Protein AF-0000000068955645 (afdb_homodimer)

Sequence (1102 aa):
PLRPATAAATAARPAADIRLHNGNIITLNDAQPQASALAISGSRIVAIGGDTATDEWRGDHTRTIDLQGKTVIPGLTDTHIHAIRGGQTWTFETYWYNSPSLKDALDKLRADANRRPHDQWVAVVGSWIPAQFAENRAPTVAELSHALPDHPAYIQYLYDYALVNQRGIDVLGLNDTPPPDLAGIRVERDAKGSATGKLFGDIAAFNQLFASISSNADRESGLRQFFADMNARGVTGIIDPSAGPAAAYEPLFTMRNQGDLPLRVGYRIPVQPEAKGHEAQWFSNLMAFRPARADDGQLAFLGLGESLVAGMNDGVRMAPGFSSSEQDKTALRQVAPLAAKRGIPLEIHAYTDDSADAILTIFEQVAQLYDLRPLRWSIAHLNTGSPQTLERMRKLGLAYTVQMGPYFEGLAIRDANPPGATDNSPPVRLALDKGLVVAGGTDSTRIGIAGVWHAIEYHITGIASGGSVRKPASERLTRLEALALYTRHAAWLAFAEQHRGQLSVGKQADLAVLNQPFMTMPEDRIDTIRAVLTLVDGRNVHESPDLNAGQPLRPATAAA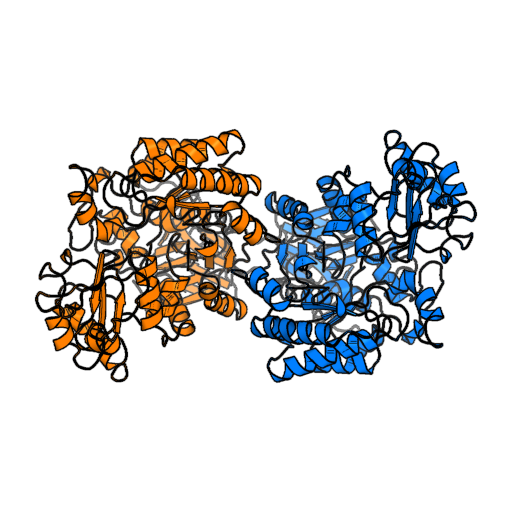TAARPAADIRLHNGNIITLNDAQPQASALAISGSRIVAIGGDTATDEWRGDHTRTIDLQGKTVIPGLTDTHIHAIRGGQTWTFETYWYNSPSLKDALDKLRADANRRPHDQWVAVVGSWIPAQFAENRAPTVAELSHALPDHPAYIQYLYDYALVNQRGIDVLGLNDTPPPDLAGIRVERDAKGSATGKLFGDIAAFNQLFASISSNADRESGLRQFFADMNARGVTGIIDPSAGPAAAYEPLFTMRNQGDLPLRVGYRIPVQPEAKGHEAQWFSNLMAFRPARADDGQLAFLGLGESLVAGMNDGVRMAPGFSSSEQDKTALRQVAPLAAKRGIPLEIHAYTDDSADAILTIFEQVAQLYDLRPLRWSIAHLNTGSPQTLERMRKLGLAYTVQMGPYFEGLAIRDANPPGATDNSPPVRLALDKGLVVAGGTDSTRIGIAGVWHAIEYHITGIASGGSVRKPASERLTRLEALALYTRHAAWLAFAEQHRGQLSVGKQADLAVLNQPFMTMPEDRIDTIRAVLTLVDGRNVHESPDLNAGQ

Organism: NCBI:txid436295

Nearest PDB structures (foldseek):
  3igh-assembly1_X-2  TM=7.604E-01  e=3.872E-28  Pyrococcus horikoshii
  3icj-assembly1_A  TM=7.522E-01  e=5.900E-28  Pyrococcus furiosus
  2oof-assembly1_A  TM=5.978E-01  e=2.002E-17  unidentified
  2puz-assembly1_A  TM=6.651E-01  e=1.128E-15  Agrobacterium fabrum str. C58
  2qs8-assembly1_A  TM=5.400E-01  e=1.435E-15  Alteromonas macleodii

Solvent-accessible surface area (backbone atoms only — not comparable to full-atom values): 54782 Å² total; per-residue (Å²): 142,72,88,74,85,74,75,75,60,75,60,70,72,77,46,24,48,35,34,42,28,54,28,44,29,46,14,78,28,87,91,49,47,62,31,23,18,38,20,26,40,69,36,22,21,69,27,57,16,49,65,66,30,35,54,80,33,63,43,97,76,32,46,73,45,68,39,58,57,31,26,32,36,35,19,29,24,36,55,29,23,31,49,61,45,42,14,22,41,43,77,57,44,45,81,42,68,84,32,56,27,62,67,54,37,51,49,54,48,41,56,55,46,71,76,45,63,83,66,43,67,37,36,30,62,19,26,56,56,33,64,36,19,75,77,54,49,70,87,49,43,66,56,45,25,67,68,31,69,60,28,23,34,39,43,30,46,48,72,68,34,32,39,24,15,60,46,26,36,59,76,63,31,56,75,41,87,76,56,65,86,54,68,68,48,45,74,40,55,46,97,87,65,44,59,61,31,42,34,35,41,52,71,67,22,49,51,52,50,47,50,63,68,49,65,83,44,59,38,64,61,11,32,53,51,39,51,52,56,38,20,38,55,15,33,30,31,37,20,22,37,46,48,70,60,49,75,44,47,46,61,56,42,52,35,52,75,70,68,63,61,72,42,26,40,31,36,28,48,41,61,54,83,88,27,70,96,40,41,37,59,45,52,51,58,68,45,51,80,49,61,41,56,46,47,50,81,42,52,24,44,56,27,36,7,34,39,70,40,73,60,56,46,60,72,86,50,58,42,83,79,61,77,58,51,70,66,38,51,50,42,43,61,47,34,51,47,56,32,58,75,60,53,31,23,35,38,36,50,19,31,33,37,54,39,42,50,59,52,47,56,48,50,54,58,42,46,74,79,40,82,44,49,90,33,52,31,28,45,31,49,26,41,51,42,43,74,64,54,51,50,53,34,47,74,50,36,32,31,38,36,35,48,36,46,46,38,65,38,33,62,56,33,39,74,47,40,63,92,68,52,50,46,44,39,49,38,54,42,61,36,51,74,71,64,36,54,48,23,28,19,29,42,12,51,30,52,8,54,89,41,69,41,45,46,38,27,32,42,44,63,25,50,19,56,62,64,72,38,68,32,48,76,88,48,34,39,53,72,67,58,37,52,34,15,22,14,40,36,23,19,45,75,68,74,31,51,86,40,29,27,30,52,47,68,71,13,36,30,33,25,15,33,32,76,48,56,78,89,74,52,65,67,95,50,39,54,71,55,35,25,24,29,16,24,43,54,49,37,81,63,31,75,42,86,57,46,79,50,75,118,139,81,75,76,80,73,78,74,57,75,59,70,72,77,45,23,48,36,36,42,27,52,26,42,29,44,15,77,28,87,92,48,45,63,31,22,17,36,21,27,39,69,36,23,21,69,25,59,18,50,64,68,30,35,56,79,32,61,42,97,75,32,47,73,45,69,41,59,56,32,28,31,36,36,17,29,23,36,54,30,24,30,48,61,45,42,14,24,41,42,76,60,45,47,83,42,68,83,34,54,27,62,66,55,35,52,48,54,48,40,56,54,47,70,76,44,64,81,67,42,69,38,34,29,61,19,26,54,55,33,64,36,20,76,76,54,48,71,86,48,43,66,58,47,26,67,68,33,69,61,28,23,35,42,41,31,46,50,72,68,36,32,37,24,15,60,46,25,36,59,75,63,31,56,74,41,88,73,56,65,85,55,67,68,50,46,73,40,54,46,96,86,64,44,59,62,31,41,34,35,40,54,71,67,22,49,52,51,49,49,50,63,68,49,64,82,46,58,37,63,61,11,32,53,52,39,52,52,55,39,20,38,54,16,33,30,32,39,22,23,37,47,49,69,59,50,74,45,47,46,62,57,42,52,36,51,74,69,69,64,61,71,43,27,39,31,36,27,48,41,61,54,81,88,25,70,96,38,42,37,60,44,51,50,59,68,45,51,80,49,59,41,56,46,47,50,81,44,51,25,46,54,27,37,7,33,40,68,40,74,60,58,47,61,74,87,49,59,44,84,79,63,77,57,52,70,66,39,52,49,42,44,61,49,34,50,47,55,32,57,75,61,53,30,24,33,37,36,50,18,30,33,36,54,41,42,49,58,51,48,56,47,51,53,59,42,46,75,78,38,82,44,50,89,34,53,31,27,42,30,49,26,42,49,40,43,72,65,56,50,50,54,34,45,76,50,35,32,31,38,37,36,46,34,45,42,36,67,38,33,62,56,33,40,74,48,39,63,90,69,54,49,46,43,39,47,38,56,43,62,36,50,73,71,64,37,55,50,23,29,18,28,43,14,52,30,52,7,55,89,39,69,40,44,46,38,28,31,42,43,63,24,49,20,55,61,62,71,38,67,33,48,77,88,48,34,40,52,72,66,59,38,52,34,15,22,13,40,37,25,18,46,75,68,74,31,51,87,38,30,28,30,52,47,68,72,13,38,30,35,27,17,32,33,76,46,55,78,91,74,51,64,66,95,50,39,53,72,55,34,26,25,29,16,24,43,53,49,36,83,63,30,75,39,86,56,48,78,48,74,116

pLDDT: mean 94.55, std 9.8, range [20.7, 98.88]

Foldseek 3Di:
DDDDDPPPPDPPQQAFQEKEAQEFEQFLDPVDRTFGIWTHHFFFTAFTHYRCRRVSRDDPNHHYFYQLHFYKYFFFEFAEALLLQCLQCQLQAFECLPPQAPVSSLVSQLVSVVVDDFAAEYEHFANDALLSHPVSGDDALVRNCVSRVGYWYWYHHQQAKIFIHPSVCVVLVCVPVVGDDQPAKDFDADPVGHGRRIIHGAPVSVVSNVCVSCVVGRRLVSSLVLQLVCVQARHQEYEYQENADPVSCVSVVVCVVVVNQLHAYEYAYEQHPVCALPLQVVVVVVCVVHALKDGPQRYIHQFHDQHSFPQLAPGLDQADDRDGDPSSLVSLLNNVLVSQVRLHEYEYEDQEQVSLVSNLVSLVVSCVPGQCQSSQHEYEQPQQHDLVSLLSCVVSNHAYEHACLCLRCVVVNCVRDPPPSSQCGPVPLSNVVSPHLYAYHHHDDHSGPSFLLVGLLCLAFVAHNSSNDRHDNSRHDASSVSLLNGAQSSCVSSVNNVATSGRDGPHTPFMFTKPDDSNPDDSVCSSVITGQFTDRSNDTSHHHPCSNPND/DDDPDPPPPPPPQQAFQEKEAQEFEQFLDPVDRTFGIWGHHFFFTAFTHYRCRRVSRDDPNHHYFYQLHFYKYFFFEFAEALLLQCLQCQLQAFECLPPQAPVSSLVSQLVSVVVDDFAAEYEHFANDALLSHPVSGDDALVRNCVSRVGYWYWYHHQQAKIFIHPSVCVVLVCVPVVGDDLPAKDFDADPVGHGRRIIHGAPVSVVSNVCVSCVVGRRLVSSLVLQLVCVFARHQEYEYQENADPVSCVSVVVCVVVVNQLHAYEYAYEQHPVCALPLQVVVVVVCVVHALKDGPQRYIHQFHDQHSFPQLAPGLDQADDRDGDPSSLVSLLNNVLVSQVRLHEYEYEDQEQVSLVSNLVSLVVSCVPGQCQSSQHEYEQPQQHDLVSLLSCVVSNHAYEHACLCLRCVVVNCVRDDPPSSQCGPVPLSNVVSPHLYAYHHHDDHSGPSFLLVRLLCLAFVAHNSSNDRHDNSRHDASSVSSLNGAQSSCVSSVNNVATSGRDGPHTPFMFTKPDDSNPDDSVCSRVITGQFTDRSNDTSHHHPCSNPND

Structure (mmCIF, N/CA/C/O backbone):
data_AF-0000000068955645-model_v1
#
loop_
_entity.id
_entity.type
_entity.pdbx_description
1 polymer Amidohydrolase
#
loop_
_atom_site.group_PDB
_atom_site.id
_atom_site.type_symbol
_atom_site.label_atom_id
_atom_site.label_alt_id
_atom_site.label_comp_id
_atom_site.label_asym_id
_atom_site.label_entity_id
_atom_site.label_seq_id
_atom_site.pdbx_PDB_ins_code
_atom_site.Cartn_x
_atom_site.Cartn_y
_atom_site.Cartn_z
_atom_site.occupancy
_atom_site.B_iso_or_equiv
_atom_site.auth_seq_id
_atom_site.auth_comp_id
_atom_site.auth_asym_id
_atom_site.auth_atom_id
_atom_site.pdbx_PDB_model_num
ATOM 1 N N . PRO A 1 1 ? 40.688 26.766 20.781 1 25.39 1 PRO A N 1
ATOM 2 C CA . PRO A 1 1 ? 41.188 25.594 20.078 1 25.39 1 PRO A CA 1
ATOM 3 C C . PRO A 1 1 ? 40.062 24.734 19.469 1 25.39 1 PRO A C 1
ATOM 5 O O . PRO A 1 1 ? 39.406 23.984 20.188 1 25.39 1 PRO A O 1
ATOM 8 N N . LEU A 1 2 ? 39.344 25.094 18.469 1 24.23 2 LEU A N 1
ATOM 9 C CA . LEU A 1 2 ? 38.125 24.703 17.766 1 24.23 2 LEU A CA 1
ATOM 10 C C . LEU A 1 2 ? 38.344 23.438 16.953 1 24.23 2 LEU A C 1
ATOM 12 O O . LEU A 1 2 ? 39.5 23.031 16.719 1 24.23 2 LEU A O 1
ATOM 16 N N . ARG A 1 3 ? 37.875 23.562 15.57 1 27.56 3 ARG A N 1
ATOM 17 C CA . ARG A 1 3 ? 37.5 22.328 14.867 1 27.56 3 ARG A CA 1
ATOM 18 C C . ARG A 1 3 ? 38.688 21.375 14.789 1 27.56 3 ARG A C 1
ATOM 20 O O . ARG A 1 3 ? 39.812 21.797 14.602 1 27.56 3 ARG A O 1
ATOM 27 N N . PRO A 1 4 ? 38.438 20.188 15.211 1 32.22 4 PRO A N 1
ATOM 28 C CA . PRO A 1 4 ? 38.719 18.781 14.945 1 32.22 4 PRO A CA 1
ATOM 29 C C . PRO A 1 4 ? 39.031 18.5 13.477 1 32.22 4 PRO A C 1
ATOM 31 O O . PRO A 1 4 ? 38.625 19.281 12.602 1 32.22 4 PRO A O 1
ATOM 34 N N . ALA A 1 5 ? 39.969 17.562 13.25 1 33.88 5 ALA A N 1
ATOM 35 C CA . ALA A 1 5 ? 40.438 16.906 12.023 1 33.88 5 ALA A CA 1
ATOM 36 C C . ALA A 1 5 ? 39.25 16.469 11.172 1 33.88 5 ALA A C 1
ATOM 38 O O . ALA A 1 5 ? 38.25 15.938 11.695 1 33.88 5 ALA A O 1
ATOM 39 N N . THR A 1 6 ? 39 17.109 10.031 1 33.91 6 THR A N 1
ATOM 40 C CA . THR A 1 6 ? 38.219 16.922 8.82 1 33.91 6 THR A CA 1
ATOM 41 C C . THR A 1 6 ? 38.25 15.461 8.375 1 33.91 6 THR A C 1
ATOM 43 O O . THR A 1 6 ? 39.281 14.953 7.949 1 33.91 6 THR A O 1
ATOM 46 N N . ALA A 1 7 ? 37.719 14.57 9.219 1 37.19 7 ALA A N 1
ATOM 47 C CA . ALA A 1 7 ? 37.719 13.219 8.656 1 37.19 7 ALA A CA 1
ATOM 48 C C . ALA A 1 7 ? 37.344 13.25 7.168 1 37.19 7 ALA A C 1
ATOM 50 O O . ALA A 1 7 ? 36.312 13.773 6.781 1 37.19 7 ALA A O 1
ATOM 51 N N . ALA A 1 8 ? 38.25 13.188 6.281 1 37.16 8 ALA A N 1
ATOM 52 C CA . ALA A 1 8 ? 38.156 12.914 4.848 1 37.16 8 ALA A CA 1
ATOM 53 C C . ALA A 1 8 ? 37.156 11.828 4.543 1 37.16 8 ALA A C 1
ATOM 55 O O . ALA A 1 8 ? 37.312 10.672 4.953 1 37.16 8 ALA A O 1
ATOM 56 N N . ALA A 1 9 ? 35.906 12.039 4.594 1 44.09 9 ALA A N 1
ATOM 57 C CA . ALA A 1 9 ? 35.031 11.031 3.984 1 44.09 9 ALA A CA 1
ATOM 58 C C . ALA A 1 9 ? 35.531 10.672 2.584 1 44.09 9 ALA A C 1
ATOM 60 O O . ALA A 1 9 ? 35.688 11.547 1.731 1 44.09 9 ALA A O 1
ATOM 61 N N . THR A 1 10 ? 36.281 9.688 2.359 1 45.19 10 THR A N 1
ATOM 62 C CA . THR A 1 10 ? 36.844 9.172 1.114 1 45.19 10 THR A CA 1
ATOM 63 C C . THR A 1 10 ? 35.75 9.07 0.041 1 45.19 10 THR A C 1
ATOM 65 O O . THR A 1 10 ? 34.656 8.547 0.294 1 45.19 10 THR A O 1
ATOM 68 N N . ALA A 1 11 ? 35.719 9.875 -0.955 1 50.91 11 ALA A N 1
ATOM 69 C CA . ALA A 1 11 ? 34.969 9.812 -2.215 1 50.91 11 ALA A CA 1
ATOM 70 C C . ALA A 1 11 ? 35.094 8.43 -2.844 1 50.91 11 ALA A C 1
ATOM 72 O O . ALA A 1 11 ? 36.125 8.062 -3.375 1 50.91 11 ALA A O 1
ATOM 73 N N . ALA A 1 12 ? 34.344 7.445 -2.354 1 56.53 12 ALA A N 1
ATOM 74 C CA . ALA A 1 12 ? 34.5 6.137 -2.99 1 56.53 12 ALA A CA 1
ATOM 75 C C . ALA A 1 12 ? 34.062 6.188 -4.453 1 56.53 12 ALA A C 1
ATOM 77 O O . ALA A 1 12 ? 33.062 6.809 -4.785 1 56.53 12 ALA A O 1
ATOM 78 N N . ARG A 1 13 ? 34.906 5.922 -5.383 1 63.84 13 ARG A N 1
ATOM 79 C CA . ARG A 1 13 ? 34.656 5.758 -6.809 1 63.84 13 ARG A CA 1
ATOM 80 C C . ARG A 1 13 ? 33.406 4.922 -7.047 1 63.84 13 ARG A C 1
ATOM 82 O O . ARG A 1 13 ? 33.125 3.971 -6.309 1 63.84 13 ARG A O 1
ATOM 89 N N . PRO A 1 14 ? 32.5 5.434 -7.91 1 75.69 14 PRO A N 1
ATOM 90 C CA . PRO A 1 14 ? 31.328 4.602 -8.25 1 75.69 14 PRO A CA 1
ATOM 91 C C . PRO A 1 14 ? 31.719 3.176 -8.633 1 75.69 14 PRO A C 1
ATOM 93 O O . PRO A 1 14 ? 32.688 2.975 -9.391 1 75.69 14 PRO A O 1
ATOM 96 N N . ALA A 1 15 ? 31.281 2.201 -7.941 1 84.19 15 ALA A N 1
ATOM 97 C CA . ALA A 1 15 ? 31.531 0.799 -8.258 1 84.19 15 ALA A CA 1
ATOM 98 C C . ALA A 1 15 ? 30.25 -0.032 -8.148 1 84.19 15 ALA A C 1
ATOM 100 O O . ALA A 1 15 ? 29.344 0.324 -7.402 1 84.19 15 ALA A O 1
ATOM 101 N N . ALA A 1 16 ? 30.234 -1.079 -9 1 92.44 16 ALA A N 1
ATOM 102 C CA . ALA A 1 16 ? 29.094 -2.002 -8.938 1 92.44 16 ALA A CA 1
ATOM 103 C C . ALA A 1 16 ? 29.234 -2.967 -7.766 1 92.44 16 ALA A C 1
ATOM 105 O O . ALA A 1 16 ? 30.344 -3.209 -7.281 1 92.44 16 ALA A O 1
ATOM 106 N N . ASP A 1 17 ? 28.109 -3.447 -7.281 1 94.88 17 ASP A N 1
ATOM 107 C CA . ASP A 1 17 ? 28.109 -4.504 -6.273 1 94.88 17 ASP A CA 1
ATOM 108 C C . ASP A 1 17 ? 28.328 -5.871 -6.91 1 94.88 17 ASP A C 1
ATOM 110 O O . ASP A 1 17 ? 29.062 -6.703 -6.371 1 94.88 17 ASP A O 1
ATOM 114 N N . ILE A 1 18 ? 27.703 -6.086 -8.094 1 96.94 18 ILE A N 1
ATOM 115 C CA . ILE A 1 18 ? 27.781 -7.352 -8.82 1 96.94 18 ILE A CA 1
ATOM 116 C C . ILE A 1 18 ? 28.062 -7.082 -10.297 1 96.94 18 ILE A C 1
ATOM 118 O O . ILE A 1 18 ? 27.5 -6.164 -10.891 1 96.94 18 ILE A O 1
ATOM 122 N N . ARG A 1 19 ? 28.969 -7.805 -10.797 1 96.69 19 ARG A N 1
ATOM 123 C CA . ARG A 1 19 ? 29.281 -7.801 -12.227 1 96.69 19 ARG A CA 1
ATOM 124 C C . ARG A 1 19 ? 29.156 -9.203 -12.82 1 96.69 19 ARG A C 1
ATOM 126 O O . ARG A 1 19 ? 29.781 -10.141 -12.336 1 96.69 19 ARG A O 1
ATOM 133 N N . LEU A 1 20 ? 28.297 -9.383 -13.789 1 97.56 20 LEU A N 1
ATOM 134 C CA . LEU A 1 20 ? 28.172 -10.602 -14.578 1 97.56 20 LEU A CA 1
ATOM 135 C C . LEU A 1 20 ? 28.828 -10.445 -15.945 1 97.56 20 LEU A C 1
ATOM 137 O O . LEU A 1 20 ? 28.641 -9.43 -16.609 1 97.56 20 LEU A O 1
ATOM 141 N N . HIS A 1 21 ? 29.625 -11.43 -16.312 1 96.19 21 HIS A N 1
ATOM 142 C CA . HIS A 1 21 ? 30.281 -11.305 -17.609 1 96.19 21 HIS A CA 1
ATOM 143 C C . HIS A 1 21 ? 30.406 -12.664 -18.297 1 96.19 21 HIS A C 1
ATOM 145 O O . HIS A 1 21 ? 30.188 -13.703 -17.656 1 96.19 21 HIS A O 1
ATOM 151 N N . ASN A 1 22 ? 30.672 -12.641 -19.641 1 96.81 22 ASN A N 1
ATOM 152 C CA . ASN A 1 22 ? 30.844 -13.844 -20.438 1 96.81 22 ASN A CA 1
ATOM 153 C C . ASN A 1 22 ? 29.562 -14.672 -20.484 1 96.81 22 ASN A C 1
ATOM 155 O O . ASN A 1 22 ? 29.609 -15.891 -20.312 1 96.81 22 ASN A O 1
ATOM 159 N N . GLY A 1 23 ? 28.438 -13.977 -20.625 1 97 23 GLY A N 1
ATOM 160 C CA . GLY A 1 23 ? 27.156 -14.664 -20.656 1 97 23 GLY A CA 1
ATOM 161 C C . GLY A 1 23 ? 26.391 -14.422 -21.953 1 97 23 GLY A C 1
ATOM 162 O O . GLY A 1 23 ? 26.812 -13.633 -22.797 1 97 23 GLY A O 1
ATOM 163 N N . ASN A 1 24 ? 25.344 -15.211 -22.156 1 97.94 24 ASN A N 1
ATOM 164 C CA . ASN A 1 24 ? 24.297 -14.961 -23.141 1 97.94 24 ASN A CA 1
ATOM 165 C C . ASN A 1 24 ? 23.078 -14.273 -22.516 1 97.94 24 ASN A C 1
ATOM 167 O O . ASN A 1 24 ? 22.156 -14.938 -22.062 1 97.94 24 ASN A O 1
ATOM 171 N N . ILE A 1 25 ? 23.078 -12.969 -22.516 1 98.56 25 ILE A N 1
ATOM 172 C CA . ILE A 1 25 ? 22.062 -12.203 -21.812 1 98.56 25 ILE A CA 1
ATOM 173 C C . ILE A 1 25 ? 20.938 -11.844 -22.781 1 98.56 25 ILE A C 1
ATOM 175 O O . ILE A 1 25 ? 21.141 -11.102 -23.75 1 98.56 25 ILE A O 1
ATOM 179 N N . ILE A 1 26 ? 19.797 -12.406 -22.562 1 98.75 26 ILE A N 1
ATOM 180 C CA . ILE A 1 26 ? 18.562 -12.031 -23.266 1 98.75 26 ILE A CA 1
ATOM 181 C C . ILE A 1 26 ? 17.891 -10.867 -22.547 1 98.75 26 ILE A C 1
ATOM 183 O O . ILE A 1 26 ? 17.328 -11.047 -21.469 1 98.75 26 ILE A O 1
ATOM 187 N N . THR A 1 27 ? 17.891 -9.703 -23.094 1 98.56 27 THR A N 1
ATOM 188 C CA . THR A 1 27 ? 17.516 -8.5 -22.359 1 98.56 27 THR A CA 1
ATOM 189 C C . THR A 1 27 ? 16.031 -8.227 -22.484 1 98.56 27 THR A C 1
ATOM 191 O O . THR A 1 27 ? 15.445 -7.52 -21.672 1 98.56 27 THR A O 1
ATOM 194 N N . LEU A 1 28 ? 15.414 -8.695 -23.594 1 98.19 28 LEU A N 1
ATOM 195 C CA . LEU A 1 28 ? 14.047 -8.414 -24.016 1 98.19 28 LEU A CA 1
ATOM 196 C C . LEU A 1 28 ? 13.828 -6.918 -24.188 1 98.19 28 LEU A C 1
ATOM 198 O O . LEU A 1 28 ? 12.703 -6.434 -24.078 1 98.19 28 LEU A O 1
ATOM 202 N N . ASN A 1 29 ? 14.883 -6.176 -24.266 1 97.31 29 ASN A N 1
ATOM 203 C CA . ASN A 1 29 ? 14.922 -4.797 -24.734 1 97.31 29 ASN A CA 1
ATOM 204 C C . ASN A 1 29 ? 15.18 -4.719 -26.234 1 97.31 29 ASN A C 1
ATOM 206 O O . ASN A 1 29 ? 16.281 -5.055 -26.703 1 97.31 29 ASN A O 1
ATOM 210 N N . ASP A 1 30 ? 14.219 -4.223 -26.969 1 94.88 30 ASP A N 1
ATOM 211 C CA . ASP A 1 30 ? 14.305 -4.219 -28.422 1 94.88 30 ASP A CA 1
ATOM 212 C C . ASP A 1 30 ? 15.5 -3.389 -28.891 1 94.88 30 ASP A C 1
ATOM 214 O O . ASP A 1 30 ? 16.094 -3.686 -29.938 1 94.88 30 ASP A O 1
ATOM 218 N N . ALA A 1 31 ? 15.875 -2.428 -28.125 1 94.31 31 ALA A N 1
ATOM 219 C CA . ALA A 1 31 ? 16.969 -1.549 -28.5 1 94.31 31 ALA A CA 1
ATOM 220 C C . ALA A 1 31 ? 18.328 -2.232 -28.297 1 94.31 31 ALA A C 1
ATOM 222 O O . ALA A 1 31 ? 19.328 -1.848 -28.906 1 94.31 31 ALA A O 1
ATOM 223 N N . GLN A 1 32 ? 18.344 -3.188 -27.453 1 95.5 32 GLN A N 1
ATOM 224 C CA . GLN A 1 32 ? 19.531 -3.977 -27.156 1 95.5 32 GLN A CA 1
ATOM 225 C C . GLN A 1 32 ? 19.156 -5.395 -26.719 1 95.5 32 GLN A C 1
ATOM 227 O O . GLN A 1 32 ? 19.312 -5.754 -25.547 1 95.5 32 GLN A O 1
ATOM 232 N N . PRO A 1 33 ? 18.844 -6.18 -27.672 1 95.75 33 PRO A N 1
ATOM 233 C CA . PRO A 1 33 ? 18.234 -7.473 -27.375 1 95.75 33 PRO A CA 1
ATOM 234 C C . PRO A 1 33 ? 19.219 -8.461 -26.75 1 95.75 33 PRO A C 1
ATOM 236 O O . PRO A 1 33 ? 18.797 -9.422 -26.094 1 95.75 33 PRO A O 1
ATOM 239 N N . GLN A 1 34 ? 20.578 -8.25 -27 1 95.75 34 GLN A N 1
ATOM 240 C CA . GLN A 1 34 ? 21.578 -9.18 -26.484 1 95.75 34 GLN A CA 1
ATOM 241 C C . GLN A 1 34 ? 22.734 -8.43 -25.812 1 95.75 34 GLN A C 1
ATOM 243 O O . GLN A 1 34 ? 23.016 -7.285 -26.156 1 95.75 34 GLN A O 1
ATOM 248 N N . ALA A 1 35 ? 23.234 -9.062 -24.859 1 97.81 35 ALA A N 1
ATOM 249 C CA . ALA A 1 35 ? 24.422 -8.594 -24.156 1 97.81 35 ALA A CA 1
ATOM 250 C C . ALA A 1 35 ? 25.234 -9.758 -23.594 1 97.81 35 ALA A C 1
ATOM 252 O O . ALA A 1 35 ? 24.781 -10.906 -23.641 1 97.81 35 ALA A O 1
ATOM 253 N N . SER A 1 36 ? 26.516 -9.43 -23.188 1 98.06 36 SER A N 1
ATOM 254 C CA . SER A 1 36 ? 27.328 -10.484 -22.609 1 98.06 36 SER A CA 1
ATOM 255 C C . SER A 1 36 ? 27.766 -10.133 -21.203 1 98.06 36 SER A C 1
ATOM 257 O O . SER A 1 36 ? 28.297 -10.992 -20.469 1 98.06 36 SER A O 1
ATOM 259 N N . ALA A 1 37 ? 27.5 -8.859 -20.828 1 97.62 37 ALA A N 1
ATOM 260 C CA . ALA A 1 37 ? 27.875 -8.438 -19.484 1 97.62 37 ALA A CA 1
ATOM 261 C C . ALA A 1 37 ? 26.859 -7.438 -18.922 1 97.62 37 ALA A C 1
ATOM 263 O O . ALA A 1 37 ? 26.188 -6.738 -19.688 1 97.62 37 ALA A O 1
ATOM 264 N N . LEU A 1 38 ? 26.75 -7.445 -17.578 1 97.06 38 LEU A N 1
ATOM 265 C CA . LEU A 1 38 ? 25.828 -6.566 -16.859 1 97.06 38 LEU A CA 1
ATOM 266 C C . LEU A 1 38 ? 26.359 -6.262 -15.453 1 97.06 38 LEU A C 1
ATOM 268 O O . LEU A 1 38 ? 26.875 -7.148 -14.773 1 97.06 38 LEU A O 1
ATOM 272 N N . ALA A 1 39 ? 26.297 -4.953 -15.055 1 96.56 39 ALA A N 1
ATOM 273 C CA . ALA A 1 39 ? 26.734 -4.535 -13.727 1 96.56 39 ALA A CA 1
ATOM 274 C C . ALA A 1 39 ? 25.547 -4.012 -12.906 1 96.56 39 ALA A C 1
ATOM 276 O O . ALA A 1 39 ? 24.688 -3.32 -13.438 1 96.56 39 ALA A O 1
ATOM 277 N N . ILE A 1 40 ? 25.547 -4.352 -11.633 1 96.25 40 ILE A N 1
ATOM 278 C CA . ILE A 1 40 ? 24.484 -3.973 -10.719 1 96.25 40 ILE A CA 1
ATOM 279 C C . ILE A 1 40 ? 25.062 -3.16 -9.562 1 96.25 40 ILE A C 1
ATOM 281 O O . ILE A 1 40 ? 26.047 -3.561 -8.945 1 96.25 40 ILE A O 1
ATOM 285 N N . SER A 1 41 ? 24.547 -2.02 -9.312 1 92 41 SER A N 1
ATOM 286 C CA . SER A 1 41 ? 24.812 -1.229 -8.109 1 92 41 SER A CA 1
ATOM 287 C C . SER A 1 41 ? 23.547 -1.028 -7.293 1 92 41 SER A C 1
ATOM 289 O O . SER A 1 41 ? 22.562 -0.457 -7.781 1 92 41 SER A O 1
ATOM 291 N N . GLY A 1 42 ? 23.562 -1.517 -6.09 1 90.25 42 GLY A N 1
ATOM 292 C CA . GLY A 1 42 ? 22.328 -1.546 -5.336 1 90.25 42 GLY A CA 1
ATOM 293 C C . GLY A 1 42 ? 21.281 -2.453 -5.949 1 90.25 42 GLY A C 1
ATOM 294 O O . GLY A 1 42 ? 21.516 -3.646 -6.141 1 90.25 42 GLY A O 1
ATOM 295 N N . SER A 1 43 ? 20.188 -1.773 -6.305 1 93.25 43 SER A N 1
ATOM 296 C CA . SER A 1 43 ? 19.078 -2.553 -6.844 1 93.25 43 SER A CA 1
ATOM 297 C C . SER A 1 43 ? 18.984 -2.398 -8.359 1 93.25 43 SER A C 1
ATOM 299 O O . SER A 1 43 ? 18.094 -2.986 -8.992 1 93.25 43 SER A O 1
ATOM 301 N N . ARG A 1 44 ? 19.906 -1.674 -8.992 1 93.19 44 ARG A N 1
ATOM 302 C CA . ARG A 1 44 ? 19.672 -1.268 -10.375 1 93.19 44 ARG A CA 1
ATOM 303 C C . ARG A 1 44 ? 20.812 -1.739 -11.273 1 93.19 44 ARG A C 1
ATOM 305 O O . ARG A 1 44 ? 21.953 -1.854 -10.836 1 93.19 44 ARG A O 1
ATOM 312 N N . ILE A 1 45 ? 20.422 -1.923 -12.445 1 95.62 45 ILE A N 1
ATOM 313 C CA . ILE A 1 45 ? 21.406 -2.186 -13.492 1 95.62 45 ILE A CA 1
ATOM 314 C C . ILE A 1 45 ? 22.062 -0.877 -13.922 1 95.62 45 ILE A C 1
ATOM 316 O O . ILE A 1 45 ? 21.391 0.072 -14.312 1 95.62 45 ILE A O 1
ATOM 320 N N . VAL A 1 46 ? 23.406 -0.832 -13.828 1 91.69 46 VAL A N 1
ATOM 321 C CA . VAL A 1 46 ? 24.078 0.435 -14.086 1 91.69 46 VAL A CA 1
ATOM 322 C C . VAL A 1 46 ? 24.828 0.362 -15.422 1 91.69 46 VAL A C 1
ATOM 324 O O . VAL A 1 46 ? 25.188 1.392 -15.992 1 91.69 46 VAL A O 1
ATOM 327 N N . ALA A 1 47 ? 25.031 -0.891 -15.898 1 94.12 47 ALA A N 1
ATOM 328 C CA . ALA A 1 47 ? 25.672 -1.093 -17.203 1 94.12 47 ALA A CA 1
ATOM 329 C C . ALA A 1 47 ? 25.281 -2.439 -17.797 1 94.12 47 ALA A C 1
ATOM 331 O O . ALA A 1 47 ? 25.094 -3.42 -17.078 1 94.12 47 ALA A O 1
ATOM 332 N N . ILE A 1 48 ? 25.172 -2.494 -19.109 1 96.94 48 ILE A N 1
ATOM 333 C CA . ILE A 1 48 ? 24.859 -3.723 -19.828 1 96.94 48 ILE A CA 1
ATOM 334 C C . ILE A 1 48 ? 25.359 -3.623 -21.266 1 96.94 48 ILE A C 1
ATOM 336 O O . ILE A 1 48 ? 25.266 -2.566 -21.891 1 96.94 48 ILE A O 1
ATOM 340 N N . GLY A 1 49 ? 26.031 -4.543 -21.719 1 96.25 49 GLY A N 1
ATOM 341 C CA . GLY A 1 49 ? 26.609 -4.551 -23.047 1 96.25 49 GLY A CA 1
ATOM 342 C C . GLY A 1 49 ? 27.578 -5.695 -23.281 1 96.25 49 GLY A C 1
ATOM 343 O O . GLY A 1 49 ? 27.344 -6.816 -22.828 1 96.25 49 GLY A O 1
ATOM 344 N N . GLY A 1 50 ? 28.578 -5.363 -24.094 1 93.5 50 GLY A N 1
ATOM 345 C CA . GLY A 1 50 ? 29.641 -6.344 -24.281 1 93.5 50 GLY A CA 1
ATOM 346 C C . GLY A 1 50 ? 30.5 -6.551 -23.031 1 93.5 50 GLY A C 1
ATOM 347 O O . GLY A 1 50 ? 30.281 -5.895 -22.016 1 93.5 50 GLY A O 1
ATOM 348 N N . ASP A 1 51 ? 31.359 -7.434 -23.078 1 85.69 51 ASP A N 1
ATOM 349 C CA . ASP A 1 51 ? 32.125 -7.855 -21.906 1 85.69 51 ASP A CA 1
ATOM 350 C C . ASP A 1 51 ? 32.875 -6.684 -21.297 1 85.69 51 ASP A C 1
ATOM 352 O O . ASP A 1 51 ? 33.094 -6.641 -20.078 1 85.69 51 ASP A O 1
ATOM 356 N N . THR A 1 52 ? 33.188 -5.711 -22.094 1 87.25 52 THR A N 1
ATOM 357 C CA . THR A 1 52 ? 34 -4.602 -21.609 1 87.25 52 THR A CA 1
ATOM 358 C C . THR A 1 52 ? 33.094 -3.461 -21.109 1 87.25 52 THR A C 1
ATOM 360 O O . THR A 1 52 ? 33.594 -2.514 -20.5 1 87.25 52 THR A O 1
ATOM 363 N N . ALA A 1 53 ? 31.797 -3.631 -21.344 1 88.25 53 ALA A N 1
ATOM 364 C CA . ALA A 1 53 ? 30.844 -2.562 -21.016 1 88.25 53 ALA A CA 1
ATOM 365 C C . ALA A 1 53 ? 30.781 -2.316 -19.516 1 88.25 53 ALA A C 1
ATOM 367 O O . ALA A 1 53 ? 30.328 -1.264 -19.078 1 88.25 53 ALA A O 1
ATOM 368 N N . THR A 1 54 ? 31.281 -3.283 -18.734 1 90.56 54 THR A N 1
ATOM 369 C CA . THR A 1 54 ? 31.125 -3.186 -17.281 1 90.56 54 THR A CA 1
ATOM 370 C C . THR A 1 54 ? 32.469 -2.986 -16.609 1 90.56 54 THR A C 1
ATOM 372 O O . THR A 1 54 ? 32.562 -2.926 -15.375 1 90.56 54 THR A O 1
ATOM 375 N N . ASP A 1 55 ? 33.531 -2.795 -17.344 1 89.19 55 ASP A N 1
ATOM 376 C CA . ASP A 1 55 ? 34.875 -2.758 -16.797 1 89.19 55 ASP A CA 1
ATOM 377 C C . ASP A 1 55 ? 35.062 -1.583 -15.844 1 89.19 55 ASP A C 1
ATOM 379 O O . ASP A 1 55 ? 35.688 -1.72 -14.797 1 89.19 55 ASP A O 1
ATOM 383 N N . GLU A 1 56 ? 34.5 -0.511 -16.188 1 84.69 56 GLU A N 1
ATOM 384 C CA . GLU A 1 56 ? 34.688 0.712 -15.398 1 84.69 56 GLU A CA 1
ATOM 385 C C . GLU A 1 56 ? 33.938 0.629 -14.07 1 84.69 56 GLU A C 1
ATOM 387 O O . GLU A 1 56 ? 34.156 1.449 -13.18 1 84.69 56 GLU A O 1
ATOM 392 N N . TRP A 1 57 ? 33.094 -0.368 -13.977 1 88.31 57 TRP A N 1
ATOM 393 C CA . TRP A 1 57 ? 32.281 -0.496 -12.773 1 88.31 57 TRP A CA 1
ATOM 394 C C . TRP A 1 57 ? 32.906 -1.474 -11.789 1 88.31 57 TRP A C 1
ATOM 396 O O . TRP A 1 57 ? 32.344 -1.729 -10.719 1 88.31 57 TRP A O 1
ATOM 406 N N . ARG A 1 58 ? 34.031 -1.963 -12.117 1 89.81 58 ARG A N 1
ATOM 407 C CA . ARG A 1 58 ? 34.719 -2.902 -11.227 1 89.81 58 ARG A CA 1
ATOM 408 C C . ARG A 1 58 ? 35.5 -2.166 -10.141 1 89.81 58 ARG A C 1
ATOM 410 O O . ARG A 1 58 ? 36.312 -1.311 -10.43 1 89.81 58 ARG A O 1
ATOM 417 N N . GLY A 1 59 ? 35.125 -2.463 -8.938 1 87.56 59 GLY A N 1
ATOM 418 C CA . GLY A 1 59 ? 35.875 -1.978 -7.777 1 87.56 59 GLY A CA 1
ATOM 419 C C . GLY A 1 59 ? 36.375 -3.092 -6.879 1 87.56 59 GLY A C 1
ATOM 420 O O . GLY A 1 59 ? 36.219 -4.27 -7.211 1 87.56 59 GLY A O 1
ATOM 421 N N . ASP A 1 60 ? 36.969 -2.691 -5.73 1 88.88 60 ASP A N 1
ATOM 422 C CA . ASP A 1 60 ? 37.625 -3.639 -4.828 1 88.88 60 ASP A CA 1
ATOM 423 C C . ASP A 1 60 ? 36.594 -4.574 -4.191 1 88.88 60 ASP A C 1
ATOM 425 O O . ASP A 1 60 ? 36.906 -5.715 -3.848 1 88.88 60 ASP A O 1
ATOM 429 N N . HIS A 1 61 ? 35.375 -4.086 -4.176 1 91.12 61 HIS A N 1
ATOM 430 C CA . HIS A 1 61 ? 34.375 -4.859 -3.449 1 91.12 61 HIS A CA 1
ATOM 431 C C . HIS A 1 61 ? 33.312 -5.426 -4.395 1 91.12 61 HIS A C 1
ATOM 433 O O . HIS A 1 61 ? 32.312 -5.984 -3.951 1 91.12 61 HIS A O 1
ATOM 439 N N . THR A 1 62 ? 33.531 -5.234 -5.645 1 95 62 THR A N 1
ATOM 440 C CA . THR A 1 62 ? 32.594 -5.75 -6.641 1 95 62 THR A CA 1
ATOM 441 C C . THR A 1 62 ? 32.688 -7.27 -6.723 1 95 62 THR A C 1
ATOM 443 O O . THR A 1 62 ? 33.75 -7.836 -6.883 1 95 62 THR A O 1
ATOM 446 N N . ARG A 1 63 ? 31.562 -8.008 -6.527 1 96.5 63 ARG A N 1
ATOM 447 C CA . ARG A 1 63 ? 31.484 -9.438 -6.809 1 96.5 63 ARG A CA 1
ATOM 448 C C . ARG A 1 63 ? 31.406 -9.703 -8.312 1 96.5 63 ARG A C 1
ATOM 450 O O . ARG A 1 63 ? 30.422 -9.352 -8.961 1 96.5 63 ARG A O 1
ATOM 457 N N . THR A 1 64 ? 32.406 -10.273 -8.836 1 95.5 64 THR A N 1
ATOM 458 C CA . THR A 1 64 ? 32.469 -10.562 -10.258 1 95.5 64 THR A CA 1
ATOM 459 C C . THR A 1 64 ? 32.125 -12.031 -10.523 1 95.5 64 THR A C 1
ATOM 461 O O . THR A 1 64 ? 32.781 -12.922 -9.969 1 95.5 64 THR A O 1
ATOM 464 N N . ILE A 1 65 ? 31.188 -12.328 -11.359 1 96.31 65 ILE A N 1
ATOM 465 C CA . ILE A 1 65 ? 30.75 -13.688 -11.672 1 96.31 65 ILE A CA 1
ATOM 466 C C . ILE A 1 65 ? 31 -13.984 -13.148 1 96.31 65 ILE A C 1
ATOM 468 O O . ILE A 1 65 ? 30.469 -13.289 -14.031 1 96.31 65 ILE A O 1
ATOM 472 N N . ASP A 1 66 ? 31.812 -14.977 -13.422 1 96.19 66 ASP A N 1
ATOM 473 C CA . A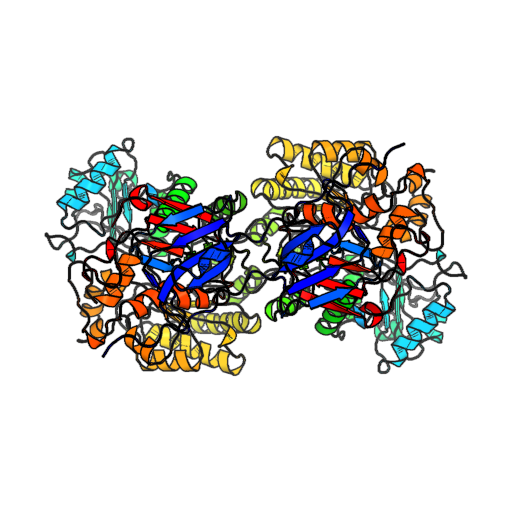SP A 1 66 ? 31.969 -15.523 -14.773 1 96.19 66 ASP A CA 1
ATOM 474 C C . ASP A 1 66 ? 30.844 -16.484 -15.117 1 96.19 66 ASP A C 1
ATOM 476 O O . ASP A 1 66 ? 30.734 -17.562 -14.539 1 96.19 66 ASP A O 1
ATOM 480 N N . LEU A 1 67 ? 30.078 -16.094 -16.109 1 96.94 67 LEU A N 1
ATOM 481 C CA . LEU A 1 67 ? 28.875 -16.859 -16.438 1 96.94 67 LEU A CA 1
ATOM 482 C C . LEU A 1 67 ? 29.219 -18.078 -17.281 1 96.94 67 LEU A C 1
ATOM 484 O O . LEU A 1 67 ? 28.406 -19 -17.422 1 96.94 67 LEU A O 1
ATOM 488 N N . GLN A 1 68 ? 30.422 -18.047 -17.906 1 96.31 68 GLN A N 1
ATOM 489 C CA . GLN A 1 68 ? 30.875 -19.172 -18.719 1 96.31 68 GLN A CA 1
ATOM 490 C C . GLN A 1 68 ? 29.844 -19.531 -19.781 1 96.31 68 GLN A C 1
ATOM 492 O O . GLN A 1 68 ? 29.516 -20.719 -19.953 1 96.31 68 GLN A O 1
ATOM 497 N N . GLY A 1 69 ? 29.219 -18.547 -20.312 1 96.5 69 GLY A N 1
ATOM 498 C CA . GLY A 1 69 ? 28.328 -18.734 -21.453 1 96.5 69 GLY A CA 1
ATOM 499 C C . GLY A 1 69 ? 26.891 -18.984 -21.031 1 96.5 69 GLY A C 1
ATOM 500 O O . GLY A 1 69 ? 26 -19.125 -21.875 1 96.5 69 GLY A O 1
ATOM 501 N N . LYS A 1 70 ? 26.547 -19.016 -19.766 1 98 70 LYS A N 1
ATOM 502 C CA . LYS A 1 70 ? 25.203 -19.281 -19.297 1 98 70 LYS A CA 1
ATOM 503 C C . LYS A 1 70 ? 24.234 -18.188 -19.734 1 98 70 LYS A C 1
ATOM 505 O O . LYS A 1 70 ? 24.641 -17.047 -19.969 1 98 70 LYS A O 1
ATOM 510 N N . THR A 1 71 ? 22.984 -18.578 -19.797 1 98.5 71 THR A N 1
ATOM 511 C CA . THR A 1 71 ? 21.938 -17.672 -20.219 1 98.5 71 THR A CA 1
ATOM 512 C C . THR A 1 71 ? 21.422 -16.859 -19.031 1 98.5 71 THR A C 1
ATOM 514 O O . THR A 1 71 ? 21.203 -17.406 -17.953 1 98.5 71 THR A O 1
ATOM 517 N N . VAL A 1 72 ? 21.328 -15.539 -19.203 1 98.75 72 VAL A N 1
ATOM 518 C CA . VAL A 1 72 ? 20.688 -14.641 -18.25 1 98.75 72 VAL A CA 1
ATOM 519 C C . VAL A 1 72 ? 19.406 -14.07 -18.828 1 98.75 72 VAL A C 1
ATOM 521 O O . VAL A 1 72 ? 19.359 -13.672 -20 1 98.75 72 VAL A O 1
ATOM 524 N N . ILE A 1 73 ? 18.344 -14.078 -18.047 1 98.88 73 ILE A N 1
ATOM 525 C CA . ILE A 1 73 ? 17.062 -13.523 -18.469 1 98.88 73 ILE A CA 1
ATOM 526 C C . ILE A 1 73 ? 16.516 -12.594 -17.375 1 98.88 73 ILE A C 1
ATOM 528 O O . ILE A 1 73 ? 16.969 -12.641 -16.234 1 98.88 73 ILE A O 1
ATOM 532 N N . PRO A 1 74 ? 15.57 -11.625 -17.781 1 98.88 74 PRO A N 1
ATOM 533 C CA . PRO A 1 74 ? 14.82 -10.961 -16.703 1 98.88 74 PRO A CA 1
ATOM 534 C C . PRO A 1 74 ? 14.102 -11.945 -15.789 1 98.88 74 PRO A C 1
ATOM 536 O O . PRO A 1 74 ? 13.711 -13.031 -16.219 1 98.88 74 PRO A O 1
ATOM 539 N N . GLY A 1 75 ? 14.008 -11.609 -14.547 1 98.88 75 GLY A N 1
ATOM 540 C CA . GLY A 1 75 ? 13.25 -12.453 -13.633 1 98.88 75 GLY A CA 1
ATOM 541 C C . GLY A 1 75 ? 11.852 -12.766 -14.125 1 98.88 75 GLY A C 1
ATOM 542 O O . GLY A 1 75 ? 11.18 -11.898 -14.68 1 98.88 75 GLY A O 1
ATOM 543 N N . LEU A 1 76 ? 11.438 -13.969 -13.961 1 98.88 76 LEU A N 1
ATOM 544 C CA . LEU A 1 76 ? 10.125 -14.422 -14.422 1 98.88 76 LEU A CA 1
ATOM 545 C C . LEU A 1 76 ? 9.031 -14.008 -13.438 1 98.88 76 LEU A C 1
ATOM 547 O O . LEU A 1 76 ? 9.25 -14.016 -12.219 1 98.88 76 LEU A O 1
ATOM 551 N N . THR A 1 77 ? 7.887 -13.641 -14 1 98.81 77 THR A N 1
ATOM 552 C CA . THR A 1 77 ? 6.699 -13.383 -13.195 1 98.81 77 THR A CA 1
ATOM 553 C C . THR A 1 77 ? 5.52 -14.219 -13.68 1 98.81 77 THR A C 1
ATOM 555 O O . THR A 1 77 ? 5.152 -14.164 -14.859 1 98.81 77 THR A O 1
ATOM 558 N N . ASP A 1 78 ? 4.996 -15.039 -12.812 1 98.75 78 ASP A N 1
ATOM 559 C CA . ASP A 1 78 ? 3.74 -15.742 -13.062 1 98.75 78 ASP A CA 1
ATOM 560 C C . ASP A 1 78 ? 2.543 -14.852 -12.742 1 98.75 78 ASP A C 1
ATOM 562 O O . ASP A 1 78 ? 2.26 -14.578 -11.57 1 98.75 78 ASP A O 1
ATOM 566 N N . THR A 1 79 ? 1.777 -14.406 -13.734 1 98.5 79 THR A N 1
ATOM 567 C CA . THR A 1 79 ? 0.825 -13.32 -13.547 1 98.5 79 THR A CA 1
ATOM 568 C C . THR A 1 79 ? -0.532 -13.859 -13.102 1 98.5 79 THR A C 1
ATOM 570 O O . THR A 1 79 ? -1.462 -13.086 -12.859 1 98.5 79 THR A O 1
ATOM 573 N N . HIS A 1 80 ? -0.693 -15.102 -13.023 1 98.56 80 HIS A N 1
ATOM 574 C CA . HIS A 1 80 ? -1.92 -15.75 -12.578 1 98.56 80 HIS A CA 1
ATOM 575 C C . HIS A 1 80 ? -1.627 -17.109 -11.953 1 98.56 80 HIS A C 1
ATOM 577 O O . HIS A 1 80 ? -1.64 -18.125 -12.648 1 98.56 80 HIS A O 1
ATOM 583 N N . ILE A 1 81 ? -1.405 -17.094 -10.719 1 98.25 81 ILE A N 1
ATOM 584 C CA . ILE A 1 81 ? -1.089 -18.281 -9.938 1 98.25 81 ILE A CA 1
ATOM 585 C C . ILE A 1 81 ? -1.739 -18.188 -8.555 1 98.25 81 ILE A C 1
ATOM 587 O O . ILE A 1 81 ? -1.74 -17.109 -7.941 1 98.25 81 ILE A O 1
ATOM 591 N N . HIS A 1 82 ? -2.35 -19.219 -8.078 1 97.25 82 HIS A N 1
ATOM 592 C CA . HIS A 1 82 ? -2.922 -19.234 -6.738 1 97.25 82 HIS A CA 1
ATOM 593 C C . HIS A 1 82 ? -1.873 -19.609 -5.695 1 97.25 82 HIS A C 1
ATOM 595 O O . HIS A 1 82 ? -2.031 -20.609 -4.977 1 97.25 82 HIS A O 1
ATOM 601 N N . ALA A 1 83 ? -0.876 -18.766 -5.586 1 97.69 83 ALA A N 1
ATOM 602 C CA . ALA A 1 83 ? 0.351 -19.016 -4.836 1 97.69 83 ALA A CA 1
ATOM 603 C C . ALA A 1 83 ? 0.118 -18.859 -3.336 1 97.69 83 ALA A C 1
ATOM 605 O O . ALA A 1 83 ? 0.684 -19.594 -2.529 1 97.69 83 ALA A O 1
ATOM 606 N N . ILE A 1 84 ? -0.709 -17.891 -2.977 1 97.44 84 ILE A N 1
ATOM 607 C CA . ILE A 1 84 ? -0.89 -17.562 -1.565 1 97.44 84 ILE A CA 1
ATOM 608 C C . ILE A 1 84 ? -1.523 -18.75 -0.845 1 97.44 84 ILE A C 1
ATOM 610 O O . ILE A 1 84 ? -0.972 -19.266 0.135 1 97.44 84 ILE A O 1
ATOM 614 N N . ARG A 1 85 ? -2.625 -19.219 -1.364 1 94.62 85 ARG A N 1
ATOM 615 C CA . ARG A 1 85 ? -3.264 -20.375 -0.743 1 94.62 85 ARG A CA 1
ATOM 616 C C . ARG A 1 85 ? -2.498 -21.656 -1.052 1 94.62 85 ARG A C 1
ATOM 618 O O . ARG A 1 85 ? -2.275 -22.484 -0.163 1 94.62 85 ARG A O 1
ATOM 625 N N . GLY A 1 86 ? -2.068 -21.828 -2.311 1 95.44 86 GLY A N 1
ATOM 626 C CA . GLY A 1 86 ? -1.375 -23.047 -2.721 1 95.44 86 GLY A CA 1
ATOM 627 C C . GLY A 1 86 ? -0.033 -23.219 -2.037 1 95.44 86 GLY A C 1
ATOM 628 O O . GLY A 1 86 ? 0.358 -24.344 -1.71 1 95.44 86 GLY A O 1
ATOM 629 N N . GLY A 1 87 ? 0.666 -22.094 -1.801 1 97.44 87 GLY A N 1
ATOM 630 C CA . GLY A 1 87 ? 1.946 -22.172 -1.115 1 97.44 87 GLY A CA 1
ATOM 631 C C . GLY A 1 87 ? 1.827 -22.641 0.323 1 97.44 87 GLY A C 1
ATOM 632 O O . GLY A 1 87 ? 2.738 -23.281 0.849 1 97.44 87 GLY A O 1
ATOM 633 N N . GLN A 1 88 ? 0.738 -22.375 0.924 1 96.88 88 GLN A N 1
ATOM 634 C CA . GLN A 1 88 ? 0.528 -22.672 2.336 1 96.88 88 GLN A CA 1
ATOM 635 C C . GLN A 1 88 ? 0.405 -24.188 2.559 1 96.88 88 GLN A C 1
ATOM 637 O O . GLN A 1 88 ? 0.653 -24.672 3.66 1 96.88 88 GLN A O 1
ATOM 642 N N . THR A 1 89 ? 0.04 -24.938 1.526 1 96.62 89 THR A N 1
ATOM 643 C CA . THR A 1 89 ? -0.106 -26.391 1.658 1 96.62 89 THR A CA 1
ATOM 644 C C . THR A 1 89 ? 0.896 -27.109 0.767 1 96.62 89 THR A C 1
ATOM 646 O O . THR A 1 89 ? 0.735 -28.297 0.488 1 96.62 89 THR A O 1
ATOM 649 N N . TRP A 1 90 ? 1.887 -26.391 0.342 1 96.75 90 TRP A N 1
ATOM 650 C CA . TRP A 1 90 ? 2.854 -26.891 -0.633 1 96.75 90 TRP A CA 1
ATOM 651 C C . TRP A 1 90 ? 3.566 -28.125 -0.109 1 96.75 90 TRP A C 1
ATOM 653 O O . TRP A 1 90 ? 3.684 -29.125 -0.819 1 96.75 90 TRP A O 1
ATOM 663 N N . THR A 1 91 ? 3.961 -28.156 1.147 1 95.56 91 THR A N 1
ATOM 664 C CA . THR A 1 91 ? 4.723 -29.266 1.708 1 95.56 91 THR A CA 1
ATOM 665 C C . THR A 1 91 ? 3.791 -30.391 2.174 1 95.56 91 THR A C 1
ATOM 667 O O . THR A 1 91 ? 4.238 -31.5 2.449 1 95.56 91 THR A O 1
ATOM 670 N N . PHE A 1 92 ? 2.51 -30.047 2.25 1 96.44 92 PHE A N 1
ATOM 671 C CA . PHE A 1 92 ? 1.495 -31.016 2.637 1 96.44 92 PHE A CA 1
ATOM 672 C C . PHE A 1 92 ? 1.093 -31.875 1.447 1 96.44 92 PHE A C 1
ATOM 674 O O . PHE A 1 92 ? 0.702 -33.031 1.617 1 96.44 92 PHE A O 1
ATOM 681 N N . GLU A 1 93 ? 1.281 -31.438 0.26 1 97 93 GLU A N 1
ATOM 682 C CA . GLU A 1 93 ? 0.764 -32.062 -0.947 1 97 93 GLU A CA 1
ATOM 683 C C . GLU A 1 93 ? 1.843 -32.906 -1.642 1 97 93 GLU A C 1
ATOM 685 O O . GLU A 1 93 ? 3.035 -32.625 -1.478 1 97 93 GLU A O 1
ATOM 690 N N . THR A 1 94 ? 1.368 -33.906 -2.34 1 97 94 THR A N 1
ATOM 691 C CA . THR A 1 94 ? 2.158 -34.656 -3.307 1 97 94 THR A CA 1
ATOM 692 C C . THR A 1 94 ? 1.807 -34.25 -4.73 1 97 94 THR A C 1
ATOM 694 O O . THR A 1 94 ? 0.64 -34 -5.043 1 97 94 THR A O 1
ATOM 697 N N . TYR A 1 95 ? 2.734 -34.188 -5.574 1 96.5 95 TYR A N 1
ATOM 698 C CA . TYR A 1 95 ? 2.486 -33.719 -6.93 1 96.5 95 TYR A CA 1
ATOM 699 C C . TYR A 1 95 ? 2.746 -34.812 -7.953 1 96.5 95 TYR A C 1
ATOM 701 O O . TYR A 1 95 ? 3.82 -35.406 -7.965 1 96.5 95 TYR A O 1
ATOM 709 N N . TRP A 1 96 ? 1.771 -34.969 -8.852 1 97.38 96 TRP A N 1
ATOM 710 C CA . TRP A 1 96 ? 1.8 -36.094 -9.773 1 97.38 96 TRP A CA 1
ATOM 711 C C . TRP A 1 96 ? 2.068 -35.656 -11.195 1 97.38 96 TRP A C 1
ATOM 713 O O . TRP A 1 96 ? 2.186 -36.469 -12.109 1 97.38 96 TRP A O 1
ATOM 723 N N . TYR A 1 97 ? 2.23 -34.375 -11.484 1 94.56 97 TYR A N 1
ATOM 724 C CA . TYR A 1 97 ? 2.229 -33.812 -12.836 1 94.56 97 TYR A CA 1
ATOM 725 C C . TYR A 1 97 ? 3.33 -34.469 -13.68 1 94.56 97 TYR A C 1
ATOM 727 O O . TYR A 1 97 ? 3.242 -34.5 -14.906 1 94.56 97 TYR A O 1
ATOM 735 N N . ASN A 1 98 ? 4.355 -35.031 -13.039 1 93 98 ASN A N 1
ATOM 736 C CA . ASN A 1 98 ? 5.465 -35.625 -13.773 1 93 98 ASN A CA 1
ATOM 737 C C . ASN A 1 98 ? 5.5 -37.125 -13.602 1 93 98 ASN A C 1
ATOM 739 O O . ASN A 1 98 ? 6.52 -37.781 -13.875 1 93 98 ASN A O 1
ATOM 743 N N . SER A 1 99 ? 4.453 -37.75 -13.109 1 96.81 99 SER A N 1
ATOM 744 C CA . SER A 1 99 ? 4.391 -39.188 -12.945 1 96.81 99 SER A CA 1
ATOM 745 C C . SER A 1 99 ? 3.926 -39.875 -14.234 1 96.81 99 SER A C 1
ATOM 747 O O . SER A 1 99 ? 2.811 -39.625 -14.703 1 96.81 99 SER A O 1
ATOM 749 N N . PRO A 1 100 ? 4.672 -40.75 -14.781 1 95.88 100 PRO A N 1
ATOM 750 C CA . PRO A 1 100 ? 4.309 -41.344 -16.062 1 95.88 100 PRO A CA 1
ATOM 751 C C . PRO A 1 100 ? 3.359 -42.531 -15.914 1 95.88 100 PRO A C 1
ATOM 753 O O . PRO A 1 100 ? 2.768 -43 -16.906 1 95.88 100 PRO A O 1
ATOM 756 N N . SER A 1 101 ? 3.277 -43.062 -14.641 1 97.88 101 SER A N 1
ATOM 757 C CA . SER A 1 101 ? 2.432 -44.219 -14.391 1 97.88 101 SER A CA 1
ATOM 758 C C . SER A 1 101 ? 1.769 -44.156 -13.016 1 97.88 101 SER A C 1
ATOM 760 O O . SER A 1 101 ? 2.209 -43.375 -12.156 1 97.88 101 SER A O 1
ATOM 762 N N . LEU A 1 102 ? 0.744 -44.969 -12.891 1 98.12 102 LEU A N 1
ATOM 763 C CA . LEU A 1 102 ? 0.067 -45.031 -11.602 1 98.12 102 LEU A CA 1
ATOM 764 C C . LEU A 1 102 ? 0.995 -45.594 -10.531 1 98.12 102 LEU A C 1
ATOM 766 O O . LEU A 1 102 ? 0.944 -45.156 -9.375 1 98.12 102 LEU A O 1
ATOM 770 N N . LYS A 1 103 ? 1.774 -46.531 -10.961 1 97.94 103 LYS A N 1
ATOM 771 C CA . LYS A 1 103 ? 2.738 -47.062 -10.008 1 97.94 103 LYS A CA 1
ATOM 772 C C . LYS A 1 103 ? 3.65 -45.969 -9.461 1 97.94 103 LYS A C 1
ATOM 774 O O . LYS A 1 103 ? 3.861 -45.875 -8.25 1 97.94 103 LYS A O 1
ATOM 779 N N . ASP A 1 104 ? 4.195 -45.188 -10.391 1 98.25 104 ASP A N 1
ATOM 780 C CA . ASP A 1 104 ? 5.074 -44.094 -9.992 1 98.25 104 ASP A CA 1
ATOM 781 C C . ASP A 1 104 ? 4.344 -43.094 -9.102 1 98.25 104 ASP A C 1
ATOM 783 O O . ASP A 1 104 ? 4.883 -42.656 -8.094 1 98.25 104 ASP A O 1
ATOM 787 N N . ALA A 1 105 ? 3.152 -42.75 -9.477 1 98.44 105 ALA A N 1
ATOM 788 C CA . ALA A 1 105 ? 2.326 -41.781 -8.727 1 98.44 105 ALA A CA 1
ATOM 789 C C . ALA A 1 105 ? 2.049 -42.312 -7.316 1 98.44 105 ALA A C 1
ATOM 791 O O . ALA A 1 105 ? 2.227 -41.562 -6.34 1 98.44 105 ALA A O 1
ATOM 792 N N . LEU A 1 106 ? 1.652 -43.562 -7.195 1 98.38 106 LEU A N 1
ATOM 793 C CA . LEU A 1 106 ? 1.328 -44.156 -5.902 1 98.38 106 LEU A CA 1
ATOM 794 C C . LEU A 1 106 ? 2.58 -44.281 -5.043 1 98.38 106 LEU A C 1
AT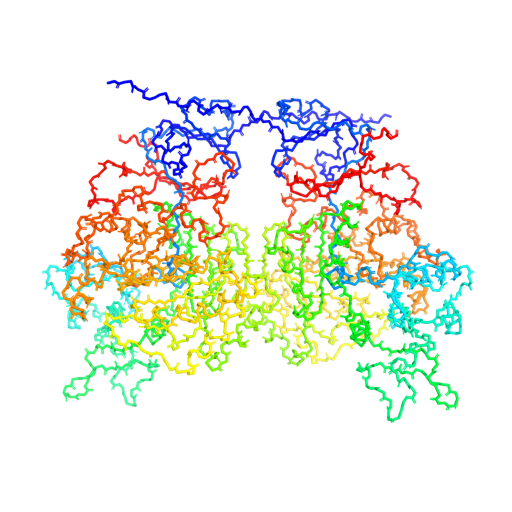OM 796 O O . LEU A 1 106 ? 2.518 -44.156 -3.82 1 98.38 106 LEU A O 1
ATOM 800 N N . ASP A 1 107 ? 3.707 -44.531 -5.664 1 98.12 107 ASP A N 1
ATOM 801 C CA . ASP A 1 107 ? 4.965 -44.625 -4.93 1 98.12 107 ASP A CA 1
ATOM 802 C C . ASP A 1 107 ? 5.332 -43.281 -4.309 1 98.12 107 ASP A C 1
ATOM 804 O O . ASP A 1 107 ? 5.789 -43.219 -3.166 1 98.12 107 ASP A O 1
ATOM 808 N N . LYS A 1 108 ? 5.117 -42.25 -5.082 1 97.81 108 LYS A N 1
ATOM 809 C CA . LYS A 1 108 ? 5.371 -40.906 -4.555 1 97.81 108 LYS A CA 1
ATOM 810 C C . LYS A 1 108 ? 4.48 -40.594 -3.355 1 97.81 108 LYS A C 1
ATOM 812 O O . LYS A 1 108 ? 4.941 -40.062 -2.354 1 97.81 108 LYS A O 1
ATOM 817 N N . LEU A 1 109 ? 3.232 -40.938 -3.498 1 97.94 109 LEU A N 1
ATOM 818 C CA . LEU A 1 109 ? 2.271 -40.719 -2.426 1 97.94 109 LEU A CA 1
ATOM 819 C C . LEU A 1 109 ? 2.625 -41.531 -1.19 1 97.94 109 LEU A C 1
ATOM 821 O O . LEU A 1 109 ? 2.525 -41.031 -0.064 1 97.94 109 LEU A O 1
ATOM 825 N N . ARG A 1 110 ? 3.023 -42.75 -1.361 1 97.5 110 ARG A N 1
ATOM 826 C CA . ARG A 1 110 ? 3.445 -43.625 -0.268 1 97.5 110 ARG A CA 1
ATOM 827 C C . ARG A 1 110 ? 4.684 -43.062 0.427 1 97.5 110 ARG A C 1
ATOM 829 O O . ARG A 1 110 ? 4.793 -43.125 1.653 1 97.5 110 ARG A O 1
ATOM 836 N N . ALA A 1 111 ? 5.629 -42.625 -0.387 1 97.44 111 ALA A N 1
ATOM 837 C CA . ALA A 1 111 ? 6.836 -42.031 0.183 1 97.44 111 ALA A CA 1
ATOM 838 C C . ALA A 1 111 ? 6.492 -40.875 1.103 1 97.44 111 ALA A C 1
ATOM 840 O O . ALA A 1 111 ? 7.078 -40.719 2.18 1 97.44 111 ALA A O 1
ATOM 841 N N . ASP A 1 112 ? 5.559 -40.031 0.718 1 96.5 112 ASP A N 1
ATOM 842 C CA . ASP A 1 112 ? 5.125 -38.906 1.543 1 96.5 112 ASP A CA 1
ATOM 843 C C . ASP A 1 112 ? 4.41 -39.406 2.801 1 96.5 112 ASP A C 1
ATOM 845 O O . ASP A 1 112 ? 4.598 -38.844 3.883 1 96.5 112 ASP A O 1
ATOM 849 N N . ALA A 1 113 ? 3.588 -40.406 2.662 1 96.88 113 ALA A N 1
ATOM 850 C CA . ALA A 1 113 ? 2.883 -40.969 3.799 1 96.88 113 ALA A CA 1
ATOM 851 C C . ALA A 1 113 ? 3.863 -41.5 4.844 1 96.88 113 ALA A C 1
ATOM 853 O O . ALA A 1 113 ? 3.633 -41.375 6.047 1 96.88 113 ALA A O 1
ATOM 854 N N . ASN A 1 114 ? 4.898 -42.062 4.371 1 95.62 114 ASN A N 1
ATOM 855 C CA . ASN A 1 114 ? 5.891 -42.656 5.258 1 95.62 114 ASN A CA 1
ATOM 856 C C . ASN A 1 114 ? 6.609 -41.594 6.098 1 95.62 114 ASN A C 1
ATOM 858 O O . ASN A 1 114 ? 7.199 -41.938 7.133 1 95.62 114 ASN A O 1
ATOM 862 N N . ARG A 1 115 ? 6.574 -40.375 5.672 1 93.69 115 ARG A N 1
ATOM 863 C CA . ARG A 1 115 ? 7.23 -39.312 6.406 1 93.69 115 ARG A CA 1
ATOM 864 C C . ARG A 1 115 ? 6.27 -38.656 7.395 1 93.69 115 ARG A C 1
ATOM 866 O O . ARG A 1 115 ? 6.621 -37.688 8.055 1 93.69 115 ARG A O 1
ATOM 873 N N . ARG A 1 116 ? 5.09 -39.25 7.508 1 93.69 116 ARG A N 1
ATOM 874 C CA . ARG A 1 116 ? 4.066 -38.688 8.375 1 93.69 116 ARG A CA 1
ATOM 875 C C . ARG A 1 116 ? 3.607 -39.688 9.414 1 93.69 116 ARG A C 1
ATOM 877 O O . ARG A 1 116 ? 3.682 -40.906 9.188 1 93.69 116 ARG A O 1
ATOM 884 N N . PRO A 1 117 ? 3.115 -39.156 10.594 1 92.25 117 PRO A N 1
ATOM 885 C CA . PRO A 1 117 ? 2.518 -40.094 11.555 1 92.25 117 PRO A CA 1
ATOM 886 C C . PRO A 1 117 ? 1.303 -40.812 10.984 1 92.25 117 PRO A C 1
ATOM 888 O O . PRO A 1 117 ? 0.636 -40.312 10.086 1 92.25 117 PRO A O 1
ATOM 891 N N . HIS A 1 118 ? 1.083 -41.844 11.641 1 91 118 HIS A N 1
ATOM 892 C CA . HIS A 1 118 ? -0.093 -42.656 11.289 1 91 118 HIS A CA 1
ATOM 893 C C . HIS A 1 118 ? -1.366 -41.812 11.398 1 91 118 HIS A C 1
ATOM 895 O O . HIS A 1 118 ? -1.458 -40.906 12.242 1 91 118 HIS A O 1
ATOM 901 N N . ASP A 1 119 ? -2.281 -42 10.453 1 90.75 119 ASP A N 1
ATOM 902 C CA . ASP A 1 119 ? -3.633 -41.438 10.445 1 90.75 119 ASP A CA 1
ATOM 903 C C . ASP A 1 119 ? -3.627 -39.969 9.977 1 90.75 119 ASP A C 1
ATOM 905 O O . ASP A 1 119 ? -4.656 -39.312 10.023 1 90.75 119 ASP A O 1
ATOM 909 N N . GLN A 1 120 ? -2.453 -39.531 9.578 1 95.12 120 GLN A N 1
ATOM 910 C CA . GLN A 1 120 ? -2.424 -38.219 8.953 1 95.12 120 GLN A CA 1
ATOM 911 C C . GLN A 1 120 ? -2.691 -38.312 7.453 1 95.12 120 GLN A C 1
ATOM 913 O O . GLN A 1 120 ? -2.244 -39.25 6.793 1 95.12 120 GLN A O 1
ATOM 918 N N . TRP A 1 121 ? -3.332 -37.281 6.996 1 97.81 121 TRP A N 1
ATOM 919 C CA . TRP A 1 121 ? -3.752 -37.25 5.598 1 97.81 121 TRP A CA 1
ATOM 920 C C . TRP A 1 121 ? -2.549 -37.094 4.672 1 97.81 121 TRP A C 1
ATOM 922 O O . TRP A 1 121 ? -1.553 -36.469 5.027 1 97.81 121 TRP A O 1
ATOM 932 N N . VAL A 1 122 ? -2.631 -37.688 3.482 1 97.88 122 VAL A N 1
ATOM 933 C CA . VAL A 1 122 ? -1.819 -37.375 2.314 1 97.88 122 VAL A CA 1
ATOM 934 C C . VAL A 1 122 ? -2.723 -36.938 1.157 1 97.88 122 VAL A C 1
ATOM 936 O O . VAL A 1 122 ? -3.863 -37.406 1.056 1 97.88 122 VAL A O 1
ATOM 939 N N . ALA A 1 123 ? -2.199 -36.062 0.339 1 98.06 123 ALA A N 1
ATOM 940 C CA . ALA A 1 123 ? -3.139 -35.5 -0.627 1 98.06 123 ALA A CA 1
ATOM 941 C C . ALA A 1 123 ? -2.436 -35.156 -1.936 1 98.06 123 ALA A C 1
ATOM 943 O O . ALA A 1 123 ? -1.281 -34.719 -1.929 1 98.06 123 ALA A O 1
ATOM 944 N N . VAL A 1 124 ? -3.064 -35.375 -3.047 1 98.19 124 VAL A N 1
ATOM 945 C CA . VAL A 1 124 ? -2.793 -34.812 -4.375 1 98.19 124 VAL A CA 1
ATOM 946 C C . VAL A 1 124 ? -3.957 -33.938 -4.82 1 98.19 124 VAL A C 1
ATOM 948 O O . VAL A 1 124 ? -5.09 -34.406 -4.941 1 98.19 124 VAL A O 1
ATOM 951 N N . VAL A 1 125 ? -3.676 -32.688 -5.012 1 97.06 125 VAL A N 1
ATOM 952 C CA . VAL A 1 125 ? -4.777 -31.781 -5.266 1 97.06 125 VAL A CA 1
ATOM 953 C C . VAL A 1 125 ? -4.609 -31.141 -6.645 1 97.06 125 VAL A C 1
ATOM 955 O O . VAL A 1 125 ? -4.281 -29.953 -6.754 1 97.06 125 VAL A O 1
ATOM 958 N N . GLY A 1 126 ? -4.887 -31.828 -7.668 1 95.19 126 GLY A N 1
ATOM 959 C CA . GLY A 1 126 ? -4.852 -31.328 -9.039 1 95.19 126 GLY A CA 1
ATOM 960 C C . GLY A 1 126 ? -3.516 -31.562 -9.719 1 95.19 126 GLY A C 1
ATOM 961 O O . GLY A 1 126 ? -2.742 -32.438 -9.297 1 95.19 126 GLY A O 1
ATOM 962 N N . SER A 1 127 ? -3.365 -31.016 -10.961 1 95.19 127 SER A N 1
ATOM 963 C CA . SER A 1 127 ? -2.17 -31.016 -11.797 1 95.19 127 SER A CA 1
ATOM 964 C C . SER A 1 127 ? -1.828 -32.438 -12.266 1 95.19 127 SER A C 1
ATOM 966 O O . SER A 1 127 ? -0.68 -32.844 -12.156 1 95.19 127 SER A O 1
ATOM 968 N N . TRP A 1 128 ? -2.846 -33.094 -12.641 1 95.94 128 TRP A N 1
ATOM 969 C CA . TRP A 1 128 ? -2.695 -34.406 -13.258 1 95.94 128 TRP A CA 1
ATOM 970 C C . TRP A 1 128 ? -3.947 -34.812 -14.039 1 95.94 128 TRP A C 1
ATOM 972 O O . TRP A 1 128 ? -5.02 -34.219 -13.82 1 95.94 128 TRP A O 1
ATOM 982 N N . ILE A 1 129 ? -3.781 -35.688 -14.984 1 95.38 129 ILE A N 1
ATOM 983 C CA . ILE A 1 129 ? -4.895 -36.281 -15.734 1 95.38 129 ILE A CA 1
ATOM 984 C C . ILE A 1 129 ? -4.641 -37.75 -15.992 1 95.38 129 ILE A C 1
ATOM 986 O O . ILE A 1 129 ? -3.49 -38.188 -16.047 1 95.38 129 ILE A O 1
ATOM 990 N N . PRO A 1 130 ? -5.715 -38.5 -16.203 1 96.06 130 PRO A N 1
ATOM 991 C CA . PRO A 1 130 ? -5.559 -39.938 -16.453 1 96.06 130 PRO A CA 1
ATOM 992 C C . PRO A 1 130 ? -4.676 -40.219 -17.656 1 96.06 130 PRO A C 1
ATOM 994 O O . PRO A 1 130 ? -3.867 -41.156 -17.625 1 96.06 130 PRO A O 1
ATOM 997 N N . ALA A 1 131 ? -4.738 -39.406 -18.672 1 94.19 131 ALA A N 1
ATOM 998 C CA . ALA A 1 131 ? -4.09 -39.656 -19.953 1 94.19 131 ALA A CA 1
ATOM 999 C C . ALA A 1 131 ? -2.57 -39.594 -19.812 1 94.19 131 ALA A C 1
ATOM 1001 O O . ALA A 1 131 ? -1.846 -40.062 -20.703 1 94.19 131 ALA A O 1
ATOM 1002 N N . GLN A 1 132 ? -2.047 -39.062 -18.734 1 94.75 132 GLN A N 1
ATOM 1003 C CA . GLN A 1 132 ? -0.602 -38.938 -18.578 1 94.75 132 GLN A CA 1
ATOM 1004 C C . GLN A 1 132 ? 0.022 -40.25 -18.109 1 94.75 132 GLN A C 1
ATOM 1006 O O . GLN A 1 132 ? 1.231 -40.438 -18.25 1 94.75 132 GLN A O 1
ATOM 1011 N N . PHE A 1 133 ? -0.824 -41.125 -17.562 1 97.06 133 PHE A N 1
ATOM 1012 C CA . PHE A 1 133 ? -0.343 -42.406 -17.031 1 97.06 133 PHE A CA 1
ATOM 1013 C C . PHE A 1 133 ? -0.278 -43.469 -18.125 1 97.06 133 PHE A C 1
ATOM 1015 O O . PHE A 1 133 ? -1.119 -43.469 -19.031 1 97.06 133 PHE A O 1
ATOM 1022 N N . ALA A 1 134 ? 0.661 -44.312 -17.953 1 96.94 134 ALA A N 1
ATOM 1023 C CA . ALA A 1 134 ? 0.776 -45.438 -18.891 1 96.94 134 ALA A CA 1
ATOM 1024 C C . ALA A 1 134 ? -0.518 -46.25 -18.938 1 96.94 134 ALA A C 1
ATOM 1026 O O . ALA A 1 134 ? -0.888 -46.781 -19.984 1 96.94 134 ALA A O 1
ATOM 1027 N N . GLU A 1 135 ? -1.249 -46.312 -17.875 1 97.12 135 GLU A N 1
ATOM 1028 C CA . GLU A 1 135 ? -2.484 -47.062 -17.734 1 97.12 135 GLU A CA 1
ATOM 1029 C C . GLU A 1 135 ? -3.664 -46.312 -18.359 1 97.12 135 GLU A C 1
ATOM 1031 O O . GLU A 1 135 ? -4.742 -46.906 -18.531 1 97.12 135 GLU A O 1
ATOM 1036 N N . ASN A 1 136 ? -3.5 -45.094 -18.609 1 96.44 136 ASN A N 1
ATOM 1037 C CA . ASN A 1 136 ? -4.512 -44.219 -19.219 1 96.44 136 ASN A CA 1
ATOM 1038 C C . ASN A 1 136 ? -5.809 -44.219 -18.406 1 96.44 136 ASN A C 1
ATOM 1040 O O . ASN A 1 136 ? -6.895 -44.344 -18.984 1 96.44 136 ASN A O 1
ATOM 1044 N N . ARG A 1 137 ? -5.707 -44.188 -17.172 1 96.81 137 ARG A N 1
ATOM 1045 C CA . ARG A 1 137 ? -6.836 -44.125 -16.25 1 96.81 137 ARG A CA 1
ATOM 1046 C C . ARG A 1 137 ? -6.414 -43.531 -14.914 1 96.81 137 ARG A C 1
ATOM 1048 O O . ARG A 1 137 ? -5.223 -43.438 -14.625 1 96.81 137 ARG A O 1
ATOM 1055 N N . ALA A 1 138 ? -7.402 -43.125 -14.125 1 97.69 138 ALA A N 1
ATOM 1056 C CA . ALA A 1 138 ? -7.188 -42.688 -12.75 1 97.69 138 ALA A CA 1
ATOM 1057 C C . ALA A 1 138 ? -7 -43.875 -11.812 1 97.69 138 ALA A C 1
ATOM 1059 O O . ALA A 1 138 ? -7.316 -45 -12.164 1 97.69 138 ALA A O 1
ATOM 1060 N N . PRO A 1 139 ? -6.418 -43.625 -10.633 1 98.44 139 PRO A N 1
ATOM 1061 C CA . PRO A 1 139 ? -6.375 -44.719 -9.648 1 98.44 139 PRO A CA 1
ATOM 1062 C C . PRO A 1 139 ? -7.762 -45.062 -9.125 1 98.44 139 PRO A C 1
ATOM 1064 O O . PRO A 1 139 ? -8.68 -44.25 -9.148 1 98.44 139 PRO A O 1
ATOM 1067 N N . THR A 1 140 ? -7.875 -46.281 -8.68 1 98 140 THR A N 1
ATOM 1068 C CA . THR A 1 140 ? -9.102 -46.719 -8.016 1 98 140 THR A CA 1
ATOM 1069 C C . THR A 1 140 ? -8.984 -46.562 -6.504 1 98 140 THR A C 1
ATOM 1071 O O . THR A 1 140 ? -7.883 -46.5 -5.965 1 98 140 THR A O 1
ATOM 1074 N N . VAL A 1 141 ? -10.125 -46.5 -5.875 1 98.19 141 VAL A N 1
ATOM 1075 C CA . VAL A 1 141 ? -10.156 -46.438 -4.418 1 98.19 141 VAL A CA 1
ATOM 1076 C C . VAL A 1 141 ? -9.477 -47.656 -3.822 1 98.19 141 VAL A C 1
ATOM 1078 O O . VAL A 1 141 ? -8.781 -47.562 -2.811 1 98.19 141 VAL A O 1
ATOM 1081 N N . ALA A 1 142 ? -9.68 -48.781 -4.441 1 97.62 142 ALA A N 1
ATOM 1082 C CA . ALA A 1 142 ? -9.055 -50 -3.98 1 97.62 142 ALA A CA 1
ATOM 1083 C C . ALA A 1 142 ? -7.535 -49.906 -4.047 1 97.62 142 ALA A C 1
ATOM 1085 O O . ALA A 1 142 ? -6.836 -50.344 -3.121 1 97.62 142 ALA A O 1
ATOM 1086 N N . GLU A 1 143 ? -7.016 -49.375 -5.113 1 98.06 143 GLU A N 1
ATOM 1087 C CA . GLU A 1 143 ? -5.574 -49.219 -5.27 1 98.06 143 GLU A CA 1
ATOM 1088 C C . GLU A 1 143 ? -5.027 -48.219 -4.227 1 98.06 143 GLU A C 1
ATOM 1090 O O . GLU A 1 143 ? -3.967 -48.469 -3.648 1 98.06 143 GLU A O 1
ATOM 1095 N N . LEU A 1 144 ? -5.75 -47.156 -3.98 1 98.56 144 LEU A N 1
ATOM 1096 C CA . LEU A 1 144 ? -5.352 -46.188 -2.979 1 98.56 144 LEU A CA 1
ATOM 1097 C C . LEU A 1 144 ? -5.348 -46.812 -1.583 1 98.56 144 LEU A C 1
ATOM 1099 O O . LEU A 1 144 ? -4.426 -46.562 -0.8 1 98.56 144 LEU A O 1
ATOM 1103 N N . SER A 1 145 ? -6.367 -47.594 -1.294 1 98.19 145 SER A N 1
ATOM 1104 C CA . SER A 1 145 ? -6.496 -48.25 0.013 1 98.19 145 SER A CA 1
ATOM 1105 C C . SER A 1 145 ? -5.387 -49.25 0.249 1 98.19 145 SER A C 1
ATOM 1107 O O . SER A 1 145 ? -4.879 -49.375 1.365 1 98.19 145 SER A O 1
ATOM 1109 N N . HIS A 1 146 ? -5.113 -49.938 -0.784 1 97.75 146 HIS A N 1
ATOM 1110 C CA . HIS A 1 146 ? -4.043 -50.906 -0.687 1 97.75 146 HIS A CA 1
ATOM 1111 C C . HIS A 1 146 ? -2.686 -50.219 -0.51 1 97.75 146 HIS A C 1
ATOM 1113 O O . HIS A 1 146 ? -1.859 -50.688 0.284 1 97.75 146 HIS A O 1
ATOM 1119 N N . ALA A 1 147 ? -2.443 -49.188 -1.239 1 96.75 147 ALA A N 1
ATOM 1120 C CA . ALA A 1 147 ? -1.169 -48.5 -1.2 1 96.75 147 ALA A CA 1
ATOM 1121 C C . ALA A 1 147 ? -0.986 -47.75 0.129 1 96.75 147 ALA A C 1
ATOM 1123 O O . ALA A 1 147 ? 0.14 -47.594 0.601 1 96.75 147 ALA A O 1
ATOM 1124 N N . LEU A 1 148 ? -2.094 -47.344 0.768 1 97.44 148 LEU A N 1
ATOM 1125 C CA . LEU A 1 148 ? -2.033 -46.5 1.951 1 97.44 148 LEU A CA 1
ATOM 1126 C C . LEU A 1 148 ? -3.008 -46.969 3.02 1 97.44 148 LEU A C 1
ATOM 1128 O O . LEU A 1 148 ? -3.914 -46.25 3.418 1 97.44 148 LEU A O 1
ATOM 1132 N N . PRO A 1 149 ? -2.799 -48.094 3.572 1 95 149 PRO A N 1
ATOM 1133 C CA . PRO A 1 149 ? -3.77 -48.656 4.516 1 95 149 PRO A CA 1
ATOM 1134 C C . PRO A 1 149 ? -3.826 -47.875 5.832 1 95 149 PRO A C 1
ATOM 1136 O O . PRO A 1 149 ? -4.852 -47.906 6.52 1 95 149 PRO A O 1
ATOM 1139 N N . ASP A 1 150 ? -2.801 -47.125 6.117 1 95.56 150 ASP A N 1
ATOM 1140 C CA . ASP A 1 150 ? -2.713 -46.531 7.441 1 95.56 150 ASP A CA 1
ATOM 1141 C C . ASP A 1 150 ? -2.914 -45 7.363 1 95.56 150 ASP A C 1
ATOM 1143 O O . ASP A 1 150 ? -2.805 -44.312 8.367 1 95.56 150 ASP A O 1
ATOM 1147 N N . HIS A 1 151 ? -3.123 -44.5 6.23 1 97.81 151 HIS A N 1
ATOM 1148 C CA . HIS A 1 151 ? -3.264 -43.062 6.031 1 97.81 151 HIS A CA 1
ATOM 1149 C C . HIS A 1 151 ? -4.496 -42.719 5.191 1 97.81 151 HIS A C 1
ATOM 1151 O O . HIS A 1 151 ? -4.727 -43.344 4.156 1 97.81 151 HIS A O 1
ATOM 1157 N N . PRO A 1 152 ? -5.324 -41.812 5.691 1 98.19 152 PRO A N 1
ATOM 1158 C CA . PRO A 1 152 ? -6.324 -41.312 4.754 1 98.19 152 PRO A CA 1
ATOM 1159 C C . PRO A 1 152 ? -5.699 -40.594 3.564 1 98.19 152 PRO A C 1
ATOM 1161 O O . PRO A 1 152 ? -4.723 -39.844 3.729 1 98.19 152 PRO A O 1
ATOM 1164 N N . ALA A 1 153 ? -6.215 -40.844 2.379 1 98.5 153 ALA A N 1
ATOM 1165 C CA . ALA A 1 153 ? -5.707 -40.25 1.146 1 98.5 153 ALA A CA 1
ATOM 1166 C C . ALA A 1 153 ? -6.793 -39.438 0.43 1 98.5 153 ALA A C 1
ATOM 1168 O O . ALA A 1 153 ? -7.949 -39.875 0.384 1 98.5 153 ALA A O 1
ATOM 1169 N N . TYR A 1 154 ? -6.453 -38.25 -0.005 1 98.56 154 TYR A N 1
ATOM 1170 C CA . TYR A 1 154 ? -7.309 -37.406 -0.803 1 98.56 154 TYR A CA 1
ATOM 1171 C C . TYR A 1 154 ? -6.684 -37.094 -2.162 1 98.56 154 TYR A C 1
ATOM 1173 O O . TYR A 1 154 ? -5.613 -36.5 -2.244 1 98.56 154 TYR A O 1
ATOM 1181 N N . ILE A 1 155 ? -7.305 -37.562 -3.254 1 98.62 155 ILE A N 1
ATOM 1182 C CA . ILE A 1 155 ? -6.82 -37.375 -4.617 1 98.62 155 ILE A CA 1
ATOM 1183 C C . ILE A 1 155 ? -7.848 -36.562 -5.422 1 98.62 155 ILE A C 1
ATOM 1185 O O . ILE A 1 155 ? -8.898 -37.094 -5.789 1 98.62 155 ILE A O 1
ATOM 1189 N N . GLN A 1 156 ? -7.48 -35.375 -5.773 1 98 156 GLN A N 1
ATOM 1190 C CA . GLN A 1 156 ? -8.406 -34.531 -6.527 1 98 156 GLN A CA 1
ATOM 1191 C C . GLN A 1 156 ? -8 -34.469 -8 1 98 156 GLN A C 1
ATOM 1193 O O . GLN A 1 156 ? -6.844 -34.188 -8.32 1 98 156 GLN A O 1
ATOM 1198 N N . TYR A 1 157 ? -8.914 -34.844 -8.852 1 97.12 157 TYR A N 1
ATOM 1199 C CA . TYR A 1 157 ? -8.742 -34.688 -10.297 1 97.12 157 TYR A CA 1
ATOM 1200 C C . TYR A 1 157 ? -9.258 -33.344 -10.773 1 97.12 157 TYR A C 1
ATOM 1202 O O . TYR A 1 157 ? -10.406 -33.219 -11.188 1 97.12 157 TYR A O 1
ATOM 1210 N N . LEU A 1 158 ? -8.227 -32.312 -10.766 1 95.44 158 LEU A N 1
ATOM 1211 C CA . LEU A 1 158 ? -8.594 -30.922 -11.102 1 95.44 158 LEU A CA 1
ATOM 1212 C C . LEU A 1 158 ? -9.836 -30.484 -10.336 1 95.44 158 LEU A C 1
ATOM 1214 O O . LEU A 1 158 ? -9.82 -30.422 -9.102 1 95.44 158 LEU A O 1
ATOM 1218 N N . TYR A 1 159 ? -10.922 -30.203 -10.992 1 93.31 159 TYR A N 1
ATOM 1219 C CA . TYR A 1 159 ? -12.156 -29.906 -10.273 1 93.31 159 TYR A CA 1
ATOM 1220 C C . TYR A 1 159 ? -13.297 -30.797 -10.742 1 93.31 159 TYR A C 1
ATOM 1222 O O . TYR A 1 159 ? -14.469 -30.5 -10.508 1 93.31 159 TYR A O 1
ATOM 1230 N N . ASP A 1 160 ? -12.914 -31.906 -11.289 1 94.44 160 ASP A N 1
ATOM 1231 C CA . ASP A 1 160 ? -13.922 -32.844 -11.781 1 94.44 160 ASP A CA 1
ATOM 1232 C C . ASP A 1 160 ? -14.461 -33.688 -10.648 1 94.44 160 ASP A C 1
ATOM 1234 O O . ASP A 1 160 ? -15.68 -33.875 -10.523 1 94.44 160 ASP A O 1
ATOM 1238 N N . TYR A 1 161 ? -13.648 -34.281 -9.922 1 96.88 161 TYR A N 1
ATOM 1239 C CA . TYR A 1 161 ? -14.023 -35.062 -8.758 1 96.88 161 TYR A CA 1
ATOM 1240 C C . TYR A 1 161 ? -12.82 -35.312 -7.848 1 96.88 161 TYR A C 1
ATOM 1242 O O . TYR A 1 161 ? -11.695 -34.906 -8.18 1 96.88 161 TYR A O 1
ATOM 1250 N N . ALA A 1 162 ? -13.086 -35.844 -6.688 1 98.25 162 ALA A N 1
ATOM 1251 C CA . ALA A 1 162 ? -12.023 -36.281 -5.777 1 98.25 162 ALA A CA 1
ATOM 1252 C C . ALA A 1 162 ? -12.258 -37.719 -5.312 1 98.25 162 ALA A C 1
ATOM 1254 O O . ALA A 1 162 ? -13.383 -38.219 -5.367 1 98.25 162 ALA A O 1
ATOM 1255 N N . LEU A 1 163 ? -11.18 -38.375 -4.988 1 98.62 163 LEU A N 1
ATOM 1256 C CA . LEU A 1 163 ? -11.219 -39.719 -4.414 1 98.62 163 LEU A CA 1
ATOM 1257 C C . LEU A 1 163 ? -10.648 -39.719 -3 1 98.62 163 LEU A C 1
ATOM 1259 O O . LEU A 1 163 ? -9.656 -39.031 -2.727 1 98.62 163 LEU A O 1
ATOM 1263 N N . VAL A 1 164 ? -11.297 -40.438 -2.152 1 98.56 164 VAL A N 1
ATOM 1264 C CA . VAL A 1 164 ? -10.711 -40.781 -0.861 1 98.56 164 VAL A CA 1
ATOM 1265 C C . VAL A 1 164 ? -10.625 -42.312 -0.722 1 98.56 164 VAL A C 1
ATOM 1267 O O . VAL A 1 164 ? -11.484 -43.031 -1.236 1 98.56 164 VAL A O 1
ATOM 1270 N N . ASN A 1 165 ? -9.547 -42.812 -0.052 1 98.44 165 ASN A N 1
ATOM 1271 C CA . ASN A 1 165 ? -9.422 -44.25 0.188 1 98.44 165 ASN A CA 1
ATOM 1272 C C . ASN A 1 165 ? -10.297 -44.688 1.358 1 98.44 165 ASN A C 1
ATOM 1274 O O . ASN A 1 165 ? -11.062 -43.906 1.905 1 98.44 165 ASN A O 1
ATOM 1278 N N . GLN A 1 166 ? -10.18 -45.969 1.615 1 97.69 166 GLN A N 1
ATOM 1279 C CA . GLN A 1 166 ? -11.031 -46.5 2.67 1 97.69 166 GLN A CA 1
ATOM 1280 C C . GLN A 1 166 ? -10.797 -45.781 3.994 1 97.69 166 GLN A C 1
ATOM 1282 O O . GLN A 1 166 ? -11.75 -45.469 4.699 1 97.69 166 GLN A O 1
ATOM 1287 N N . ARG A 1 167 ? -9.625 -45.562 4.336 1 97.62 167 ARG A N 1
ATOM 1288 C CA . ARG A 1 167 ? -9.328 -44.844 5.566 1 97.62 167 ARG A CA 1
ATOM 1289 C C . ARG A 1 167 ? -9.914 -43.438 5.52 1 97.62 167 ARG A C 1
ATOM 1291 O O . ARG A 1 167 ? -10.367 -42.906 6.543 1 97.62 167 ARG A O 1
ATOM 1298 N N . GLY A 1 168 ? -9.875 -42.75 4.352 1 97.75 168 GLY A N 1
ATOM 1299 C CA . GLY A 1 168 ? -10.508 -41.469 4.184 1 97.75 168 GLY A CA 1
ATOM 1300 C C . GLY A 1 168 ? -12.016 -41.5 4.395 1 97.75 168 GLY A C 1
ATOM 1301 O O . GLY A 1 168 ? -12.586 -40.594 5.02 1 97.75 168 GLY A O 1
ATOM 1302 N N . ILE A 1 169 ? -12.625 -42.531 3.889 1 97.5 169 ILE A N 1
ATOM 1303 C CA . ILE A 1 169 ? -14.055 -42.75 4.09 1 97.5 169 ILE A CA 1
ATOM 1304 C C . ILE A 1 169 ? -14.359 -42.812 5.582 1 97.5 169 ILE A C 1
ATOM 1306 O O . ILE A 1 169 ? -15.297 -42.188 6.07 1 97.5 169 ILE A O 1
ATOM 1310 N N . ASP A 1 170 ? -13.562 -43.5 6.258 1 96.44 170 ASP A N 1
ATOM 1311 C CA . ASP A 1 170 ? -13.766 -43.719 7.691 1 96.44 170 ASP A CA 1
ATOM 1312 C C . ASP A 1 170 ? -13.555 -42.438 8.469 1 96.44 170 ASP A C 1
ATOM 1314 O O . ASP A 1 170 ? -14.367 -42.062 9.32 1 96.44 170 ASP A O 1
ATOM 1318 N N . VAL A 1 171 ? -12.508 -41.75 8.195 1 95.94 171 VAL A N 1
ATOM 1319 C CA . VAL A 1 171 ? -12.133 -40.562 8.938 1 95.94 171 VAL A CA 1
ATOM 1320 C C . VAL A 1 171 ? -13.172 -39.438 8.703 1 95.94 171 VAL A C 1
ATOM 1322 O O . VAL A 1 171 ? -13.484 -38.688 9.617 1 95.94 171 VAL A O 1
ATOM 1325 N N . LEU A 1 172 ? -13.68 -39.375 7.48 1 96.38 172 LEU A N 1
ATOM 1326 C CA . LEU A 1 172 ? -14.68 -38.375 7.156 1 96.38 172 LEU A CA 1
ATOM 1327 C C . LEU A 1 172 ? -16.062 -38.812 7.617 1 96.38 172 LEU A C 1
ATOM 1329 O O . LEU A 1 172 ? -17.016 -38 7.59 1 96.38 172 LEU A O 1
ATOM 1333 N N . GLY A 1 173 ? -16.203 -40 8.031 1 96.94 173 GLY A N 1
ATOM 1334 C CA . GLY A 1 173 ? -17.484 -40.531 8.477 1 96.94 173 GLY A CA 1
ATOM 1335 C C . GLY A 1 173 ? -18.516 -40.594 7.371 1 96.94 173 GLY A C 1
ATOM 1336 O O . GLY A 1 173 ? -19.703 -40.312 7.605 1 96.94 173 GLY A O 1
ATOM 1337 N N . LEU A 1 174 ? -18.125 -41 6.199 1 97.19 174 LEU A N 1
ATOM 1338 C CA . LEU A 1 174 ? -19.016 -40.875 5.051 1 97.19 174 LEU A CA 1
ATOM 1339 C C . LEU A 1 174 ? -20.156 -41.875 5.148 1 97.19 174 LEU A C 1
ATOM 1341 O O . LEU A 1 174 ? -21.172 -41.719 4.469 1 97.19 174 LEU A O 1
ATOM 1345 N N . ASN A 1 175 ? -20.031 -42.844 5.93 1 96.69 175 ASN A N 1
ATOM 1346 C CA . ASN A 1 175 ? -21.078 -43.875 6.078 1 96.69 175 ASN A CA 1
ATOM 1347 C C . ASN A 1 175 ? -21.797 -43.719 7.418 1 96.69 175 ASN A C 1
ATOM 1349 O O . ASN A 1 175 ? -22.578 -44.594 7.797 1 96.69 175 ASN A O 1
ATOM 1353 N N . ASP A 1 176 ? -21.5 -42.688 8.055 1 95.38 176 ASP A N 1
ATOM 1354 C CA . ASP A 1 176 ? -22.203 -42.469 9.32 1 95.38 176 ASP A CA 1
ATOM 1355 C C . ASP A 1 176 ? -23.656 -42.125 9.086 1 95.38 176 ASP A C 1
ATOM 1357 O O . ASP A 1 176 ? -24.047 -41.75 7.969 1 95.38 176 ASP A O 1
ATOM 1361 N N . THR A 1 177 ? -24.516 -42.219 10.156 1 91.12 177 THR A N 1
ATOM 1362 C CA . THR A 1 177 ? -25.922 -41.844 10.156 1 91.12 177 THR A CA 1
ATOM 1363 C C . THR A 1 177 ? -26.203 -40.875 11.305 1 91.12 177 THR A C 1
ATOM 1365 O O . THR A 1 177 ? -26.094 -41.25 12.477 1 91.12 177 THR A O 1
ATOM 1368 N N . PRO A 1 178 ? -26.547 -39.75 10.961 1 89.12 178 PRO A N 1
ATOM 1369 C CA . PRO A 1 178 ? -26.641 -39.156 9.617 1 89.12 178 PRO A CA 1
ATOM 1370 C C . PRO A 1 178 ? -25.266 -38.875 9 1 89.12 178 PRO A C 1
ATOM 1372 O O . PRO A 1 178 ? -24.281 -38.75 9.719 1 89.12 178 PRO A O 1
ATOM 1375 N N . PRO A 1 179 ? -25.234 -38.781 7.613 1 86.62 179 PRO A N 1
ATOM 1376 C CA . PRO A 1 179 ? -23.953 -38.469 6.984 1 86.62 179 PRO A CA 1
ATOM 1377 C C . PRO A 1 179 ? -23.469 -37.062 7.332 1 86.62 179 PRO A C 1
ATOM 1379 O O . PRO A 1 179 ? -24.266 -36.188 7.645 1 86.62 179 PRO A O 1
ATOM 1382 N N . PRO A 1 180 ? -22.203 -36.844 7.293 1 90.81 180 PRO A N 1
ATOM 1383 C CA . PRO A 1 180 ? -21.672 -35.5 7.602 1 90.81 180 PRO A CA 1
ATOM 1384 C C . PRO A 1 180 ? -22.031 -34.469 6.535 1 90.81 180 PRO A C 1
ATOM 1386 O O . PRO A 1 180 ? -22.25 -34.812 5.375 1 90.81 180 PRO A O 1
ATOM 1389 N N . ASP A 1 181 ? -22.109 -33.25 6.984 1 87.69 181 ASP A N 1
ATOM 1390 C CA . ASP A 1 181 ? -22.25 -32.125 6.066 1 87.69 181 ASP A CA 1
ATOM 1391 C C . ASP A 1 181 ? -20.891 -31.641 5.555 1 87.69 181 ASP A C 1
ATOM 1393 O O . ASP A 1 181 ? -20.109 -31.062 6.309 1 87.69 181 ASP A O 1
ATOM 1397 N N . LEU A 1 182 ? -20.703 -31.938 4.293 1 91.62 182 LEU A N 1
ATOM 1398 C CA . LEU A 1 182 ? -19.422 -31.562 3.705 1 91.62 182 LEU A CA 1
ATOM 1399 C C . LEU A 1 182 ? -19.578 -30.359 2.785 1 91.62 182 LEU A C 1
ATOM 1401 O O . LEU A 1 182 ? -18.938 -30.281 1.738 1 91.62 182 LEU A O 1
ATOM 1405 N N . ALA A 1 183 ? -20.422 -29.453 3.156 1 86.69 183 ALA A N 1
ATOM 1406 C CA . ALA A 1 183 ? -20.594 -28.125 2.594 1 86.69 183 ALA A CA 1
ATOM 1407 C C . ALA A 1 183 ? -20.594 -28.172 1.068 1 86.69 183 ALA A C 1
ATOM 1409 O O . ALA A 1 183 ? -19.797 -27.469 0.426 1 86.69 183 ALA A O 1
ATOM 1410 N N . GLY A 1 184 ? -21.469 -28.875 0.449 1 91.69 184 GLY A N 1
ATOM 1411 C CA . GLY A 1 184 ? -21.641 -28.844 -0.994 1 91.69 184 GLY A CA 1
ATOM 1412 C C . GLY A 1 184 ? -21.016 -30.031 -1.7 1 91.69 184 GLY A C 1
ATOM 1413 O O . GLY A 1 184 ? -21.188 -30.203 -2.906 1 91.69 184 GLY A O 1
ATOM 1414 N N . ILE A 1 185 ? -20.344 -30.922 -0.991 1 96.69 185 ILE A N 1
ATOM 1415 C CA . ILE A 1 185 ? -19.75 -32.125 -1.564 1 96.69 185 ILE A CA 1
ATOM 1416 C C . ILE A 1 185 ? -20.812 -33.219 -1.66 1 96.69 185 ILE A C 1
ATOM 1418 O O . ILE A 1 185 ? -21.484 -33.531 -0.678 1 96.69 185 ILE A O 1
ATOM 1422 N N . ARG A 1 186 ? -20.984 -33.75 -2.795 1 97 186 ARG A N 1
ATOM 1423 C CA . ARG A 1 186 ? -21.828 -34.938 -3.012 1 97 186 ARG A CA 1
ATOM 1424 C C . ARG A 1 186 ? -21 -36.219 -2.967 1 97 186 ARG A C 1
ATOM 1426 O O . ARG A 1 186 ? -20.016 -36.344 -3.688 1 97 186 ARG A O 1
ATOM 1433 N N . VAL A 1 187 ? -21.438 -37.125 -2.182 1 97.56 187 VAL A N 1
ATOM 1434 C CA . VAL A 1 187 ? -20.75 -38.375 -2.002 1 97.56 187 VAL A CA 1
ATOM 1435 C C . VAL A 1 187 ? -21.375 -39.438 -2.9 1 97.56 187 VAL A C 1
ATOM 1437 O O . VAL A 1 187 ? -22.578 -39.688 -2.836 1 97.56 187 VAL A O 1
ATOM 1440 N N . GLU A 1 188 ? -20.516 -40 -3.76 1 97.69 188 GLU A N 1
ATOM 1441 C CA . GLU A 1 188 ? -21 -41.125 -4.551 1 97.69 188 GLU A CA 1
ATOM 1442 C C . GLU A 1 188 ? -21.219 -42.375 -3.68 1 97.69 188 GLU A C 1
ATOM 1444 O O . GLU A 1 188 ? -20.406 -42.688 -2.809 1 97.69 188 GLU A O 1
ATOM 1449 N N . ARG A 1 189 ? -22.312 -43.062 -3.926 1 97.31 189 ARG A N 1
ATOM 1450 C CA . ARG A 1 189 ? -22.641 -44.281 -3.164 1 97.31 189 ARG A CA 1
ATOM 1451 C C . ARG A 1 189 ? -22.938 -45.438 -4.094 1 97.31 189 ARG A C 1
ATOM 1453 O O . ARG A 1 189 ? -23.422 -45.25 -5.207 1 97.31 189 ARG A O 1
ATOM 1460 N N . ASP A 1 190 ? -22.625 -46.625 -3.645 1 97 190 ASP A N 1
ATOM 1461 C CA . ASP A 1 190 ? -22.891 -47.812 -4.43 1 97 190 ASP A CA 1
ATOM 1462 C C . ASP A 1 190 ? -24.328 -48.312 -4.238 1 97 190 ASP A C 1
ATOM 1464 O O . ASP A 1 190 ? -25.141 -47.625 -3.627 1 97 190 ASP A O 1
ATOM 1468 N N . ALA A 1 191 ? -24.562 -49.469 -4.816 1 96.94 191 ALA A N 1
ATOM 1469 C CA . ALA A 1 191 ? -25.922 -50 -4.828 1 96.94 191 ALA A CA 1
ATOM 1470 C C . ALA A 1 191 ? -26.406 -50.312 -3.414 1 96.94 191 ALA A C 1
ATOM 1472 O O . ALA A 1 191 ? -27.609 -50.281 -3.143 1 96.94 191 ALA A O 1
ATOM 1473 N N . LYS A 1 192 ? -25.562 -50.531 -2.541 1 96.12 192 LYS A N 1
ATOM 1474 C CA . LYS A 1 192 ? -25.906 -50.875 -1.163 1 96.12 192 LYS A CA 1
ATOM 1475 C C . LYS A 1 192 ? -25.969 -49.625 -0.285 1 96.12 192 LYS A C 1
ATOM 1477 O O . LYS A 1 192 ? -26.219 -49.719 0.917 1 96.12 192 LYS A O 1
ATOM 1482 N N . GLY A 1 193 ? -25.609 -48.469 -0.833 1 95.31 193 GLY A N 1
ATOM 1483 C CA . GLY A 1 193 ? -25.703 -47.219 -0.102 1 95.31 193 GLY A CA 1
ATOM 1484 C C . GLY A 1 193 ? -24.406 -46.812 0.559 1 95.31 193 GLY A C 1
ATOM 1485 O O . GLY A 1 193 ? -24.328 -45.781 1.238 1 95.31 193 GLY A O 1
ATOM 1486 N N . SER A 1 194 ? -23.422 -47.594 0.384 1 96.56 194 SER A N 1
ATOM 1487 C CA . SER A 1 194 ? -22.125 -47.281 0.974 1 96.56 194 SER A CA 1
ATOM 1488 C C . SER A 1 194 ? -21.344 -46.312 0.109 1 96.56 194 SER A C 1
ATOM 1490 O O . SER A 1 194 ? -21.422 -46.344 -1.12 1 96.56 194 SER A O 1
ATOM 1492 N N . ALA A 1 195 ? -20.625 -45.469 0.774 1 97.88 195 ALA A N 1
ATOM 1493 C CA . ALA A 1 195 ? -19.781 -44.5 0.047 1 97.88 195 ALA A CA 1
ATOM 1494 C C . ALA A 1 195 ? -18.734 -45.219 -0.801 1 97.88 195 ALA A C 1
ATOM 1496 O O . ALA A 1 195 ? -18.062 -46.125 -0.318 1 97.88 195 ALA A O 1
ATOM 1497 N N . THR A 1 196 ? -18.547 -44.781 -2.045 1 98.25 196 THR A N 1
ATOM 1498 C CA . THR A 1 196 ? -17.578 -45.406 -2.949 1 98.25 196 THR A CA 1
ATOM 1499 C C . THR A 1 196 ? -16.203 -44.781 -2.779 1 98.25 196 THR A C 1
ATOM 1501 O O . THR A 1 196 ? -15.203 -45.344 -3.238 1 98.25 196 THR A O 1
ATOM 1504 N N . GLY A 1 197 ? -16.234 -43.562 -2.15 1 98.19 197 GLY A N 1
ATOM 1505 C CA . GLY A 1 197 ? -15 -42.781 -2.029 1 98.19 197 GLY A CA 1
ATOM 1506 C C . GLY A 1 197 ? -14.875 -41.688 -3.074 1 98.19 197 GLY A C 1
ATOM 1507 O O . GLY A 1 197 ? -13.969 -40.875 -3.002 1 98.19 197 GLY A O 1
ATOM 1508 N N . LYS A 1 198 ? -15.664 -41.656 -4.016 1 98.44 198 LYS A N 1
ATOM 1509 C CA . LYS A 1 198 ? -15.672 -40.625 -5.035 1 98.44 198 LYS A CA 1
ATOM 1510 C C . LYS A 1 198 ? -16.562 -39.438 -4.625 1 98.44 198 LYS A C 1
ATOM 1512 O O . LYS A 1 198 ? -17.703 -39.656 -4.215 1 98.44 198 LYS A O 1
ATOM 1517 N N . LEU A 1 199 ? -16 -38.281 -4.664 1 98.06 199 LEU A N 1
ATOM 1518 C CA . LEU A 1 199 ? -16.656 -37.062 -4.219 1 98.06 199 LEU A CA 1
ATOM 1519 C C . LEU A 1 199 ? -16.812 -36.062 -5.375 1 98.06 199 LEU A C 1
ATOM 1521 O O . LEU A 1 199 ? -15.93 -35.969 -6.23 1 98.06 199 LEU A O 1
ATOM 1525 N N . PHE A 1 200 ? -17.906 -35.344 -5.402 1 97.62 200 PHE A N 1
ATOM 1526 C CA . PHE A 1 200 ? -18.188 -34.312 -6.391 1 97.62 200 PHE A CA 1
ATOM 1527 C C . PHE A 1 200 ? -18.5 -32.969 -5.711 1 97.62 200 PHE A C 1
ATOM 1529 O O . PHE A 1 200 ? -19.031 -32.969 -4.598 1 97.62 200 PHE A O 1
ATOM 1536 N N . GLY A 1 201 ? -18.141 -31.953 -6.352 1 94.88 201 GLY A N 1
ATOM 1537 C CA . GLY A 1 201 ? -18.422 -30.625 -5.844 1 94.88 201 GLY A CA 1
ATOM 1538 C C . GLY A 1 201 ? -17.922 -29.516 -6.75 1 94.88 201 GLY A C 1
ATOM 1539 O O . GLY A 1 201 ? -17.203 -29.781 -7.719 1 94.88 201 GLY A O 1
ATOM 1540 N N . ASP A 1 202 ? -18.344 -28.266 -6.438 1 90.94 202 ASP A N 1
ATOM 1541 C CA . ASP A 1 202 ? -17.812 -27.125 -7.168 1 90.94 202 ASP A CA 1
ATOM 1542 C C . ASP A 1 202 ? -16.484 -26.656 -6.566 1 90.94 202 ASP A C 1
ATOM 1544 O O . ASP A 1 202 ? -15.953 -27.297 -5.652 1 90.94 202 ASP A O 1
ATOM 1548 N N . ILE A 1 203 ? -15.914 -25.641 -7.117 1 91.44 203 ILE A N 1
ATOM 1549 C CA . ILE A 1 203 ? -14.602 -25.156 -6.727 1 91.44 203 ILE A CA 1
ATOM 1550 C C . ILE A 1 203 ? -14.602 -24.797 -5.242 1 91.44 203 ILE A C 1
ATOM 1552 O O . ILE A 1 203 ? -13.703 -25.188 -4.496 1 91.44 203 ILE A O 1
ATOM 1556 N N . ALA A 1 204 ? -15.625 -24.078 -4.781 1 90.12 204 ALA A N 1
ATOM 1557 C CA . ALA A 1 204 ? -15.703 -23.641 -3.391 1 90.12 204 ALA A CA 1
ATOM 1558 C C . ALA A 1 204 ? -15.797 -24.828 -2.439 1 90.12 204 ALA A C 1
ATOM 1560 O O . ALA A 1 204 ? -15.141 -24.859 -1.395 1 90.12 204 ALA A O 1
ATOM 1561 N N . ALA A 1 205 ? -16.594 -25.812 -2.791 1 93.75 205 ALA A N 1
ATOM 1562 C CA . ALA A 1 205 ? -16.781 -27 -1.961 1 93.75 205 ALA A CA 1
ATOM 1563 C C . ALA A 1 205 ? -15.477 -27.797 -1.824 1 93.75 205 ALA A C 1
ATOM 1565 O O . ALA A 1 205 ? -15.094 -28.188 -0.721 1 93.75 205 ALA A O 1
ATOM 1566 N N . PHE A 1 206 ? -14.812 -27.953 -2.906 1 95.38 206 PHE A N 1
ATOM 1567 C CA . PHE A 1 206 ? -13.539 -28.672 -2.879 1 95.38 206 PHE A CA 1
ATOM 1568 C C . PHE A 1 206 ? -12.516 -27.938 -2.035 1 95.38 206 PHE A C 1
ATOM 1570 O O . PHE A 1 206 ? -11.781 -28.547 -1.256 1 95.38 206 PHE A O 1
ATOM 1577 N N . ASN A 1 207 ? -12.477 -26.641 -2.223 1 92.94 207 ASN A N 1
ATOM 1578 C CA . ASN A 1 207 ? -11.523 -25.828 -1.459 1 92.94 207 ASN A CA 1
ATOM 1579 C C . ASN A 1 207 ? -11.805 -25.906 0.039 1 92.94 207 ASN A C 1
ATOM 1581 O O . ASN A 1 207 ? -10.883 -25.984 0.846 1 92.94 207 ASN A O 1
ATOM 1585 N N . GLN A 1 208 ? -13.047 -25.891 0.387 1 92.75 208 GLN A N 1
ATOM 1586 C CA . GLN A 1 208 ? -13.422 -25.969 1.794 1 92.75 208 GLN A CA 1
ATOM 1587 C C . GLN A 1 208 ? -13.062 -27.344 2.373 1 92.75 208 GLN A C 1
ATOM 1589 O O . GLN A 1 208 ? -12.547 -27.438 3.488 1 92.75 208 GLN A O 1
ATOM 1594 N N . LEU A 1 209 ? -13.391 -28.359 1.68 1 95.62 209 LEU A N 1
ATOM 1595 C CA . LEU A 1 209 ? -13.055 -29.703 2.133 1 95.62 209 LEU A CA 1
ATOM 1596 C C . LEU A 1 209 ? -11.547 -29.859 2.311 1 95.62 209 LEU A C 1
ATOM 1598 O O . LEU A 1 209 ? -11.086 -30.375 3.326 1 95.62 209 LEU A O 1
ATOM 1602 N N . PHE A 1 210 ? -10.836 -29.375 1.359 1 95.88 210 PHE A N 1
ATOM 1603 C CA . PHE A 1 210 ? -9.383 -29.516 1.433 1 95.88 210 PHE A CA 1
ATOM 1604 C C . PHE A 1 210 ? -8.828 -28.688 2.588 1 95.88 210 PHE A C 1
ATOM 1606 O O . PHE A 1 210 ? -7.859 -29.094 3.236 1 95.88 210 PHE A O 1
ATOM 1613 N N . ALA A 1 211 ? -9.406 -27.547 2.812 1 93.75 211 ALA A N 1
ATOM 1614 C CA . ALA A 1 211 ? -8.992 -26.75 3.963 1 93.75 211 ALA A CA 1
ATOM 1615 C C . ALA A 1 211 ? -9.156 -27.531 5.262 1 93.75 211 ALA A C 1
ATOM 1617 O O . ALA A 1 211 ? -8.312 -27.438 6.16 1 93.75 211 ALA A O 1
ATOM 1618 N N . SER A 1 212 ? -10.195 -28.266 5.355 1 93.44 212 SER A N 1
ATOM 1619 C CA . SER A 1 212 ? -10.453 -29.078 6.543 1 93.44 212 SER A CA 1
ATOM 1620 C C . SER A 1 212 ? -9.445 -30.219 6.66 1 93.44 212 SER A C 1
ATOM 1622 O O . SER A 1 212 ? -8.914 -30.469 7.742 1 93.44 212 SER A O 1
ATOM 1624 N N . ILE A 1 213 ? -9.125 -30.828 5.539 1 94.75 213 ILE A N 1
ATOM 1625 C CA . ILE A 1 213 ? -8.234 -31.969 5.5 1 94.75 213 ILE A CA 1
ATOM 1626 C C . ILE A 1 213 ? -6.801 -31.531 5.777 1 94.75 213 ILE A C 1
ATOM 1628 O O . ILE A 1 213 ? -6.016 -32.281 6.363 1 94.75 213 ILE A O 1
ATOM 1632 N N . SER A 1 214 ? -6.477 -30.328 5.406 1 95.88 214 SER A N 1
ATOM 1633 C CA . SER A 1 214 ? -5.105 -29.844 5.543 1 95.88 214 SER A CA 1
ATOM 1634 C C . SER A 1 214 ? -4.969 -28.922 6.75 1 95.88 214 SER A C 1
ATOM 1636 O O . SER A 1 214 ? -4.074 -28.062 6.789 1 95.88 214 SER A O 1
ATOM 1638 N N . SER A 1 215 ? -5.812 -28.969 7.723 1 93.12 215 SER A N 1
ATOM 1639 C CA . SER A 1 215 ? -5.883 -28.047 8.852 1 93.12 215 SER A CA 1
ATOM 1640 C C . SER A 1 215 ? -4.598 -28.062 9.664 1 93.12 215 SER A C 1
ATOM 1642 O O . SER A 1 215 ? -4.254 -27.078 10.328 1 93.12 215 SER A O 1
ATOM 1644 N N . ASN A 1 216 ? -3.85 -29.141 9.641 1 92.31 216 ASN A N 1
ATOM 1645 C CA . ASN A 1 216 ? -2.637 -29.266 10.438 1 92.31 216 ASN A CA 1
ATOM 1646 C C . ASN A 1 216 ? -1.392 -28.906 9.633 1 92.31 216 ASN A C 1
ATOM 1648 O O . ASN A 1 216 ? -0.268 -29.078 10.109 1 92.31 216 ASN A O 1
ATOM 1652 N N . ALA A 1 217 ? -1.581 -28.469 8.383 1 94 217 ALA A N 1
ATOM 1653 C CA . ALA A 1 217 ? -0.439 -28.062 7.566 1 94 217 ALA A CA 1
ATOM 1654 C C . ALA A 1 217 ? 0.293 -26.875 8.188 1 94 217 ALA A C 1
ATOM 1656 O O . ALA A 1 217 ? -0.337 -25.969 8.727 1 94 217 ALA A O 1
ATOM 1657 N N . ASP A 1 218 ? 1.621 -26.922 8.164 1 93.5 218 ASP A N 1
ATOM 1658 C CA . ASP A 1 218 ? 2.422 -25.75 8.523 1 93.5 218 ASP A CA 1
ATOM 1659 C C . ASP A 1 218 ? 2.402 -24.703 7.406 1 93.5 218 ASP A C 1
ATOM 1661 O O . ASP A 1 218 ? 3.254 -24.734 6.512 1 93.5 218 ASP A O 1
ATOM 1665 N N . ARG A 1 219 ? 1.515 -23.812 7.496 1 95.19 219 ARG A N 1
ATOM 1666 C CA . ARG A 1 219 ? 1.197 -22.891 6.41 1 95.19 219 ARG A CA 1
ATOM 1667 C C . ARG A 1 219 ? 2.361 -21.953 6.137 1 95.19 219 ARG A C 1
ATOM 1669 O O . ARG A 1 219 ? 2.689 -21.672 4.98 1 95.19 219 ARG A O 1
ATOM 1676 N N . GLU A 1 220 ? 3.016 -21.438 7.105 1 92.19 220 GLU A N 1
ATOM 1677 C CA . GLU A 1 220 ? 4.129 -20.5 6.93 1 92.19 220 GLU A CA 1
ATOM 1678 C C . GLU A 1 220 ? 5.328 -21.203 6.293 1 92.19 220 GLU A C 1
ATOM 1680 O O . GLU A 1 220 ? 5.934 -20.672 5.355 1 92.19 220 GLU A O 1
ATOM 1685 N N . SER A 1 221 ? 5.574 -22.375 6.77 1 94.88 221 SER A N 1
ATOM 1686 C CA . SER A 1 221 ? 6.691 -23.125 6.203 1 94.88 221 SER A CA 1
ATOM 1687 C C . SER A 1 221 ? 6.406 -23.547 4.762 1 94.88 221 SER A C 1
ATOM 1689 O O . SER A 1 221 ? 7.305 -23.547 3.922 1 94.88 221 SER A O 1
ATOM 1691 N N . GLY A 1 222 ? 5.176 -23.938 4.578 1 96.81 222 GLY A N 1
ATOM 1692 C CA . GLY A 1 222 ? 4.785 -24.266 3.215 1 96.81 222 GLY A CA 1
ATOM 1693 C C . GLY A 1 222 ? 4.969 -23.125 2.244 1 96.81 222 GLY A C 1
ATOM 1694 O O . GLY A 1 222 ? 5.551 -23.297 1.171 1 96.81 222 GLY A O 1
ATOM 1695 N N . LEU A 1 223 ? 4.543 -22 2.664 1 97.5 223 LEU A N 1
ATOM 1696 C CA . LEU A 1 223 ? 4.633 -20.812 1.816 1 97.5 223 LEU A CA 1
ATOM 1697 C C . LEU A 1 223 ? 6.09 -20.438 1.554 1 97.5 223 LEU A C 1
ATOM 1699 O O . LEU A 1 223 ? 6.457 -20.109 0.425 1 97.5 223 LEU A O 1
ATOM 1703 N N . ARG A 1 224 ? 6.98 -20.516 2.539 1 97.31 224 ARG A N 1
ATOM 1704 C CA . ARG A 1 224 ? 8.406 -20.234 2.395 1 97.31 224 ARG A CA 1
ATOM 1705 C C . ARG A 1 224 ? 9.055 -21.188 1.401 1 97.31 224 ARG A C 1
ATOM 1707 O O . ARG A 1 224 ? 9.82 -20.766 0.534 1 97.31 224 ARG A O 1
ATOM 1714 N N . GLN A 1 225 ? 8.742 -22.484 1.556 1 97.5 225 GLN A N 1
ATOM 1715 C CA . GLN A 1 225 ? 9.305 -23.469 0.645 1 97.5 225 GLN A CA 1
ATOM 1716 C C . GLN A 1 225 ? 8.805 -23.25 -0.78 1 97.5 225 GLN A C 1
ATOM 1718 O O . GLN A 1 225 ? 9.562 -23.406 -1.74 1 97.5 225 GLN A O 1
ATOM 1723 N N . PHE A 1 226 ? 7.578 -22.953 -0.858 1 98.12 226 PHE A N 1
ATOM 1724 C CA . PHE A 1 226 ? 6.996 -22.688 -2.166 1 98.12 226 PHE A CA 1
ATOM 1725 C C . PHE A 1 226 ? 7.734 -21.547 -2.867 1 98.12 226 PHE A C 1
ATOM 1727 O O . PHE A 1 226 ? 8.125 -21.672 -4.031 1 98.12 226 PHE A O 1
ATOM 1734 N N . PHE A 1 227 ? 7.957 -20.438 -2.178 1 98.44 227 PHE A N 1
ATOM 1735 C CA . PHE A 1 227 ? 8.648 -19.297 -2.758 1 98.44 227 PHE A CA 1
ATOM 1736 C C . PHE A 1 227 ? 10.094 -19.656 -3.098 1 98.44 227 PHE A C 1
ATOM 1738 O O . PHE A 1 227 ? 10.617 -19.219 -4.129 1 98.44 227 PHE A O 1
ATOM 1745 N N . ALA A 1 228 ? 10.734 -20.438 -2.291 1 98.25 228 ALA A N 1
ATOM 1746 C CA . ALA A 1 228 ? 12.094 -20.891 -2.586 1 98.25 228 ALA A CA 1
ATOM 1747 C C . ALA A 1 228 ? 12.125 -21.703 -3.877 1 98.25 228 ALA A C 1
ATOM 1749 O O . ALA A 1 228 ? 13.047 -21.547 -4.688 1 98.25 228 ALA A O 1
ATOM 1750 N N . ASP A 1 229 ? 11.133 -22.531 -4.055 1 97.88 229 ASP A N 1
ATOM 1751 C CA . ASP A 1 229 ? 11.047 -23.344 -5.262 1 97.88 229 ASP A CA 1
ATOM 1752 C C . ASP A 1 229 ? 10.82 -22.469 -6.496 1 97.88 229 ASP A C 1
ATOM 1754 O O . ASP A 1 229 ? 11.344 -22.75 -7.574 1 97.88 229 ASP A O 1
ATOM 1758 N N . MET A 1 230 ? 10.008 -21.438 -6.312 1 98.44 230 MET A N 1
ATOM 1759 C CA . MET A 1 230 ? 9.812 -20.484 -7.402 1 98.44 230 MET A CA 1
ATOM 1760 C C . MET A 1 230 ? 11.117 -19.781 -7.75 1 98.44 230 MET A C 1
ATOM 1762 O O . MET A 1 230 ? 11.461 -19.656 -8.93 1 98.44 230 MET A O 1
ATOM 1766 N N . ASN A 1 231 ? 11.883 -19.359 -6.73 1 98.75 231 ASN A N 1
ATOM 1767 C CA . ASN A 1 231 ? 13.164 -18.703 -6.957 1 98.75 231 ASN A CA 1
ATOM 1768 C C . ASN A 1 231 ? 14.141 -19.625 -7.691 1 98.75 231 ASN A C 1
ATOM 1770 O O . ASN A 1 231 ? 14.898 -19.172 -8.555 1 98.75 231 ASN A O 1
ATOM 1774 N N . ALA A 1 232 ? 14.094 -20.859 -7.406 1 98.56 232 ALA A N 1
ATOM 1775 C CA . ALA A 1 232 ? 14.977 -21.844 -8.031 1 98.56 232 ALA A CA 1
ATOM 1776 C C . ALA A 1 232 ? 14.648 -22.016 -9.508 1 98.56 232 ALA A C 1
ATOM 1778 O O . ALA A 1 232 ? 15.422 -22.609 -10.258 1 98.56 232 ALA A O 1
ATOM 1779 N N . ARG A 1 233 ? 13.562 -21.484 -9.875 1 98.44 233 ARG A N 1
ATOM 1780 C CA . ARG A 1 233 ? 13.156 -21.547 -11.273 1 98.44 233 ARG A CA 1
ATOM 1781 C C . ARG A 1 233 ? 13.336 -20.203 -11.961 1 98.44 233 ARG A C 1
ATOM 1783 O O . ARG A 1 233 ? 12.938 -20.031 -13.117 1 98.44 233 ARG A O 1
ATOM 1790 N N . GLY A 1 234 ? 13.867 -19.25 -11.242 1 98.81 234 GLY A N 1
ATOM 1791 C CA . GLY A 1 234 ? 14.117 -17.938 -11.82 1 98.81 234 GLY A CA 1
ATOM 1792 C C . GLY A 1 234 ? 12.938 -17 -11.672 1 98.81 234 GLY A C 1
ATOM 1793 O O . GLY A 1 234 ? 12.906 -15.938 -12.312 1 98.81 234 GLY A O 1
ATOM 1794 N N . VAL A 1 235 ? 11.961 -17.375 -10.836 1 98.88 235 VAL A N 1
ATOM 1795 C CA . VAL A 1 235 ? 10.781 -16.531 -10.633 1 98.88 235 VAL A CA 1
ATOM 1796 C C . VAL A 1 235 ? 11.078 -15.453 -9.602 1 98.88 235 VAL A C 1
ATOM 1798 O O . VAL A 1 235 ? 11.539 -15.758 -8.492 1 98.88 235 VAL A O 1
ATOM 1801 N N . THR A 1 236 ? 10.844 -14.219 -10 1 98.81 236 THR A N 1
ATOM 1802 C CA . THR A 1 236 ? 11.094 -13.078 -9.117 1 98.81 236 THR A CA 1
ATOM 1803 C C . THR A 1 236 ? 9.789 -12.383 -8.75 1 98.81 236 THR A C 1
ATOM 1805 O O . THR A 1 236 ? 9.781 -11.469 -7.926 1 98.81 236 THR A O 1
ATOM 1808 N N . GLY A 1 237 ? 8.68 -12.836 -9.336 1 98.56 237 GLY A N 1
ATOM 1809 C CA . GLY A 1 237 ? 7.395 -12.242 -9.016 1 98.56 237 GLY A CA 1
ATOM 1810 C C . GLY A 1 237 ? 6.223 -13.156 -9.312 1 98.56 237 GLY A C 1
ATOM 1811 O O . GLY A 1 237 ? 6.332 -14.07 -10.125 1 98.56 237 GLY A O 1
ATOM 1812 N N . ILE A 1 238 ? 5.164 -12.93 -8.648 1 98.62 238 ILE A N 1
ATOM 1813 C CA . ILE A 1 238 ? 3.898 -13.609 -8.914 1 98.62 238 ILE A CA 1
ATOM 1814 C C . ILE A 1 238 ? 2.742 -12.633 -8.734 1 98.62 238 ILE A C 1
ATOM 1816 O O . ILE A 1 238 ? 2.881 -11.609 -8.055 1 98.62 238 ILE A O 1
ATOM 1820 N N . ILE A 1 239 ? 1.618 -12.883 -9.398 1 98.69 239 ILE A N 1
ATOM 1821 C CA . ILE A 1 239 ? 0.345 -12.219 -9.141 1 98.69 239 ILE A CA 1
ATOM 1822 C C . ILE A 1 239 ? -0.724 -13.266 -8.82 1 98.69 239 ILE A C 1
ATOM 1824 O O . ILE A 1 239 ? -0.924 -14.211 -9.578 1 98.69 239 ILE A O 1
ATOM 1828 N N . ASP A 1 240 ? -1.283 -13.172 -7.656 1 98.69 240 ASP A N 1
ATOM 1829 C CA . ASP A 1 240 ? -2.379 -14.039 -7.23 1 98.69 240 ASP A CA 1
ATOM 1830 C C . ASP A 1 240 ? -3.73 -13.367 -7.457 1 98.69 240 ASP A C 1
ATOM 1832 O O . ASP A 1 240 ? -4.047 -12.359 -6.812 1 98.69 240 ASP A O 1
ATOM 1836 N N . PRO A 1 241 ? -4.527 -13.922 -8.359 1 97.56 241 PRO A N 1
ATOM 1837 C CA . PRO A 1 241 ? -5.797 -13.266 -8.672 1 97.56 241 PRO A CA 1
ATOM 1838 C C . PRO A 1 241 ? -6.855 -13.469 -7.598 1 97.56 241 PRO A C 1
ATOM 1840 O O . PRO A 1 241 ? -7.867 -12.766 -7.574 1 97.56 241 PRO A O 1
ATOM 1843 N N . SER A 1 242 ? -6.68 -14.492 -6.742 1 95.5 242 SER A N 1
ATOM 1844 C CA . SER A 1 242 ? -7.668 -14.82 -5.719 1 95.5 242 SER A CA 1
ATOM 1845 C C . SER A 1 242 ? -7.125 -15.859 -4.742 1 95.5 242 SER A C 1
ATOM 1847 O O . SER A 1 242 ? -6.941 -17.016 -5.102 1 95.5 242 SER A O 1
ATOM 1849 N N . ALA A 1 243 ? -7.027 -15.484 -3.486 1 95 243 ALA A N 1
ATOM 1850 C CA . ALA A 1 243 ? -6.488 -16.422 -2.498 1 95 243 ALA A CA 1
ATOM 1851 C C . ALA A 1 243 ? -7.566 -16.844 -1.509 1 95 243 ALA A C 1
ATOM 1853 O O . ALA A 1 243 ? -7.289 -17.609 -0.573 1 95 243 ALA A O 1
ATOM 1854 N N . GLY A 1 244 ? -8.773 -16.422 -1.681 1 93.75 244 GLY A N 1
ATOM 1855 C CA . GLY A 1 244 ? -9.844 -16.797 -0.769 1 93.75 244 GLY A CA 1
ATOM 1856 C C . GLY A 1 244 ? -10.242 -15.664 0.163 1 93.75 244 GLY A C 1
ATOM 1857 O O . GLY A 1 244 ? -10.273 -14.5 -0.241 1 93.75 244 GLY A O 1
ATOM 1858 N N . PRO A 1 245 ? -10.727 -16.047 1.366 1 95.12 245 PRO A N 1
ATOM 1859 C CA . PRO A 1 245 ? -11.117 -15.023 2.334 1 95.12 245 PRO A CA 1
ATOM 1860 C C . PRO A 1 245 ? -9.914 -14.281 2.92 1 95.12 245 PRO A C 1
ATOM 1862 O O . PRO A 1 245 ? -8.766 -14.68 2.686 1 95.12 245 PRO A O 1
ATOM 1865 N N . ALA A 1 246 ? -10.195 -13.273 3.656 1 96.75 246 ALA A N 1
ATOM 1866 C CA . ALA A 1 246 ? -9.156 -12.398 4.188 1 96.75 246 ALA A CA 1
ATOM 1867 C C . ALA A 1 246 ? -8.117 -13.188 4.969 1 96.75 246 ALA A C 1
ATOM 1869 O O . ALA A 1 246 ? -6.918 -12.906 4.887 1 96.75 246 ALA A O 1
ATOM 1870 N N . ALA A 1 247 ? -8.555 -14.203 5.68 1 94.5 247 ALA A N 1
ATOM 1871 C CA . ALA A 1 247 ? -7.668 -14.992 6.527 1 94.5 247 ALA A CA 1
ATOM 1872 C C . ALA A 1 247 ? -6.594 -15.688 5.695 1 94.5 247 ALA A C 1
ATOM 1874 O O . ALA A 1 247 ? -5.477 -15.914 6.176 1 94.5 247 ALA A O 1
ATOM 1875 N N . ALA A 1 248 ? -6.852 -15.977 4.449 1 95.38 248 ALA A N 1
ATOM 1876 C CA . ALA A 1 248 ? -5.918 -16.688 3.582 1 95.38 248 ALA A CA 1
ATOM 1877 C C . ALA A 1 248 ? -4.711 -15.82 3.24 1 95.38 248 ALA A C 1
ATOM 1879 O O . ALA A 1 248 ? -3.645 -16.344 2.9 1 95.38 248 ALA A O 1
ATOM 1880 N N . TYR A 1 249 ? -4.82 -14.523 3.361 1 97.44 249 TYR A N 1
ATOM 1881 C CA . TYR A 1 249 ? -3.752 -13.602 2.994 1 97.44 249 TYR A CA 1
ATOM 1882 C C . TYR A 1 249 ? -2.797 -13.383 4.16 1 97.44 249 TYR A C 1
ATOM 1884 O O . TYR A 1 249 ? -1.687 -12.883 3.977 1 97.44 249 TYR A O 1
ATOM 1892 N N . GLU A 1 250 ? -3.195 -13.734 5.379 1 96.12 250 GLU A N 1
ATOM 1893 C CA . GLU A 1 250 ? -2.512 -13.312 6.598 1 96.12 250 GLU A CA 1
ATOM 1894 C C . GLU A 1 250 ? -1.105 -13.898 6.676 1 96.12 250 GLU A C 1
ATOM 1896 O O . GLU A 1 250 ? -0.159 -13.211 7.062 1 96.12 250 GLU A O 1
ATOM 1901 N N . PRO A 1 251 ? -0.884 -15.188 6.234 1 96.06 251 PRO A N 1
ATOM 1902 C CA . PRO A 1 251 ? 0.489 -15.695 6.254 1 96.06 251 PRO A CA 1
ATOM 1903 C C . PRO A 1 251 ? 1.425 -14.914 5.336 1 96.06 251 PRO A C 1
ATOM 1905 O O . PRO A 1 251 ? 2.598 -14.719 5.668 1 96.06 251 PRO A O 1
ATOM 1908 N N . LEU A 1 252 ? 0.875 -14.469 4.242 1 97.5 252 LEU A N 1
ATOM 1909 C CA . LEU A 1 252 ? 1.66 -13.641 3.334 1 97.5 252 LEU A CA 1
ATOM 1910 C C . LEU A 1 252 ? 2.014 -12.305 3.986 1 97.5 252 LEU A C 1
ATOM 1912 O O . LEU A 1 252 ? 3.17 -11.883 3.947 1 97.5 252 LEU A O 1
ATOM 1916 N N . PHE A 1 253 ? 1.06 -11.656 4.617 1 96.62 253 PHE A N 1
ATOM 1917 C CA . PHE A 1 253 ? 1.288 -10.359 5.254 1 96.62 253 PHE A CA 1
ATOM 1918 C C . PHE A 1 253 ? 2.27 -10.5 6.414 1 96.62 253 PHE A C 1
ATOM 1920 O O . PHE A 1 253 ? 3.109 -9.625 6.629 1 96.62 253 PHE A O 1
ATOM 1927 N N . THR A 1 254 ? 2.145 -11.602 7.098 1 94.19 254 THR A N 1
ATOM 1928 C CA . THR A 1 254 ? 3.07 -11.867 8.188 1 94.19 254 THR A CA 1
ATOM 1929 C C . THR A 1 254 ? 4.5 -12 7.672 1 94.19 254 THR A C 1
ATOM 1931 O O . THR A 1 254 ? 5.422 -11.391 8.219 1 94.19 254 THR A O 1
ATOM 1934 N N . MET A 1 255 ? 4.66 -12.703 6.605 1 94.38 255 MET A N 1
ATOM 1935 C CA . MET A 1 255 ? 5.977 -12.883 6 1 94.38 255 MET A CA 1
ATOM 1936 C C . MET A 1 255 ? 6.535 -11.547 5.512 1 94.38 255 MET A C 1
ATOM 1938 O O . MET A 1 255 ? 7.723 -11.266 5.691 1 94.38 255 MET A O 1
ATOM 1942 N N . ARG A 1 256 ? 5.695 -10.781 4.926 1 94.31 256 ARG A N 1
ATOM 1943 C CA . ARG A 1 256 ? 6.098 -9.461 4.461 1 94.31 256 ARG A CA 1
ATOM 1944 C C . ARG A 1 256 ? 6.551 -8.586 5.625 1 94.31 256 ARG A C 1
ATOM 1946 O O . ARG A 1 256 ? 7.547 -7.867 5.516 1 94.31 256 ARG A O 1
ATOM 1953 N N . ASN A 1 257 ? 5.805 -8.586 6.668 1 90.69 257 ASN A N 1
ATOM 1954 C CA . ASN A 1 257 ? 6.109 -7.773 7.844 1 90.69 257 ASN A CA 1
ATOM 1955 C C . ASN A 1 257 ? 7.449 -8.164 8.461 1 90.69 257 ASN A C 1
ATOM 1957 O O . ASN A 1 257 ? 8.141 -7.32 9.039 1 90.69 257 ASN A O 1
ATOM 1961 N N . GLN A 1 258 ? 7.793 -9.391 8.266 1 89.31 258 GLN A N 1
ATOM 1962 C CA . GLN A 1 258 ? 9.039 -9.898 8.82 1 89.31 258 GLN A CA 1
ATOM 1963 C C . GLN A 1 258 ? 10.211 -9.625 7.879 1 89.31 258 GLN A C 1
ATOM 1965 O O . GLN A 1 258 ? 11.367 -9.883 8.227 1 89.31 258 GLN A O 1
ATOM 1970 N N . GLY A 1 259 ? 9.922 -9.133 6.703 1 88 259 GLY A N 1
ATOM 1971 C CA . GLY A 1 259 ? 10.961 -8.867 5.723 1 88 259 GLY A CA 1
ATOM 1972 C C . GLY A 1 259 ? 11.469 -10.125 5.039 1 88 259 GLY A C 1
ATOM 1973 O O . GLY A 1 259 ? 12.602 -10.156 4.559 1 88 259 GLY A O 1
ATOM 1974 N N . ASP A 1 260 ? 10.641 -11.156 4.879 1 86.69 260 ASP A N 1
ATOM 1975 C CA . ASP A 1 260 ? 11.094 -12.477 4.457 1 86.69 260 ASP A CA 1
ATOM 1976 C C . ASP A 1 260 ? 10.57 -12.82 3.064 1 86.69 260 ASP A C 1
ATOM 1978 O O . ASP A 1 260 ? 10.648 -13.969 2.633 1 86.69 260 ASP A O 1
ATOM 1982 N N . LEU A 1 261 ? 10.047 -11.906 2.369 1 95.56 261 LEU A N 1
ATOM 1983 C CA . LEU A 1 261 ? 9.57 -12.234 1.03 1 95.56 261 LEU A CA 1
ATOM 1984 C C . LEU A 1 261 ? 10.734 -12.32 0.046 1 95.56 261 LEU A C 1
ATOM 1986 O O . LEU A 1 261 ? 11.43 -11.328 -0.195 1 95.56 261 LEU A O 1
ATOM 1990 N N . PRO A 1 262 ? 10.977 -13.43 -0.527 1 97.44 262 PRO A N 1
ATOM 1991 C CA . PRO A 1 262 ? 12.109 -13.586 -1.442 1 97.44 262 PRO A CA 1
ATOM 1992 C C . PRO A 1 262 ? 11.758 -13.234 -2.887 1 97.44 262 PRO A C 1
ATOM 1994 O O . PRO A 1 262 ? 12.625 -13.266 -3.764 1 97.44 262 PRO A O 1
ATOM 1997 N N . LEU A 1 263 ? 10.539 -12.953 -3.146 1 98.06 263 LEU A N 1
ATOM 1998 C CA . LEU A 1 263 ? 10.062 -12.508 -4.453 1 98.06 263 LEU A CA 1
ATOM 1999 C C . LEU A 1 263 ? 8.93 -11.5 -4.305 1 98.06 263 LEU A C 1
ATOM 2001 O O . LEU A 1 263 ? 8.422 -11.289 -3.197 1 98.06 263 LEU A O 1
ATOM 2005 N N . ARG A 1 264 ? 8.594 -10.828 -5.395 1 98.06 264 ARG A N 1
ATOM 2006 C CA . ARG A 1 264 ? 7.527 -9.836 -5.391 1 98.06 264 ARG A CA 1
ATOM 2007 C C . ARG A 1 264 ? 6.164 -10.492 -5.539 1 98.06 264 ARG A C 1
ATOM 2009 O O . ARG A 1 264 ? 5.988 -11.391 -6.367 1 98.06 264 ARG A O 1
ATOM 2016 N N . VAL A 1 265 ? 5.215 -10.062 -4.695 1 98.62 265 VAL A N 1
ATOM 2017 C CA . VAL A 1 265 ? 3.879 -10.641 -4.754 1 98.62 265 VAL A CA 1
ATOM 2018 C C . VAL A 1 265 ? 2.854 -9.555 -5.07 1 98.62 265 VAL A C 1
ATOM 2020 O O . VAL A 1 265 ? 2.727 -8.578 -4.328 1 98.62 265 VAL A O 1
ATOM 2023 N N . GLY A 1 266 ? 2.207 -9.672 -6.219 1 98.56 266 GLY A N 1
ATOM 2024 C CA . GLY A 1 266 ? 0.968 -8.953 -6.477 1 98.56 266 GLY A CA 1
ATOM 2025 C C . GLY A 1 266 ? -0.27 -9.75 -6.113 1 98.56 266 GLY A C 1
ATOM 2026 O O . GLY A 1 266 ? -0.318 -10.961 -6.328 1 98.56 266 GLY A O 1
ATOM 2027 N N . TYR A 1 267 ? -1.239 -9.094 -5.52 1 98.69 267 TYR A N 1
ATOM 2028 C CA . TYR A 1 267 ? -2.465 -9.812 -5.188 1 98.69 267 TYR A CA 1
ATOM 2029 C C . TYR A 1 267 ? -3.695 -8.977 -5.535 1 98.69 267 TYR A C 1
ATOM 2031 O O . TYR A 1 267 ? -3.627 -7.75 -5.582 1 98.69 267 TYR A O 1
ATOM 2039 N N . ARG A 1 268 ? -4.754 -9.664 -5.914 1 98.62 268 ARG A N 1
ATOM 2040 C CA . ARG A 1 268 ? -6.082 -9.094 -6.121 1 98.62 268 ARG A CA 1
ATOM 2041 C C . ARG A 1 268 ? -7.07 -9.633 -5.094 1 98.62 268 ARG A C 1
ATOM 2043 O O . ARG A 1 268 ? -6.766 -10.57 -4.359 1 98.62 268 ARG A O 1
ATOM 2050 N N . ILE A 1 269 ? -8.211 -8.984 -5 1 98.56 269 ILE A N 1
ATOM 2051 C CA . ILE A 1 269 ? -9.219 -9.391 -4.031 1 98.56 269 ILE A CA 1
ATOM 2052 C C . ILE A 1 269 ? -10.5 -9.805 -4.762 1 98.56 269 ILE A C 1
ATOM 2054 O O . ILE A 1 269 ? -11.086 -9.008 -5.504 1 98.56 269 ILE A O 1
ATOM 2058 N N . PRO A 1 270 ? -10.922 -11.039 -4.574 1 97.75 270 PRO A N 1
ATOM 2059 C CA . PRO A 1 270 ? -12.164 -11.516 -5.184 1 97.75 270 PRO A CA 1
ATOM 2060 C C . PRO A 1 270 ? -13.398 -11.141 -4.367 1 97.75 270 PRO A C 1
ATOM 2062 O O . PRO A 1 270 ? -13.289 -10.836 -3.178 1 97.75 270 PRO A O 1
ATOM 2065 N N . VAL A 1 271 ? -14.547 -11.203 -5.031 1 97.62 271 VAL A N 1
ATOM 2066 C CA . VAL A 1 271 ? -15.805 -11.047 -4.309 1 97.62 271 VAL A CA 1
ATOM 2067 C C . VAL A 1 271 ? -15.938 -12.164 -3.273 1 97.62 271 VAL A C 1
ATOM 2069 O O . VAL A 1 271 ? -15.445 -13.273 -3.479 1 97.62 271 VAL A O 1
ATOM 2072 N N . GLN A 1 272 ? -16.516 -11.852 -2.16 1 96.31 272 GLN A N 1
ATOM 2073 C CA . GLN A 1 272 ? -16.75 -12.828 -1.11 1 96.31 272 GLN A CA 1
ATOM 2074 C C . GLN A 1 272 ? -18.203 -13.297 -1.122 1 96.31 272 GLN A C 1
ATOM 2076 O O . GLN A 1 272 ? -19.094 -12.578 -1.604 1 96.31 272 GLN A O 1
ATOM 2081 N N . PRO A 1 273 ? -18.469 -14.445 -0.575 1 93.38 273 PRO A N 1
ATOM 2082 C CA . PRO A 1 273 ? -19.828 -14.992 -0.606 1 93.38 273 PRO A CA 1
ATOM 2083 C C . PRO A 1 273 ? -20.859 -14.086 0.079 1 93.38 273 PRO A C 1
ATOM 2085 O O . PRO A 1 273 ? -2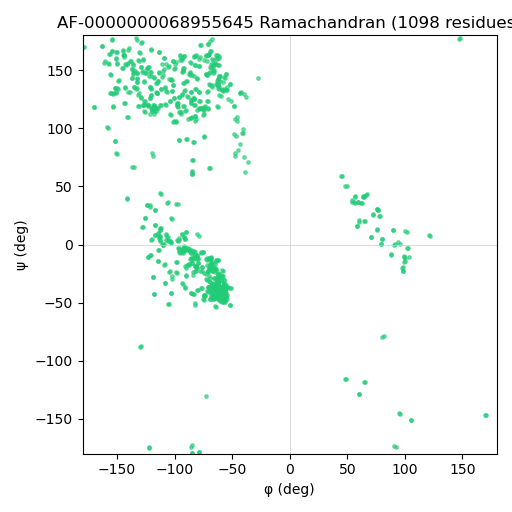2 -14.008 -0.35 1 93.38 273 PRO A O 1
ATOM 2088 N N . GLU A 1 274 ? -20.453 -13.375 1.052 1 93.94 274 GLU A N 1
ATOM 2089 C CA . GLU A 1 274 ? -21.375 -12.523 1.812 1 93.94 274 GLU A CA 1
ATOM 2090 C C . GLU A 1 274 ? -21.812 -11.312 0.995 1 93.94 274 GLU A C 1
ATOM 2092 O O . GLU A 1 274 ? -22.766 -10.625 1.365 1 93.94 274 GLU A O 1
ATOM 2097 N N . ALA A 1 275 ? -21.156 -11.047 -0.097 1 96.56 275 ALA A N 1
ATOM 2098 C CA . ALA A 1 275 ? -21.438 -9.883 -0.928 1 96.56 275 ALA A CA 1
ATOM 2099 C C . ALA A 1 275 ? -22.562 -10.18 -1.913 1 96.56 275 ALA A C 1
ATOM 2101 O O . ALA A 1 275 ? -23.016 -9.281 -2.633 1 96.56 275 ALA A O 1
ATOM 2102 N N . LYS A 1 276 ? -23.078 -11.398 -1.991 1 94.75 276 LYS A N 1
ATOM 2103 C CA . LYS A 1 276 ? -24.047 -11.797 -2.996 1 94.75 276 LYS A CA 1
ATOM 2104 C C . LYS A 1 276 ? -25.25 -10.844 -3.01 1 94.75 276 LYS A C 1
ATOM 2106 O O . LYS A 1 276 ? -25.891 -10.633 -1.978 1 94.75 276 LYS A O 1
ATOM 2111 N N . GLY A 1 277 ? -25.531 -10.312 -4.098 1 95.12 277 GLY A N 1
ATOM 2112 C CA . GLY A 1 277 ? -26.656 -9.406 -4.266 1 95.12 277 GLY A CA 1
ATOM 2113 C C . GLY A 1 277 ? -26.297 -7.965 -3.963 1 95.12 277 GLY A C 1
ATOM 2114 O O . GLY A 1 277 ? -27.109 -7.062 -4.215 1 95.12 277 GLY A O 1
ATOM 2115 N N . HIS A 1 278 ? -25.094 -7.723 -3.41 1 97.19 278 HIS A N 1
ATOM 2116 C CA . HIS A 1 278 ? -24.625 -6.383 -3.055 1 97.19 278 HIS A CA 1
ATOM 2117 C C . HIS A 1 278 ? -23.141 -6.211 -3.363 1 97.19 278 HIS A C 1
ATOM 2119 O O . HIS A 1 278 ? -22.406 -5.652 -2.557 1 97.19 278 HIS A O 1
ATOM 2125 N N . GLU A 1 279 ? -22.75 -6.75 -4.488 1 98.31 279 GLU A N 1
ATOM 2126 C CA . GLU A 1 279 ? -21.328 -6.801 -4.816 1 98.31 279 GLU A CA 1
ATOM 2127 C C . GLU A 1 279 ? -20.734 -5.398 -4.906 1 98.31 279 GLU A C 1
ATOM 2129 O O . GLU A 1 279 ? -19.641 -5.145 -4.383 1 98.31 279 GLU A O 1
ATOM 2134 N N . ALA A 1 280 ? -21.422 -4.477 -5.508 1 97.94 280 ALA A N 1
ATOM 2135 C CA . ALA A 1 280 ? -20.922 -3.117 -5.688 1 97.94 280 ALA A CA 1
ATOM 2136 C C . ALA A 1 280 ? -20.688 -2.434 -4.34 1 97.94 280 ALA A C 1
ATOM 2138 O O . ALA A 1 280 ? -19.656 -1.792 -4.133 1 97.94 280 ALA A O 1
ATOM 2139 N N . GLN A 1 281 ? -21.656 -2.6 -3.475 1 97.56 281 GLN A N 1
ATOM 2140 C CA . GLN A 1 281 ? -21.516 -2.018 -2.143 1 97.56 281 GLN A CA 1
ATOM 2141 C C . GLN A 1 281 ? -20.375 -2.662 -1.373 1 97.56 281 GLN A C 1
ATOM 2143 O O . GLN A 1 281 ? -19.625 -1.977 -0.674 1 97.56 281 GLN A O 1
ATOM 2148 N N . TRP A 1 282 ? -20.297 -3.93 -1.464 1 98.06 282 TRP A N 1
ATOM 2149 C CA . TRP A 1 282 ? -19.234 -4.652 -0.772 1 98.06 282 TRP A CA 1
ATOM 2150 C C . TRP A 1 282 ? -17.859 -4.168 -1.229 1 98.06 282 TRP A C 1
ATOM 2152 O O . TRP A 1 282 ? -16.984 -3.877 -0.404 1 98.06 282 TRP A O 1
ATOM 2162 N N . PHE A 1 283 ? -17.672 -4.035 -2.564 1 98.31 283 PHE A N 1
ATOM 2163 C CA . PHE A 1 283 ? -16.391 -3.566 -3.09 1 98.31 283 PHE A CA 1
ATOM 2164 C C . PHE A 1 283 ? -16.156 -2.111 -2.705 1 98.31 283 PHE A C 1
ATOM 2166 O O . PHE A 1 283 ? -15.016 -1.713 -2.455 1 98.31 283 PHE A O 1
ATOM 2173 N N . SER A 1 284 ? -17.219 -1.329 -2.676 1 97.44 284 SER A N 1
ATOM 2174 C CA . SER A 1 284 ? -17.078 0.049 -2.219 1 97.44 284 SER A CA 1
ATOM 2175 C C . SER A 1 284 ? -16.547 0.106 -0.79 1 97.44 284 SER A C 1
ATOM 2177 O O . SER A 1 284 ? -15.633 0.876 -0.49 1 97.44 284 SER A O 1
ATOM 2179 N N . ASN A 1 285 ? -17.109 -0.725 0.024 1 96.56 285 ASN A N 1
ATOM 2180 C CA . ASN A 1 285 ? -16.656 -0.79 1.41 1 96.56 285 ASN A CA 1
ATOM 2181 C C . ASN A 1 285 ? -15.227 -1.306 1.512 1 96.56 285 ASN A C 1
ATOM 2183 O O . ASN A 1 285 ? -14.422 -0.782 2.289 1 96.56 285 ASN A O 1
ATOM 2187 N N . LEU A 1 286 ? -14.938 -2.312 0.752 1 97.69 286 LEU A N 1
ATOM 2188 C CA . LEU A 1 286 ? -13.602 -2.906 0.726 1 97.69 286 LEU A CA 1
ATOM 2189 C C . LEU A 1 286 ? -12.547 -1.865 0.366 1 97.69 286 LEU A C 1
ATOM 2191 O O . LEU A 1 286 ? -11.453 -1.866 0.927 1 97.69 286 LEU A O 1
ATOM 2195 N N . MET A 1 287 ? -12.914 -0.962 -0.529 1 97.75 287 MET A N 1
ATOM 2196 C CA . MET A 1 287 ? -11.953 -0.017 -1.084 1 97.75 287 MET A CA 1
ATOM 2197 C C . MET A 1 287 ? -11.922 1.273 -0.272 1 97.75 287 MET A C 1
ATOM 2199 O O . MET A 1 287 ? -11.117 2.168 -0.544 1 97.75 287 MET A O 1
ATOM 2203 N N . ALA A 1 288 ? -12.789 1.358 0.78 1 97.19 288 ALA A N 1
ATOM 2204 C CA . ALA A 1 288 ? -12.734 2.525 1.658 1 97.19 288 ALA A CA 1
ATOM 2205 C C . ALA A 1 288 ? -11.344 2.682 2.271 1 97.19 288 ALA A C 1
ATOM 2207 O O . ALA A 1 288 ? -10.742 1.701 2.715 1 97.19 288 ALA A O 1
ATOM 2208 N N . PHE A 1 289 ? -10.758 3.896 2.244 1 97.56 289 PHE A N 1
ATOM 2209 C CA . PHE A 1 289 ? -9.469 4.289 2.797 1 97.56 289 PHE A CA 1
ATOM 2210 C C . PHE A 1 289 ? -8.336 3.572 2.074 1 97.56 289 PHE A C 1
ATOM 2212 O O . PHE A 1 289 ? -7.246 3.408 2.627 1 97.56 289 PHE A O 1
ATOM 2219 N N . ARG A 1 290 ? -8.617 3.062 0.821 1 96.88 290 ARG A N 1
ATOM 2220 C CA . ARG A 1 290 ? -7.605 2.354 0.037 1 96.88 290 ARG A CA 1
ATOM 2221 C C . ARG A 1 290 ? -7.371 3.041 -1.304 1 96.88 290 ARG A C 1
ATOM 2223 O O . ARG A 1 290 ? -8.32 3.459 -1.968 1 96.88 290 ARG A O 1
ATOM 2230 N N . PRO A 1 291 ? -6.09 3.191 -1.687 1 96.75 291 PRO A N 1
ATOM 2231 C CA . PRO A 1 291 ? -5.863 3.598 -3.076 1 96.75 291 PRO A CA 1
ATOM 2232 C C . PRO A 1 291 ? -6.242 2.508 -4.078 1 96.75 291 PRO A C 1
ATOM 2234 O O . PRO A 1 291 ? -6.441 1.353 -3.691 1 96.75 291 PRO A O 1
ATOM 2237 N N . ALA A 1 292 ? -6.336 2.896 -5.344 1 97.19 292 ALA A N 1
ATOM 2238 C CA . ALA A 1 292 ? -6.727 1.976 -6.41 1 97.19 292 ALA A CA 1
ATOM 2239 C C . ALA A 1 292 ? -5.707 0.851 -6.562 1 97.19 292 ALA A C 1
ATOM 2241 O O . ALA A 1 292 ? -6.07 -0.291 -6.852 1 97.19 292 ALA A O 1
ATOM 2242 N N . ARG A 1 293 ? -4.508 1.122 -6.367 1 96.19 293 ARG A N 1
ATOM 2243 C CA . ARG A 1 293 ? -3.387 0.189 -6.367 1 96.19 293 ARG A CA 1
ATOM 2244 C C . ARG A 1 293 ? -2.283 0.657 -5.422 1 96.19 293 ARG A C 1
ATOM 2246 O O . ARG A 1 293 ? -2.223 1.837 -5.066 1 96.19 293 ARG A O 1
ATOM 2253 N N . ALA A 1 294 ? -1.507 -0.265 -4.977 1 95.38 294 ALA A N 1
ATOM 2254 C CA . ALA A 1 294 ? -0.366 0.017 -4.105 1 95.38 294 ALA A CA 1
ATOM 2255 C C . ALA A 1 294 ? 0.751 -0.999 -4.32 1 95.38 294 ALA A C 1
ATOM 2257 O O . ALA A 1 294 ? 0.493 -2.197 -4.453 1 95.38 294 ALA A O 1
ATOM 2258 N N . ASP A 1 295 ? 1.973 -0.538 -4.422 1 95.88 295 ASP A N 1
ATOM 2259 C CA . ASP A 1 295 ? 3.137 -1.394 -4.633 1 95.88 295 ASP A CA 1
ATOM 2260 C C . ASP A 1 295 ? 4.336 -0.895 -3.83 1 95.88 295 ASP A C 1
ATOM 2262 O O . ASP A 1 295 ? 4.906 0.151 -4.145 1 95.88 295 ASP A O 1
ATOM 2266 N N . ASP A 1 296 ? 4.699 -1.644 -2.801 1 93.06 296 ASP A N 1
ATOM 2267 C CA . ASP A 1 296 ? 5.812 -1.199 -1.964 1 93.06 296 ASP A CA 1
ATOM 2268 C C . ASP A 1 296 ? 7.133 -1.805 -2.436 1 93.06 296 ASP A C 1
ATOM 2270 O O . ASP A 1 296 ? 8.148 -1.709 -1.743 1 93.06 296 ASP A O 1
ATOM 2274 N N . GLY A 1 297 ? 7.094 -2.457 -3.582 1 92.31 297 GLY A N 1
ATOM 2275 C CA . GLY A 1 297 ? 8.289 -3.057 -4.156 1 92.31 297 GLY A CA 1
ATOM 2276 C C . GLY A 1 297 ? 8.398 -4.543 -3.879 1 92.31 297 GLY A C 1
ATOM 2277 O O . GLY A 1 297 ? 9.125 -5.258 -4.578 1 92.31 297 GLY A O 1
ATOM 2278 N N . GLN A 1 298 ? 7.742 -5.008 -2.857 1 95.06 298 GLN A N 1
ATOM 2279 C CA . GLN A 1 298 ? 7.723 -6.426 -2.516 1 95.06 298 GLN A CA 1
ATOM 2280 C C . GLN A 1 298 ? 6.305 -6.988 -2.58 1 95.06 298 GLN A C 1
ATOM 2282 O O . GLN A 1 298 ? 6.098 -8.109 -3.053 1 95.06 298 GLN A O 1
ATOM 2287 N N . LEU A 1 299 ? 5.434 -6.238 -2.072 1 97.62 299 LEU A N 1
ATOM 2288 C CA . LEU A 1 299 ? 4.016 -6.57 -2.057 1 97.62 299 LEU A CA 1
ATOM 2289 C C . LEU A 1 299 ? 3.199 -5.512 -2.789 1 97.62 299 LEU A C 1
ATOM 2291 O O . LEU A 1 299 ? 3.352 -4.316 -2.529 1 97.62 299 LEU A O 1
ATOM 2295 N N . ALA A 1 300 ? 2.35 -5.961 -3.744 1 97.94 300 ALA A N 1
ATOM 2296 C CA . ALA A 1 300 ? 1.555 -5.027 -4.539 1 97.94 300 ALA A CA 1
ATOM 2297 C C . ALA A 1 300 ? 0.075 -5.398 -4.508 1 97.94 300 ALA A C 1
ATOM 2299 O O . ALA A 1 300 ? -0.289 -6.539 -4.797 1 97.94 300 ALA A O 1
ATOM 2300 N N . PHE A 1 301 ? -0.722 -4.469 -4.008 1 98.38 301 PHE A N 1
ATOM 2301 C CA . PHE A 1 301 ? -2.154 -4.566 -4.258 1 98.38 301 PHE A CA 1
ATOM 2302 C C . PHE A 1 301 ? -2.484 -4.137 -5.684 1 98.38 301 PHE A C 1
ATOM 2304 O O . PHE A 1 301 ? -2.312 -2.967 -6.039 1 98.38 301 PHE A O 1
ATOM 2311 N N . LEU A 1 302 ? -3.053 -5.121 -6.5 1 98.44 302 LEU A N 1
ATOM 2312 C CA . LEU A 1 302 ? -3.254 -4.871 -7.922 1 98.44 302 LEU A CA 1
ATOM 2313 C C . LEU A 1 302 ? -4.734 -4.91 -8.281 1 98.44 302 LEU A C 1
ATOM 2315 O O . LEU A 1 302 ? -5.105 -5.344 -9.375 1 98.44 302 LEU A O 1
ATOM 2319 N N . GLY A 1 303 ? -5.59 -4.555 -7.344 1 98.31 303 GLY A N 1
ATOM 2320 C CA . GLY A 1 303 ? -7 -4.355 -7.621 1 98.31 303 GLY A CA 1
ATOM 2321 C C . GLY A 1 303 ? -7.848 -5.578 -7.32 1 98.31 303 GLY A C 1
ATOM 2322 O O . GLY A 1 303 ? -7.625 -6.262 -6.316 1 98.31 303 GLY A O 1
ATOM 2323 N N . LEU A 1 304 ? -8.922 -5.773 -8.164 1 98.56 304 LEU A N 1
ATOM 2324 C CA . LEU A 1 304 ? -9.969 -6.742 -7.848 1 98.56 304 LEU A CA 1
ATOM 2325 C C . LEU A 1 304 ? -9.953 -7.895 -8.852 1 98.56 304 LEU A C 1
ATOM 2327 O O . LEU A 1 304 ? -9.609 -7.707 -10.016 1 98.56 304 LEU A O 1
ATOM 2331 N N . GLY A 1 305 ? -10.32 -9.078 -8.422 1 95.62 305 GLY A N 1
ATOM 2332 C CA . GLY A 1 305 ? -10.406 -10.234 -9.297 1 95.62 305 GLY A CA 1
ATOM 2333 C C . GLY A 1 305 ? -10.062 -11.539 -8.609 1 95.62 305 GLY A C 1
ATOM 2334 O O . GLY A 1 305 ? -9.82 -11.562 -7.398 1 95.62 305 GLY A O 1
ATOM 2335 N N . GLU A 1 306 ? -10.18 -12.617 -9.328 1 93.88 306 GLU A N 1
ATOM 2336 C CA . GLU A 1 306 ? -10.641 -12.703 -10.711 1 93.88 306 GLU A CA 1
ATOM 2337 C C . GLU A 1 306 ? -12.164 -12.852 -10.766 1 93.88 306 GLU A C 1
ATOM 2339 O O . GLU A 1 306 ? -12.742 -12.922 -11.859 1 93.88 306 GLU A O 1
ATOM 2344 N N . SER A 1 307 ? -12.812 -12.945 -9.617 1 96.62 307 SER A N 1
ATOM 2345 C CA . SER A 1 307 ? -14.266 -12.977 -9.547 1 96.62 307 SER A CA 1
ATOM 2346 C C . SER A 1 307 ? -14.82 -11.68 -8.977 1 96.62 307 SER A C 1
ATOM 2348 O O . SER A 1 307 ? -14.57 -11.344 -7.816 1 96.62 307 SER A O 1
ATOM 2350 N N . LEU A 1 308 ? -15.625 -11.031 -9.727 1 98.06 308 LEU A N 1
ATOM 2351 C CA . LEU A 1 308 ? -16.266 -9.797 -9.289 1 98.06 308 LEU A CA 1
ATOM 2352 C C . LEU A 1 308 ? -17.719 -10.039 -8.914 1 98.06 308 LEU A C 1
ATOM 2354 O O . LEU A 1 308 ? -18.219 -9.43 -7.965 1 98.06 308 LEU A O 1
ATOM 2358 N N . VAL A 1 309 ? -18.344 -10.805 -9.695 1 98.06 309 VAL A N 1
ATOM 2359 C CA . VAL A 1 309 ? -19.688 -11.305 -9.492 1 98.06 309 VAL A CA 1
ATOM 2360 C C . VAL A 1 309 ? -19.719 -12.82 -9.711 1 98.06 309 VAL A C 1
ATOM 2362 O O . VAL A 1 309 ? -19.422 -13.297 -10.812 1 98.06 309 VAL A O 1
ATOM 2365 N N . ALA A 1 310 ? -20.094 -13.547 -8.664 1 94.69 310 ALA A N 1
ATOM 2366 C CA . ALA A 1 310 ? -20 -15 -8.711 1 94.69 310 ALA A CA 1
ATOM 2367 C C . ALA A 1 310 ? -20.766 -15.57 -9.898 1 94.69 310 ALA A C 1
ATOM 2369 O O . ALA A 1 310 ? -20.281 -16.469 -10.594 1 94.69 310 ALA A O 1
ATOM 2370 N N . GLY A 1 311 ? -21.922 -15.008 -10.195 1 95.75 311 GLY A N 1
ATOM 2371 C CA . GLY A 1 311 ? -22.766 -15.531 -11.258 1 95.75 311 GLY A CA 1
ATOM 2372 C C . GLY A 1 311 ? -22.25 -15.195 -12.641 1 95.75 311 GLY A C 1
ATOM 2373 O O . GLY A 1 311 ? -22.781 -15.688 -13.641 1 95.75 311 GLY A O 1
ATOM 2374 N N . MET A 1 312 ? -21.203 -14.391 -12.758 1 97.12 312 MET A N 1
ATOM 2375 C CA . MET A 1 312 ? -20.594 -14.055 -14.039 1 97.12 312 MET A CA 1
ATOM 2376 C C . MET A 1 312 ? -19.391 -14.961 -14.32 1 97.12 312 MET A C 1
ATOM 2378 O O . MET A 1 312 ? -18.781 -14.867 -15.391 1 97.12 312 MET A O 1
ATOM 2382 N N . ASN A 1 313 ? -19.016 -15.758 -13.375 1 95.5 313 ASN A N 1
ATOM 2383 C CA . ASN A 1 313 ? -17.891 -16.688 -13.445 1 95.5 313 ASN A CA 1
ATOM 2384 C C . ASN A 1 313 ? -18.328 -18.062 -13.922 1 95.5 313 ASN A C 1
ATOM 2386 O O . ASN A 1 313 ? -19.109 -18.75 -13.25 1 95.5 313 ASN A O 1
ATOM 2390 N N . ASP A 1 314 ? -17.812 -18.516 -15.023 1 95.94 314 ASP A N 1
ATOM 2391 C CA . ASP A 1 314 ? -18.266 -19.766 -15.625 1 95.94 314 ASP A CA 1
ATOM 2392 C C . ASP A 1 314 ? -17.469 -20.953 -15.102 1 95.94 314 ASP A C 1
ATOM 2394 O O . ASP A 1 314 ? -17.562 -22.062 -15.648 1 95.94 314 ASP A O 1
ATOM 2398 N N . GLY A 1 315 ? -16.656 -20.75 -14.055 1 92.75 315 GLY A N 1
ATOM 2399 C CA . GLY A 1 315 ? -15.906 -21.844 -13.445 1 92.75 315 GLY A CA 1
ATOM 2400 C C . GLY A 1 315 ? -14.953 -22.531 -14.406 1 92.75 315 GLY A C 1
ATOM 2401 O O . GLY A 1 315 ? -14.156 -21.859 -15.07 1 92.75 315 GLY A O 1
ATOM 2402 N N . VAL A 1 316 ? -15.047 -23.859 -14.484 1 92.56 316 VAL A N 1
ATOM 2403 C CA . VAL A 1 316 ? -14.172 -24.625 -15.367 1 92.56 316 VAL A CA 1
ATOM 2404 C C . VAL A 1 316 ? -14.984 -25.234 -16.5 1 92.56 316 VAL A C 1
ATOM 2406 O O . VAL A 1 316 ? -14.773 -26.391 -16.875 1 92.56 316 VAL A O 1
ATOM 2409 N N . ARG A 1 317 ? -15.82 -24.453 -17 1 92.62 317 ARG A N 1
ATOM 2410 C CA . ARG A 1 317 ? -16.688 -24.906 -18.078 1 92.62 317 ARG A CA 1
ATOM 2411 C C . ARG A 1 317 ? -15.898 -25.172 -19.359 1 92.62 317 ARG A C 1
ATOM 2413 O O . ARG A 1 317 ? -15.086 -24.344 -19.766 1 92.62 317 ARG A O 1
ATOM 2420 N N . MET A 1 318 ? -16.25 -26.328 -19.984 1 92.94 318 MET A N 1
ATOM 2421 C CA . MET A 1 318 ? -15.492 -26.719 -21.172 1 92.94 318 MET A CA 1
ATOM 2422 C C . MET A 1 318 ? -16.266 -26.406 -22.438 1 92.94 318 MET A C 1
ATOM 2424 O O . MET A 1 318 ? -15.68 -26.219 -23.5 1 92.94 318 MET A O 1
ATOM 2428 N N . ALA A 1 319 ? -17.578 -26.391 -22.312 1 93.12 319 ALA A N 1
ATOM 2429 C CA . ALA A 1 319 ? -18.453 -26.281 -23.469 1 93.12 319 ALA A CA 1
ATOM 2430 C C . ALA A 1 319 ? -19.172 -24.922 -23.484 1 93.12 319 ALA A C 1
ATOM 2432 O O . ALA A 1 319 ? -19.328 -24.297 -22.453 1 93.12 319 ALA A O 1
ATOM 2433 N N . PRO A 1 320 ? -19.578 -24.484 -24.719 1 92.75 320 PRO A N 1
ATOM 2434 C CA . PRO A 1 320 ? -20.406 -23.281 -24.766 1 92.75 320 PRO A CA 1
ATOM 2435 C C . PRO A 1 320 ? -21.75 -23.453 -24.062 1 92.75 320 PRO A C 1
ATOM 2437 O O . PRO A 1 320 ? -22.141 -24.594 -23.75 1 92.75 320 PRO A O 1
ATOM 2440 N N . GLY A 1 321 ? -22.406 -22.391 -23.75 1 93.62 321 GLY A N 1
ATOM 2441 C CA . GLY A 1 321 ? -23.75 -22.422 -23.172 1 93.62 321 GLY A CA 1
ATOM 2442 C C . GLY A 1 321 ? -23.844 -21.75 -21.828 1 93.62 321 GLY A C 1
ATOM 2443 O O . GLY A 1 321 ? -24.875 -21.844 -21.156 1 93.62 321 GLY A O 1
ATOM 2444 N N . PHE A 1 322 ? -22.797 -21.109 -21.469 1 94.19 322 PHE A N 1
ATOM 2445 C CA . PHE A 1 322 ? -22.844 -20.375 -20.219 1 94.19 322 PHE A CA 1
ATOM 2446 C C . PHE A 1 322 ? -23.719 -19.141 -20.344 1 94.19 322 PHE A C 1
ATOM 2448 O O . PHE A 1 322 ? -23.672 -18.438 -21.359 1 94.19 322 PHE A O 1
ATOM 2455 N N . SER A 1 323 ? -24.594 -18.969 -19.406 1 94.38 323 SER A N 1
ATOM 2456 C CA . SER A 1 323 ? -25.422 -17.766 -19.344 1 94.38 323 SER A CA 1
ATOM 2457 C C . SER A 1 323 ? -25.562 -17.266 -17.906 1 94.38 323 SER A C 1
ATOM 2459 O O . SER A 1 323 ? -25.812 -18.047 -17 1 94.38 323 SER A O 1
ATOM 2461 N N . SER A 1 324 ? -25.328 -16.016 -17.75 1 95.81 324 SER A N 1
ATOM 2462 C CA . SER A 1 324 ? -25.531 -15.367 -16.453 1 95.81 324 SER A CA 1
ATOM 2463 C C . SER A 1 324 ? -26.922 -14.766 -16.344 1 95.81 324 SER A C 1
ATOM 2465 O O . SER A 1 324 ? -27.5 -14.344 -17.344 1 95.81 324 SER A O 1
ATOM 2467 N N . SER A 1 325 ? -27.484 -14.727 -15.102 1 96.69 325 SER A N 1
ATOM 2468 C CA . SER A 1 325 ? -28.781 -14.109 -14.867 1 96.69 325 SER A CA 1
ATOM 2469 C C . SER A 1 325 ? -28.719 -12.594 -15.086 1 96.69 325 SER A C 1
ATOM 2471 O O . SER A 1 325 ? -27.641 -12 -15.078 1 96.69 325 SER A O 1
ATOM 2473 N N . GLU A 1 326 ? -29.859 -12.062 -15.305 1 97.19 326 GLU A N 1
ATOM 2474 C CA . GLU A 1 326 ? -29.938 -10.609 -15.43 1 97.19 326 GLU A CA 1
ATOM 2475 C C . GLU A 1 326 ? -29.5 -9.922 -14.141 1 97.19 326 GLU A C 1
ATOM 2477 O O . GLU A 1 326 ? -28.922 -8.836 -14.188 1 97.19 326 GLU A O 1
ATOM 2482 N N . GLN A 1 327 ? -29.797 -10.531 -13.062 1 97.19 327 GLN A N 1
ATOM 2483 C CA . GLN A 1 327 ? -29.359 -9.992 -11.773 1 97.19 327 GLN A CA 1
ATOM 2484 C C . GLN A 1 327 ? -27.844 -9.93 -11.688 1 97.19 327 GLN A C 1
ATOM 2486 O O . GLN A 1 327 ? -27.281 -8.938 -11.219 1 97.19 327 GLN A O 1
ATOM 2491 N N . ASP A 1 328 ? -27.219 -10.984 -12.094 1 97.81 328 ASP A N 1
ATOM 2492 C CA . ASP A 1 328 ? -25.766 -11.031 -12.062 1 97.81 328 ASP A CA 1
ATOM 2493 C C . ASP A 1 328 ? -25.156 -10.016 -13.039 1 97.81 328 ASP A C 1
ATOM 2495 O O . ASP A 1 328 ? -24.172 -9.359 -12.719 1 97.81 328 ASP A O 1
ATOM 2499 N N . LYS A 1 329 ? -25.734 -9.898 -14.188 1 98.25 329 LYS A N 1
ATOM 2500 C CA . LYS A 1 329 ? -25.297 -8.898 -15.148 1 98.25 329 LYS A CA 1
ATOM 2501 C C . LYS A 1 329 ? -25.438 -7.492 -14.594 1 98.25 329 LYS A C 1
ATOM 2503 O O . LYS A 1 329 ? -24.562 -6.648 -14.773 1 98.25 329 LYS A O 1
ATOM 2508 N N . THR A 1 330 ? -26.562 -7.258 -13.914 1 98.19 330 THR A N 1
ATOM 2509 C CA . THR A 1 330 ? -26.797 -5.965 -13.289 1 98.19 330 THR A CA 1
ATOM 2510 C C . THR A 1 330 ? -25.75 -5.676 -12.219 1 98.19 330 THR A C 1
ATOM 2512 O O . THR A 1 330 ? -25.25 -4.555 -12.117 1 98.19 330 THR A O 1
ATOM 2515 N N . ALA A 1 331 ? -25.438 -6.688 -11.43 1 98.44 331 ALA A N 1
ATOM 2516 C CA . ALA A 1 331 ? -24.391 -6.531 -10.406 1 98.44 331 ALA A CA 1
ATOM 2517 C C . ALA A 1 331 ? -23.062 -6.121 -11.039 1 98.44 331 ALA A C 1
ATOM 2519 O O . ALA A 1 331 ? -22.391 -5.223 -10.539 1 98.44 331 ALA A O 1
ATOM 2520 N N . LEU A 1 332 ? -22.703 -6.75 -12.148 1 98.62 332 LEU A N 1
ATOM 2521 C CA . LEU A 1 332 ? -21.453 -6.398 -12.812 1 98.62 332 LEU A CA 1
ATOM 2522 C C . LEU A 1 332 ? -21.531 -4.988 -13.391 1 98.62 332 LEU A C 1
ATOM 2524 O O . LEU A 1 332 ? -20.531 -4.254 -13.383 1 98.62 332 LEU A O 1
ATOM 2528 N N . ARG A 1 333 ? -22.703 -4.582 -13.875 1 98.44 333 ARG A N 1
ATOM 2529 C CA . ARG A 1 333 ? -22.906 -3.234 -14.398 1 98.44 333 ARG A CA 1
ATOM 2530 C C . ARG A 1 333 ? -22.734 -2.188 -13.305 1 98.44 333 ARG A C 1
ATOM 2532 O O . ARG A 1 333 ? -22.484 -1.014 -13.594 1 98.44 333 ARG A O 1
ATOM 2539 N N . GLN A 1 334 ? -22.875 -2.629 -12.102 1 98.44 334 GLN A N 1
ATOM 2540 C CA . GLN A 1 334 ? -22.688 -1.714 -10.977 1 98.44 334 GLN A CA 1
ATOM 2541 C C . GLN A 1 334 ? -21.25 -1.718 -10.492 1 98.44 334 GLN A C 1
ATOM 2543 O O . GLN A 1 334 ? -20.703 -0.669 -10.148 1 98.44 334 GLN A O 1
ATOM 2548 N N . VAL A 1 335 ? -20.578 -2.812 -10.484 1 98.62 335 VAL A N 1
ATOM 2549 C CA . VAL A 1 335 ? -19.219 -2.969 -9.969 1 98.62 335 VAL A CA 1
ATOM 2550 C C . VAL A 1 335 ? -18.219 -2.346 -10.945 1 98.62 335 VAL A C 1
ATOM 2552 O O . VAL A 1 335 ? -17.297 -1.639 -10.531 1 98.62 335 VAL A O 1
ATOM 2555 N N . ALA A 1 336 ? -18.406 -2.607 -12.234 1 98.69 336 ALA A N 1
ATOM 2556 C CA . ALA A 1 336 ? -17.422 -2.246 -13.242 1 98.69 336 ALA A CA 1
ATOM 2557 C C . ALA A 1 336 ? -17.266 -0.732 -13.336 1 98.69 336 ALA A C 1
ATOM 2559 O O . ALA A 1 336 ? -16.141 -0.221 -13.352 1 98.69 336 ALA A O 1
ATOM 2560 N N . PRO A 1 337 ? -18.328 0.062 -13.336 1 98.31 337 PRO A N 1
ATOM 2561 C CA . PRO A 1 337 ? -18.141 1.516 -13.375 1 98.31 337 PRO A CA 1
ATOM 2562 C C . PRO A 1 337 ? -17.469 2.057 -12.109 1 98.31 337 PRO A C 1
ATOM 2564 O O . PRO A 1 337 ? -16.734 3.041 -12.18 1 98.31 337 PRO A O 1
ATOM 2567 N N . LEU A 1 338 ? -17.812 1.46 -11.016 1 97.44 338 LEU A N 1
ATOM 2568 C CA . LEU A 1 338 ? -17.141 1.851 -9.781 1 97.44 338 LEU A CA 1
ATOM 2569 C C . LEU A 1 338 ? -15.625 1.696 -9.914 1 97.44 338 LEU A C 1
ATOM 2571 O O . LEU A 1 338 ? -14.875 2.6 -9.547 1 97.44 338 LEU A O 1
ATOM 2575 N N . ALA A 1 339 ? -15.18 0.551 -10.422 1 98.38 339 ALA A N 1
ATOM 2576 C CA . ALA A 1 339 ? -13.758 0.278 -10.602 1 98.38 339 ALA A CA 1
ATOM 2577 C C . ALA A 1 339 ? -13.141 1.235 -11.617 1 98.38 339 ALA A C 1
ATOM 2579 O O . ALA A 1 339 ? -12.047 1.761 -11.406 1 98.38 339 ALA A O 1
ATOM 2580 N N . ALA A 1 340 ? -13.875 1.472 -12.711 1 98.38 340 ALA A N 1
ATOM 2581 C CA . ALA A 1 340 ? -13.375 2.354 -13.758 1 98.38 340 ALA A CA 1
ATOM 2582 C C . ALA A 1 340 ? -13.227 3.783 -13.25 1 98.38 340 ALA A C 1
ATOM 2584 O O . ALA A 1 340 ? -12.188 4.422 -13.461 1 98.38 340 ALA A O 1
ATOM 2585 N N . LYS A 1 341 ? -14.195 4.238 -12.57 1 96.25 341 LYS A N 1
ATOM 2586 C CA . LYS A 1 341 ? -14.195 5.598 -12.039 1 96.25 341 LYS A CA 1
ATOM 2587 C C . LYS A 1 341 ? -13.016 5.824 -11.094 1 96.25 341 LYS A C 1
ATOM 2589 O O . LYS A 1 341 ? -12.391 6.887 -11.125 1 96.25 341 LYS A O 1
ATOM 2594 N N . ARG A 1 342 ? -12.656 4.859 -10.352 1 95.81 342 ARG A N 1
ATOM 2595 C CA . ARG A 1 342 ? -11.641 5.004 -9.312 1 95.81 342 ARG A CA 1
ATOM 2596 C C . ARG A 1 342 ? -10.273 4.566 -9.828 1 95.81 342 ARG A C 1
ATOM 2598 O O . ARG A 1 342 ? -9.273 4.656 -9.109 1 95.81 342 ARG A O 1
ATOM 2605 N N . GLY A 1 343 ? -10.266 4.051 -11.039 1 97.12 343 GLY A N 1
ATOM 2606 C CA . GLY A 1 343 ? -9.008 3.639 -11.641 1 97.12 343 GLY A CA 1
ATOM 2607 C C . GLY A 1 343 ? -8.484 2.326 -11.094 1 97.12 343 GLY A C 1
ATOM 2608 O O . GLY A 1 343 ? -7.273 2.109 -11.039 1 97.12 343 GLY A O 1
ATOM 2609 N N . ILE A 1 344 ? -9.352 1.398 -10.656 1 98.19 344 ILE A N 1
ATOM 2610 C CA . ILE A 1 344 ? -8.977 0.136 -10.023 1 98.19 344 ILE A CA 1
ATOM 2611 C C . ILE A 1 344 ? -8.711 -0.916 -11.102 1 98.19 344 ILE A C 1
ATOM 2613 O O . ILE A 1 344 ? -9.578 -1.184 -11.945 1 98.19 344 ILE A O 1
ATOM 2617 N N . PRO A 1 345 ? -7.535 -1.543 -11.117 1 98.31 345 PRO A N 1
ATOM 2618 C CA . PRO A 1 345 ? -7.297 -2.646 -12.055 1 98.31 345 PRO A CA 1
ATOM 2619 C C . PRO A 1 345 ? -8.164 -3.867 -11.758 1 98.31 345 PRO A C 1
ATOM 2621 O O . PRO A 1 345 ? -8.5 -4.125 -10.602 1 98.31 345 PRO A O 1
ATOM 2624 N N . LEU A 1 346 ? -8.5 -4.559 -12.852 1 98.38 346 LEU A N 1
ATOM 2625 C CA . LEU A 1 346 ? -9.328 -5.754 -12.734 1 98.38 346 LEU A CA 1
ATOM 2626 C C . LEU A 1 346 ? -8.734 -6.906 -13.539 1 98.38 346 LEU A C 1
ATOM 2628 O O . LEU A 1 346 ? -8.195 -6.695 -14.633 1 98.38 346 LEU A O 1
ATOM 2632 N N . GLU A 1 347 ? -8.781 -8.047 -13.008 1 98.62 347 GLU A N 1
ATOM 2633 C CA . GLU A 1 347 ? -8.773 -9.289 -13.773 1 98.62 347 GLU A CA 1
ATOM 2634 C C . GLU A 1 347 ? -10.078 -10.055 -13.609 1 98.62 347 GLU A C 1
ATOM 2636 O O . GLU A 1 347 ? -10.586 -10.195 -12.492 1 98.62 347 GLU A O 1
ATOM 2641 N N . ILE A 1 348 ? -10.672 -10.477 -14.688 1 98.62 348 ILE A N 1
ATOM 2642 C CA . ILE A 1 348 ? -11.93 -11.195 -14.578 1 98.62 348 ILE A CA 1
ATOM 2643 C C . ILE A 1 348 ? -11.828 -12.531 -15.312 1 98.62 348 ILE A C 1
ATOM 2645 O O . ILE A 1 348 ? -11.25 -12.609 -16.391 1 98.62 348 ILE A O 1
ATOM 2649 N N . HIS A 1 349 ? -12.406 -13.516 -14.711 1 98.25 349 HIS A N 1
ATOM 2650 C CA . HIS A 1 349 ? -12.383 -14.891 -15.188 1 98.25 349 HIS A CA 1
ATOM 2651 C C . HIS A 1 349 ? -13.383 -15.109 -16.312 1 98.25 349 HIS A C 1
ATOM 2653 O O . HIS A 1 349 ? -14.555 -14.742 -16.188 1 98.25 349 HIS A O 1
ATOM 2659 N N . ALA A 1 350 ? -12.953 -15.734 -17.422 1 98.19 350 ALA A N 1
ATOM 2660 C CA . ALA A 1 350 ? -13.805 -16.297 -18.469 1 98.19 350 ALA A CA 1
ATOM 2661 C C . A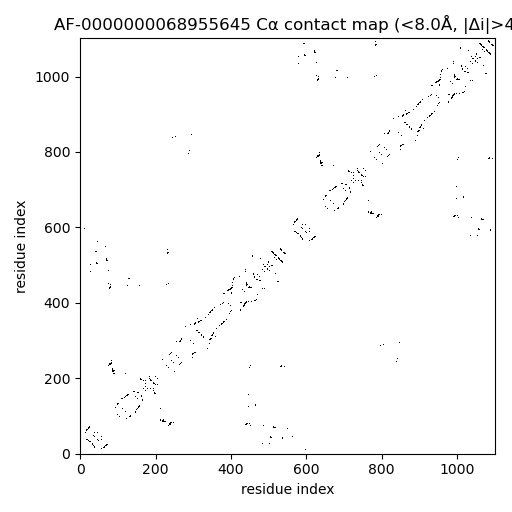LA A 1 350 ? -13.102 -17.438 -19.188 1 98.19 350 ALA A C 1
ATOM 2663 O O . ALA A 1 350 ? -12.094 -17.234 -19.875 1 98.19 350 ALA A O 1
ATOM 2664 N N . TYR A 1 351 ? -13.648 -18.625 -19.141 1 97.19 351 TYR A N 1
ATOM 2665 C CA . TYR A 1 351 ? -13.109 -19.781 -19.844 1 97.19 351 TYR A CA 1
ATOM 2666 C C . TYR A 1 351 ? -13.586 -19.812 -21.297 1 97.19 351 TYR A C 1
ATOM 2668 O O . TYR A 1 351 ? -12.805 -20.094 -22.203 1 97.19 351 TYR A O 1
ATOM 2676 N N . THR A 1 352 ? -14.891 -19.5 -21.422 1 97.25 352 THR A N 1
ATOM 2677 C CA . THR A 1 352 ? -15.547 -19.734 -22.703 1 97.25 352 THR A CA 1
ATOM 2678 C C . THR A 1 352 ? -15.859 -18.406 -23.406 1 97.25 352 THR A C 1
ATOM 2680 O O . THR A 1 352 ? -15.945 -17.375 -22.75 1 97.25 352 THR A O 1
ATOM 2683 N N . ASP A 1 353 ? -16.062 -18.531 -24.641 1 97.06 353 ASP A N 1
ATOM 2684 C CA . ASP A 1 353 ? -16.328 -17.359 -25.484 1 97.06 353 ASP A CA 1
ATOM 2685 C C . ASP A 1 353 ? -17.609 -16.656 -25.047 1 97.06 353 ASP A C 1
ATOM 2687 O O . ASP A 1 353 ? -17.672 -15.422 -25.031 1 97.06 353 ASP A O 1
ATOM 2691 N N . ASP A 1 354 ? -18.641 -17.391 -24.766 1 97.06 354 ASP A N 1
ATOM 2692 C CA . ASP A 1 354 ? -19.922 -16.812 -24.391 1 97.06 354 ASP A CA 1
ATOM 2693 C C . ASP A 1 354 ? -19.828 -16.078 -23.047 1 97.06 354 ASP A C 1
ATOM 2695 O O . ASP A 1 354 ? -20.469 -15.039 -22.859 1 97.06 354 ASP A O 1
ATOM 2699 N N . SER A 1 355 ? -19.062 -16.641 -22.109 1 97.62 355 SER A N 1
ATOM 2700 C CA . SER A 1 355 ? -18.812 -15.93 -20.859 1 97.62 355 SER A CA 1
ATOM 2701 C C . SER A 1 355 ? -18.125 -14.602 -21.109 1 97.62 355 SER A C 1
ATOM 2703 O O . SER A 1 355 ? -18.531 -13.57 -20.578 1 97.62 355 SER A O 1
ATOM 2705 N N . ALA A 1 356 ? -17.125 -14.602 -21.938 1 98.44 356 ALA A N 1
ATOM 2706 C CA . ALA A 1 356 ? -16.391 -13.383 -22.297 1 98.44 356 ALA A CA 1
ATOM 2707 C C . ALA A 1 356 ? -17.312 -12.383 -22.984 1 98.44 356 ALA A C 1
ATOM 2709 O O . ALA A 1 356 ? -17.219 -11.172 -22.75 1 98.44 356 ALA A O 1
ATOM 2710 N N . ASP A 1 357 ? -18.172 -12.898 -23.812 1 98.19 357 ASP A N 1
ATOM 2711 C CA . ASP A 1 357 ? -19.109 -12.055 -24.547 1 98.19 357 ASP A CA 1
ATOM 2712 C C . ASP A 1 357 ? -19.969 -11.234 -23.578 1 98.19 357 ASP A C 1
ATOM 2714 O O . ASP A 1 357 ? -20.141 -10.031 -23.766 1 98.19 357 ASP A O 1
ATOM 2718 N N . ALA A 1 358 ? -20.484 -11.891 -22.594 1 98 358 ALA A N 1
ATOM 2719 C CA . ALA A 1 358 ? -21.328 -11.227 -21.609 1 98 358 ALA A CA 1
ATOM 2720 C C . ALA A 1 358 ? -20.547 -10.156 -20.844 1 98 358 ALA A C 1
ATOM 2722 O O . ALA A 1 358 ? -21.062 -9.055 -20.609 1 98 358 ALA A O 1
ATOM 2723 N N . ILE A 1 359 ? -19.359 -10.438 -20.469 1 98.69 359 ILE A N 1
ATOM 2724 C CA . ILE A 1 359 ? -18.5 -9.516 -19.719 1 98.69 359 ILE A CA 1
ATOM 2725 C C . ILE A 1 359 ? -18.156 -8.312 -20.594 1 98.69 359 ILE A C 1
ATOM 2727 O O . ILE A 1 359 ? -18.281 -7.168 -20.172 1 98.69 359 ILE A O 1
ATOM 2731 N N . LEU A 1 360 ? -17.781 -8.57 -21.844 1 98.88 360 LEU A N 1
ATOM 2732 C CA . LEU A 1 360 ? -17.344 -7.523 -22.766 1 98.88 360 LEU A CA 1
ATOM 2733 C C . LEU A 1 360 ? -18.5 -6.586 -23.109 1 98.88 360 LEU A C 1
ATOM 2735 O O . LEU A 1 360 ? -18.297 -5.383 -23.281 1 98.88 360 LEU A O 1
ATOM 2739 N N . THR A 1 361 ? -19.688 -7.148 -23.219 1 98.69 361 THR A N 1
ATOM 2740 C CA . THR A 1 361 ? -20.859 -6.309 -23.453 1 98.69 361 THR A CA 1
ATOM 2741 C C . THR A 1 361 ? -21 -5.258 -22.359 1 98.69 361 THR A C 1
ATOM 2743 O O . THR A 1 361 ? -21.266 -4.086 -22.641 1 98.69 361 THR A O 1
ATOM 2746 N N . ILE A 1 362 ? -20.781 -5.633 -21.203 1 98.75 362 ILE A N 1
ATOM 2747 C CA . ILE A 1 362 ? -20.891 -4.719 -20.062 1 98.75 362 ILE A CA 1
ATOM 2748 C C . ILE A 1 362 ? -19.703 -3.764 -20.062 1 98.75 362 ILE A C 1
ATOM 2750 O O . ILE A 1 362 ? -19.859 -2.561 -19.844 1 98.75 362 ILE A O 1
ATOM 2754 N N . PHE A 1 363 ? -18.484 -4.258 -20.297 1 98.88 363 PHE A N 1
ATOM 2755 C CA . PHE A 1 363 ? -17.312 -3.406 -20.328 1 98.88 363 PHE A CA 1
ATOM 2756 C C . PHE A 1 363 ? -17.422 -2.357 -21.422 1 98.88 363 PHE A C 1
ATOM 2758 O O . PHE A 1 363 ? -16.953 -1.229 -21.266 1 98.88 363 PHE A O 1
ATOM 2765 N N . GLU A 1 364 ? -18.031 -2.74 -22.531 1 98.88 364 GLU A N 1
ATOM 2766 C CA . GLU A 1 364 ? -18.25 -1.791 -23.625 1 98.88 364 GLU A CA 1
ATOM 2767 C C . GLU A 1 364 ? -19.188 -0.667 -23.188 1 98.88 364 GLU A C 1
ATOM 2769 O O . GLU A 1 364 ? -19 0.486 -23.594 1 98.88 364 GLU A O 1
ATOM 2774 N N . GLN A 1 365 ? -20.156 -0.983 -22.375 1 98.69 365 GLN A N 1
ATOM 2775 C CA . GLN A 1 365 ? -21.031 0.05 -21.812 1 98.69 365 GLN A CA 1
ATOM 2776 C C . GLN A 1 365 ? -20.234 0.984 -20.906 1 98.69 365 GLN A C 1
ATOM 2778 O O . GLN A 1 365 ? -20.406 2.203 -20.953 1 98.69 365 GLN A O 1
ATOM 2783 N N . VAL A 1 366 ? -19.406 0.419 -20.094 1 98.75 366 VAL A N 1
ATOM 2784 C CA . VAL A 1 366 ? -18.594 1.198 -19.172 1 98.75 366 VAL A CA 1
ATOM 2785 C C . VAL A 1 366 ? -17.641 2.094 -19.953 1 98.75 366 VAL A C 1
ATOM 2787 O O . VAL A 1 366 ? -17.391 3.24 -19.578 1 98.75 366 VAL A O 1
ATOM 2790 N N . ALA A 1 367 ? -17.156 1.614 -21.078 1 98.69 367 ALA A N 1
ATOM 2791 C CA . ALA A 1 367 ? -16.172 2.303 -21.906 1 98.69 367 ALA A CA 1
ATOM 2792 C C . ALA A 1 367 ? -16.781 3.545 -22.547 1 98.69 367 ALA A C 1
ATOM 2794 O O . ALA A 1 367 ? -16.047 4.41 -23.047 1 98.69 367 ALA A O 1
ATOM 2795 N N . GLN A 1 368 ? -18.078 3.625 -22.594 1 98.38 368 GLN A N 1
ATOM 2796 C CA . GLN A 1 368 ? -18.734 4.828 -23.078 1 98.38 368 GLN A CA 1
ATOM 2797 C C . GLN A 1 368 ? -18.547 5.996 -22.125 1 98.38 368 GLN A C 1
ATOM 2799 O O . GLN A 1 368 ? -18.625 7.16 -22.531 1 98.38 368 GLN A O 1
ATOM 2804 N N . LEU A 1 369 ? -18.25 5.66 -20.906 1 97.44 369 LEU A N 1
ATOM 2805 C CA . LEU A 1 369 ? -18.156 6.68 -19.875 1 97.44 369 LEU A CA 1
ATOM 2806 C C . LEU A 1 369 ? -16.703 6.906 -19.469 1 97.44 369 LEU A C 1
ATOM 2808 O O . LEU A 1 369 ? -16.328 8.008 -19.062 1 97.44 369 LEU A O 1
ATOM 2812 N N . TYR A 1 370 ? -15.922 5.848 -19.516 1 97.44 370 TYR A N 1
ATOM 2813 C CA . TYR A 1 370 ? -14.547 5.891 -19.047 1 97.44 370 TYR A CA 1
ATOM 2814 C C . TYR A 1 370 ? -13.594 5.266 -20.047 1 97.44 370 TYR A C 1
ATOM 2816 O O . TYR A 1 370 ? -13.922 4.258 -20.688 1 97.44 370 TYR A O 1
ATOM 2824 N N . ASP A 1 371 ? -12.422 5.812 -20.203 1 97.5 371 ASP A N 1
ATOM 2825 C CA . ASP A 1 371 ? -11.359 5.164 -20.969 1 97.5 371 ASP A CA 1
ATOM 2826 C C . ASP A 1 371 ? -10.758 3.998 -20.188 1 97.5 371 ASP A C 1
ATOM 2828 O O . ASP A 1 371 ? -10.164 4.195 -19.125 1 97.5 371 ASP A O 1
ATOM 2832 N N . LEU A 1 372 ? -10.883 2.842 -20.656 1 98.25 372 LEU A N 1
ATOM 2833 C CA . LEU A 1 372 ? -10.445 1.659 -19.922 1 98.25 372 LEU A CA 1
ATOM 2834 C C . LEU A 1 372 ? -8.969 1.381 -20.172 1 98.25 372 LEU A C 1
ATOM 2836 O O . LEU A 1 372 ? -8.344 0.601 -19.453 1 98.25 372 LEU A O 1
ATOM 2840 N N . ARG A 1 373 ? -8.328 2.033 -21.156 1 96.19 373 ARG A N 1
ATOM 2841 C CA . ARG A 1 373 ? -6.992 1.715 -21.656 1 96.19 373 ARG A CA 1
ATOM 2842 C C . ARG A 1 373 ? -5.949 1.867 -20.547 1 96.19 373 ARG A C 1
ATOM 2844 O O . ARG A 1 373 ? -5.113 0.983 -20.359 1 96.19 373 ARG A O 1
ATOM 2851 N N . PRO A 1 374 ? -6.035 2.896 -19.703 1 96.06 374 PRO A N 1
ATOM 2852 C CA . PRO A 1 374 ? -5.004 3.043 -18.672 1 96.06 374 PRO A CA 1
ATOM 2853 C C . PRO A 1 374 ? -5.195 2.082 -17.5 1 96.06 374 PRO A C 1
ATOM 2855 O O . PRO A 1 374 ? -4.309 1.947 -16.656 1 96.06 374 PRO A O 1
ATOM 2858 N N . LEU A 1 375 ? -6.316 1.336 -17.469 1 97.62 375 LEU A N 1
ATOM 2859 C CA . LEU A 1 375 ? -6.684 0.553 -16.281 1 97.62 375 LEU A CA 1
ATOM 2860 C C . LEU A 1 375 ? -6.102 -0.855 -16.375 1 97.62 375 LEU A C 1
ATOM 2862 O O . LEU A 1 375 ? -6.07 -1.577 -15.375 1 97.62 375 LEU A O 1
ATOM 2866 N N . ARG A 1 376 ? -5.723 -1.283 -17.609 1 97.94 376 ARG A N 1
ATOM 2867 C CA . ARG A 1 376 ? -5.109 -2.58 -17.875 1 97.94 376 ARG A CA 1
ATOM 2868 C C . ARG A 1 376 ? -5.988 -3.717 -17.359 1 97.94 376 ARG A C 1
ATOM 2870 O O . ARG A 1 376 ? -5.492 -4.66 -16.75 1 97.94 376 ARG A O 1
ATOM 2877 N N . TRP A 1 377 ? -7.34 -3.488 -17.5 1 98.81 377 TRP A N 1
ATOM 2878 C CA . TRP A 1 377 ? -8.25 -4.598 -17.219 1 98.81 377 TRP A CA 1
ATOM 2879 C C . TRP A 1 377 ? -7.918 -5.801 -18.094 1 98.81 377 TRP A C 1
ATOM 2881 O O . TRP A 1 377 ? -7.465 -5.648 -19.234 1 98.81 377 TRP A O 1
ATOM 2891 N N . SER A 1 378 ? -8.078 -6.984 -17.531 1 98.88 378 SER A N 1
ATOM 2892 C CA . SER A 1 378 ? -7.719 -8.18 -18.281 1 98.88 378 SER A CA 1
ATOM 2893 C C . SER A 1 378 ? -8.773 -9.273 -18.109 1 98.88 378 SER A C 1
ATOM 2895 O O . SER A 1 378 ? -9.523 -9.281 -17.125 1 98.88 378 SER A O 1
ATOM 2897 N N . ILE A 1 379 ? -8.891 -10.102 -19.109 1 98.81 379 ILE A N 1
ATOM 2898 C CA . ILE A 1 379 ? -9.664 -11.336 -19.031 1 98.81 379 ILE A CA 1
ATOM 2899 C C . ILE A 1 379 ? -8.719 -12.539 -18.984 1 98.81 379 ILE A C 1
ATOM 2901 O O . ILE A 1 379 ? -7.777 -12.625 -19.766 1 98.81 379 ILE A O 1
ATOM 2905 N N . ALA A 1 380 ? -8.984 -13.406 -18.062 1 98.56 380 ALA A N 1
ATOM 2906 C CA . ALA A 1 380 ? -8.141 -14.578 -17.844 1 98.56 380 ALA A CA 1
ATOM 2907 C C . ALA A 1 380 ? -8.648 -15.773 -18.641 1 98.56 380 ALA A C 1
ATOM 2909 O O . ALA A 1 380 ? -9.852 -15.891 -18.906 1 98.56 380 ALA A O 1
ATOM 2910 N N . HIS A 1 381 ? -7.789 -16.672 -19.062 1 98.12 381 HIS A N 1
ATOM 2911 C CA . HIS A 1 381 ? -8 -18 -19.594 1 98.12 381 HIS A CA 1
ATOM 2912 C C . HIS A 1 381 ? -8.398 -17.953 -21.078 1 98.12 381 HIS A C 1
ATOM 2914 O O . HIS A 1 381 ? -7.555 -18.109 -21.953 1 98.12 381 HIS A O 1
ATOM 2920 N N . LEU A 1 382 ? -9.641 -17.672 -21.281 1 97.69 382 LEU A N 1
ATOM 2921 C CA . LEU A 1 382 ? -10.211 -17.641 -22.625 1 97.69 382 LEU A CA 1
ATOM 2922 C C . LEU A 1 382 ? -9.859 -18.906 -23.391 1 97.69 382 LEU A C 1
ATOM 2924 O O . LEU A 1 382 ? -9.406 -18.844 -24.531 1 97.69 382 LEU A O 1
ATOM 2928 N N . ASN A 1 383 ? -10.062 -20 -22.844 1 96.81 383 ASN A N 1
ATOM 2929 C CA . ASN A 1 383 ? -9.695 -21.281 -23.438 1 96.81 383 ASN A CA 1
ATOM 2930 C C . ASN A 1 383 ? -10.328 -21.469 -24.828 1 96.81 383 ASN A C 1
ATOM 2932 O O . ASN A 1 383 ? -9.734 -22.094 -25.703 1 96.81 383 ASN A O 1
ATOM 2936 N N . THR A 1 384 ? -11.555 -20.922 -25.016 1 96.19 384 THR A N 1
ATOM 2937 C CA . THR A 1 384 ? -12.211 -21.031 -26.312 1 96.19 384 THR A CA 1
ATOM 2938 C C . THR A 1 384 ? -12.578 -19.656 -26.859 1 96.19 384 THR A C 1
ATOM 2940 O O . THR A 1 384 ? -13.625 -19.484 -27.484 1 96.19 384 THR A O 1
ATOM 2943 N N . GLY A 1 385 ? -11.797 -18.688 -26.594 1 95.94 385 GLY A N 1
ATOM 2944 C CA . GLY A 1 385 ? -12.039 -17.344 -27.062 1 95.94 385 GLY A CA 1
ATOM 2945 C C . GLY A 1 385 ? -12.016 -17.234 -28.578 1 95.94 385 GLY A C 1
ATOM 2946 O O . GLY A 1 385 ? -11.156 -17.828 -29.234 1 95.94 385 GLY A O 1
ATOM 2947 N N . SER A 1 386 ? -12.914 -16.438 -29.141 1 96.12 386 SER A N 1
ATOM 2948 C CA . SER A 1 386 ? -13.031 -16.281 -30.594 1 96.12 386 SER A CA 1
ATOM 2949 C C . SER A 1 386 ? -12.219 -15.078 -31.078 1 96.12 386 SER A C 1
ATOM 2951 O O . SER A 1 386 ? -11.828 -14.219 -30.281 1 96.12 386 SER A O 1
ATOM 2953 N N . PRO A 1 387 ? -11.938 -15.102 -32.375 1 97.25 387 PRO A N 1
ATOM 2954 C CA . PRO A 1 387 ? -11.305 -13.906 -32.938 1 97.25 387 PRO A CA 1
ATOM 2955 C C . PRO A 1 387 ? -12.094 -12.633 -32.656 1 97.25 387 PRO A C 1
ATOM 2957 O O . PRO A 1 387 ? -11.5 -11.57 -32.438 1 97.25 387 PRO A O 1
ATOM 2960 N N . GLN A 1 388 ? -13.375 -12.758 -32.656 1 98.06 388 GLN A N 1
ATOM 2961 C CA . GLN A 1 388 ? -14.219 -11.602 -32.375 1 98.06 388 GLN A CA 1
ATOM 2962 C C . GLN A 1 388 ? -14.039 -11.109 -30.938 1 98.06 388 GLN A C 1
ATOM 2964 O O . GLN A 1 388 ? -13.961 -9.906 -30.703 1 98.06 388 GLN A O 1
ATOM 2969 N N . THR A 1 389 ? -14.016 -12.023 -30.062 1 98.31 389 THR A N 1
ATOM 2970 C CA . THR A 1 389 ? -13.781 -11.688 -28.672 1 98.31 389 THR A CA 1
ATOM 2971 C C . THR A 1 389 ? -12.461 -10.938 -28.5 1 98.31 389 THR A C 1
ATOM 2973 O O . THR A 1 389 ? -12.414 -9.883 -27.859 1 98.31 389 THR A O 1
ATOM 2976 N N . LEU A 1 390 ? -11.438 -11.414 -29.109 1 98.69 390 LEU A N 1
ATOM 2977 C CA . LEU A 1 390 ? -10.117 -10.797 -29 1 98.69 390 LEU A CA 1
ATOM 2978 C C . LEU A 1 390 ? -10.109 -9.414 -29.641 1 98.69 390 LEU A C 1
ATOM 2980 O O . LEU A 1 390 ? -9.453 -8.5 -29.141 1 98.69 390 LEU A O 1
ATOM 2984 N N . GLU A 1 391 ? -10.844 -9.266 -30.703 1 98.69 391 GLU A N 1
ATOM 2985 C CA . GLU A 1 391 ? -10.945 -7.961 -31.359 1 98.69 391 GLU A CA 1
ATOM 2986 C C . GLU A 1 391 ? -11.656 -6.953 -30.453 1 98.69 391 GLU A C 1
ATOM 2988 O O . GLU A 1 391 ? -11.234 -5.797 -30.359 1 98.69 391 GLU A O 1
ATOM 2993 N N . ARG A 1 392 ? -12.719 -7.383 -29.844 1 98.69 392 ARG A N 1
ATOM 2994 C CA . ARG A 1 392 ? -13.43 -6.527 -28.906 1 98.69 392 ARG A CA 1
ATOM 2995 C C . ARG A 1 392 ? -12.539 -6.133 -27.734 1 98.69 392 ARG A C 1
ATOM 2997 O O . ARG A 1 392 ? -12.547 -4.977 -27.312 1 98.69 392 ARG A O 1
ATOM 3004 N N . MET A 1 393 ? -11.758 -7.027 -27.219 1 98.81 393 MET A N 1
ATOM 3005 C CA . MET A 1 393 ? -10.812 -6.742 -26.141 1 98.81 393 MET A CA 1
ATOM 3006 C C . MET A 1 393 ? -9.789 -5.699 -26.578 1 98.81 393 MET A C 1
ATOM 3008 O O . MET A 1 393 ? -9.516 -4.746 -25.859 1 98.81 393 MET A O 1
ATOM 3012 N N . ARG A 1 394 ? -9.242 -5.895 -27.75 1 98.56 394 ARG A N 1
ATOM 3013 C CA . ARG A 1 394 ? -8.258 -4.965 -28.297 1 98.56 394 ARG A CA 1
ATOM 3014 C C . ARG A 1 394 ? -8.828 -3.555 -28.391 1 98.56 394 ARG A C 1
ATOM 3016 O O . ARG A 1 394 ? -8.172 -2.59 -27.984 1 98.56 394 ARG A O 1
ATOM 3023 N N . LYS A 1 395 ? -10.023 -3.43 -28.859 1 98.38 395 LYS A N 1
ATOM 3024 C CA . LYS A 1 395 ? -10.672 -2.129 -29.016 1 98.38 395 LYS A CA 1
ATOM 3025 C C . LYS A 1 395 ? -10.867 -1.437 -27.672 1 98.38 395 LYS A C 1
ATOM 3027 O O . LYS A 1 395 ? -10.773 -0.212 -27.578 1 98.38 395 LYS A O 1
ATOM 3032 N N . LEU A 1 396 ? -11.102 -2.201 -26.641 1 98.56 396 LEU A N 1
ATOM 3033 C CA . LEU A 1 396 ? -11.336 -1.669 -25.312 1 98.56 396 LEU A CA 1
ATOM 3034 C C . LEU A 1 396 ? -10.016 -1.391 -24.594 1 98.56 396 LEU A C 1
ATOM 3036 O O . LEU A 1 396 ? -9.992 -0.743 -23.547 1 98.56 396 LEU A O 1
ATOM 3040 N N . GLY A 1 397 ? -8.906 -1.877 -25.156 1 98.19 397 GLY A N 1
ATOM 3041 C CA . GLY A 1 397 ? -7.609 -1.724 -24.516 1 98.19 397 GLY A CA 1
ATOM 3042 C C . GLY A 1 397 ? -7.383 -2.709 -23.391 1 98.19 397 GLY A C 1
ATOM 3043 O O . GLY A 1 397 ? -6.598 -2.445 -22.484 1 98.19 397 GLY A O 1
ATOM 3044 N N . LEU A 1 398 ? -8.07 -3.859 -23.422 1 98.75 398 LEU A N 1
ATOM 3045 C CA . LEU A 1 398 ? -7.914 -4.875 -22.375 1 98.75 398 LEU A CA 1
ATOM 3046 C C . LEU A 1 398 ? -6.688 -5.738 -22.641 1 98.75 398 LEU A C 1
ATOM 3048 O O . LEU A 1 398 ? -6.246 -5.863 -23.797 1 98.75 398 LEU A O 1
ATOM 3052 N N . ALA A 1 399 ? -6.156 -6.301 -21.594 1 98.81 399 ALA A N 1
ATOM 3053 C CA . ALA A 1 399 ? -5.109 -7.316 -21.688 1 98.81 399 ALA A CA 1
ATOM 3054 C C . ALA A 1 399 ? -5.699 -8.719 -21.625 1 98.81 399 ALA A C 1
ATOM 3056 O O . ALA A 1 399 ? -6.883 -8.891 -21.312 1 98.81 399 ALA A O 1
ATOM 3057 N N . TYR A 1 400 ? -4.895 -9.648 -22.062 1 98.81 400 TYR A N 1
ATOM 3058 C CA . TYR A 1 400 ? -5.203 -11.07 -21.984 1 98.81 400 TYR A CA 1
ATOM 3059 C C . TYR A 1 400 ? -4.219 -11.805 -21.078 1 98.81 400 TYR A C 1
ATOM 3061 O O . TYR A 1 400 ? -3.01 -11.781 -21.328 1 98.81 400 TYR A O 1
ATOM 3069 N N . THR A 1 401 ? -4.715 -12.352 -19.938 1 98.69 401 THR A N 1
ATOM 3070 C CA . THR A 1 401 ? -3.881 -13.227 -19.125 1 98.69 401 THR A CA 1
ATOM 3071 C C . THR A 1 401 ? -4.176 -14.695 -19.422 1 98.69 401 THR A C 1
ATOM 3073 O O . THR A 1 401 ? -5.285 -15.172 -19.188 1 98.69 401 THR A O 1
ATOM 3076 N N . VAL A 1 402 ? -3.158 -15.398 -19.859 1 98.5 402 VAL A N 1
ATOM 3077 C CA . VAL A 1 402 ? -3.342 -16.781 -20.297 1 98.5 402 VAL A CA 1
ATOM 3078 C C . VAL A 1 402 ? -2.699 -17.719 -19.281 1 98.5 402 VAL A C 1
ATOM 3080 O O . VAL A 1 402 ? -1.682 -17.391 -18.672 1 98.5 402 VAL A O 1
ATOM 3083 N N . GLN A 1 403 ? -3.275 -18.969 -19.172 1 97.38 403 GLN A N 1
ATOM 3084 C CA . GLN A 1 403 ? -2.746 -20.016 -18.297 1 97.38 403 GLN A CA 1
ATOM 3085 C C . GLN A 1 403 ? -2.668 -21.344 -19.016 1 97.38 403 GLN A C 1
ATOM 3087 O O . GLN A 1 403 ? -2.959 -21.422 -20.219 1 97.38 403 GLN A O 1
ATOM 3092 N N . MET A 1 404 ? -2.17 -22.328 -18.359 1 94.75 404 MET A N 1
ATOM 3093 C CA . MET A 1 404 ? -1.949 -23.625 -19.016 1 94.75 404 MET A CA 1
ATOM 3094 C C . MET A 1 404 ? -3.088 -24.578 -18.703 1 94.75 404 MET A C 1
ATOM 3096 O O . MET A 1 404 ? -2.867 -25.797 -18.562 1 94.75 404 MET A O 1
ATOM 3100 N N . GLY A 1 405 ? -4.34 -24.016 -18.578 1 93.56 405 GLY A N 1
ATOM 3101 C CA . GLY A 1 405 ? -5.496 -24.875 -18.375 1 93.56 405 GLY A CA 1
ATOM 3102 C C . GLY A 1 405 ? -5.594 -25.984 -19.391 1 93.56 405 GLY A C 1
ATOM 3103 O O . GLY A 1 405 ? -5.613 -27.172 -19.031 1 93.56 405 GLY A O 1
ATOM 3104 N N . PRO A 1 406 ? -5.539 -25.656 -20.656 1 94.75 406 PRO A N 1
ATOM 3105 C CA . PRO A 1 406 ? -5.664 -26.641 -21.734 1 94.75 406 PRO A CA 1
ATOM 3106 C C . PRO A 1 406 ? -4.527 -27.656 -21.734 1 94.75 406 PRO A C 1
ATOM 3108 O O . PRO A 1 406 ? -4.621 -28.688 -22.406 1 94.75 406 PRO A O 1
ATOM 3111 N N . TYR A 1 407 ? -3.473 -27.391 -21 1 95.19 407 TYR A N 1
ATOM 3112 C CA . TYR A 1 407 ? -2.434 -28.406 -20.828 1 95.19 407 TYR A CA 1
ATOM 3113 C C . TYR A 1 407 ? -3.004 -29.656 -20.188 1 95.19 407 TYR A C 1
ATOM 3115 O O . TYR A 1 407 ? -2.598 -30.781 -20.531 1 95.19 407 TYR A O 1
ATOM 3123 N N . PHE A 1 408 ? -3.904 -29.5 -19.297 1 95.06 408 PHE A N 1
ATOM 3124 C CA . PHE A 1 408 ? -4.562 -30.625 -18.656 1 95.06 408 PHE A CA 1
ATOM 3125 C C . PHE A 1 408 ? -5.977 -30.812 -19.203 1 95.06 408 PHE A C 1
ATOM 3127 O O . PHE A 1 408 ? -6.496 -31.922 -19.219 1 95.06 408 PHE A O 1
ATOM 3134 N N . GLU A 1 409 ? -6.555 -29.766 -19.734 1 95.06 409 GLU A N 1
ATOM 3135 C CA . GLU A 1 409 ? -7.984 -29.812 -20.047 1 95.06 409 GLU A CA 1
ATOM 3136 C C . GLU A 1 409 ? -8.219 -29.938 -21.547 1 95.06 409 GLU A C 1
ATOM 3138 O O . GLU A 1 409 ? -9.359 -29.859 -22.016 1 95.06 409 GLU A O 1
ATOM 3143 N N . GLY A 1 410 ? -7.16 -30.109 -22.281 1 93.38 410 GLY A N 1
ATOM 3144 C CA . GLY A 1 410 ? -7.258 -30.156 -23.734 1 93.38 410 GLY A CA 1
ATOM 3145 C C . GLY A 1 410 ? -8.234 -31.219 -24.234 1 93.38 410 GLY A C 1
ATOM 3146 O O . GLY A 1 410 ? -9.055 -30.953 -25.109 1 93.38 410 GLY A O 1
ATOM 3147 N N . LEU A 1 411 ? -8.164 -32.406 -23.672 1 93.12 411 LEU A N 1
ATOM 3148 C CA . LEU A 1 411 ? -9.055 -33.5 -24.078 1 93.12 411 LEU A CA 1
ATOM 3149 C C . LEU A 1 411 ? -10.5 -33.156 -23.75 1 93.12 411 LEU A C 1
ATOM 3151 O O . LEU A 1 411 ? -11.398 -33.406 -24.562 1 93.12 411 LEU A O 1
ATOM 3155 N N . ALA A 1 412 ? -10.672 -32.656 -22.594 1 93.94 412 ALA A N 1
ATOM 3156 C CA . ALA A 1 412 ? -12.023 -32.281 -22.188 1 93.94 412 ALA A CA 1
ATOM 3157 C C . ALA A 1 412 ? -12.594 -31.188 -23.078 1 93.94 412 ALA A C 1
ATOM 3159 O O . ALA A 1 412 ? -13.773 -31.234 -23.453 1 93.94 412 ALA A O 1
ATOM 3160 N N . ILE A 1 413 ? -11.82 -30.203 -23.469 1 95.25 413 ILE A N 1
ATOM 3161 C CA . ILE A 1 413 ? -12.234 -29.125 -24.359 1 95.25 413 ILE A CA 1
ATOM 3162 C C . ILE A 1 413 ? -12.555 -29.703 -25.734 1 95.25 413 ILE A C 1
ATOM 3164 O O . ILE A 1 413 ? -13.578 -29.375 -26.344 1 95.25 413 ILE A O 1
ATOM 3168 N N . ARG A 1 414 ? -11.68 -30.578 -26.219 1 94.12 414 ARG A N 1
ATOM 3169 C CA . ARG A 1 414 ? -11.891 -31.219 -27.516 1 94.12 414 ARG A CA 1
ATOM 3170 C C . ARG A 1 414 ? -13.227 -31.953 -27.547 1 94.12 414 ARG A C 1
ATOM 3172 O O . ARG A 1 414 ? -13.992 -31.812 -28.5 1 94.12 414 ARG A O 1
ATOM 3179 N N . ASP A 1 415 ? -13.547 -32.688 -26.531 1 94.31 415 ASP A N 1
ATOM 3180 C CA . ASP A 1 415 ? -14.719 -33.562 -26.5 1 94.31 415 ASP A CA 1
ATOM 3181 C C . ASP A 1 415 ? -16 -32.75 -26.328 1 94.31 415 ASP A C 1
ATOM 3183 O O . ASP A 1 415 ? -17.078 -33.156 -26.734 1 94.31 415 ASP A O 1
ATOM 3187 N N . ALA A 1 416 ? -15.828 -31.562 -25.75 1 95.81 416 ALA A N 1
ATOM 3188 C CA . ALA A 1 416 ? -17 -30.75 -25.422 1 95.81 416 ALA A CA 1
ATOM 3189 C C . ALA A 1 416 ? -17.281 -29.719 -26.516 1 95.81 416 ALA A C 1
ATOM 3191 O O . ALA A 1 416 ? -18.234 -28.953 -26.422 1 95.81 416 ALA A O 1
ATOM 3192 N N . ASN A 1 417 ? -16.438 -29.641 -27.547 1 95.12 417 ASN A N 1
ATOM 3193 C CA . ASN A 1 417 ? -16.547 -28.609 -28.578 1 95.12 417 ASN A CA 1
ATOM 3194 C C . ASN A 1 417 ? -16.5 -29.219 -29.984 1 95.12 417 ASN A C 1
ATOM 3196 O O . ASN A 1 417 ? -16.141 -30.391 -30.141 1 95.12 417 ASN A O 1
ATOM 3200 N N . PRO A 1 418 ? -16.906 -28.406 -31.016 1 91.5 418 PRO A N 1
ATOM 3201 C CA . PRO A 1 418 ? -16.781 -28.906 -32.375 1 91.5 418 PRO A CA 1
ATOM 3202 C C . PRO A 1 418 ? -15.328 -29.156 -32.781 1 91.5 418 PRO A C 1
ATOM 3204 O O . PRO A 1 418 ? -14.406 -28.641 -32.156 1 91.5 418 PRO A O 1
ATOM 3207 N N . PRO A 1 419 ? -15.203 -29.969 -33.812 1 90.38 419 PRO A N 1
ATOM 3208 C CA . PRO A 1 419 ? -13.844 -30.266 -34.25 1 90.38 419 PRO A CA 1
ATOM 3209 C C . PRO A 1 419 ? -13.047 -29 -34.594 1 90.38 419 PRO A C 1
ATOM 3211 O O . PRO A 1 419 ? -13.594 -28.047 -35.125 1 90.38 419 PRO A O 1
ATOM 3214 N N . GLY A 1 420 ? -11.805 -28.984 -34.062 1 89.12 420 GLY A N 1
ATOM 3215 C CA . GLY A 1 420 ? -10.93 -27.875 -34.375 1 89.12 420 GLY A CA 1
ATOM 3216 C C . GLY A 1 420 ? -10.828 -26.875 -33.219 1 89.12 420 GLY A C 1
ATOM 3217 O O . GLY A 1 420 ? -9.945 -26.016 -33.219 1 89.12 420 GLY A O 1
ATOM 3218 N N . ALA A 1 421 ? -11.664 -27.016 -32.25 1 87.88 421 ALA A N 1
ATOM 3219 C CA . ALA A 1 421 ? -11.711 -26.062 -31.156 1 87.88 421 ALA A CA 1
ATOM 3220 C C . ALA A 1 421 ? -10.391 -26.047 -30.391 1 87.88 421 ALA A C 1
ATOM 3222 O O . ALA A 1 421 ? -9.984 -25 -29.875 1 87.88 421 ALA A O 1
ATOM 3223 N N . THR A 1 422 ? -9.664 -27.125 -30.297 1 90.69 422 THR A N 1
ATOM 3224 C CA . THR A 1 422 ? -8.438 -27.219 -29.516 1 90.69 422 THR A CA 1
ATOM 3225 C C . THR A 1 422 ? -7.246 -26.688 -30.297 1 90.69 422 THR A C 1
ATOM 3227 O O . THR A 1 422 ? -6.176 -26.469 -29.719 1 90.69 422 THR A O 1
ATOM 3230 N N . ASP A 1 423 ? -7.438 -26.391 -31.578 1 91 423 ASP A N 1
ATOM 3231 C CA . ASP A 1 423 ? -6.336 -25.906 -32.406 1 91 423 ASP A CA 1
ATOM 3232 C C . ASP A 1 423 ? -5.84 -24.547 -31.922 1 91 423 ASP A C 1
ATOM 3234 O O . ASP A 1 423 ? -4.645 -24.25 -32 1 91 423 ASP A O 1
ATOM 3238 N N . ASN A 1 424 ? -6.734 -23.781 -31.453 1 92.19 424 ASN A N 1
ATOM 3239 C CA . ASN A 1 424 ? -6.387 -22.453 -30.969 1 92.19 424 ASN A CA 1
ATOM 3240 C C . ASN A 1 424 ? -6.762 -22.281 -29.5 1 92.19 424 ASN A C 1
ATOM 3242 O O . ASN A 1 424 ? -7.199 -21.203 -29.094 1 92.19 424 ASN A O 1
ATOM 3246 N N . SER A 1 425 ? -6.703 -23.328 -28.75 1 94.81 425 SER A N 1
ATOM 3247 C CA . SER A 1 425 ? -7.012 -23.281 -27.328 1 94.81 425 SER A CA 1
ATOM 3248 C C . SER A 1 425 ? -5.738 -23.297 -26.484 1 94.81 425 SER A C 1
ATOM 3250 O O . SER A 1 425 ? -5.043 -24.312 -26.406 1 94.81 425 SER A O 1
ATOM 3252 N N . PRO A 1 426 ? -5.359 -22.281 -25.797 1 95.44 426 PRO A N 1
ATOM 3253 C CA . PRO A 1 426 ? -5.969 -20.953 -25.859 1 95.44 426 PRO A CA 1
ATOM 3254 C C . PRO A 1 426 ? -5.465 -20.125 -27.047 1 95.44 426 PRO A C 1
ATOM 3256 O O . PRO A 1 426 ? -4.426 -20.438 -27.625 1 95.44 426 PRO A O 1
ATOM 3259 N N . PRO A 1 427 ? -6.168 -19.094 -27.406 1 97.44 427 PRO A N 1
ATOM 3260 C CA . PRO A 1 427 ? -5.852 -18.391 -28.641 1 97.44 427 PRO A CA 1
ATOM 3261 C C . PRO A 1 427 ? -4.754 -17.344 -28.469 1 97.44 427 PRO A C 1
ATOM 3263 O O . PRO A 1 427 ? -4.934 -16.172 -28.844 1 97.44 427 PRO A O 1
ATOM 3266 N N . VAL A 1 428 ? -3.586 -17.766 -28.062 1 98.38 428 VAL A N 1
ATOM 3267 C CA . VAL A 1 428 ? -2.496 -16.875 -27.703 1 98.38 428 VAL A CA 1
ATOM 3268 C C . VAL A 1 428 ? -1.871 -16.266 -28.953 1 98.38 428 VAL A C 1
ATOM 3270 O O . VAL A 1 428 ? -1.663 -15.062 -29.047 1 98.38 428 VAL A O 1
ATOM 3273 N N . ARG A 1 429 ? -1.589 -17.078 -29.922 1 97.94 429 ARG A N 1
ATOM 3274 C CA . ARG A 1 429 ? -1.013 -16.609 -31.172 1 97.94 429 ARG A CA 1
ATOM 3275 C C . ARG A 1 429 ? -1.896 -15.547 -31.812 1 97.94 429 ARG A C 1
ATOM 3277 O O . ARG A 1 429 ? -1.413 -14.484 -32.188 1 97.94 429 ARG A O 1
ATOM 3284 N N . LEU A 1 430 ? -3.141 -15.875 -31.891 1 97.5 430 LEU A N 1
ATOM 3285 C CA . LEU A 1 430 ? -4.086 -14.938 -32.5 1 97.5 430 LEU A CA 1
ATOM 3286 C C . LEU A 1 430 ? -4.125 -13.625 -31.703 1 97.5 430 LEU A C 1
ATOM 3288 O O . LEU A 1 430 ? -4.184 -12.547 -32.281 1 97.5 430 LEU A O 1
ATOM 3292 N N . ALA A 1 431 ? -4.137 -13.711 -30.391 1 98.75 431 ALA A N 1
ATOM 3293 C CA . ALA A 1 431 ? -4.164 -12.516 -29.547 1 98.75 431 ALA A CA 1
ATOM 3294 C C . ALA A 1 431 ? -2.938 -11.641 -29.797 1 98.75 431 ALA A C 1
ATOM 3296 O O . ALA A 1 431 ? -3.055 -10.422 -29.953 1 98.75 431 ALA A O 1
ATOM 3297 N N . LEU A 1 432 ? -1.772 -12.242 -29.797 1 98.56 432 LEU A N 1
ATOM 3298 C CA . LEU A 1 432 ? -0.533 -11.523 -30.062 1 98.56 432 LEU A CA 1
ATOM 3299 C C . LEU A 1 432 ? -0.553 -10.883 -31.438 1 98.56 432 LEU A C 1
ATOM 3301 O O . LEU A 1 432 ? -0.17 -9.727 -31.594 1 98.56 432 LEU A O 1
ATOM 3305 N N . ASP A 1 433 ? -1.01 -11.617 -32.375 1 98 433 ASP A N 1
ATOM 3306 C CA . ASP A 1 433 ? -1.072 -11.109 -33.75 1 98 433 ASP A CA 1
ATOM 3307 C C . ASP A 1 433 ? -2.008 -9.906 -33.844 1 98 433 ASP A C 1
ATOM 3309 O O . ASP A 1 433 ? -1.781 -9 -34.656 1 98 433 ASP A O 1
ATOM 3313 N N . LYS A 1 434 ? -3.008 -9.953 -33.031 1 97.62 434 LYS A N 1
ATOM 3314 C CA . LYS A 1 434 ? -3.977 -8.859 -33.062 1 97.62 434 LYS A CA 1
ATOM 3315 C C . LYS A 1 434 ? -3.463 -7.66 -32.25 1 97.62 434 LYS A C 1
ATOM 3317 O O . LYS A 1 434 ? -4.078 -6.594 -32.281 1 97.62 434 LYS A O 1
ATOM 3322 N N . GLY A 1 435 ? -2.43 -7.82 -31.516 1 97.75 435 GLY A N 1
ATOM 3323 C CA . GLY A 1 435 ? -1.791 -6.695 -30.844 1 97.75 435 GLY A CA 1
ATOM 3324 C C . GLY A 1 435 ? -2.162 -6.582 -29.375 1 97.75 435 GLY A C 1
ATOM 3325 O O . GLY A 1 435 ? -1.888 -5.566 -28.734 1 97.75 435 GLY A O 1
ATOM 3326 N N . LEU A 1 436 ? -2.785 -7.566 -28.828 1 98.5 436 LEU A N 1
ATOM 3327 C CA . LEU A 1 436 ? -3.076 -7.547 -27.391 1 98.5 436 LEU A CA 1
ATOM 3328 C C . LEU A 1 436 ? -1.808 -7.766 -26.578 1 98.5 436 LEU A C 1
ATOM 3330 O O . LEU A 1 436 ? -0.899 -8.477 -27.016 1 98.5 436 LEU A O 1
ATOM 3334 N N . VAL A 1 437 ? -1.736 -7.125 -25.422 1 98.44 437 VAL A N 1
ATOM 3335 C CA . VAL A 1 437 ? -0.756 -7.547 -24.438 1 98.44 437 VAL A CA 1
ATOM 3336 C C . VAL A 1 437 ? -1.205 -8.852 -23.781 1 98.44 437 VAL A C 1
ATOM 3338 O O . VAL A 1 437 ? -2.301 -8.93 -23.219 1 98.44 437 VAL A O 1
ATOM 3341 N N . VAL A 1 438 ? -0.392 -9.875 -23.953 1 98.88 438 VAL A N 1
ATOM 3342 C CA . VAL A 1 438 ? -0.683 -11.18 -23.359 1 98.88 438 VAL A CA 1
ATOM 3343 C C . VAL A 1 438 ? 0.346 -11.492 -22.266 1 98.88 438 VAL A C 1
ATOM 3345 O O . VAL A 1 438 ? 1.55 -11.516 -22.531 1 98.88 438 VAL A O 1
ATOM 3348 N N . ALA A 1 439 ? -0.134 -11.68 -21.078 1 98.81 439 ALA A N 1
ATOM 3349 C CA . ALA A 1 439 ? 0.729 -12.078 -19.969 1 98.81 439 ALA A CA 1
ATOM 3350 C C . ALA A 1 439 ? 0.434 -13.516 -19.531 1 98.81 439 ALA A C 1
ATOM 3352 O O . ALA A 1 439 ? -0.72 -13.945 -19.547 1 98.81 439 ALA A O 1
ATOM 3353 N N . GLY A 1 440 ? 1.467 -14.203 -19.141 1 98.62 440 GLY A N 1
ATOM 3354 C CA . GLY A 1 440 ? 1.334 -15.625 -18.859 1 98.62 440 GLY A CA 1
ATOM 3355 C C . GLY A 1 440 ? 1.297 -15.945 -17.391 1 98.62 440 GLY A C 1
ATOM 3356 O O . GLY A 1 440 ? 1.99 -15.312 -16.594 1 98.62 440 GLY A O 1
ATOM 3357 N N . GLY A 1 441 ? 0.521 -16.859 -17.016 1 98.38 441 GLY A N 1
ATOM 3358 C CA . GLY A 1 441 ? 0.454 -17.484 -15.703 1 98.38 441 GLY A CA 1
ATOM 3359 C C . GLY A 1 441 ? 0.232 -18.984 -15.766 1 98.38 441 GLY A C 1
ATOM 3360 O O . GLY A 1 441 ? -0.05 -19.531 -16.828 1 98.38 441 GLY A O 1
ATOM 3361 N N . THR A 1 442 ? 0.38 -19.625 -14.656 1 98.06 442 THR A N 1
ATOM 3362 C CA . THR A 1 442 ? 0.269 -21.078 -14.656 1 98.06 442 THR A CA 1
ATOM 3363 C C . THR A 1 442 ? -1.119 -21.516 -14.203 1 98.06 442 THR A C 1
ATOM 3365 O O . THR A 1 442 ? -1.578 -22.609 -14.547 1 98.06 442 THR A O 1
ATOM 3368 N N . ASP A 1 443 ? -1.81 -20.688 -13.453 1 97.19 443 ASP A N 1
ATOM 3369 C CA . ASP A 1 443 ? -3.037 -21.047 -12.742 1 97.19 443 ASP A CA 1
ATOM 3370 C C . ASP A 1 443 ? -2.795 -22.172 -11.75 1 97.19 443 ASP A C 1
ATOM 3372 O O . ASP A 1 443 ? -3.689 -22.984 -11.492 1 97.19 443 ASP A O 1
ATOM 3376 N N . SER A 1 444 ? -1.627 -22.391 -11.375 1 94.38 444 SER A N 1
ATOM 3377 C CA . SER A 1 444 ? -1.273 -23.359 -10.336 1 94.38 444 SER A CA 1
ATOM 3378 C C . SER A 1 444 ? -1.818 -22.938 -8.977 1 94.38 444 SER A C 1
ATOM 3380 O O . SER A 1 444 ? -2.172 -21.766 -8.781 1 94.38 444 SER A O 1
ATOM 3382 N N . THR A 1 445 ? -2.1 -24.031 -8.141 1 86.62 445 THR A N 1
ATOM 3383 C CA . THR A 1 445 ? -1.4 -25.312 -8.133 1 86.62 445 THR A CA 1
ATOM 3384 C C . THR A 1 445 ? -2.344 -26.438 -8.523 1 86.62 445 THR A C 1
ATOM 3386 O O . THR A 1 445 ? -2.01 -27.609 -8.367 1 86.62 445 THR A O 1
ATOM 3389 N N . ARG A 1 446 ? -3.588 -26.094 -8.969 1 87.81 446 ARG A N 1
ATOM 3390 C CA . ARG A 1 446 ? -4.551 -27.156 -9.227 1 87.81 446 ARG A CA 1
ATOM 3391 C C . ARG A 1 446 ? -4.734 -27.375 -10.727 1 87.81 446 ARG A C 1
ATOM 3393 O O . ARG A 1 446 ? -4.473 -28.469 -11.234 1 87.81 446 ARG A O 1
ATOM 3400 N N . ILE A 1 447 ? -4.984 -26.359 -11.406 1 87.19 447 ILE A N 1
ATOM 3401 C CA . ILE A 1 447 ? -5.25 -26.422 -12.836 1 87.19 447 ILE A CA 1
ATOM 3402 C C . ILE A 1 447 ? -3.932 -26.422 -13.609 1 87.19 447 ILE A C 1
ATOM 3404 O O . ILE A 1 447 ? -3.854 -26.953 -14.711 1 87.19 447 ILE A O 1
ATOM 3408 N N . GLY A 1 448 ? -2.949 -25.906 -12.977 1 85.56 448 GLY A N 1
ATOM 3409 C CA . GLY A 1 448 ? -1.637 -25.828 -13.594 1 85.56 448 GLY A CA 1
ATOM 3410 C C . GLY A 1 448 ? -0.528 -26.375 -12.719 1 85.56 448 GLY A C 1
ATOM 3411 O O . GLY A 1 448 ? -0.783 -26.828 -11.602 1 85.56 448 GLY A O 1
ATOM 3412 N N . ILE A 1 449 ? 0.658 -26.438 -13.312 1 87.5 449 ILE A N 1
ATOM 3413 C CA . ILE A 1 449 ? 1.884 -26.781 -12.609 1 87.5 449 ILE A CA 1
ATOM 3414 C C . ILE A 1 449 ? 2.559 -25.516 -12.078 1 87.5 449 ILE A C 1
ATOM 3416 O O . ILE A 1 449 ? 2.643 -24.516 -12.781 1 87.5 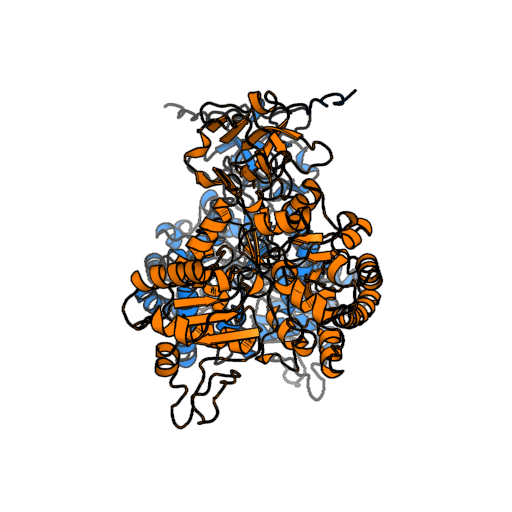449 ILE A O 1
ATOM 3420 N N . ALA A 1 450 ? 2.938 -25.594 -10.844 1 86.44 450 ALA A N 1
ATOM 3421 C CA . ALA A 1 450 ? 3.746 -24.5 -10.328 1 86.44 450 ALA A CA 1
ATOM 3422 C C . ALA A 1 450 ? 5.145 -24.5 -10.938 1 86.44 450 ALA A C 1
ATOM 3424 O O . ALA A 1 450 ? 6.137 -24.703 -10.234 1 86.44 450 ALA A O 1
ATOM 3425 N N . GLY A 1 451 ? 5.223 -24.266 -12.211 1 93.56 451 GLY A N 1
ATOM 3426 C CA . GLY A 1 451 ? 6.426 -24.281 -13.039 1 93.56 451 GLY A CA 1
ATOM 3427 C C . GLY A 1 451 ? 6.281 -23.484 -14.32 1 93.56 451 GLY A C 1
ATOM 3428 O O . GLY A 1 451 ? 5.844 -24.016 -15.336 1 93.56 451 GLY A O 1
ATOM 3429 N N . VAL A 1 452 ? 6.824 -22.328 -14.266 1 97.56 452 VAL A N 1
ATOM 3430 C CA . VAL A 1 452 ? 6.707 -21.391 -15.375 1 97.56 452 VAL A CA 1
ATOM 3431 C C . VAL A 1 452 ? 7.359 -21.984 -16.625 1 97.56 452 VAL A C 1
ATOM 3433 O O . VAL A 1 452 ? 6.867 -21.797 -17.734 1 97.56 452 VAL A O 1
ATOM 3436 N N . TRP A 1 453 ? 8.383 -22.766 -16.453 1 98.44 453 TRP A N 1
ATOM 3437 C CA . TRP A 1 453 ? 9.086 -23.344 -17.594 1 98.44 453 TRP A CA 1
ATOM 3438 C C . TRP A 1 453 ? 8.227 -24.406 -18.281 1 98.44 453 TRP A C 1
ATOM 3440 O O . TRP A 1 453 ? 8.305 -24.578 -19.5 1 98.44 453 TRP A O 1
ATOM 3450 N N . HIS A 1 454 ? 7.387 -25.109 -17.531 1 96.94 454 HIS A N 1
ATOM 3451 C CA . HIS A 1 454 ? 6.418 -26 -18.141 1 96.94 454 HIS A CA 1
ATOM 3452 C C . HIS A 1 454 ? 5.434 -25.234 -19.016 1 96.94 454 HIS A C 1
ATOM 3454 O O . HIS A 1 454 ? 5.078 -25.688 -20.109 1 96.94 454 HIS A O 1
ATOM 3460 N N . ALA A 1 455 ? 4.992 -24.156 -18.5 1 97.94 455 ALA A N 1
ATOM 3461 C CA . ALA A 1 455 ? 4.062 -23.328 -19.25 1 97.94 455 ALA A CA 1
ATOM 3462 C C . ALA A 1 455 ? 4.711 -22.781 -20.516 1 97.94 455 ALA A C 1
ATOM 3464 O O . ALA A 1 455 ? 4.098 -22.781 -21.594 1 97.94 455 ALA A O 1
ATOM 3465 N N . ILE A 1 456 ? 5.914 -22.328 -20.375 1 98.62 456 ILE A N 1
ATOM 3466 C CA . ILE A 1 456 ? 6.652 -21.812 -21.531 1 98.62 456 ILE A CA 1
ATOM 3467 C C . ILE A 1 456 ? 6.828 -22.922 -22.562 1 98.62 456 ILE A C 1
ATOM 3469 O O . ILE A 1 456 ? 6.602 -22.703 -23.766 1 98.62 456 ILE A O 1
ATOM 3473 N N . GLU A 1 457 ? 7.223 -24.109 -22.141 1 98.06 457 GLU A N 1
ATOM 3474 C CA . GLU A 1 457 ? 7.344 -25.25 -23.047 1 98.06 457 GLU A CA 1
ATOM 3475 C C . GLU A 1 457 ? 6.031 -25.5 -23.781 1 98.06 457 GLU A C 1
ATOM 3477 O O . GLU A 1 457 ? 6.027 -25.734 -24.984 1 98.06 457 GLU A O 1
ATOM 3482 N N . TYR A 1 458 ? 4.992 -25.438 -23.047 1 97.25 458 TYR A N 1
ATOM 3483 C CA . TYR A 1 458 ? 3.672 -25.688 -23.625 1 97.25 458 TYR A CA 1
ATOM 3484 C C . TYR A 1 458 ? 3.35 -24.672 -24.719 1 97.25 458 TYR A C 1
ATOM 3486 O O . TYR A 1 458 ? 2.826 -25.031 -25.766 1 97.25 458 TYR A O 1
ATOM 3494 N N . HIS A 1 459 ? 3.65 -23.422 -24.484 1 97.88 459 HIS A N 1
ATOM 3495 C CA . HIS A 1 459 ? 3.412 -22.391 -25.484 1 97.88 459 HIS A CA 1
ATOM 3496 C C . HIS A 1 459 ? 4.234 -22.641 -26.75 1 97.88 459 HIS A C 1
ATOM 3498 O O . HIS A 1 459 ? 3.795 -22.328 -27.859 1 97.88 459 HIS A O 1
ATOM 3504 N N . ILE A 1 460 ? 5.398 -23.203 -26.578 1 98.31 460 ILE A N 1
ATOM 3505 C CA . ILE A 1 460 ? 6.348 -23.375 -27.672 1 98.31 460 ILE A CA 1
ATOM 3506 C C . ILE A 1 460 ? 6.031 -24.672 -28.422 1 98.31 460 ILE A C 1
ATOM 3508 O O . ILE A 1 460 ? 6.047 -24.688 -29.656 1 98.31 460 ILE A O 1
ATOM 3512 N N . THR A 1 461 ? 5.707 -25.75 -27.719 1 97.44 461 THR A N 1
ATOM 3513 C CA . THR A 1 461 ? 5.551 -27.062 -28.344 1 97.44 461 THR A CA 1
ATOM 3514 C C . THR A 1 461 ? 4.094 -27.312 -28.734 1 97.44 461 THR A C 1
ATOM 3516 O O . THR A 1 461 ? 3.811 -28.062 -29.672 1 97.44 461 THR A O 1
ATOM 3519 N N . GLY A 1 462 ? 3.217 -26.766 -27.906 1 96.12 462 GLY A N 1
ATOM 3520 C CA . GLY A 1 462 ? 1.794 -27.016 -28.094 1 96.12 462 GLY A CA 1
ATOM 3521 C C . GLY A 1 462 ? 1.36 -28.391 -27.641 1 96.12 462 GLY A C 1
ATOM 3522 O O . GLY A 1 462 ? 0.271 -28.859 -27.984 1 96.12 462 GLY A O 1
ATOM 3523 N N . ILE A 1 463 ? 2.219 -29.062 -26.922 1 94.62 463 ILE A N 1
ATOM 3524 C CA . ILE A 1 463 ? 1.924 -30.438 -26.531 1 94.62 463 ILE A CA 1
ATOM 3525 C C . ILE A 1 463 ? 1.343 -30.469 -25.109 1 94.62 463 ILE A C 1
ATOM 3527 O O . ILE A 1 463 ? 1.985 -30 -24.172 1 94.62 463 ILE A O 1
ATOM 3531 N N . ALA A 1 464 ? 0.145 -30.938 -25 1 92.69 464 ALA A N 1
ATOM 3532 C CA . ALA A 1 464 ? -0.526 -31.078 -23.719 1 92.69 464 ALA A CA 1
ATOM 3533 C C . ALA A 1 464 ? -0.012 -32.281 -22.953 1 92.69 464 ALA A C 1
ATOM 3535 O O . ALA A 1 464 ? 0.762 -33.094 -23.484 1 92.69 464 ALA A O 1
ATOM 3536 N N . SER A 1 465 ? -0.403 -32.406 -21.75 1 92.81 465 SER A N 1
ATOM 3537 C CA . SER A 1 465 ? 0.032 -33.469 -20.891 1 92.81 465 SER A CA 1
ATOM 3538 C C . SER A 1 465 ? -0.24 -34.844 -21.516 1 92.81 465 SER A C 1
ATOM 3540 O O . SER A 1 465 ? -1.294 -35.062 -22.125 1 92.81 465 SER A O 1
ATOM 3542 N N . GLY A 1 466 ? 0.743 -35.719 -21.484 1 88.31 466 GLY A N 1
ATOM 3543 C CA . GLY A 1 466 ? 0.613 -37.062 -22.016 1 88.31 466 GLY A CA 1
ATOM 3544 C C . GLY A 1 466 ? 0.548 -37.094 -23.531 1 88.31 466 GLY A C 1
ATOM 3545 O O . GLY A 1 466 ? 0.322 -38.125 -24.141 1 88.31 466 GLY A O 1
ATOM 3546 N N . GLY A 1 467 ? 0.752 -35.906 -24.125 1 89.12 467 GLY A N 1
ATOM 3547 C CA . GLY A 1 467 ? 0.609 -35.844 -25.562 1 89.12 467 GLY A CA 1
ATOM 3548 C C . GLY A 1 467 ? -0.831 -35.938 -26.031 1 89.12 467 GLY A C 1
ATOM 3549 O O . GLY A 1 467 ? -1.092 -36.312 -27.172 1 89.12 467 GLY A O 1
ATOM 3550 N N . SER A 1 468 ? -1.711 -35.594 -25.281 1 83.75 468 SER A N 1
ATOM 3551 C CA . SER A 1 468 ? -3.139 -35.781 -25.516 1 83.75 468 SER A CA 1
ATOM 3552 C C . SER A 1 468 ? -3.637 -34.938 -26.672 1 83.75 468 SER A C 1
ATOM 3554 O O . SER A 1 468 ? -4.48 -35.375 -27.453 1 83.75 468 SER A O 1
ATOM 3556 N N . VAL A 1 469 ? -3.158 -33.688 -26.703 1 87.56 469 VAL A N 1
ATOM 3557 C CA . VAL A 1 469 ? -3.494 -32.75 -27.75 1 87.56 469 VAL A CA 1
ATOM 3558 C C . VAL A 1 469 ? -2.24 -31.984 -28.188 1 87.56 469 VAL A C 1
ATOM 3560 O O . VAL A 1 469 ? -1.365 -31.688 -27.375 1 87.56 469 VAL A O 1
ATOM 3563 N N . ARG A 1 470 ? -2.166 -31.719 -29.438 1 91.5 470 ARG A N 1
ATOM 3564 C CA . ARG A 1 470 ? -1.078 -30.906 -29.953 1 91.5 470 ARG A CA 1
ATOM 3565 C C . ARG A 1 470 ? -1.612 -29.766 -30.828 1 91.5 470 ARG A C 1
ATOM 3567 O O . ARG A 1 470 ? -2.33 -30.016 -31.797 1 91.5 470 ARG A O 1
ATOM 3574 N N . LYS A 1 471 ? -1.217 -28.656 -30.484 1 94.56 471 LYS A N 1
ATOM 3575 C CA . LYS A 1 471 ? -1.58 -27.5 -31.297 1 94.56 471 LYS A CA 1
ATOM 3576 C C . LYS A 1 471 ? -0.811 -27.5 -32.594 1 94.56 471 LYS A C 1
ATOM 3578 O O . LYS A 1 471 ? 0.351 -27.906 -32.656 1 94.56 471 LYS A O 1
ATOM 3583 N N . PRO A 1 472 ? -1.484 -26.984 -33.656 1 95.81 472 PRO A N 1
ATOM 3584 C CA . PRO A 1 472 ? -0.75 -26.812 -34.906 1 95.81 472 PRO A CA 1
ATOM 3585 C C . PRO A 1 472 ? 0.424 -25.844 -34.781 1 95.81 472 PRO A C 1
ATOM 3587 O O . PRO A 1 472 ? 0.398 -24.938 -33.938 1 95.81 472 PRO A O 1
ATOM 3590 N N . ALA A 1 473 ? 1.381 -26.031 -35.625 1 95.88 473 ALA A N 1
ATOM 3591 C CA . ALA A 1 473 ? 2.6 -25.219 -35.594 1 95.88 473 ALA A CA 1
ATOM 3592 C C . ALA A 1 473 ? 2.279 -23.734 -35.719 1 95.88 473 ALA A C 1
ATOM 3594 O O . ALA A 1 473 ? 2.945 -22.891 -35.125 1 95.88 473 ALA A O 1
ATOM 3595 N N . SER A 1 474 ? 1.27 -23.422 -36.469 1 96.06 474 SER A N 1
ATOM 3596 C CA . SER A 1 474 ? 0.907 -22.047 -36.75 1 96.06 474 SER A CA 1
ATOM 3597 C C . SER A 1 474 ? 0.38 -21.344 -35.5 1 96.06 474 SER A C 1
ATOM 3599 O O . SER A 1 474 ? 0.312 -20.109 -35.469 1 96.06 474 SER A O 1
ATOM 3601 N N . GLU A 1 475 ? 0.013 -22.141 -34.5 1 96.38 475 GLU A N 1
ATOM 3602 C CA . GLU A 1 475 ? -0.587 -21.578 -33.312 1 96.38 475 GLU A CA 1
ATOM 3603 C C . GLU A 1 475 ? 0.424 -21.516 -32.156 1 96.38 475 GLU A C 1
ATOM 3605 O O . GLU A 1 475 ? 0.107 -21.047 -31.078 1 96.38 475 GLU A O 1
ATOM 3610 N N . ARG A 1 476 ? 1.644 -21.922 -32.406 1 97.56 476 ARG A N 1
ATOM 3611 C CA . ARG A 1 476 ? 2.678 -22 -31.375 1 97.56 476 ARG A CA 1
ATOM 3612 C C . ARG A 1 476 ? 3.488 -20.719 -31.297 1 97.56 476 ARG A C 1
ATOM 3614 O O . ARG A 1 476 ? 3.396 -19.875 -32.188 1 97.56 476 ARG A O 1
ATOM 3621 N N . LEU A 1 477 ? 4.18 -20.516 -30.234 1 98.44 477 LEU A N 1
ATOM 3622 C CA . LEU A 1 477 ? 4.973 -19.312 -30.031 1 98.44 477 LEU A CA 1
ATOM 3623 C C . LEU A 1 477 ? 6.461 -19.609 -30.219 1 98.44 477 LEU A C 1
ATOM 3625 O O . LEU A 1 477 ? 6.902 -20.75 -30.016 1 98.44 477 LEU A O 1
ATOM 3629 N N . THR A 1 478 ? 7.172 -18.547 -30.594 1 98.44 478 THR A N 1
ATOM 3630 C CA . THR A 1 478 ? 8.633 -18.625 -30.547 1 98.44 478 THR A CA 1
ATOM 3631 C C . THR A 1 478 ? 9.117 -18.578 -29.094 1 98.44 478 THR A C 1
ATOM 3633 O O . THR A 1 478 ? 8.375 -18.203 -28.203 1 98.44 478 THR A O 1
ATOM 3636 N N . ARG A 1 479 ? 10.352 -18.984 -28.891 1 98.44 479 ARG A N 1
ATOM 3637 C CA . ARG A 1 479 ? 10.953 -18.953 -27.562 1 98.44 479 ARG A CA 1
ATOM 3638 C C . ARG A 1 479 ? 10.906 -17.547 -26.969 1 98.44 479 ARG A C 1
ATOM 3640 O O . ARG A 1 479 ? 10.531 -17.375 -25.812 1 98.44 479 ARG A O 1
ATOM 3647 N N . LEU A 1 480 ? 11.18 -16.516 -27.719 1 98.5 480 LEU A N 1
ATOM 3648 C CA . LEU A 1 480 ? 11.211 -15.141 -27.219 1 98.5 480 LEU A CA 1
ATOM 3649 C C . LEU A 1 480 ? 9.797 -14.648 -26.906 1 98.5 480 LEU A C 1
ATOM 3651 O O . LEU A 1 480 ? 9.594 -13.93 -25.922 1 98.5 480 LEU A O 1
ATOM 3655 N N . GLU A 1 481 ? 8.852 -15.023 -27.781 1 98.38 481 GLU A N 1
ATOM 3656 C CA . GLU A 1 481 ? 7.469 -14.648 -27.516 1 98.38 481 GLU A CA 1
ATOM 3657 C C . GLU A 1 481 ? 6.973 -15.258 -26.203 1 98.38 481 GLU A C 1
ATOM 3659 O O . GLU A 1 481 ? 6.328 -14.578 -25.406 1 98.38 481 GLU A O 1
ATOM 3664 N N . ALA A 1 482 ? 7.238 -16.531 -26.031 1 98.75 482 ALA A N 1
ATOM 3665 C CA . ALA A 1 482 ? 6.816 -17.219 -24.812 1 98.75 482 ALA A CA 1
ATOM 3666 C C . ALA A 1 482 ? 7.469 -16.594 -23.578 1 98.75 482 ALA A C 1
ATOM 3668 O O . ALA A 1 482 ? 6.809 -16.375 -22.562 1 98.75 482 ALA A O 1
ATOM 3669 N N . LEU A 1 483 ? 8.75 -16.297 -23.688 1 98.81 483 LEU A N 1
ATOM 3670 C CA . LEU A 1 483 ? 9.477 -15.688 -22.578 1 98.81 483 LEU A CA 1
ATOM 3671 C C . LEU A 1 483 ? 8.891 -14.32 -22.219 1 98.81 483 LEU A C 1
ATOM 3673 O O . LEU A 1 483 ? 8.773 -13.977 -21.047 1 98.81 483 LEU A O 1
ATOM 3677 N N . ALA A 1 484 ? 8.492 -13.562 -23.188 1 98.75 484 ALA A N 1
ATOM 3678 C CA . ALA A 1 484 ? 7.949 -12.219 -23 1 98.75 484 ALA A CA 1
ATOM 3679 C C . ALA A 1 484 ? 6.66 -12.258 -22.188 1 98.75 484 ALA A C 1
ATOM 3681 O O . ALA A 1 484 ? 6.387 -11.344 -21.406 1 98.75 484 ALA A O 1
ATOM 3682 N N . LEU A 1 485 ? 5.875 -13.32 -22.312 1 98.88 485 LEU A N 1
ATOM 3683 C CA . LEU A 1 485 ? 4.625 -13.445 -21.578 1 98.88 485 LEU A CA 1
ATOM 3684 C C . LEU A 1 485 ? 4.875 -13.383 -20.078 1 98.88 485 LEU A C 1
ATOM 3686 O O . LEU A 1 485 ? 4.02 -12.922 -19.312 1 98.88 485 LEU A O 1
ATOM 3690 N N . TYR A 1 486 ? 6.09 -13.797 -19.672 1 98.88 486 TYR A N 1
ATOM 3691 C CA . TYR A 1 486 ? 6.359 -13.969 -18.25 1 98.88 486 TYR A CA 1
ATOM 3692 C C . TYR A 1 486 ? 7.402 -12.969 -17.766 1 98.88 486 TYR A C 1
ATOM 3694 O O . TYR A 1 486 ? 7.949 -13.117 -16.656 1 98.88 486 TYR A O 1
ATOM 3702 N N . THR A 1 487 ? 7.746 -12.016 -18.578 1 98.75 487 THR A N 1
ATOM 3703 C CA . THR A 1 487 ? 8.727 -11 -18.203 1 98.75 487 THR A CA 1
ATOM 3704 C C . THR A 1 487 ? 8.195 -9.602 -18.484 1 98.75 487 THR A C 1
ATOM 3706 O O . THR A 1 487 ? 7.469 -9.031 -17.656 1 98.75 487 THR A O 1
ATOM 3709 N N . ARG A 1 488 ? 8.422 -9.102 -19.75 1 98.44 488 ARG A N 1
ATOM 3710 C CA . ARG A 1 488 ? 8.07 -7.711 -20 1 98.44 488 ARG A CA 1
ATOM 3711 C C . ARG A 1 488 ? 6.555 -7.52 -20 1 98.44 488 ARG A C 1
ATOM 3713 O O . ARG A 1 488 ? 6.051 -6.488 -19.547 1 98.44 488 ARG A O 1
ATOM 3720 N N . HIS A 1 489 ? 5.766 -8.5 -20.516 1 98.75 489 HIS A N 1
ATOM 3721 C CA . HIS A 1 489 ? 4.312 -8.367 -20.5 1 98.75 489 HIS A CA 1
ATOM 3722 C C . HIS A 1 489 ? 3.771 -8.5 -19.078 1 98.75 489 HIS A C 1
ATOM 3724 O O . HIS A 1 489 ? 2.812 -7.82 -18.703 1 98.75 489 HIS A O 1
ATOM 3730 N N . ALA A 1 490 ? 4.398 -9.367 -18.344 1 98.75 490 ALA A N 1
ATOM 3731 C CA . ALA A 1 490 ? 4.02 -9.516 -16.938 1 98.75 490 ALA A CA 1
ATOM 3732 C C . ALA A 1 490 ? 4.289 -8.234 -16.156 1 98.75 490 ALA A C 1
ATOM 3734 O O . ALA A 1 490 ? 3.469 -7.816 -15.336 1 98.75 490 ALA A O 1
ATOM 3735 N N . ALA A 1 491 ? 5.418 -7.633 -16.406 1 98.5 491 ALA A N 1
ATOM 3736 C CA . ALA A 1 491 ? 5.746 -6.359 -15.758 1 98.5 491 ALA A CA 1
ATOM 3737 C C . ALA A 1 491 ? 4.723 -5.285 -16.125 1 98.5 491 ALA A C 1
ATOM 3739 O O . ALA A 1 491 ? 4.336 -4.477 -15.273 1 98.5 491 ALA A O 1
ATOM 3740 N N . TRP A 1 492 ? 4.297 -5.293 -17.391 1 98.5 492 TRP A N 1
ATOM 3741 C CA . TRP A 1 492 ? 3.283 -4.336 -17.828 1 98.5 492 TRP A CA 1
ATOM 3742 C C . TRP A 1 492 ? 1.981 -4.535 -17.047 1 98.5 492 TRP A C 1
ATOM 3744 O O . TRP A 1 492 ? 1.39 -3.568 -16.562 1 98.5 492 TRP A O 1
ATOM 3754 N N . LEU A 1 493 ? 1.597 -5.754 -16.922 1 98.38 493 LEU A N 1
ATOM 3755 C CA . LEU A 1 493 ? 0.356 -6.066 -16.219 1 98.38 493 LEU A CA 1
ATOM 3756 C C . LEU A 1 493 ? 0.43 -5.617 -14.758 1 98.38 493 LEU A C 1
ATOM 3758 O O . LEU A 1 493 ? -0.583 -5.227 -14.172 1 98.38 493 LEU A O 1
ATOM 3762 N N . ALA A 1 494 ? 1.606 -5.621 -14.227 1 97.94 494 ALA A N 1
ATOM 3763 C CA . ALA A 1 494 ? 1.824 -5.254 -12.828 1 97.94 494 ALA A CA 1
ATOM 3764 C C . ALA A 1 494 ? 2.102 -3.762 -12.688 1 97.94 494 ALA A C 1
ATOM 3766 O O . ALA A 1 494 ? 2.432 -3.283 -11.602 1 97.94 494 ALA A O 1
ATOM 3767 N N . PHE A 1 495 ? 2.014 -3.01 -13.773 1 97.06 495 PHE A N 1
ATOM 3768 C CA . PHE A 1 495 ? 2.299 -1.579 -13.789 1 97.06 495 PHE A CA 1
ATOM 3769 C C . PHE A 1 495 ? 3.75 -1.312 -13.414 1 97.06 495 PHE A C 1
ATOM 3771 O O . PHE A 1 495 ? 4.047 -0.337 -12.719 1 97.06 495 PHE A O 1
ATOM 3778 N N . ALA A 1 496 ? 4.637 -2.186 -13.82 1 97.25 496 ALA A N 1
ATOM 3779 C CA . ALA A 1 496 ? 6.027 -2.098 -13.375 1 97.25 496 ALA A CA 1
ATOM 3780 C C . ALA A 1 496 ? 6.988 -2.107 -14.562 1 97.25 496 ALA A C 1
ATOM 3782 O O . ALA A 1 496 ? 8.188 -2.309 -14.391 1 97.25 496 ALA A O 1
ATOM 3783 N N . GLU A 1 497 ? 6.473 -1.876 -15.766 1 97.06 497 GLU A N 1
ATOM 3784 C CA . GLU A 1 497 ? 7.273 -2.039 -16.969 1 97.06 497 GLU A CA 1
ATOM 3785 C C . GLU A 1 497 ? 8.414 -1.022 -17.016 1 97.06 497 GLU A C 1
ATOM 3787 O O . GLU A 1 497 ? 9.422 -1.247 -17.688 1 97.06 497 GLU A O 1
ATOM 3792 N N . GLN A 1 498 ? 8.266 0.054 -16.25 1 94.25 498 GLN A N 1
ATOM 3793 C CA . GLN A 1 498 ? 9.344 1.037 -16.219 1 94.25 498 GLN A CA 1
ATOM 3794 C C . GLN A 1 498 ? 10.477 0.582 -15.305 1 94.25 498 GLN A C 1
ATOM 3796 O O . GLN A 1 498 ? 11.602 1.085 -15.398 1 94.25 498 GLN A O 1
ATOM 3801 N N . HIS A 1 499 ? 10.219 -0.408 -14.555 1 94.88 499 HIS A N 1
ATOM 3802 C CA . HIS A 1 499 ? 11.18 -0.782 -13.523 1 94.88 499 HIS A CA 1
ATOM 3803 C C . HIS A 1 499 ? 11.711 -2.191 -13.75 1 94.88 499 HIS A C 1
ATOM 3805 O O . HIS A 1 499 ? 12.812 -2.521 -13.305 1 94.88 499 HIS A O 1
ATOM 3811 N N . ARG A 1 500 ? 10.945 -3 -14.359 1 95.94 500 ARG A N 1
ATOM 3812 C CA . ARG A 1 500 ? 11.367 -4.391 -14.461 1 95.94 500 ARG A CA 1
ATOM 3813 C C . ARG A 1 500 ? 10.742 -5.07 -15.68 1 95.94 500 ARG A C 1
ATOM 3815 O O . ARG A 1 500 ? 10.086 -4.414 -16.484 1 95.94 500 ARG A O 1
ATOM 3822 N N . GLY A 1 501 ? 11.07 -6.273 -15.922 1 98.06 501 GLY A N 1
ATOM 3823 C CA . GLY A 1 501 ? 10.562 -7.055 -17.031 1 98.06 501 GLY A CA 1
ATOM 3824 C C . GLY A 1 501 ? 11.516 -7.102 -18.219 1 98.06 501 GLY A C 1
ATOM 3825 O O . GLY A 1 501 ? 11.344 -7.914 -19.125 1 98.06 501 GLY A O 1
ATOM 3826 N N . GLN A 1 502 ? 12.477 -6.234 -18.219 1 98.56 502 GLN A N 1
ATOM 3827 C CA . GLN A 1 502 ? 13.586 -6.18 -19.156 1 98.56 502 GLN A CA 1
ATOM 3828 C C . GLN A 1 502 ? 14.906 -5.879 -18.453 1 98.56 502 GLN A C 1
ATOM 3830 O O . GLN A 1 502 ? 14.906 -5.414 -17.312 1 98.56 502 GLN A O 1
ATOM 3835 N N . LEU A 1 503 ? 15.961 -6.242 -19.078 1 98.5 503 LEU A N 1
ATOM 3836 C CA . LEU A 1 503 ? 17.281 -5.879 -18.562 1 98.5 503 LEU A CA 1
ATOM 3837 C C . LEU A 1 503 ? 17.844 -4.688 -19.328 1 98.5 503 LEU A C 1
ATOM 3839 O O . LEU A 1 503 ? 18.281 -4.828 -20.469 1 98.5 503 LEU A O 1
ATOM 3843 N N . SER A 1 504 ? 17.828 -3.607 -18.703 1 97.12 504 SER A N 1
ATOM 3844 C CA . SER A 1 504 ? 18.359 -2.363 -19.25 1 97.12 504 SER A CA 1
ATOM 3845 C C . SER A 1 504 ? 18.859 -1.444 -18.141 1 97.12 504 SER A C 1
ATOM 3847 O O . SER A 1 504 ? 18.5 -1.613 -16.969 1 97.12 504 SER A O 1
ATOM 3849 N N . VAL A 1 505 ? 19.672 -0.574 -18.547 1 93 505 VAL A N 1
ATOM 3850 C CA . VAL A 1 505 ? 20.25 0.352 -17.578 1 93 505 VAL A CA 1
ATOM 3851 C C . VAL A 1 505 ? 19.141 1.134 -16.875 1 93 505 VAL A C 1
ATOM 3853 O O . VAL A 1 505 ? 18.203 1.605 -17.531 1 93 505 VAL A O 1
ATOM 3856 N N . GLY A 1 506 ? 19.219 1.213 -15.578 1 91.25 506 GLY A N 1
ATOM 3857 C CA . GLY A 1 506 ? 18.25 1.971 -14.805 1 91.25 506 GLY A CA 1
ATOM 3858 C C . GLY A 1 506 ? 17.156 1.104 -14.195 1 91.25 506 GLY A C 1
ATOM 3859 O O . GLY A 1 506 ? 16.531 1.49 -13.203 1 91.25 506 GLY A O 1
ATOM 3860 N N . LYS A 1 507 ? 16.953 -0.082 -14.695 1 96 507 LYS A N 1
ATOM 3861 C CA . LYS A 1 507 ? 15.898 -0.966 -14.195 1 96 507 LYS A CA 1
ATOM 3862 C C . LYS A 1 507 ? 16.406 -1.789 -13.008 1 96 507 LYS A C 1
ATOM 3864 O O . LYS A 1 507 ? 17.609 -1.913 -12.797 1 96 507 LYS A O 1
ATOM 3869 N N . GLN A 1 508 ? 15.469 -2.191 -12.273 1 96.88 508 GLN A N 1
ATOM 3870 C CA . GLN A 1 508 ? 15.781 -3.051 -11.133 1 96.88 508 GLN A CA 1
ATOM 3871 C C . GLN A 1 508 ? 16.422 -4.363 -11.586 1 96.88 508 GLN A C 1
ATOM 3873 O O . GLN A 1 508 ? 16.047 -4.91 -12.633 1 96.88 508 GLN A O 1
ATOM 3878 N N . ALA A 1 509 ? 17.328 -4.785 -10.766 1 98.06 509 ALA A N 1
ATOM 3879 C CA . ALA A 1 509 ? 18.031 -6.023 -11.086 1 98.06 509 ALA A CA 1
ATOM 3880 C C . ALA A 1 509 ? 17.234 -7.242 -10.633 1 98.06 509 ALA A C 1
ATOM 3882 O O . ALA A 1 509 ? 17.625 -7.922 -9.68 1 98.06 509 ALA A O 1
ATOM 3883 N N . ASP A 1 510 ? 16.219 -7.566 -11.25 1 98.69 510 ASP A N 1
ATOM 3884 C CA . ASP A 1 510 ? 15.477 -8.828 -11.203 1 98.69 510 ASP A CA 1
ATOM 3885 C C . ASP A 1 510 ? 15.859 -9.734 -12.367 1 98.69 510 ASP A C 1
ATOM 3887 O O . ASP A 1 510 ? 15.445 -9.5 -13.508 1 98.69 510 ASP A O 1
ATOM 3891 N N . LEU A 1 511 ? 16.594 -10.719 -12.062 1 98.81 511 LEU A N 1
ATOM 3892 C CA . LEU A 1 511 ? 17.078 -11.547 -13.164 1 98.81 511 LEU A CA 1
ATOM 3893 C C . LEU A 1 511 ? 17.375 -12.961 -12.68 1 98.81 511 LEU A C 1
ATOM 3895 O O . LEU A 1 511 ? 17.375 -13.227 -11.477 1 98.81 511 LEU A O 1
ATOM 3899 N N . ALA A 1 512 ? 17.547 -13.867 -13.609 1 98.88 512 ALA A N 1
ATOM 3900 C CA . ALA A 1 512 ? 17.906 -15.258 -13.352 1 98.88 512 ALA A CA 1
ATOM 3901 C C . ALA A 1 512 ? 19 -15.727 -14.305 1 98.88 512 ALA A C 1
ATOM 3903 O O . ALA A 1 512 ? 18.984 -15.398 -15.492 1 98.88 512 ALA A O 1
ATOM 3904 N N . VAL A 1 513 ? 19.969 -16.406 -13.766 1 98.81 513 VAL A N 1
ATOM 3905 C CA . VAL A 1 513 ? 20.953 -17.141 -14.539 1 98.81 513 VAL A CA 1
ATOM 3906 C C . VAL A 1 513 ? 20.531 -18.609 -14.648 1 98.81 513 VAL A C 1
ATOM 3908 O O . VAL A 1 513 ? 20.297 -19.266 -13.641 1 98.81 513 VAL A O 1
ATOM 3911 N N . LEU A 1 514 ? 20.469 -19.125 -15.867 1 98.75 514 LEU A N 1
ATOM 3912 C CA . LEU A 1 514 ? 19.875 -20.438 -16.094 1 98.75 514 LEU A CA 1
ATOM 3913 C C . LEU A 1 514 ? 20.969 -21.5 -16.203 1 98.75 514 LEU A C 1
ATOM 3915 O O . LEU A 1 514 ? 22.078 -21.219 -16.656 1 98.75 514 LEU A O 1
ATOM 3919 N N . ASN A 1 515 ? 20.578 -22.75 -15.93 1 97.69 515 ASN A N 1
ATOM 3920 C CA . ASN A 1 515 ? 21.516 -23.875 -16 1 97.69 515 ASN A CA 1
ATOM 3921 C C . ASN A 1 515 ? 21.516 -24.516 -17.391 1 97.69 515 ASN A C 1
ATOM 3923 O O . ASN A 1 515 ? 22.234 -25.469 -17.641 1 97.69 515 ASN A O 1
ATOM 3927 N N . GLN A 1 516 ? 20.641 -24 -18.297 1 97.06 516 GLN A N 1
ATOM 3928 C CA . GLN A 1 516 ? 20.516 -24.531 -19.641 1 97.06 516 GLN A CA 1
ATOM 3929 C C . GLN A 1 516 ? 20.438 -23.406 -20.672 1 97.06 516 GLN A C 1
ATOM 3931 O O . GLN A 1 516 ? 20.031 -22.297 -20.359 1 97.06 516 GLN A O 1
ATOM 3936 N N . PRO A 1 517 ? 20.828 -23.719 -21.906 1 98 517 PRO A N 1
ATOM 3937 C CA . PRO A 1 517 ? 20.797 -22.703 -22.969 1 98 517 PRO A CA 1
ATOM 3938 C C . PRO A 1 517 ? 19.406 -22.578 -23.609 1 98 517 PRO A C 1
ATOM 3940 O O . PRO A 1 517 ? 19.188 -23.094 -24.703 1 98 517 PRO A O 1
ATOM 3943 N N . PHE A 1 518 ? 18.594 -21.828 -23.141 1 98.38 518 PHE A N 1
ATOM 3944 C CA . PHE A 1 518 ? 17.156 -21.734 -23.438 1 98.38 518 PHE A CA 1
ATOM 3945 C C . PHE A 1 518 ? 16.938 -21.609 -24.938 1 98.38 518 PHE A C 1
ATOM 3947 O O . PHE A 1 518 ? 16.031 -22.234 -25.484 1 98.38 518 PHE A O 1
ATOM 3954 N N . MET A 1 519 ? 17.766 -20.922 -25.562 1 98.19 519 MET A N 1
ATOM 3955 C CA . MET A 1 519 ? 17.5 -20.578 -26.953 1 98.19 519 MET A CA 1
ATOM 3956 C C . MET A 1 519 ? 17.844 -21.734 -27.891 1 98.19 519 MET A C 1
ATOM 3958 O O . MET A 1 519 ? 17.359 -21.797 -29.016 1 98.19 519 MET A O 1
ATOM 3962 N N . THR A 1 520 ? 18.719 -22.688 -27.375 1 98.06 520 THR A N 1
ATOM 3963 C CA . THR A 1 520 ? 19.234 -23.656 -28.328 1 98.06 520 THR A CA 1
ATOM 3964 C C . THR A 1 520 ? 18.906 -25.078 -27.891 1 98.06 520 THR A C 1
ATOM 3966 O O . THR A 1 520 ? 19.016 -26.016 -28.672 1 98.06 520 THR A O 1
ATOM 3969 N N . MET A 1 521 ? 18.469 -25.266 -26.766 1 98.38 521 MET A N 1
ATOM 3970 C CA . MET A 1 521 ? 18.172 -26.594 -26.25 1 98.38 521 MET A CA 1
ATOM 3971 C C . MET A 1 521 ? 16.953 -27.188 -26.938 1 98.38 521 MET A C 1
ATOM 3973 O O . MET A 1 521 ? 16.156 -26.469 -27.531 1 98.38 521 MET A O 1
ATOM 3977 N N . PRO A 1 522 ? 16.828 -28.547 -26.766 1 98.19 522 PRO A N 1
ATOM 3978 C CA . PRO A 1 522 ? 15.609 -29.156 -27.297 1 98.19 522 PRO A CA 1
ATOM 3979 C C . PRO A 1 522 ? 14.344 -28.609 -26.609 1 98.19 522 PRO A C 1
ATOM 3981 O O . PRO A 1 522 ? 14.344 -28.375 -25.406 1 98.19 522 PRO A O 1
ATOM 3984 N N . GLU A 1 523 ? 13.281 -28.438 -27.406 1 97.5 523 GLU A N 1
ATOM 3985 C CA . GLU A 1 523 ? 12.062 -27.812 -26.906 1 97.5 523 GLU A CA 1
ATOM 3986 C C . GLU A 1 523 ? 11.406 -28.672 -25.828 1 97.5 523 GLU A C 1
ATOM 3988 O O . GLU A 1 523 ? 10.797 -28.141 -24.891 1 97.5 523 GLU A O 1
ATOM 3993 N N . ASP A 1 524 ? 11.492 -29.953 -25.906 1 95 524 ASP A N 1
ATOM 3994 C CA . ASP A 1 524 ? 10.805 -30.875 -24.984 1 95 524 ASP A CA 1
ATOM 3995 C C . ASP A 1 524 ? 11.57 -31.016 -23.672 1 95 524 ASP A C 1
ATOM 3997 O O . ASP A 1 524 ? 11.227 -31.859 -22.844 1 95 524 ASP A O 1
ATOM 4001 N N . ARG A 1 525 ? 12.617 -30.156 -23.469 1 97.44 525 ARG A N 1
ATOM 4002 C CA . ARG A 1 525 ? 13.391 -30.188 -22.234 1 97.44 525 ARG A CA 1
ATOM 4003 C C . ARG A 1 525 ? 13.32 -28.844 -21.531 1 97.44 525 ARG A C 1
ATOM 4005 O O . ARG A 1 525 ? 13.93 -28.656 -20.469 1 97.44 525 ARG A O 1
ATOM 4012 N N . ILE A 1 526 ? 12.586 -28 -22.047 1 98.44 526 ILE A N 1
ATOM 4013 C CA . ILE A 1 526 ? 12.516 -26.641 -21.516 1 98.44 526 ILE A CA 1
ATOM 4014 C C . ILE A 1 526 ? 11.969 -26.656 -20.094 1 98.44 526 ILE A C 1
ATOM 4016 O O . ILE A 1 526 ? 12.391 -25.859 -19.25 1 98.44 526 ILE A O 1
ATOM 4020 N N . ASP A 1 527 ? 11.109 -27.625 -19.75 1 97.12 527 ASP A N 1
ATOM 4021 C CA . ASP A 1 527 ? 10.5 -27.703 -18.438 1 97.12 527 ASP A CA 1
ATOM 4022 C C . ASP A 1 527 ? 11.547 -28.047 -17.375 1 97.12 527 ASP A C 1
ATOM 4024 O O . ASP A 1 527 ? 11.312 -27.859 -16.172 1 97.12 527 ASP A O 1
ATOM 4028 N N . THR A 1 528 ? 12.773 -28.469 -17.766 1 97.25 528 THR A N 1
ATOM 4029 C CA . THR A 1 528 ? 13.805 -28.906 -16.828 1 97.25 528 THR A CA 1
ATOM 4030 C C . THR A 1 528 ? 14.719 -27.75 -16.438 1 97.25 528 THR A C 1
ATOM 4032 O O . THR A 1 528 ? 15.586 -27.891 -15.578 1 97.25 528 THR A O 1
ATOM 4035 N N . ILE A 1 529 ? 14.5 -26.609 -17.047 1 98.38 529 ILE A N 1
ATOM 4036 C CA . ILE A 1 529 ? 15.336 -25.453 -16.766 1 98.38 529 ILE A CA 1
ATOM 4037 C C . ILE A 1 529 ? 15.203 -25.062 -15.289 1 98.38 529 ILE A C 1
ATOM 4039 O O . ILE A 1 529 ? 14.102 -25.094 -14.734 1 98.38 529 ILE A O 1
ATOM 4043 N N . ARG A 1 530 ? 16.359 -24.812 -14.648 1 98.31 530 ARG A N 1
ATOM 4044 C CA . ARG A 1 530 ? 16.453 -24.219 -13.32 1 98.31 530 ARG A CA 1
ATOM 4045 C C . ARG A 1 530 ? 17.391 -23.016 -13.328 1 98.31 530 ARG A C 1
ATOM 4047 O O . ARG A 1 530 ? 18.156 -22.828 -14.273 1 98.31 530 ARG A O 1
ATOM 4054 N N . ALA A 1 531 ? 17.203 -22.203 -12.328 1 98.62 531 ALA A N 1
ATOM 4055 C CA . ALA A 1 531 ? 18.125 -21.094 -12.141 1 98.62 531 ALA A CA 1
ATOM 4056 C C . ALA A 1 531 ? 19.297 -21.5 -11.25 1 98.62 531 ALA A C 1
ATOM 4058 O O . ALA A 1 531 ? 19.125 -22.203 -10.258 1 98.62 531 ALA A O 1
ATOM 4059 N N . VAL A 1 532 ? 20.469 -21 -11.648 1 98.62 532 VAL A N 1
ATOM 4060 C CA . VAL A 1 532 ? 21.625 -21.203 -10.781 1 98.62 532 VAL A CA 1
ATOM 4061 C C . VAL A 1 532 ? 21.859 -19.953 -9.93 1 98.62 532 VAL A C 1
ATOM 4063 O O . VAL A 1 532 ? 22.562 -20.016 -8.914 1 98.62 532 VAL A O 1
ATOM 4066 N N . LEU A 1 533 ? 21.234 -18.891 -10.32 1 98.69 533 LEU A N 1
ATOM 4067 C CA . LEU A 1 533 ? 21.203 -17.641 -9.578 1 98.69 533 LEU A CA 1
ATOM 4068 C C . LEU A 1 533 ? 19.906 -16.859 -9.859 1 98.69 533 LEU A C 1
ATOM 4070 O O . LEU A 1 533 ? 19.484 -16.766 -11.008 1 98.69 533 LEU A O 1
ATOM 4074 N N . THR A 1 534 ? 19.25 -16.422 -8.844 1 98.88 534 THR A N 1
ATOM 4075 C CA . THR A 1 534 ? 18.109 -15.508 -8.969 1 98.88 534 THR A CA 1
ATOM 4076 C C . THR A 1 534 ? 18.312 -14.266 -8.109 1 98.88 534 THR A C 1
ATOM 4078 O O . THR A 1 534 ? 18.594 -14.375 -6.914 1 98.88 534 THR A O 1
ATOM 4081 N N . LEU A 1 535 ? 18.266 -13.148 -8.719 1 98.75 535 LEU A N 1
ATOM 4082 C CA . LEU A 1 535 ? 18.328 -11.875 -8.008 1 98.75 535 LEU A CA 1
ATOM 4083 C C . LEU A 1 535 ? 16.969 -11.18 -8.023 1 98.75 535 LEU A C 1
ATOM 4085 O O . LEU A 1 535 ? 16.281 -11.188 -9.047 1 98.75 535 LEU A O 1
ATOM 4089 N N . VAL A 1 536 ? 16.578 -10.672 -6.887 1 98.44 536 VAL A N 1
ATOM 4090 C CA . VAL A 1 536 ? 15.438 -9.766 -6.762 1 98.44 536 VAL A CA 1
ATOM 4091 C C . VAL A 1 536 ? 15.898 -8.438 -6.18 1 98.44 536 VAL A C 1
ATOM 4093 O O . VAL A 1 536 ? 16.422 -8.383 -5.066 1 98.44 536 VAL A O 1
ATOM 4096 N N . ASP A 1 537 ? 15.75 -7.391 -6.945 1 96.19 537 ASP A N 1
ATOM 4097 C CA . ASP A 1 537 ? 16.188 -6.07 -6.504 1 96.19 537 ASP A CA 1
ATOM 4098 C C . ASP A 1 537 ? 17.688 -6.07 -6.207 1 96.19 537 ASP A C 1
ATOM 4100 O O . ASP A 1 537 ? 18.141 -5.449 -5.238 1 96.19 537 ASP A O 1
ATOM 4104 N N . GLY A 1 538 ? 18.438 -6.781 -6.953 1 96.38 538 GLY A N 1
ATOM 4105 C CA . GLY A 1 538 ? 19.875 -6.848 -6.797 1 96.38 538 GLY A CA 1
ATOM 4106 C C . GLY A 1 538 ? 20.312 -7.766 -5.668 1 96.38 538 GLY A C 1
ATOM 4107 O O . GLY A 1 538 ? 21.5 -7.969 -5.453 1 96.38 538 GLY A O 1
ATOM 4108 N N . ARG A 1 539 ? 19.438 -8.367 -5.012 1 96.5 539 ARG A N 1
ATOM 4109 C CA . ARG A 1 539 ? 19.734 -9.234 -3.881 1 96.5 539 ARG A CA 1
ATOM 4110 C C . ARG A 1 539 ? 19.672 -10.703 -4.293 1 96.5 539 ARG A C 1
ATOM 4112 O O . ARG A 1 539 ? 18.766 -11.117 -5.02 1 96.5 539 ARG A O 1
ATOM 4119 N N . ASN A 1 540 ? 20.641 -11.461 -3.812 1 97.88 540 ASN A N 1
ATOM 4120 C CA . ASN A 1 540 ? 20.672 -12.898 -4.059 1 97.88 540 ASN A CA 1
ATOM 4121 C C . ASN A 1 540 ? 19.578 -13.625 -3.273 1 97.88 540 ASN A C 1
ATOM 4123 O O . ASN A 1 540 ? 19.609 -13.656 -2.041 1 97.88 540 ASN A O 1
ATOM 4127 N N . VAL A 1 541 ? 18.656 -14.242 -3.975 1 98.44 541 VAL A N 1
ATOM 4128 C CA . VAL A 1 541 ? 17.578 -14.953 -3.287 1 98.44 541 VAL A CA 1
ATOM 4129 C C . VAL A 1 541 ? 17.688 -16.453 -3.562 1 98.44 541 VAL A C 1
ATOM 4131 O O . VAL A 1 541 ? 17.031 -17.266 -2.9 1 98.44 541 VAL A O 1
ATOM 4134 N N . HIS A 1 542 ? 18.453 -16.844 -4.516 1 98.62 542 HIS A N 1
ATOM 4135 C CA . HIS A 1 542 ? 18.734 -18.234 -4.836 1 98.62 542 HIS A CA 1
ATOM 4136 C C . HIS A 1 542 ? 20.094 -18.375 -5.512 1 98.62 542 HIS A C 1
ATOM 4138 O O . HIS A 1 542 ? 20.422 -17.625 -6.441 1 98.62 542 HIS A O 1
ATOM 4144 N N . GLU A 1 543 ? 20.875 -19.234 -5.031 1 98.06 543 GLU A N 1
ATOM 4145 C CA . GLU A 1 543 ? 22.172 -19.531 -5.621 1 98.06 543 GLU A CA 1
ATOM 4146 C C . GLU A 1 543 ? 22.5 -21.016 -5.523 1 98.06 543 GLU A C 1
ATOM 4148 O O . GLU A 1 543 ? 22.484 -21.594 -4.434 1 98.06 543 GLU A O 1
ATOM 4153 N N . SER A 1 544 ? 22.719 -21.594 -6.648 1 96.31 544 SER A N 1
ATOM 4154 C CA . SER A 1 544 ? 23.094 -23 -6.734 1 96.31 544 SER A CA 1
ATOM 4155 C C . SER A 1 544 ? 24.609 -23.172 -6.742 1 96.31 544 SER A C 1
ATOM 4157 O O . SER A 1 544 ? 25.328 -22.312 -7.238 1 96.31 544 SER A O 1
ATOM 4159 N N . PRO A 1 545 ? 25.141 -24.281 -6.266 1 90.56 545 PRO A N 1
ATOM 4160 C CA . PRO A 1 545 ? 26.562 -24.562 -6.375 1 90.56 545 PRO A CA 1
ATOM 4161 C C . PRO A 1 545 ? 27.031 -24.672 -7.824 1 90.56 545 PRO A C 1
ATOM 4163 O O . PRO A 1 545 ? 28.234 -24.547 -8.094 1 90.56 545 PRO A O 1
ATOM 4166 N N . ASP A 1 546 ? 26.156 -24.766 -8.703 1 88.62 546 ASP A N 1
ATOM 4167 C CA . ASP A 1 546 ? 26.469 -24.938 -10.117 1 88.62 546 ASP A CA 1
ATOM 4168 C C . ASP A 1 546 ? 26.766 -23.594 -10.781 1 88.62 546 ASP A C 1
ATOM 4170 O O . ASP A 1 546 ? 27.125 -23.547 -11.961 1 88.62 546 ASP A O 1
ATOM 4174 N N . LEU A 1 547 ? 26.594 -22.531 -10.062 1 91.69 547 LEU A N 1
ATOM 4175 C CA . LEU A 1 547 ? 26.859 -21.219 -10.633 1 91.69 547 LEU A CA 1
ATOM 4176 C C . LEU A 1 547 ? 28.297 -21.141 -11.156 1 91.69 547 LEU A C 1
ATOM 4178 O O . LEU A 1 547 ? 28.531 -20.594 -12.242 1 91.69 547 LEU A O 1
ATOM 4182 N N . ASN A 1 548 ? 29.25 -21.781 -10.375 1 81.75 548 ASN A N 1
ATOM 4183 C CA . ASN A 1 548 ? 30.656 -21.719 -10.758 1 81.75 548 ASN A CA 1
ATOM 4184 C C . ASN A 1 548 ? 31.047 -22.922 -11.609 1 81.75 548 ASN A C 1
ATOM 4186 O O . ASN A 1 548 ? 32.188 -23.016 -12.047 1 81.75 548 ASN A O 1
ATOM 4190 N N . ALA A 1 549 ? 30.125 -23.891 -11.82 1 70.06 549 ALA A N 1
ATOM 4191 C CA . ALA A 1 549 ? 30.438 -25.078 -12.609 1 70.06 549 ALA A CA 1
ATOM 4192 C C . ALA A 1 549 ? 30.312 -24.781 -14.102 1 70.06 549 ALA A C 1
ATOM 4194 O O . ALA A 1 549 ? 29.469 -23.984 -14.516 1 70.06 549 ALA A O 1
ATOM 4195 N N . GLY A 1 550 ? 31.438 -24.688 -14.906 1 52.34 550 GLY A N 1
ATOM 4196 C CA . GLY A 1 550 ? 31.438 -24.469 -16.344 1 52.34 550 GLY A CA 1
ATOM 4197 C C . GLY A 1 550 ? 30.344 -25.219 -17.078 1 52.34 550 GLY A C 1
ATOM 4198 O O . GLY A 1 550 ? 29.875 -26.266 -16.594 1 52.34 550 GLY A O 1
ATOM 4199 N N . GLN A 1 551 ? 29.5 -24.531 -17.984 1 49.19 551 GLN A N 1
ATOM 4200 C CA . GLN A 1 551 ? 28.5 -25.203 -18.828 1 49.19 551 GLN A CA 1
ATOM 4201 C C . GLN A 1 551 ? 29.141 -26.297 -19.672 1 49.19 551 GLN A C 1
ATOM 4203 O O . GLN A 1 551 ? 30.281 -26.172 -20.094 1 49.19 551 GLN A O 1
ATOM 4208 N N . PRO B 1 1 ? 27.125 -11.5 -47.125 1 20.7 1 PRO B N 1
ATOM 4209 C CA . PRO B 1 1 ? 27.391 -10.133 -46.688 1 20.7 1 PRO B CA 1
ATOM 4210 C C . PRO B 1 1 ? 27.516 -10.023 -45.156 1 20.7 1 PRO B C 1
ATOM 4212 O O . PRO B 1 1 ? 27.094 -10.93 -44.438 1 20.7 1 PRO B O 1
ATOM 4215 N N . LEU B 1 2 ? 27.766 -8.695 -44.75 1 23.69 2 LEU B N 1
ATOM 4216 C CA . LEU B 1 2 ? 28.281 -7.883 -43.656 1 23.69 2 LEU B CA 1
ATOM 4217 C C . LEU B 1 2 ? 27.453 -8.086 -42.406 1 23.69 2 LEU B C 1
ATOM 4219 O O . LEU B 1 2 ? 26.234 -8.281 -42.469 1 23.69 2 LEU B O 1
ATOM 4223 N N . ARG B 1 3 ? 28.281 -8.383 -41.375 1 30.23 3 ARG B N 1
ATOM 4224 C CA . ARG B 1 3 ? 28.203 -8.398 -39.938 1 30.23 3 ARG B CA 1
ATOM 4225 C C . ARG B 1 3 ? 27.484 -7.152 -39.406 1 30.23 3 ARG B C 1
ATOM 4227 O O . ARG B 1 3 ? 27.953 -6.031 -39.625 1 30.23 3 ARG B O 1
ATOM 4234 N N . PRO B 1 4 ? 26.188 -7.25 -39.344 1 30.92 4 PRO B N 1
ATOM 4235 C CA . PRO B 1 4 ? 25.641 -6.004 -38.812 1 30.92 4 PRO B CA 1
ATOM 4236 C C . PRO B 1 4 ? 26.438 -5.449 -37.656 1 30.92 4 PRO B C 1
ATOM 4238 O O . PRO B 1 4 ? 27.109 -6.203 -36.938 1 30.92 4 PRO B O 1
ATOM 4241 N N . ALA B 1 5 ? 26.781 -4.062 -37.719 1 34.78 5 ALA B N 1
ATOM 4242 C CA . ALA B 1 5 ? 27.375 -3.182 -36.719 1 34.78 5 ALA B CA 1
ATOM 4243 C C . ALA B 1 5 ? 26.781 -3.449 -35.344 1 34.78 5 ALA B C 1
ATOM 4245 O O . ALA B 1 5 ? 25.562 -3.398 -35.156 1 34.78 5 ALA B O 1
ATOM 4246 N N . THR B 1 6 ? 27.375 -4.227 -34.5 1 33.62 6 THR B N 1
ATOM 4247 C CA . THR B 1 6 ? 27.297 -4.332 -33.031 1 33.62 6 THR B CA 1
ATOM 4248 C C . THR B 1 6 ? 27.125 -2.957 -32.406 1 33.62 6 THR B C 1
ATOM 4250 O O . THR B 1 6 ? 28 -2.105 -32.5 1 33.62 6 THR B O 1
ATOM 4253 N N . ALA B 1 7 ? 25.984 -2.344 -32.562 1 35.53 7 ALA B N 1
ATOM 4254 C CA . ALA B 1 7 ? 25.844 -1.061 -31.875 1 35.53 7 ALA B CA 1
ATOM 4255 C C . ALA B 1 7 ? 26.438 -1.12 -30.469 1 35.53 7 ALA B C 1
ATOM 4257 O O . ALA B 1 7 ? 26.031 -1.943 -29.656 1 35.53 7 ALA B O 1
ATOM 4258 N N . ALA B 1 8 ? 27.672 -0.698 -30.234 1 34.66 8 ALA B N 1
ATOM 4259 C CA . ALA B 1 8 ? 28.438 -0.438 -29.016 1 34.66 8 ALA B CA 1
ATOM 4260 C C . ALA B 1 8 ? 27.609 0.345 -28 1 34.66 8 ALA B C 1
ATOM 4262 O O . ALA B 1 8 ? 27.219 1.484 -28.266 1 34.66 8 ALA B O 1
ATOM 4263 N N . ALA B 1 9 ? 26.766 -0.308 -27.266 1 44.44 9 ALA B N 1
ATOM 4264 C CA . ALA B 1 9 ? 26.172 0.373 -26.109 1 44.44 9 ALA B CA 1
ATOM 4265 C C . ALA B 1 9 ? 27.234 1.102 -25.297 1 44.44 9 ALA B C 1
ATOM 4267 O O . ALA B 1 9 ? 28.234 0.5 -24.875 1 44.44 9 ALA B O 1
ATOM 4268 N N . THR B 1 10 ? 27.547 2.381 -25.484 1 45.06 10 THR B N 1
ATOM 4269 C CA . THR B 1 10 ? 28.5 3.26 -24.812 1 45.06 10 THR B CA 1
ATOM 4270 C C . THR B 1 10 ? 28.391 3.107 -23.297 1 45.06 10 THR B C 1
ATOM 4272 O O . THR B 1 10 ? 27.297 3.154 -22.734 1 45.06 10 THR B O 1
ATOM 4275 N N . ALA B 1 11 ? 29.297 2.486 -22.641 1 50.94 11 ALA B N 1
ATOM 4276 C CA . ALA B 1 11 ? 29.562 2.447 -21.203 1 50.94 11 ALA B CA 1
ATOM 4277 C C . ALA B 1 11 ? 29.547 3.854 -20.609 1 50.94 11 ALA B C 1
ATOM 4279 O O . ALA B 1 11 ? 30.5 4.621 -20.797 1 50.94 11 ALA B O 1
ATOM 4280 N N . ALA B 1 12 ? 28.406 4.461 -20.406 1 56.81 12 ALA B N 1
ATOM 4281 C CA . ALA B 1 12 ? 28.453 5.809 -19.844 1 56.81 12 ALA B CA 1
ATOM 4282 C C . ALA B 1 12 ? 29.078 5.801 -18.453 1 56.81 12 ALA B C 1
ATOM 4284 O O . ALA B 1 12 ? 28.781 4.918 -17.641 1 56.81 12 ALA B O 1
ATOM 4285 N N . ARG B 1 13 ? 30.172 6.449 -18.219 1 63.75 13 ARG B N 1
ATOM 4286 C CA . ARG B 1 13 ? 30.812 6.688 -16.922 1 63.75 13 ARG B CA 1
ATOM 4287 C C . ARG B 1 13 ? 29.797 7.074 -15.867 1 63.75 13 ARG B C 1
ATOM 4289 O O . ARG B 1 13 ? 28.828 7.781 -16.156 1 63.75 13 ARG B O 1
ATOM 4296 N N . PRO B 1 14 ? 29.875 6.383 -14.68 1 75.31 14 PRO B N 1
ATOM 4297 C CA . PRO B 1 14 ? 28.984 6.809 -13.602 1 75.31 14 PRO B CA 1
ATOM 4298 C C . PRO B 1 14 ? 29 8.32 -13.375 1 75.31 14 PRO B C 1
ATOM 4300 O O . PRO B 1 14 ? 30.078 8.922 -13.352 1 75.31 14 PRO B O 1
ATOM 4303 N N . ALA B 1 15 ? 27.922 8.992 -13.516 1 84.19 15 ALA B N 1
ATOM 4304 C CA . ALA B 1 15 ? 27.828 10.43 -13.266 1 84.19 15 ALA B CA 1
ATOM 4305 C C . ALA B 1 15 ? 26.562 10.758 -12.469 1 84.19 15 ALA B C 1
ATOM 4307 O O . ALA B 1 15 ? 25.578 10.023 -12.531 1 84.19 15 ALA B O 1
ATOM 4308 N N . ALA B 1 16 ? 26.703 11.828 -11.664 1 92.38 16 ALA B N 1
ATOM 4309 C CA . ALA B 1 16 ? 25.547 12.297 -10.906 1 92.38 16 ALA B CA 1
ATOM 4310 C C . ALA B 1 16 ? 24.609 13.109 -11.789 1 92.38 16 ALA B C 1
ATOM 4312 O O . ALA B 1 16 ? 25.016 13.648 -12.82 1 92.38 16 ALA B O 1
ATOM 4313 N N . ASP B 1 17 ? 23.344 13.117 -11.422 1 94.81 17 ASP B N 1
ATOM 4314 C CA . ASP B 1 17 ? 22.375 13.977 -12.086 1 94.81 17 ASP B CA 1
ATOM 4315 C C . ASP B 1 17 ? 22.453 15.406 -11.555 1 94.81 17 ASP B C 1
ATOM 4317 O O . ASP B 1 17 ? 22.359 16.359 -12.328 1 94.81 17 ASP B O 1
ATOM 4321 N N . ILE B 1 18 ? 22.656 15.547 -10.211 1 96.94 18 ILE B N 1
ATOM 4322 C CA . ILE B 1 18 ? 22.734 16.844 -9.539 1 96.94 18 ILE B CA 1
ATOM 4323 C C . ILE B 1 18 ? 23.938 16.859 -8.609 1 96.94 18 ILE B C 1
ATOM 4325 O O . ILE B 1 18 ? 24.203 15.891 -7.902 1 96.94 18 ILE B O 1
ATOM 4329 N N . ARG B 1 19 ? 24.641 17.906 -8.672 1 96.69 19 ARG B N 1
ATOM 4330 C CA . ARG B 1 19 ? 25.75 18.188 -7.754 1 96.69 19 ARG B CA 1
ATOM 4331 C C . ARG B 1 19 ? 25.547 19.516 -7.043 1 96.69 19 ARG B C 1
ATOM 4333 O O . ARG B 1 19 ? 25.375 20.547 -7.691 1 96.69 19 ARG B O 1
ATOM 4340 N N . LEU B 1 20 ? 25.469 19.531 -5.734 1 97.5 20 LEU B N 1
ATOM 4341 C CA . LEU B 1 20 ? 25.438 20.719 -4.891 1 97.5 20 LEU B CA 1
ATOM 4342 C C . LEU B 1 20 ? 26.797 20.953 -4.25 1 97.5 20 LEU B C 1
ATOM 4344 O O . LEU B 1 20 ? 27.422 20.031 -3.725 1 97.5 20 LEU B O 1
ATOM 4348 N N . HIS B 1 21 ? 27.266 22.188 -4.336 1 96.12 21 HIS B N 1
ATOM 4349 C CA . HIS B 1 21 ? 28.562 22.453 -3.746 1 96.12 21 HIS B CA 1
ATOM 4350 C C . HIS B 1 21 ? 28.625 23.844 -3.133 1 96.12 21 HIS B C 1
ATOM 4352 O O . HIS B 1 21 ? 27.719 24.672 -3.365 1 96.12 21 HIS B O 1
ATOM 4358 N N . ASN B 1 22 ? 29.641 24.062 -2.25 1 96.81 22 ASN B N 1
ATOM 4359 C CA . ASN B 1 22 ? 29.859 25.344 -1.582 1 96.81 22 ASN B CA 1
ATOM 4360 C C . ASN B 1 22 ? 28.688 25.703 -0.666 1 96.81 22 ASN B C 1
ATOM 4362 O O . ASN B 1 22 ? 28.203 26.828 -0.683 1 96.81 22 ASN B O 1
ATOM 4366 N N . GLY B 1 23 ? 28.203 24.688 0.058 1 97 23 GLY B N 1
ATOM 4367 C CA . GLY B 1 23 ? 27.078 24.906 0.954 1 97 23 GLY B CA 1
ATOM 4368 C C . GLY B 1 23 ? 27.406 24.578 2.4 1 97 23 GLY B C 1
ATOM 4369 O O . GLY B 1 23 ? 28.484 24.094 2.707 1 97 23 GLY B O 1
ATOM 4370 N N . ASN B 1 24 ? 26.516 24.984 3.297 1 97.94 24 ASN B N 1
ATOM 4371 C CA . ASN B 1 24 ? 26.453 24.516 4.68 1 97.94 24 ASN B CA 1
ATOM 4372 C C . ASN B 1 24 ? 25.453 23.391 4.855 1 97.94 24 ASN B C 1
ATOM 4374 O O . ASN B 1 24 ? 24.281 23.641 5.16 1 97.94 24 ASN B O 1
ATOM 4378 N N . ILE B 1 25 ? 25.891 22.172 4.703 1 98.56 25 ILE B N 1
ATOM 4379 C CA . ILE B 1 25 ? 24.984 21.031 4.695 1 98.56 25 ILE B CA 1
ATOM 4380 C C . ILE B 1 25 ? 24.906 20.438 6.098 1 98.56 25 ILE B C 1
ATOM 4382 O O . ILE B 1 25 ? 25.891 19.922 6.629 1 98.56 25 ILE B O 1
ATOM 4386 N N . ILE B 1 26 ? 23.75 20.531 6.688 1 98.75 26 ILE B N 1
ATOM 4387 C CA . ILE B 1 26 ? 23.438 19.859 7.941 1 98.75 26 ILE B CA 1
ATOM 4388 C C . ILE B 1 26 ? 22.906 18.453 7.656 1 98.75 26 ILE B C 1
ATOM 4390 O O . ILE B 1 26 ? 21.781 18.297 7.191 1 98.75 26 ILE B O 1
ATOM 4394 N N . THR B 1 27 ? 23.656 17.438 7.934 1 98.5 27 THR B N 1
ATOM 4395 C CA . THR B 1 27 ? 23.344 16.109 7.445 1 98.5 27 THR B CA 1
ATOM 4396 C C . THR B 1 27 ? 22.453 15.359 8.438 1 98.5 27 THR B C 1
ATOM 4398 O O . THR B 1 27 ? 21.766 14.406 8.07 1 98.5 27 THR B O 1
ATOM 4401 N N . LEU B 1 28 ? 22.547 15.727 9.75 1 98.19 28 LEU B N 1
ATOM 4402 C CA . LEU B 1 28 ? 21.922 15.055 10.883 1 98.19 28 LEU B CA 1
ATOM 4403 C C . LEU B 1 28 ? 22.375 13.602 10.969 1 98.19 28 LEU B C 1
ATOM 4405 O O . LEU B 1 28 ? 21.672 12.75 11.516 1 98.19 28 LEU B O 1
ATOM 4409 N N . ASN B 1 29 ? 23.422 13.281 10.281 1 97.25 29 ASN B N 1
ATOM 4410 C CA . ASN B 1 29 ? 24.203 12.062 10.453 1 97.25 29 ASN B CA 1
ATOM 4411 C C . ASN B 1 29 ? 25.328 12.258 11.461 1 97.25 29 ASN B C 1
ATOM 4413 O O . ASN B 1 29 ? 26.281 13 11.203 1 97.25 29 ASN B O 1
ATOM 4417 N N . ASP B 1 30 ? 25.266 11.555 12.562 1 94.81 30 ASP B N 1
ATOM 4418 C CA . ASP B 1 30 ? 26.219 11.75 13.648 1 94.81 30 ASP B CA 1
ATOM 4419 C C . ASP B 1 30 ? 27.641 11.438 13.188 1 94.81 30 ASP B C 1
ATOM 4421 O O . ASP B 1 30 ? 28.594 12.047 13.672 1 94.81 30 ASP B O 1
ATOM 4425 N N . ALA B 1 31 ? 27.75 10.578 12.234 1 94.25 31 ALA B N 1
ATOM 4426 C CA . ALA B 1 31 ? 29.078 10.18 11.758 1 94.25 31 ALA B CA 1
ATOM 4427 C C . ALA B 1 31 ? 29.672 11.25 10.852 1 94.25 31 ALA B C 1
ATOM 4429 O O . ALA B 1 31 ? 30.891 11.305 10.664 1 94.25 31 ALA B O 1
ATOM 4430 N N . GLN B 1 32 ? 28.844 12.047 10.281 1 95.5 32 GLN B N 1
ATOM 4431 C CA . GLN B 1 32 ? 29.25 13.148 9.414 1 95.5 32 GLN B CA 1
ATOM 4432 C C . GLN B 1 32 ? 28.25 14.289 9.477 1 95.5 32 GLN B C 1
ATOM 4434 O O . GLN B 1 32 ? 27.516 14.531 8.516 1 95.5 32 GLN B O 1
ATOM 4439 N N . PRO B 1 33 ? 28.328 15.031 10.508 1 95.81 33 PRO B N 1
ATOM 4440 C CA . PRO B 1 33 ? 27.266 16 10.805 1 95.81 33 PRO B CA 1
ATOM 4441 C C . PRO B 1 33 ? 27.266 17.172 9.844 1 95.81 33 PRO B C 1
ATOM 4443 O O . PRO B 1 33 ? 26.234 17.844 9.688 1 95.81 33 PRO B O 1
ATOM 4446 N N . GLN B 1 34 ? 28.469 17.469 9.164 1 95.81 34 GLN B N 1
ATOM 4447 C CA . GLN B 1 34 ? 28.547 18.609 8.266 1 95.81 34 GLN B CA 1
ATOM 4448 C C . GLN B 1 34 ? 29.203 18.219 6.945 1 95.81 34 GLN B C 1
ATOM 4450 O O . GLN B 1 34 ? 30.016 17.281 6.898 1 95.81 34 GLN B O 1
ATOM 4455 N N . ALA B 1 35 ? 28.766 18.859 5.965 1 97.81 35 ALA B N 1
ATOM 4456 C CA . ALA B 1 35 ? 29.344 18.734 4.629 1 97.81 35 ALA B CA 1
ATOM 4457 C C . ALA B 1 35 ? 29.172 20.031 3.838 1 97.81 35 ALA B C 1
ATOM 4459 O O . ALA B 1 35 ? 28.484 20.953 4.289 1 97.81 35 ALA B O 1
ATOM 4460 N N . SER B 1 36 ? 29.953 20.109 2.701 1 98.06 36 SER B N 1
ATOM 4461 C CA . SER B 1 36 ? 29.812 21.297 1.876 1 98.06 36 SER B CA 1
ATOM 4462 C C . SER B 1 36 ? 29.375 20.953 0.457 1 98.06 36 SER B C 1
ATOM 4464 O O . SER B 1 36 ? 29.016 21.828 -0.322 1 98.06 36 SER B O 1
ATOM 4466 N N . ALA B 1 37 ? 29.391 19.625 0.178 1 97.62 37 ALA B N 1
ATOM 4467 C CA . ALA B 1 37 ? 28.984 19.188 -1.151 1 97.62 37 ALA B CA 1
ATOM 4468 C C . ALA B 1 37 ? 28.25 17.844 -1.087 1 97.62 37 ALA B C 1
ATOM 4470 O O . ALA B 1 37 ? 28.484 17.062 -0.165 1 97.62 37 ALA B O 1
ATOM 4471 N N . LEU B 1 38 ? 27.344 17.641 -2.072 1 97.06 38 LEU B N 1
ATOM 4472 C CA . LEU B 1 38 ? 26.547 16.422 -2.174 1 97.06 38 LEU B CA 1
ATOM 4473 C C . LEU B 1 38 ? 26.172 16.141 -3.623 1 97.06 38 LEU B C 1
ATOM 4475 O O . LEU B 1 38 ? 25.812 17.062 -4.363 1 97.06 38 LEU B O 1
ATOM 4479 N N . ALA B 1 39 ? 26.328 14.859 -4.055 1 96.62 39 ALA B N 1
ATOM 4480 C CA . ALA B 1 39 ? 25.953 14.453 -5.41 1 96.62 39 ALA B CA 1
ATOM 4481 C C . ALA B 1 39 ? 24.797 13.469 -5.387 1 96.62 39 ALA B C 1
ATOM 4483 O O . ALA B 1 39 ? 24.719 12.594 -4.52 1 96.62 39 ALA B O 1
ATOM 4484 N N . ILE B 1 40 ? 23.891 13.625 -6.34 1 96.31 40 ILE B N 1
ATOM 4485 C CA . ILE B 1 40 ? 22.688 12.805 -6.441 1 96.31 40 ILE B CA 1
ATOM 4486 C C . ILE B 1 40 ? 22.672 12.094 -7.797 1 96.31 40 ILE B C 1
ATOM 4488 O O . ILE B 1 40 ? 22.859 12.727 -8.836 1 96.31 40 ILE B O 1
ATOM 4492 N N . SER B 1 41 ? 22.531 10.828 -7.816 1 92.06 41 SER B N 1
ATOM 4493 C CA . SER B 1 41 ? 22.25 10.031 -9.008 1 92.06 41 SER B CA 1
ATOM 4494 C C . SER B 1 41 ? 20.906 9.312 -8.891 1 92.06 41 SER B C 1
ATOM 4496 O O . SER B 1 41 ? 20.703 8.508 -7.98 1 92.06 41 SER B O 1
ATOM 4498 N N . GLY B 1 42 ? 20.031 9.641 -9.781 1 90.31 42 GLY B N 1
ATOM 4499 C CA . GLY B 1 42 ? 18.672 9.156 -9.609 1 90.31 42 GLY B CA 1
ATOM 4500 C C . GLY B 1 42 ? 17.984 9.719 -8.375 1 90.31 42 GLY B C 1
ATOM 4501 O O . GLY B 1 42 ? 17.875 10.938 -8.219 1 90.31 42 GLY B O 1
ATOM 4502 N N . SER B 1 43 ? 17.656 8.758 -7.516 1 93.25 43 SER B N 1
ATOM 4503 C CA . SER B 1 43 ? 16.938 9.172 -6.316 1 93.25 43 SER B CA 1
ATOM 4504 C C . SER B 1 43 ? 17.844 9.18 -5.094 1 93.25 43 SER B C 1
ATOM 4506 O O . SER B 1 43 ? 17.406 9.5 -3.988 1 93.25 43 SER B O 1
ATOM 4508 N N . ARG B 1 44 ? 19.141 8.891 -5.258 1 93.19 44 ARG B N 1
ATOM 4509 C CA . ARG B 1 44 ? 19.969 8.602 -4.09 1 93.19 44 ARG B CA 1
ATOM 4510 C C . ARG B 1 44 ? 21.172 9.539 -4.027 1 93.19 44 ARG B C 1
ATOM 4512 O O . ARG B 1 44 ? 21.688 9.977 -5.062 1 93.19 44 ARG B O 1
ATOM 4519 N N . ILE B 1 45 ? 21.547 9.727 -2.85 1 95.62 45 ILE B N 1
ATOM 4520 C CA . ILE B 1 45 ? 22.797 10.43 -2.605 1 95.62 45 ILE B CA 1
ATOM 4521 C C . ILE B 1 45 ? 23.984 9.484 -2.838 1 95.62 45 ILE B C 1
ATOM 4523 O O . ILE B 1 45 ? 24.062 8.422 -2.223 1 95.62 45 ILE B O 1
ATOM 4527 N N . VAL B 1 46 ? 24.906 9.891 -3.74 1 91.75 46 VAL B N 1
ATOM 4528 C CA . VAL B 1 46 ? 25.969 8.969 -4.102 1 91.75 46 VAL B CA 1
ATOM 4529 C C . VAL B 1 46 ? 27.297 9.453 -3.508 1 91.75 46 VAL B C 1
ATOM 4531 O O . VAL B 1 46 ? 28.25 8.688 -3.412 1 91.75 46 VAL B O 1
ATOM 4534 N N . ALA B 1 47 ? 27.312 10.75 -3.121 1 94.12 47 ALA B N 1
ATOM 4535 C CA . ALA B 1 47 ? 28.5 11.312 -2.473 1 94.12 47 ALA B CA 1
ATOM 4536 C C . ALA B 1 47 ? 28.125 12.508 -1.599 1 94.12 47 ALA B C 1
ATOM 4538 O O . ALA B 1 47 ? 27.219 13.273 -1.935 1 94.12 47 ALA B O 1
ATOM 4539 N N . ILE B 1 48 ? 28.828 12.672 -0.501 1 96.94 48 ILE B N 1
ATOM 4540 C CA . ILE B 1 48 ? 28.625 13.797 0.406 1 96.94 48 ILE B CA 1
ATOM 4541 C C . ILE B 1 48 ? 29.906 14.055 1.199 1 96.94 48 ILE B C 1
ATOM 4543 O O . ILE B 1 48 ? 30.578 13.109 1.62 1 96.94 48 ILE B O 1
ATOM 4547 N N . GLY B 1 49 ? 30.344 15.203 1.248 1 96.19 49 GLY B N 1
ATOM 4548 C CA . GLY B 1 49 ? 31.578 15.57 1.94 1 96.19 49 GLY B CA 1
ATOM 4549 C C . GLY B 1 49 ? 32.031 16.984 1.651 1 96.19 49 GLY B C 1
ATOM 4550 O O . GLY B 1 49 ? 31.203 17.906 1.56 1 96.19 49 GLY B O 1
ATOM 4551 N N . GLY B 1 50 ? 33.344 17.125 1.638 1 93.62 50 GLY B N 1
ATOM 4552 C CA . GLY B 1 50 ? 33.906 18.422 1.252 1 93.62 50 GLY B CA 1
ATOM 4553 C C . GLY B 1 50 ? 33.656 18.75 -0.212 1 93.62 50 GLY B C 1
ATOM 4554 O O . GLY B 1 50 ? 33.125 17.938 -0.958 1 93.62 50 GLY B O 1
ATOM 4555 N N . ASP B 1 51 ? 34.031 19.844 -0.611 1 85.75 51 ASP B N 1
ATOM 4556 C CA . ASP B 1 51 ? 33.688 20.359 -1.941 1 85.75 51 ASP B CA 1
ATOM 4557 C C . ASP B 1 51 ? 34.281 19.453 -3.027 1 85.75 51 ASP B C 1
ATOM 4559 O O . ASP B 1 51 ? 33.688 19.328 -4.113 1 85.75 51 ASP B O 1
ATOM 4563 N N . THR B 1 52 ? 35.312 18.75 -2.701 1 87.25 52 THR B N 1
ATOM 4564 C CA . THR B 1 52 ? 35.969 17.938 -3.717 1 87.25 52 THR B CA 1
ATOM 4565 C C . THR B 1 52 ? 35.406 16.5 -3.695 1 87.25 52 THR B C 1
ATOM 4567 O O . THR B 1 52 ? 35.688 15.711 -4.594 1 87.25 52 THR B O 1
ATOM 4570 N N . ALA B 1 53 ? 34.562 16.25 -2.695 1 88.25 53 ALA B N 1
ATOM 4571 C CA . ALA B 1 53 ? 34.062 14.891 -2.496 1 88.25 53 ALA B CA 1
ATOM 4572 C C . ALA B 1 53 ? 33.156 14.461 -3.662 1 88.25 53 ALA B C 1
ATOM 4574 O O . ALA B 1 53 ? 32.938 13.266 -3.857 1 88.25 53 ALA B O 1
ATOM 4575 N N . THR B 1 54 ? 32.688 15.43 -4.449 1 90.5 54 THR B N 1
ATOM 4576 C CA . THR B 1 54 ? 31.734 15.109 -5.496 1 90.5 54 THR B CA 1
ATOM 4577 C C . THR B 1 54 ? 32.344 15.305 -6.879 1 90.5 54 THR B C 1
ATOM 4579 O O . THR B 1 54 ? 31.672 15.125 -7.895 1 90.5 54 THR B O 1
ATOM 4582 N N . ASP B 1 55 ? 33.625 15.57 -6.98 1 89 55 ASP B N 1
ATOM 4583 C CA . ASP B 1 55 ? 34.25 15.93 -8.242 1 89 55 ASP B CA 1
ATOM 4584 C C . ASP B 1 55 ? 34.188 14.773 -9.242 1 89 55 ASP B C 1
ATOM 4586 O O . ASP B 1 55 ? 33.938 14.992 -10.43 1 89 55 ASP B O 1
ATOM 4590 N N . GLU B 1 56 ? 34.375 13.625 -8.75 1 84.62 56 GLU B N 1
ATOM 4591 C CA . GLU B 1 56 ? 34.406 12.453 -9.617 1 84.62 56 GLU B CA 1
ATOM 4592 C C . GLU B 1 56 ? 33.031 12.117 -10.188 1 84.62 56 GLU B C 1
ATOM 4594 O O . GLU B 1 56 ? 32.938 11.32 -11.117 1 84.62 56 GLU B O 1
ATOM 4599 N N . TRP B 1 57 ? 32.062 12.758 -9.633 1 88.25 57 TRP B N 1
ATOM 4600 C CA . TRP B 1 57 ? 30.703 12.453 -10.055 1 88.25 57 TRP B CA 1
ATOM 4601 C C . TRP B 1 57 ? 30.203 13.461 -11.094 1 88.25 57 TRP B C 1
ATOM 4603 O O . TRP B 1 57 ? 29.062 13.375 -11.555 1 88.25 57 TRP B O 1
ATOM 4613 N N . ARG B 1 58 ? 31.031 14.328 -11.469 1 89.69 58 ARG B N 1
ATOM 4614 C CA . ARG B 1 58 ? 30.656 15.328 -12.461 1 89.69 58 ARG B CA 1
ATOM 4615 C C . ARG B 1 58 ? 30.781 14.773 -13.875 1 89.69 58 ARG B C 1
ATOM 4617 O O . ARG B 1 58 ? 31.859 14.297 -14.266 1 89.69 58 ARG B O 1
ATOM 4624 N N . GLY B 1 59 ? 29.688 14.773 -14.547 1 87.5 59 GLY B N 1
ATOM 4625 C CA . GLY B 1 59 ? 29.672 14.43 -15.961 1 87.5 59 GLY B CA 1
ATOM 4626 C C . GLY B 1 59 ? 29.094 15.531 -16.844 1 87.5 59 GLY B C 1
ATOM 4627 O O . GLY B 1 59 ? 28.797 16.625 -16.344 1 87.5 59 GLY B O 1
ATOM 4628 N N . ASP B 1 60 ? 28.953 15.227 -18.156 1 88.81 60 ASP B N 1
ATOM 4629 C CA . ASP B 1 60 ? 28.547 16.219 -19.141 1 88.81 60 ASP B CA 1
ATOM 4630 C C . ASP B 1 60 ? 27.109 16.672 -18.906 1 88.81 60 ASP B C 1
ATOM 4632 O O . ASP B 1 60 ? 26.734 17.797 -19.219 1 88.81 60 ASP B O 1
ATOM 4636 N N . HIS B 1 61 ? 26.391 15.781 -18.219 1 91.06 61 HIS B N 1
ATOM 4637 C CA . HIS B 1 61 ? 24.969 16.062 -18.078 1 91.06 61 HIS B CA 1
ATOM 4638 C C . HIS B 1 61 ? 24.594 16.359 -16.641 1 91.06 61 HIS B C 1
ATOM 4640 O O . HIS B 1 61 ? 23.422 16.484 -16.297 1 91.06 61 HIS B O 1
ATOM 4646 N N . THR B 1 62 ? 25.594 16.438 -15.82 1 94.94 62 THR B N 1
ATOM 4647 C CA . THR B 1 62 ? 25.375 16.719 -14.406 1 94.94 62 THR B CA 1
ATOM 4648 C C . THR B 1 62 ? 24.953 18.172 -14.211 1 94.94 62 THR B C 1
ATOM 4650 O O . THR B 1 62 ? 25.625 19.094 -14.68 1 94.94 62 THR B O 1
ATOM 4653 N N . ARG B 1 63 ? 23.781 18.453 -13.57 1 96.44 63 ARG B N 1
ATOM 4654 C CA . ARG B 1 63 ? 23.406 19.797 -13.133 1 96.44 63 ARG B CA 1
ATOM 4655 C C . ARG B 1 63 ? 24.188 20.203 -11.891 1 96.44 63 ARG B C 1
ATOM 4657 O O . ARG B 1 63 ? 24 19.625 -10.82 1 96.44 63 ARG B O 1
ATOM 4664 N N . THR B 1 64 ? 25.047 21.141 -12.031 1 95.44 64 THR B N 1
ATOM 4665 C CA . THR B 1 64 ? 25.859 21.594 -10.914 1 95.44 64 THR B CA 1
ATOM 4666 C C . THR B 1 64 ? 25.297 22.891 -10.328 1 95.44 64 THR B C 1
ATOM 4668 O O . THR B 1 64 ? 25.109 23.875 -11.047 1 95.44 64 THR B O 1
ATOM 4671 N N . ILE B 1 65 ? 25.031 22.953 -9.055 1 96.31 65 ILE B N 1
ATOM 4672 C CA . ILE B 1 65 ? 24.438 24.094 -8.375 1 96.31 65 ILE B CA 1
ATOM 4673 C C . ILE B 1 65 ? 25.422 24.641 -7.344 1 96.31 65 ILE B C 1
ATOM 4675 O O . ILE B 1 65 ? 25.828 23.922 -6.418 1 96.31 65 ILE B O 1
ATOM 4679 N N . ASP B 1 66 ? 25.844 25.875 -7.508 1 96.12 66 ASP B N 1
ATOM 4680 C CA . ASP B 1 66 ? 26.594 26.609 -6.496 1 96.12 66 ASP B CA 1
ATOM 4681 C C . ASP B 1 66 ? 25.688 27.156 -5.414 1 96.12 66 ASP B C 1
ATOM 4683 O O . ASP B 1 66 ? 24.891 28.062 -5.672 1 96.12 66 ASP B O 1
ATOM 4687 N N . LEU B 1 67 ? 25.891 26.672 -4.219 1 96.94 67 LEU B N 1
ATOM 4688 C CA . LEU B 1 67 ? 24.969 27.016 -3.139 1 96.94 67 LEU B CA 1
ATOM 4689 C C . LEU B 1 67 ? 25.328 28.375 -2.539 1 96.94 67 LEU B C 1
ATOM 4691 O O . LEU B 1 67 ? 24.516 28.969 -1.819 1 96.94 67 LEU B O 1
ATOM 4695 N N . GLN B 1 68 ? 26.578 28.828 -2.787 1 96.25 68 GLN B N 1
ATOM 4696 C CA . GLN B 1 68 ? 27.016 30.125 -2.301 1 96.25 68 GLN B CA 1
ATOM 4697 C C . GLN B 1 68 ? 26.797 30.25 -0.794 1 96.25 68 GLN B C 1
ATOM 4699 O O . GLN B 1 68 ? 26.281 31.25 -0.313 1 96.25 68 GLN B O 1
ATOM 4704 N N . GLY B 1 69 ? 27.031 29.172 -0.11 1 96.44 69 GLY B N 1
ATOM 4705 C CA . GLY B 1 69 ? 27.016 29.188 1.344 1 96.44 69 GLY B CA 1
ATOM 4706 C C . GLY B 1 69 ? 25.641 28.875 1.929 1 96.44 69 GLY B C 1
ATOM 4707 O O . GLY B 1 69 ? 25.484 28.812 3.15 1 96.44 69 GLY B O 1
ATOM 4708 N N . LYS B 1 70 ? 24.625 28.641 1.161 1 97.94 70 LYS B N 1
ATOM 4709 C CA . LYS B 1 70 ? 23.281 28.375 1.658 1 97.94 70 LYS B CA 1
ATOM 4710 C C . LYS B 1 70 ? 23.234 27.078 2.457 1 97.94 70 LYS B C 1
ATOM 4712 O O . LYS B 1 70 ? 24.047 26.188 2.25 1 97.94 70 LYS B O 1
ATOM 4717 N N . THR B 1 71 ? 22.25 27.031 3.318 1 98.5 71 THR B N 1
ATOM 4718 C CA . THR B 1 71 ? 22.062 25.875 4.184 1 98.5 71 THR B CA 1
ATOM 4719 C C . THR B 1 71 ? 21.25 24.797 3.48 1 98.5 71 THR B C 1
ATOM 4721 O O . THR B 1 71 ? 20.234 25.109 2.84 1 98.5 71 THR B O 1
ATOM 4724 N N . VAL B 1 72 ? 21.734 23.562 3.52 1 98.75 72 VAL B N 1
ATOM 4725 C CA . VAL B 1 72 ? 21 22.391 3.043 1 98.75 72 VAL B CA 1
ATOM 4726 C C . VAL B 1 72 ? 20.625 21.5 4.223 1 98.75 72 VAL B C 1
ATOM 4728 O O . VAL B 1 72 ? 21.453 21.25 5.105 1 98.75 72 VAL B O 1
ATOM 4731 N N . ILE B 1 73 ? 19.391 21.047 4.262 1 98.88 73 ILE B N 1
ATOM 4732 C CA . ILE B 1 73 ? 18.922 20.141 5.309 1 98.88 73 ILE B CA 1
ATOM 4733 C C . ILE B 1 73 ? 18.188 18.969 4.68 1 98.88 73 ILE B C 1
ATOM 4735 O O . ILE B 1 73 ? 17.781 19.016 3.516 1 98.88 73 ILE B O 1
ATOM 4739 N N . PRO B 1 74 ? 18.078 17.797 5.453 1 98.88 74 PRO B N 1
ATOM 4740 C CA . PRO B 1 74 ? 17.109 16.781 4.996 1 98.88 74 PRO B CA 1
ATOM 4741 C C . PRO B 1 74 ? 15.703 17.344 4.844 1 98.88 74 PRO B C 1
ATOM 4743 O O . PRO B 1 74 ? 15.328 18.281 5.555 1 98.88 74 PRO B O 1
ATOM 4746 N N . GLY B 1 75 ? 14.984 16.844 3.9 1 98.88 75 GLY B N 1
ATOM 4747 C CA . GLY B 1 75 ? 13.602 17.266 3.75 1 98.88 75 GLY B CA 1
ATOM 4748 C C . GLY B 1 75 ? 12.797 17.156 5.031 1 98.88 75 GLY B C 1
ATOM 4749 O O . GLY B 1 75 ? 12.945 16.188 5.773 1 98.88 75 GLY B O 1
ATOM 4750 N N . LEU B 1 76 ? 11.992 18.125 5.301 1 98.88 76 LEU B N 1
ATOM 4751 C CA . LEU B 1 76 ? 11.195 18.156 6.516 1 98.88 76 LEU B CA 1
ATOM 4752 C C . LEU B 1 76 ? 9.953 17.281 6.371 1 98.88 76 LEU B C 1
ATOM 4754 O O . LEU B 1 76 ? 9.359 17.203 5.293 1 98.88 76 LEU B O 1
ATOM 4758 N N . THR B 1 77 ? 9.594 16.625 7.48 1 98.81 77 THR B N 1
ATOM 4759 C CA . THR B 1 77 ? 8.344 15.883 7.551 1 98.81 77 THR B CA 1
ATOM 4760 C C . THR B 1 77 ? 7.516 16.328 8.758 1 98.81 77 THR B C 1
ATOM 4762 O O . THR B 1 77 ? 7.996 16.297 9.891 1 98.81 77 THR B O 1
ATOM 4765 N N . ASP B 1 78 ? 6.328 16.812 8.492 1 98.75 78 ASP B N 1
ATOM 4766 C CA . ASP B 1 78 ? 5.344 17.062 9.539 1 98.75 78 ASP B CA 1
ATOM 4767 C C . ASP B 1 78 ? 4.598 15.789 9.914 1 98.75 78 ASP B C 1
ATOM 4769 O O . ASP B 1 78 ? 3.766 15.297 9.141 1 98.75 78 ASP B O 1
ATOM 4773 N N . THR B 1 79 ? 4.816 15.234 11.109 1 98.5 79 THR B N 1
ATOM 4774 C CA . THR B 1 79 ? 4.395 13.875 11.414 1 98.5 79 THR B CA 1
ATOM 4775 C C . THR B 1 79 ? 2.971 13.859 11.969 1 98.5 79 THR B C 1
ATOM 4777 O O . THR B 1 79 ? 2.42 12.789 12.25 1 98.5 79 THR B O 1
ATOM 4780 N N . HIS B 1 80 ? 2.385 14.953 12.164 1 98.56 80 HIS B N 1
ATOM 4781 C CA . HIS B 1 80 ? 1.015 15.086 12.648 1 98.56 80 HIS B CA 1
ATOM 4782 C C . HIS B 1 80 ? 0.377 16.375 12.141 1 98.56 80 HIS B C 1
ATOM 4784 O O . HIS B 1 80 ? 0.431 17.406 12.82 1 98.56 80 HIS B O 1
ATOM 4790 N N . ILE B 1 81 ? -0.216 16.281 11.031 1 98.25 81 ILE B N 1
ATOM 4791 C CA . ILE B 1 81 ? -0.875 17.406 10.375 1 98.25 81 ILE B CA 1
ATOM 4792 C C . ILE B 1 81 ? -2.148 16.922 9.68 1 98.25 81 ILE B C 1
ATOM 4794 O O . ILE B 1 81 ? -2.162 15.852 9.07 1 98.25 81 ILE B O 1
ATOM 4798 N N . HIS B 1 82 ? -3.225 17.625 9.812 1 97.31 82 HIS B N 1
ATOM 4799 C CA . HIS B 1 82 ? -4.461 17.281 9.117 1 97.31 82 HIS B CA 1
ATOM 4800 C C . HIS B 1 82 ? -4.48 17.859 7.707 1 97.31 82 HIS B C 1
ATOM 4802 O O . HIS B 1 82 ? -5.371 18.641 7.359 1 97.31 82 HIS B O 1
ATOM 4808 N N . ALA B 1 83 ? -3.549 17.406 6.914 1 97.75 83 ALA B N 1
ATOM 4809 C CA . ALA B 1 83 ? -3.221 17.953 5.602 1 97.75 83 ALA B CA 1
ATOM 4810 C C . ALA B 1 83 ? -4.254 17.547 4.559 1 97.75 83 ALA B C 1
ATOM 4812 O O . ALA B 1 83 ? -4.598 18.328 3.672 1 97.75 83 ALA B O 1
ATOM 4813 N N . ILE B 1 84 ? -4.73 16.328 4.668 1 97.44 84 ILE B N 1
ATOM 4814 C CA . ILE B 1 84 ? -5.621 15.789 3.643 1 97.44 84 ILE B CA 1
ATOM 4815 C C . ILE B 1 84 ? -6.918 16.594 3.615 1 97.44 84 ILE B C 1
ATOM 4817 O O . ILE B 1 84 ? -7.297 17.141 2.574 1 97.44 84 ILE B O 1
ATOM 4821 N N . ARG B 1 85 ? -7.547 16.719 4.75 1 94.62 85 ARG B N 1
ATOM 4822 C CA . ARG B 1 85 ? -8.773 17.5 4.797 1 94.62 85 ARG B CA 1
ATOM 4823 C C . ARG B 1 85 ? -8.469 19 4.723 1 94.62 85 ARG B C 1
ATOM 4825 O O . ARG B 1 85 ? -9.141 19.734 3.998 1 94.62 85 ARG B O 1
ATOM 4832 N N . GLY B 1 86 ? -7.453 19.453 5.465 1 95.5 86 GLY B N 1
ATOM 4833 C CA . GLY B 1 86 ? -7.113 20.875 5.504 1 95.5 86 GLY B CA 1
ATOM 4834 C C . GLY B 1 86 ? -6.641 21.406 4.164 1 95.5 86 GLY B C 1
ATOM 4835 O O . GLY B 1 86 ? -6.938 22.547 3.807 1 95.5 86 GLY B O 1
ATOM 4836 N N . GLY B 1 87 ? -5.914 20.578 3.412 1 97.44 87 GLY B N 1
ATOM 4837 C CA . GLY B 1 87 ? -5.445 20.984 2.1 1 97.44 87 GLY B CA 1
ATOM 4838 C C . GLY B 1 87 ? -6.574 21.203 1.108 1 97.44 87 GLY B C 1
ATOM 4839 O O . GLY B 1 87 ? -6.465 22.047 0.215 1 97.44 87 GLY B O 1
ATOM 4840 N N . GLN B 1 88 ? -7.625 20.516 1.282 1 96.88 88 GLN B N 1
ATOM 4841 C CA . GLN B 1 88 ? -8.742 20.562 0.35 1 96.88 88 GLN B CA 1
ATOM 4842 C C . GLN B 1 88 ? -9.477 21.891 0.431 1 96.88 88 GLN B C 1
ATOM 4844 O O . GLN B 1 88 ? -10.148 22.297 -0.522 1 96.88 88 GLN B O 1
ATOM 4849 N N . THR B 1 89 ? -9.367 22.609 1.546 1 96.62 89 THR B N 1
ATOM 4850 C CA . THR B 1 89 ? -10.039 23.891 1.707 1 96.62 89 THR B CA 1
ATOM 4851 C C . THR B 1 89 ? -9.023 25.016 1.879 1 96.62 89 THR B C 1
ATOM 4853 O O . THR B 1 89 ? -9.367 26.094 2.346 1 96.62 89 THR B O 1
ATOM 4856 N N . TRP B 1 90 ? -7.812 24.719 1.51 1 96.81 90 TRP B N 1
ATOM 4857 C CA . TRP B 1 90 ? -6.695 25.625 1.738 1 96.81 90 TRP B CA 1
ATOM 4858 C C . TRP B 1 90 ? -6.926 26.969 1.043 1 96.81 90 TRP B C 1
ATOM 4860 O O . TRP B 1 90 ? -6.738 28.031 1.645 1 96.81 90 TRP B O 1
ATOM 4870 N N . THR B 1 91 ? -7.438 26.984 -0.171 1 95.56 91 THR B N 1
ATOM 4871 C CA . THR B 1 91 ? -7.609 28.219 -0.941 1 95.56 91 THR B CA 1
ATOM 4872 C C . THR B 1 91 ? -8.938 28.875 -0.598 1 95.56 91 THR B C 1
ATOM 4874 O O . THR B 1 91 ? -9.164 30.047 -0.952 1 95.56 91 THR B O 1
ATOM 4877 N N . PHE B 1 92 ? -9.773 28.125 0.087 1 96.44 92 PHE B N 1
ATOM 4878 C CA . PHE B 1 92 ? -11.062 28.641 0.526 1 96.44 92 PHE B CA 1
ATOM 4879 C C . PHE B 1 92 ? -10.914 29.453 1.806 1 96.44 92 PHE B C 1
ATOM 4881 O O . PHE B 1 92 ? -11.688 30.375 2.053 1 96.44 92 PHE B O 1
ATOM 4888 N N . GLU B 1 93 ? -9.898 29.25 2.561 1 97.06 93 GLU B N 1
ATOM 4889 C CA . GLU B 1 93 ? -9.742 29.812 3.896 1 97.06 93 GLU B CA 1
ATOM 4890 C C . GLU B 1 93 ? -8.828 31.031 3.875 1 97.06 93 GLU B C 1
ATOM 4892 O O . GLU B 1 93 ? -7.98 31.156 2.988 1 97.06 93 GLU B O 1
ATOM 4897 N N . THR B 1 94 ? -9.094 31.906 4.828 1 97 94 THR B N 1
ATOM 4898 C CA . THR B 1 94 ? -8.188 33 5.188 1 97 94 THR B CA 1
ATOM 4899 C C . THR B 1 94 ? -7.422 32.656 6.465 1 97 94 THR B C 1
ATOM 4901 O O . THR B 1 94 ? -7.98 32.062 7.395 1 97 94 THR B O 1
ATOM 4904 N N . TYR B 1 95 ? -6.223 33 6.543 1 96.56 95 TYR B N 1
ATOM 4905 C CA . TYR B 1 95 ? -5.402 32.656 7.691 1 96.56 95 TYR B CA 1
ATOM 4906 C C . TYR B 1 95 ? -4.961 33.875 8.469 1 96.56 95 TYR B C 1
ATOM 4908 O O . TYR B 1 95 ? -4.387 34.812 7.895 1 96.56 95 TYR B O 1
ATOM 4916 N N . TRP B 1 96 ? -5.168 33.812 9.789 1 97.44 96 TRP B N 1
ATOM 4917 C CA . TRP B 1 96 ? -4.965 35 10.625 1 97.44 96 TRP B CA 1
ATOM 4918 C C . TRP B 1 96 ? -3.74 34.844 11.516 1 97.44 96 TRP B C 1
ATOM 4920 O O . TRP B 1 96 ? -3.373 35.75 12.25 1 97.44 96 TRP B O 1
ATOM 4930 N N . TYR B 1 97 ? -3.01 33.719 11.477 1 94.62 97 TYR B N 1
ATOM 4931 C CA . TYR B 1 97 ? -1.995 33.375 12.469 1 94.62 97 TYR B CA 1
ATOM 4932 C C . TYR B 1 97 ? -0.913 34.469 12.523 1 94.62 97 TYR B C 1
ATOM 4934 O O . TYR B 1 97 ? -0.231 34.625 13.539 1 94.62 97 TYR B O 1
ATOM 4942 N N . ASN B 1 98 ? -0.77 35.25 11.461 1 93.06 98 ASN B N 1
ATOM 4943 C CA . ASN B 1 98 ? 0.269 36.281 11.422 1 93.06 98 ASN B CA 1
ATOM 4944 C C . ASN B 1 98 ? -0.327 37.688 11.453 1 93.06 98 ASN B C 1
ATOM 4946 O O . ASN B 1 98 ? 0.345 38.656 11.102 1 93.06 98 ASN B O 1
ATOM 4950 N N . SER B 1 99 ? -1.578 37.844 11.789 1 96.81 99 SER B N 1
ATOM 4951 C CA . SER B 1 99 ? -2.215 39.156 11.883 1 96.81 99 SER B CA 1
ATOM 4952 C C . SER B 1 99 ? -1.986 39.781 13.242 1 96.81 99 SER B C 1
ATOM 4954 O O . SER B 1 99 ? -2.414 39.25 14.266 1 96.81 99 SER B O 1
ATOM 4956 N N . PRO B 1 100 ? -1.406 40.906 13.32 1 95.88 100 PRO B N 1
ATOM 4957 C CA . PRO B 1 100 ? -1.081 41.5 14.617 1 95.88 100 PRO B CA 1
ATOM 4958 C C . PRO B 1 100 ? -2.254 42.281 15.227 1 95.88 100 PRO B C 1
ATOM 4960 O O . PRO B 1 100 ? -2.229 42.625 16.406 1 95.88 100 PRO B O 1
ATOM 4963 N N . SER B 1 101 ? -3.273 42.594 14.344 1 97.88 101 SER B N 1
ATOM 4964 C CA . SER B 1 101 ? -4.426 43.375 14.805 1 97.88 101 SER B CA 1
ATOM 4965 C C . SER B 1 101 ? -5.711 42.906 14.133 1 97.88 101 SER B C 1
ATOM 4967 O O . SER B 1 101 ? -5.664 42.219 13.102 1 97.88 101 SER B O 1
ATOM 4969 N N . LEU B 1 102 ? -6.789 43.281 14.766 1 98.12 102 LEU B N 1
ATOM 4970 C CA . LEU B 1 102 ? -8.086 42.969 14.18 1 98.12 102 LEU B CA 1
ATOM 4971 C C . LEU B 1 102 ? -8.273 43.688 12.844 1 98.12 102 LEU B C 1
ATOM 4973 O O . LEU B 1 102 ? -8.875 43.125 11.922 1 98.12 102 LEU B O 1
ATOM 4977 N N . LYS B 1 103 ? -7.77 44.844 12.805 1 97.94 103 LYS B N 1
ATOM 4978 C CA . LYS B 1 103 ? -7.852 45.562 11.531 1 97.94 103 LYS B CA 1
ATOM 4979 C C . LYS B 1 103 ? -7.164 44.781 10.414 1 97.94 103 LYS B C 1
ATOM 4981 O O . LYS B 1 103 ? -7.723 44.625 9.328 1 97.94 103 LYS B O 1
ATOM 4986 N N . ASP B 1 104 ? -5.957 44.375 10.719 1 98.25 104 ASP B N 1
ATOM 4987 C CA . ASP B 1 104 ? -5.195 43.594 9.742 1 98.25 104 ASP B CA 1
ATOM 4988 C C . ASP B 1 104 ? -5.926 42.312 9.375 1 98.25 104 ASP B C 1
ATOM 4990 O O . ASP B 1 104 ? -6.008 41.938 8.203 1 98.25 104 ASP B O 1
ATOM 4994 N N . ALA B 1 105 ? -6.422 41.594 10.352 1 98.44 105 ALA B N 1
ATOM 4995 C CA . ALA B 1 105 ? -7.145 40.344 10.164 1 98.44 105 ALA B CA 1
ATOM 4996 C C . ALA B 1 105 ? -8.383 40.562 9.297 1 98.44 105 ALA B C 1
ATOM 4998 O O . ALA B 1 105 ? -8.609 39.812 8.336 1 98.44 105 ALA B O 1
ATOM 4999 N N . LEU B 1 106 ? -9.172 41.594 9.594 1 98.38 106 LEU B N 1
ATOM 5000 C CA . LEU B 1 106 ? -10.391 41.875 8.859 1 98.38 106 LEU B CA 1
ATOM 5001 C C . LEU B 1 106 ? -10.078 42.312 7.438 1 98.38 106 LEU B C 1
ATOM 5003 O O . LEU B 1 106 ? -10.828 42.031 6.504 1 98.38 106 LEU B O 1
ATOM 5007 N N . ASP B 1 107 ? -8.977 43 7.254 1 98.12 107 ASP B N 1
ATOM 5008 C CA . ASP B 1 107 ? -8.555 43.406 5.922 1 98.12 107 ASP B CA 1
ATOM 5009 C C . ASP B 1 107 ? -8.219 42.219 5.051 1 98.12 107 ASP B C 1
ATOM 5011 O O . ASP B 1 107 ? -8.57 42.188 3.869 1 98.12 107 ASP B O 1
ATOM 5015 N N . LYS B 1 108 ? -7.551 41.281 5.66 1 97.81 108 LYS B N 1
ATOM 5016 C CA . LYS B 1 108 ? -7.238 40.031 4.938 1 97.81 108 LYS B CA 1
ATOM 5017 C C . LYS B 1 108 ? -8.508 39.312 4.516 1 97.81 108 LYS B C 1
ATOM 5019 O O . LYS B 1 108 ? -8.609 38.812 3.387 1 97.81 108 LYS B O 1
ATOM 5024 N N . LEU B 1 109 ? -9.422 39.219 5.43 1 97.94 109 LEU B N 1
ATOM 5025 C CA . LEU B 1 109 ? -10.688 38.531 5.156 1 97.94 109 LEU B CA 1
ATOM 5026 C C . LEU B 1 109 ? -11.469 39.281 4.074 1 97.94 109 LEU B C 1
ATOM 5028 O O . LEU B 1 109 ? -12.07 38.656 3.199 1 97.94 109 LEU B O 1
ATOM 5032 N N . ARG B 1 110 ? -11.5 40.594 4.109 1 97.5 110 ARG B N 1
ATOM 5033 C CA . ARG B 1 110 ? -12.164 41.406 3.102 1 97.5 110 ARG B CA 1
ATOM 5034 C C . ARG B 1 110 ? -11.523 41.219 1.732 1 97.5 110 ARG B C 1
ATOM 5036 O O . ARG B 1 110 ? -12.219 41.156 0.715 1 97.5 110 ARG B O 1
ATOM 5043 N N . ALA B 1 111 ? -10.188 41.219 1.732 1 97.44 111 ALA B N 1
ATOM 5044 C CA . ALA B 1 111 ? -9.477 41 0.477 1 97.44 111 ALA B CA 1
ATOM 5045 C C . ALA B 1 111 ? -9.891 39.688 -0.169 1 97.44 111 ALA B C 1
ATOM 5047 O O . ALA B 1 111 ? -10.086 39.625 -1.386 1 97.44 111 ALA B O 1
ATOM 5048 N N . ASP B 1 112 ? -10.055 38.656 0.61 1 96.5 112 ASP B N 1
ATOM 5049 C CA . ASP B 1 112 ? -10.492 37.344 0.098 1 96.5 112 ASP B CA 1
ATOM 5050 C C . ASP B 1 112 ? -11.938 37.406 -0.385 1 96.5 112 ASP B C 1
ATOM 5052 O O . ASP B 1 112 ? -12.281 36.812 -1.41 1 96.5 112 ASP B O 1
ATOM 5056 N N . ALA B 1 113 ? -12.773 38.094 0.342 1 96.88 113 ALA B N 1
ATOM 5057 C CA . ALA B 1 113 ? -14.172 38.25 -0.043 1 96.88 113 ALA B CA 1
ATOM 5058 C C . ALA B 1 113 ? -14.289 38.938 -1.396 1 96.88 113 ALA B C 1
ATOM 5060 O O . ALA B 1 113 ? -15.148 38.594 -2.209 1 96.88 113 ALA B O 1
ATOM 5061 N N . ASN B 1 114 ? -13.438 39.844 -1.601 1 95.62 114 ASN B N 1
ATOM 5062 C CA . ASN B 1 114 ? -13.477 40.656 -2.826 1 95.62 114 ASN B CA 1
ATOM 5063 C C . ASN B 1 114 ? -13.117 39.812 -4.047 1 95.62 114 ASN B C 1
ATOM 5065 O O . ASN B 1 114 ? -13.445 40.156 -5.18 1 95.62 114 ASN B O 1
ATOM 5069 N N . ARG B 1 115 ? -12.469 38.719 -3.846 1 93.69 115 ARG B N 1
ATOM 5070 C CA . ARG B 1 115 ? -12.086 37.844 -4.949 1 93.69 115 ARG B CA 1
ATOM 5071 C C . ARG B 1 115 ? -13.156 36.781 -5.207 1 93.69 115 ARG B C 1
ATOM 5073 O O . ARG B 1 115 ? -12.977 35.906 -6.051 1 93.69 115 ARG B O 1
ATOM 5080 N N . ARG B 1 116 ? -14.266 36.906 -4.504 1 93.69 116 ARG B N 1
ATOM 5081 C CA . ARG B 1 116 ? -15.344 35.938 -4.621 1 93.69 116 ARG B CA 1
ATOM 5082 C C . ARG B 1 116 ? -16.656 36.594 -5.035 1 93.69 116 ARG B C 1
ATOM 5084 O O . ARG B 1 116 ? -16.859 37.781 -4.754 1 93.69 116 ARG B O 1
ATOM 5091 N N . PRO B 1 117 ? -17.531 35.781 -5.711 1 92.25 117 PRO B N 1
ATOM 5092 C CA . PRO B 1 117 ? -18.859 36.344 -5.984 1 92.25 117 PRO B CA 1
ATOM 5093 C C . PRO B 1 117 ? -19.625 36.688 -4.711 1 92.25 117 PRO B C 1
ATOM 5095 O O . PRO B 1 117 ? -19.391 36.094 -3.658 1 92.25 117 PRO B O 1
ATOM 5098 N N . HIS B 1 118 ? -20.547 37.469 -4.973 1 90.81 118 HIS B N 1
ATOM 5099 C CA . HIS B 1 118 ? -21.422 37.875 -3.881 1 90.81 118 HIS B CA 1
ATOM 5100 C C . HIS B 1 118 ? -22.125 36.656 -3.281 1 90.81 118 HIS B C 1
ATOM 5102 O O . HIS B 1 118 ? -22.406 35.688 -3.988 1 90.81 118 HIS B O 1
ATOM 5108 N N . ASP B 1 119 ? -22.266 36.625 -1.967 1 90.75 119 ASP B N 1
ATOM 5109 C CA . ASP B 1 119 ? -23.031 35.656 -1.193 1 90.75 119 ASP B CA 1
ATOM 5110 C C . ASP B 1 119 ? -22.25 34.375 -1.001 1 90.75 119 ASP B C 1
ATOM 5112 O O . ASP B 1 119 ? -22.797 33.375 -0.498 1 90.75 119 ASP B O 1
ATOM 5116 N N . GLN B 1 120 ? -21.016 34.375 -1.456 1 95.12 120 GLN B N 1
ATOM 5117 C CA . GLN B 1 120 ? -20.172 33.25 -1.141 1 95.12 120 GLN B CA 1
ATOM 5118 C C . GLN B 1 120 ? -19.469 33.438 0.205 1 95.12 120 GLN B C 1
ATOM 5120 O O . GLN B 1 120 ? -19.062 34.531 0.552 1 95.12 120 GLN B O 1
ATOM 5125 N N . TRP B 1 121 ? -19.312 32.312 0.83 1 97.81 121 TRP B N 1
ATOM 5126 C CA . TRP B 1 121 ? -18.734 32.312 2.176 1 97.81 121 TRP B CA 1
ATOM 5127 C C . TRP B 1 121 ? -17.266 32.688 2.143 1 97.81 121 TRP B C 1
ATOM 5129 O O . TRP B 1 121 ? -16.562 32.406 1.178 1 97.81 121 TRP B O 1
ATOM 5139 N N . VAL B 1 122 ? -16.781 33.344 3.193 1 97.88 122 VAL B N 1
ATOM 5140 C CA . VAL B 1 122 ? -15.383 33.469 3.566 1 97.88 122 VAL B CA 1
ATOM 5141 C C . VAL B 1 122 ? -15.172 32.906 4.973 1 97.88 122 VAL B C 1
ATOM 5143 O O . VAL B 1 122 ? -16.078 32.969 5.812 1 97.88 122 VAL B O 1
ATOM 5146 N N . ALA B 1 123 ? -13.992 32.375 5.184 1 98.06 123 ALA B N 1
ATOM 5147 C CA . ALA B 1 123 ? -13.883 31.641 6.445 1 98.06 123 ALA B CA 1
ATOM 5148 C C . ALA B 1 123 ? -12.453 31.703 6.992 1 98.06 123 ALA B C 1
ATOM 5150 O O . ALA B 1 123 ? -11.492 31.688 6.223 1 98.06 123 ALA B O 1
ATOM 5151 N N . VAL B 1 124 ? -12.305 31.844 8.273 1 98.19 124 VAL B N 1
ATOM 5152 C CA . VAL B 1 124 ? -11.117 31.594 9.078 1 98.19 124 VAL B CA 1
ATOM 5153 C C . VAL B 1 124 ? -11.367 30.422 10.039 1 98.19 124 VAL B C 1
ATOM 5155 O O . VAL B 1 124 ? -12.266 30.5 10.883 1 98.19 124 VAL B O 1
ATOM 5158 N N . VAL B 1 125 ? -10.625 29.375 9.875 1 97.06 125 VAL B N 1
ATOM 5159 C CA . VAL B 1 125 ? -10.938 28.188 10.648 1 97.06 125 VAL B CA 1
ATOM 5160 C C . VAL B 1 125 ? -9.75 27.812 11.531 1 97.06 125 VAL B C 1
ATOM 5162 O O . VAL B 1 125 ? -9.031 26.844 11.258 1 97.06 125 VAL B O 1
ATOM 5165 N N . GLY B 1 126 ? -9.578 28.469 12.594 1 95.19 126 GLY B N 1
ATOM 5166 C CA . GLY B 1 126 ? -8.539 28.188 13.578 1 95.19 126 GLY B CA 1
ATOM 5167 C C . GLY B 1 126 ? -7.25 28.938 13.312 1 95.19 126 GLY B C 1
ATOM 5168 O O . GLY B 1 126 ? -7.25 29.953 12.609 1 95.19 126 GLY B O 1
ATOM 5169 N N . SER B 1 127 ? -6.188 28.625 14.109 1 95.25 127 SER B N 1
ATOM 5170 C CA . SER B 1 127 ? -4.824 29.141 14.031 1 95.25 127 SER B CA 1
ATOM 5171 C C . SER B 1 127 ? -4.773 30.625 14.352 1 95.25 127 SER B C 1
ATOM 5173 O O . SER B 1 127 ? -4.172 31.406 13.609 1 95.25 127 SER B O 1
ATOM 5175 N N . TRP B 1 128 ? -5.496 30.969 15.352 1 96 128 TRP B N 1
ATOM 5176 C CA . TRP B 1 128 ? -5.457 32.312 15.898 1 96 128 TRP B CA 1
ATOM 5177 C C . TRP B 1 128 ? -6 32.344 17.328 1 96 128 TRP B C 1
ATOM 5179 O O . TRP B 1 128 ? -6.707 31.438 17.75 1 96 128 TRP B O 1
ATOM 5189 N N . ILE B 1 129 ? -5.609 33.375 18.062 1 95.38 129 ILE B N 1
ATOM 5190 C CA . ILE B 1 129 ? -6.133 33.625 19.406 1 95.38 129 ILE B CA 1
ATOM 5191 C C . ILE B 1 129 ? -6.297 35.125 19.625 1 95.38 129 ILE B C 1
ATOM 5193 O O . ILE B 1 129 ? -5.598 35.906 19.016 1 95.38 129 ILE B O 1
ATOM 5197 N N . PRO B 1 130 ? -7.191 35.469 20.531 1 96.12 130 PRO B N 1
ATOM 5198 C CA . PRO B 1 130 ? -7.414 36.906 20.812 1 96.12 130 PRO B CA 1
ATOM 5199 C C . PRO B 1 130 ? -6.141 37.625 21.25 1 96.12 130 PRO B C 1
ATOM 5201 O O . PRO B 1 130 ? -5.906 38.75 20.844 1 96.12 130 PRO B O 1
ATOM 5204 N N . ALA B 1 131 ? -5.277 36.938 21.969 1 94.19 131 ALA B N 1
ATOM 5205 C CA . ALA B 1 131 ? -4.113 37.562 22.594 1 94.19 131 ALA B CA 1
ATOM 5206 C C . ALA B 1 131 ? -3.098 38 21.547 1 94.19 131 ALA B C 1
ATOM 5208 O O . ALA B 1 131 ? -2.186 38.781 21.859 1 94.19 131 ALA B O 1
ATOM 5209 N N . GLN B 1 132 ? -3.213 37.562 20.328 1 94.75 132 GLN B N 1
ATOM 5210 C CA . GLN B 1 132 ? -2.23 37.906 19.297 1 94.75 132 GLN B CA 1
ATOM 5211 C C . GLN B 1 132 ? -2.52 39.281 18.703 1 94.75 132 GLN B C 1
ATOM 5213 O O . GLN B 1 132 ? -1.646 39.906 18.094 1 94.75 132 GLN B O 1
ATOM 5218 N N . PHE B 1 133 ? -3.764 39.75 18.906 1 97.06 133 PHE B N 1
ATOM 5219 C CA . PHE B 1 133 ? -4.18 41.031 18.344 1 97.06 133 PHE B CA 1
ATOM 5220 C C . PHE B 1 133 ? -3.814 42.188 19.281 1 97.06 133 PHE B C 1
ATOM 5222 O O . PHE B 1 133 ? -3.863 42.031 20.516 1 97.06 133 PHE B O 1
ATOM 5229 N N . ALA B 1 134 ? -3.549 43.281 18.672 1 96.94 134 ALA B N 1
ATOM 5230 C CA . ALA B 1 134 ? -3.268 44.469 19.469 1 96.94 134 ALA B CA 1
ATOM 5231 C C . ALA B 1 134 ? -4.43 44.781 20.406 1 96.94 134 ALA B C 1
ATOM 5233 O O . ALA B 1 134 ? -4.219 45.281 21.516 1 96.94 134 ALA B O 1
ATOM 5234 N N . GLU B 1 135 ? -5.617 44.469 20.047 1 97.12 135 GLU B N 1
ATOM 5235 C CA . GLU B 1 135 ? -6.84 44.75 20.797 1 97.12 135 GLU B CA 1
ATOM 5236 C C . GLU B 1 135 ? -7.047 43.75 21.906 1 97.12 135 GLU B C 1
ATOM 5238 O O . GLU B 1 135 ? -7.898 43.938 22.781 1 97.12 135 GLU B O 1
ATOM 5243 N N . ASN B 1 136 ? -6.355 42.656 21.859 1 96.44 136 ASN B N 1
ATOM 5244 C CA . ASN B 1 136 ? -6.414 41.594 22.844 1 96.44 136 ASN B CA 1
ATOM 5245 C C . ASN B 1 136 ? -7.832 41.062 23.016 1 96.44 136 ASN B C 1
ATOM 5247 O O . ASN B 1 136 ? -8.297 40.875 24.141 1 96.44 136 ASN B O 1
ATOM 5251 N N . ARG B 1 137 ? -8.5 40.906 21.984 1 96.75 137 ARG B N 1
ATOM 5252 C CA . ARG B 1 137 ? -9.852 40.375 21.953 1 96.75 137 ARG B CA 1
ATOM 5253 C C . ARG B 1 137 ? -10.164 39.781 20.578 1 96.75 137 ARG B C 1
ATOM 5255 O O . ARG B 1 137 ? -9.461 40.062 19.594 1 96.75 137 ARG B O 1
ATOM 5262 N N . ALA B 1 138 ? -11.227 38.969 20.5 1 97.69 138 ALA B N 1
ATOM 5263 C CA . ALA B 1 138 ? -11.766 38.438 19.25 1 97.69 138 ALA B CA 1
ATOM 5264 C C . ALA B 1 138 ? -12.609 39.5 18.547 1 97.69 138 ALA B C 1
ATOM 5266 O O . ALA B 1 138 ? -13.008 40.5 19.156 1 97.69 138 ALA B O 1
ATOM 5267 N N . PRO B 1 139 ? -12.828 39.344 17.25 1 98.44 139 PRO B N 1
ATOM 5268 C CA . PRO B 1 139 ? -13.773 40.25 16.578 1 98.44 139 PRO B CA 1
ATOM 5269 C C . PRO B 1 139 ? -15.203 40.062 17.062 1 98.44 139 PRO B C 1
ATOM 5271 O O . PRO B 1 139 ? -15.562 38.969 17.547 1 98.44 139 PRO B O 1
ATOM 5274 N N . THR B 1 140 ? -15.969 41.094 16.922 1 98 140 THR B N 1
ATOM 5275 C CA . THR B 1 140 ? -17.391 41 17.219 1 98 140 THR B CA 1
ATOM 5276 C C . THR B 1 140 ? -18.188 40.719 15.945 1 98 140 THR B C 1
ATOM 5278 O O . THR B 1 140 ? -17.719 40.969 14.836 1 98 140 THR B O 1
ATOM 5281 N N . VAL B 1 141 ? -19.375 40.188 16.141 1 98.19 141 VAL B N 1
ATOM 5282 C CA . VAL B 1 141 ? -20.266 39.938 15.016 1 98.19 141 VAL B CA 1
ATOM 5283 C C . VAL B 1 141 ? -20.562 41.25 14.281 1 98.19 141 VAL B C 1
ATOM 5285 O O . VAL B 1 141 ? -20.656 41.25 13.055 1 98.19 141 VAL B O 1
ATOM 5288 N N . ALA B 1 142 ? -20.703 42.281 15.031 1 97.62 142 ALA B N 1
ATOM 5289 C CA . ALA B 1 142 ? -20.969 43.594 14.43 1 97.62 142 ALA B CA 1
ATOM 5290 C C . ALA B 1 142 ? -19.812 44.031 13.539 1 97.62 142 ALA B C 1
ATOM 5292 O O . ALA B 1 142 ? -20.016 44.562 12.438 1 97.62 142 ALA B O 1
ATOM 5293 N N . GLU B 1 143 ? -18.594 43.844 13.992 1 98.06 143 GLU B N 1
ATOM 5294 C CA . GLU B 1 143 ? -17.406 44.188 13.211 1 98.06 143 GLU B CA 1
ATOM 5295 C C . GLU B 1 143 ? -17.328 43.344 11.945 1 98.06 143 GLU B C 1
ATOM 5297 O O . GLU B 1 143 ? -17.016 43.844 10.867 1 98.06 143 GLU B O 1
ATOM 5302 N N . LEU B 1 144 ? -17.641 42.062 12.055 1 98.56 144 LEU B N 1
ATOM 5303 C CA . LEU B 1 144 ? -17.641 41.156 10.914 1 98.56 144 LEU B CA 1
ATOM 5304 C C . LEU B 1 144 ? -18.703 41.562 9.898 1 98.56 144 LEU B C 1
ATOM 5306 O O . LEU B 1 144 ? -18.453 41.562 8.695 1 98.56 144 LEU B O 1
ATOM 5310 N N . SER B 1 145 ? -19.875 41.938 10.398 1 98.19 145 SER B N 1
ATOM 5311 C CA . SER B 1 145 ? -20.984 42.312 9.531 1 98.19 145 SER B CA 1
ATOM 5312 C C . SER B 1 145 ? -20.688 43.625 8.789 1 98.19 145 SER B C 1
ATOM 5314 O O . SER B 1 145 ? -21.047 43.781 7.625 1 98.19 145 SER B O 1
ATOM 5316 N N . HIS B 1 146 ? -20.078 44.469 9.508 1 97.69 146 HIS B N 1
ATOM 5317 C CA . HIS B 1 146 ? -19.703 45.75 8.891 1 97.69 146 HIS B CA 1
ATOM 5318 C C . HIS B 1 146 ? -18.625 45.531 7.84 1 97.69 146 HIS B C 1
ATOM 5320 O O . HIS B 1 146 ? -18.672 46.156 6.773 1 97.69 146 HIS B O 1
ATOM 5326 N N . ALA B 1 147 ? -17.656 44.75 8.133 1 96.81 147 ALA B N 1
ATOM 5327 C CA . ALA B 1 147 ? -16.531 44.531 7.238 1 96.81 147 ALA B CA 1
ATOM 5328 C C . ALA B 1 147 ? -16.969 43.75 6 1 96.81 147 ALA B C 1
ATOM 5330 O O . ALA B 1 147 ? -16.391 43.906 4.922 1 96.81 147 ALA B O 1
ATOM 5331 N N . LEU B 1 148 ? -18 42.906 6.137 1 97.44 148 LEU B N 1
ATOM 5332 C CA . LEU B 1 148 ? -18.406 41.969 5.074 1 97.44 148 LEU B CA 1
ATOM 5333 C C . LEU B 1 148 ? -19.922 41.969 4.898 1 97.44 148 LEU B C 1
ATOM 5335 O O . LEU B 1 148 ? -20.562 40.938 5.059 1 97.44 148 LEU B O 1
ATOM 5339 N N . PRO B 1 149 ? -20.484 43 4.469 1 95 149 PRO B N 1
ATOM 5340 C CA . PRO B 1 149 ? -21.938 43.094 4.391 1 95 149 PRO B CA 1
ATOM 5341 C C . PRO B 1 149 ? -22.531 42.188 3.307 1 95 149 PRO B C 1
ATOM 5343 O O . PRO B 1 149 ? -23.688 41.781 3.398 1 95 149 PRO B O 1
ATOM 5346 N N . ASP B 1 150 ? -21.719 41.812 2.367 1 95.56 150 ASP B N 1
ATOM 5347 C CA . ASP B 1 150 ? -22.266 41.094 1.207 1 95.56 150 ASP B CA 1
ATOM 5348 C C . ASP B 1 150 ? -21.844 39.625 1.214 1 95.56 150 ASP B C 1
ATOM 5350 O O . ASP B 1 150 ? -22.156 38.906 0.277 1 95.56 150 ASP B O 1
ATOM 5354 N N . HIS B 1 151 ? -21.125 39.219 2.16 1 97.81 151 HIS B N 1
ATOM 5355 C CA . HIS B 1 151 ? -20.609 37.844 2.232 1 97.81 151 HIS B CA 1
ATOM 5356 C C . HIS B 1 151 ? -20.875 37.25 3.605 1 97.81 151 HIS B C 1
ATOM 5358 O O . HIS B 1 151 ? -20.625 37.875 4.629 1 97.81 151 HIS B O 1
ATOM 5364 N N . PRO B 1 152 ? -21.453 36.031 3.611 1 98.19 152 PRO B N 1
ATOM 5365 C CA . PRO B 1 152 ? -21.422 35.344 4.895 1 98.19 152 PRO B CA 1
ATOM 5366 C C . PRO B 1 152 ? -20 35.031 5.352 1 98.19 152 PRO B C 1
ATOM 5368 O O . PRO B 1 152 ? -19.156 34.656 4.539 1 98.19 152 PRO B O 1
ATOM 5371 N N . ALA B 1 153 ? -19.734 35.25 6.629 1 98.5 153 ALA B N 1
ATOM 5372 C CA . ALA B 1 153 ? -18.406 35 7.211 1 98.5 153 ALA B CA 1
ATOM 5373 C C . ALA B 1 153 ? -18.484 33.969 8.336 1 98.5 153 ALA B C 1
ATOM 5375 O O . ALA B 1 153 ? -19.422 33.969 9.133 1 98.5 153 ALA B O 1
ATOM 5376 N N . TYR B 1 154 ? -17.562 33.031 8.328 1 98.56 154 TYR B N 1
ATOM 5377 C CA . TYR B 1 154 ? -17.391 32.031 9.367 1 98.56 154 TYR B CA 1
ATOM 5378 C C . TYR B 1 154 ? -16.016 32.156 10.008 1 98.56 154 TYR B C 1
ATOM 5380 O O . TYR B 1 154 ? -15 31.953 9.336 1 98.56 154 TYR B O 1
ATOM 5388 N N . ILE B 1 155 ? -15.945 32.469 11.305 1 98.62 155 ILE B N 1
ATOM 5389 C CA . ILE B 1 155 ? -14.703 32.625 12.047 1 98.62 155 ILE B CA 1
ATOM 5390 C C . ILE B 1 155 ? -14.672 31.641 13.211 1 98.62 155 ILE B C 1
ATOM 5392 O O . ILE B 1 155 ? -15.383 31.828 14.203 1 98.62 155 ILE B O 1
ATOM 5396 N N . GLN B 1 156 ? -13.789 30.688 13.117 1 98 156 GLN B N 1
ATOM 5397 C CA . GLN B 1 156 ? -13.695 29.688 14.172 1 98 156 GLN B CA 1
ATOM 5398 C C . GLN B 1 156 ? -12.484 29.938 15.062 1 98 156 GLN B C 1
ATOM 5400 O O . GLN B 1 156 ? -11.367 30.094 14.57 1 98 156 GLN B O 1
ATOM 5405 N N . TYR B 1 157 ? -12.742 30.078 16.328 1 97.12 157 TYR B N 1
ATOM 5406 C CA . TYR B 1 157 ? -11.68 30.188 17.328 1 97.12 157 TYR B CA 1
ATOM 5407 C C . TYR B 1 157 ? -11.297 28.797 17.859 1 97.12 157 TYR B C 1
ATOM 5409 O O . TYR B 1 157 ? -11.82 28.359 18.891 1 97.12 157 TYR B O 1
ATOM 5417 N N . LEU B 1 158 ? -10.219 28.172 17.094 1 95.44 158 LEU B N 1
ATOM 5418 C CA . LEU B 1 158 ? -9.805 26.812 17.422 1 95.44 158 LEU B CA 1
ATOM 5419 C C . LEU B 1 158 ? -11.008 25.891 17.531 1 95.44 158 LEU B C 1
ATOM 5421 O O . LEU B 1 158 ? -11.734 25.688 16.547 1 95.44 158 LEU B O 1
ATOM 5425 N N . TYR B 1 159 ? -11.289 25.344 18.672 1 93.25 159 TYR B N 1
ATOM 5426 C CA . TYR B 1 159 ? -12.5 24.547 18.828 1 93.25 159 TYR B CA 1
ATOM 5427 C C . TYR B 1 159 ? -13.328 25.062 20 1 93.25 159 TYR B C 1
ATOM 5429 O O . TYR B 1 159 ? -14.211 24.344 20.5 1 93.25 159 TYR B O 1
ATOM 5437 N N . ASP B 1 160 ? -13.102 26.297 20.328 1 94.44 160 ASP B N 1
ATOM 5438 C CA . ASP B 1 160 ? -13.836 26.875 21.438 1 94.44 160 ASP B CA 1
ATOM 5439 C C . ASP B 1 160 ? -15.211 27.359 21 1 94.44 160 ASP B C 1
ATOM 5441 O O . ASP B 1 160 ? -16.219 27.109 21.672 1 94.44 160 ASP B O 1
ATOM 5445 N N . TYR B 1 161 ? -15.266 28.094 20 1 96.81 161 TYR B N 1
ATOM 5446 C CA . TYR B 1 161 ? -16.516 28.562 19.422 1 96.81 161 TYR B CA 1
ATOM 5447 C C . TYR B 1 161 ? -16.297 29.078 18 1 96.81 161 TYR B C 1
ATOM 5449 O O . TYR B 1 161 ? -15.164 29.125 17.516 1 96.81 161 TYR B O 1
ATOM 5457 N N . ALA B 1 162 ? -17.391 29.359 17.312 1 98.25 162 ALA B N 1
ATOM 5458 C CA . ALA B 1 162 ? -17.344 30.016 16.016 1 98.25 162 ALA B CA 1
ATOM 5459 C C . ALA B 1 162 ? -18.281 31.219 15.969 1 98.25 162 ALA B C 1
ATOM 5461 O O . ALA B 1 162 ? -19.219 31.312 16.766 1 98.25 162 ALA B O 1
ATOM 5462 N N . LEU B 1 163 ? -17.922 32.156 15.133 1 98.62 163 LEU B N 1
ATOM 5463 C CA . LEU B 1 163 ? -18.75 33.344 14.867 1 98.62 163 LEU B CA 1
ATOM 5464 C C . LEU B 1 163 ? -19.219 33.344 13.414 1 98.62 163 LEU B C 1
ATOM 5466 O O . LEU B 1 163 ? -18.453 33.031 12.516 1 98.62 163 LEU B O 1
ATOM 5470 N N . VAL B 1 164 ? -20.453 33.719 13.234 1 98.56 164 VAL B N 1
ATOM 5471 C CA . VAL B 1 164 ? -20.938 34.062 11.906 1 98.56 164 VAL B CA 1
ATOM 5472 C C . VAL B 1 164 ? -21.469 35.5 11.93 1 98.56 164 VAL B C 1
ATOM 5474 O O . VAL B 1 164 ? -22.016 35.938 12.945 1 98.56 164 VAL B O 1
ATOM 5477 N N . ASN B 1 165 ? -21.281 36.25 10.805 1 98.44 165 ASN B N 1
ATOM 5478 C CA . ASN B 1 165 ? -21.828 37.594 10.711 1 98.44 165 ASN B CA 1
ATOM 5479 C C . ASN B 1 165 ? -23.312 37.562 10.383 1 98.44 165 ASN B C 1
ATOM 5481 O O . ASN B 1 165 ? -23.938 36.5 10.336 1 98.44 165 ASN B O 1
ATOM 5485 N N . GLN B 1 166 ? -23.828 38.781 10.266 1 97.69 166 GLN B N 1
ATOM 5486 C CA . GLN B 1 166 ? -25.266 38.875 10.023 1 97.69 166 GLN B CA 1
ATOM 5487 C C . GLN B 1 166 ? -25.672 38.125 8.758 1 97.69 166 GLN B C 1
ATOM 5489 O O . GLN B 1 166 ? -26.672 37.406 8.75 1 97.69 166 GLN B O 1
ATOM 5494 N N . ARG B 1 167 ? -24.969 38.25 7.75 1 97.62 167 ARG B N 1
ATOM 5495 C CA . ARG B 1 167 ? -25.266 37.531 6.523 1 97.62 167 ARG B CA 1
ATOM 5496 C C . ARG B 1 167 ? -25.172 36.031 6.75 1 97.62 167 ARG B C 1
ATOM 5498 O O . ARG B 1 167 ? -25.953 35.25 6.172 1 97.62 167 ARG B O 1
ATOM 5505 N N . GLY B 1 168 ? -24.203 35.562 7.559 1 97.81 168 GLY B N 1
ATOM 5506 C CA . GLY B 1 168 ? -24.125 34.156 7.926 1 97.81 168 GLY B CA 1
ATOM 5507 C C . GLY B 1 168 ? -25.328 33.656 8.688 1 97.81 168 GLY B C 1
ATOM 5508 O O . GLY B 1 168 ? -25.828 32.562 8.445 1 97.81 168 GLY B O 1
ATOM 5509 N N . ILE B 1 169 ? -25.812 34.469 9.578 1 97.56 169 ILE B N 1
ATOM 5510 C CA . ILE B 1 169 ? -27.031 34.156 10.328 1 97.56 169 ILE B CA 1
ATOM 5511 C C . ILE B 1 169 ? -28.188 33.969 9.359 1 97.56 169 ILE B C 1
ATOM 5513 O O . ILE B 1 169 ? -28.938 33 9.477 1 97.56 169 ILE B O 1
ATOM 5517 N N . ASP B 1 170 ? -28.266 34.781 8.422 1 96.5 170 ASP B N 1
ATOM 5518 C CA . ASP B 1 170 ? -29.359 34.719 7.453 1 96.5 170 ASP B CA 1
ATOM 5519 C C . ASP B 1 170 ? -29.25 33.5 6.559 1 96.5 170 ASP B C 1
ATOM 5521 O O . ASP B 1 170 ? -30.234 32.781 6.348 1 96.5 170 ASP B O 1
ATOM 5525 N N . VAL B 1 171 ? -28.109 33.25 6.051 1 96 171 VAL B N 1
ATOM 5526 C CA . VAL B 1 171 ? -27.875 32.156 5.102 1 96 171 VAL B CA 1
ATOM 5527 C C . VAL B 1 171 ? -28.109 30.812 5.789 1 96 171 VAL B C 1
ATOM 5529 O O . VAL B 1 171 ? -28.625 29.875 5.18 1 96 171 VAL B O 1
ATOM 5532 N N . LEU B 1 172 ? -27.688 30.734 7.047 1 96.44 172 LEU B N 1
ATOM 5533 C CA . LEU B 1 172 ? -27.859 29.484 7.793 1 96.44 172 LEU B CA 1
ATOM 5534 C C . LEU B 1 172 ? -29.281 29.359 8.336 1 96.44 172 LEU B C 1
ATOM 5536 O O . LEU B 1 172 ? -29.672 28.312 8.836 1 96.44 172 LEU B O 1
ATOM 5540 N N . GLY B 1 173 ? -30.031 30.406 8.242 1 97 173 GLY B N 1
ATOM 5541 C CA . GLY B 1 173 ? -31.391 30.406 8.742 1 97 173 GLY B CA 1
ATOM 5542 C C . GLY B 1 173 ? -31.484 30.234 10.242 1 97 173 GLY B C 1
ATOM 5543 O O . GLY B 1 173 ? -32.375 29.578 10.758 1 97 173 GLY B O 1
ATOM 5544 N N . LEU B 1 174 ? -30.609 30.875 10.961 1 97.25 174 LEU B N 1
ATOM 5545 C CA . LEU B 1 174 ? -30.5 30.609 12.391 1 97.25 174 LEU B CA 1
ATOM 5546 C C . LEU B 1 174 ? -31.734 31.141 13.141 1 97.25 174 LEU B C 1
ATOM 5548 O O . LEU B 1 174 ? -31.984 30.75 14.273 1 97.25 174 LEU B O 1
ATOM 5552 N N . ASN B 1 175 ? -32.438 32 12.562 1 96.75 175 ASN B N 1
ATOM 5553 C CA . ASN B 1 175 ? -33.625 32.594 13.211 1 96.75 175 ASN B CA 1
ATOM 5554 C C . ASN B 1 175 ? -34.906 32.062 12.586 1 96.75 175 ASN B C 1
ATOM 5556 O O . ASN B 1 175 ? -36 32.562 12.867 1 96.75 175 ASN B O 1
ATOM 5560 N N . ASP B 1 176 ? -34.75 31.109 11.789 1 95.56 176 ASP B N 1
ATOM 5561 C CA . ASP B 1 176 ? -35.938 30.516 11.195 1 95.56 176 ASP B CA 1
ATOM 5562 C C . ASP B 1 176 ? -36.719 29.719 12.242 1 95.56 176 ASP B C 1
ATOM 5564 O O . ASP B 1 176 ? -36.188 29.406 13.312 1 95.56 176 ASP B O 1
ATOM 5568 N N . THR B 1 177 ? -38.031 29.406 11.922 1 91.19 177 THR B N 1
ATOM 5569 C CA . THR B 1 177 ? -38.906 28.578 12.734 1 91.19 177 THR B CA 1
ATOM 5570 C C . THR B 1 177 ? -39.469 27.438 11.906 1 91.19 177 THR B C 1
ATOM 5572 O O . THR B 1 177 ? -40.25 27.672 10.961 1 91.19 177 THR B O 1
ATOM 5575 N N . PRO B 1 178 ? -39.094 26.312 12.242 1 89 178 PRO B N 1
ATOM 5576 C CA . PRO B 1 178 ? -38.156 25.906 13.281 1 89 178 PRO B CA 1
ATOM 5577 C C . PRO B 1 178 ? -36.719 26.188 12.898 1 89 178 PRO B C 1
ATOM 5579 O O . PRO B 1 178 ? -36.406 26.312 11.711 1 89 178 PRO B O 1
ATOM 5582 N N . PRO B 1 179 ? -35.812 26.266 13.945 1 86.56 179 PRO B N 1
ATOM 5583 C CA . PRO B 1 179 ? -34.406 26.469 13.617 1 86.56 179 PRO B CA 1
ATOM 5584 C C . PRO B 1 179 ? -33.781 25.266 12.891 1 86.56 179 PRO B C 1
ATOM 5586 O O . PRO B 1 179 ? -34.25 24.141 13.039 1 86.56 179 PRO B O 1
ATOM 5589 N N . PRO B 1 180 ? -32.781 25.5 12.117 1 91.19 180 PRO B N 1
ATOM 5590 C CA . PRO B 1 180 ? -32.156 24.391 11.398 1 91.19 180 PRO B CA 1
ATOM 5591 C C . PRO B 1 180 ? -31.406 23.438 12.32 1 91.19 180 PRO B C 1
ATOM 5593 O O . PRO B 1 180 ? -30.969 23.844 13.398 1 91.19 180 PRO B O 1
ATOM 5596 N N . ASP B 1 181 ? -31.328 22.203 11.875 1 88 181 ASP B N 1
ATOM 5597 C CA . ASP B 1 181 ? -30.484 21.234 12.547 1 88 181 ASP B CA 1
ATOM 5598 C C . ASP B 1 181 ? -29.047 21.312 12.055 1 88 181 ASP B C 1
ATOM 5600 O O . ASP B 1 181 ? -28.766 20.953 10.914 1 88 181 ASP B O 1
ATOM 5604 N N . LEU B 1 182 ? -28.219 21.797 12.953 1 91.69 182 LEU B N 1
ATOM 5605 C CA . LEU B 1 182 ? -26.828 21.953 12.578 1 91.69 182 LEU B CA 1
ATOM 5606 C C . LEU B 1 182 ? -25.969 20.891 13.242 1 91.69 182 LEU B C 1
ATOM 5608 O O . LEU B 1 182 ? -24.828 21.156 13.656 1 91.69 182 LEU B O 1
ATOM 5612 N N . ALA B 1 183 ? -26.5 19.719 13.375 1 86.62 183 ALA B N 1
ATOM 5613 C CA . ALA B 1 183 ? -25.828 18.469 13.766 1 86.62 183 ALA B CA 1
ATOM 5614 C C . ALA B 1 183 ? -24.906 18.703 14.953 1 86.62 183 ALA B C 1
ATOM 5616 O O . ALA B 1 183 ? -23.719 18.375 14.898 1 86.62 183 ALA B O 1
ATOM 5617 N N . GLY B 1 184 ? -25.375 19.156 16.062 1 91.69 184 GLY B N 1
ATOM 5618 C CA . GLY B 1 184 ? -24.609 19.25 17.297 1 91.69 184 GLY B CA 1
ATOM 5619 C C . GLY B 1 184 ? -24.141 20.641 17.594 1 91.69 184 GLY B C 1
ATOM 5620 O O . GLY B 1 184 ? -23.594 20.906 18.672 1 91.69 184 GLY B O 1
ATOM 5621 N N . ILE B 1 185 ? -24.391 21.625 16.734 1 96.62 185 ILE B N 1
ATOM 5622 C CA . ILE B 1 185 ? -24.016 23.016 16.969 1 96.62 185 ILE B CA 1
ATOM 5623 C C . ILE B 1 185 ? -25.078 23.703 17.828 1 96.62 185 ILE B C 1
ATOM 5625 O O . ILE B 1 185 ? -26.281 23.625 17.516 1 96.62 185 ILE B O 1
ATOM 5629 N N . ARG B 1 186 ? -24.703 24.266 18.875 1 97 186 ARG B N 1
ATOM 5630 C CA . ARG B 1 186 ? -25.562 25.094 19.703 1 97 186 ARG B CA 1
ATOM 5631 C C . ARG B 1 186 ? -25.438 26.562 19.312 1 97 186 ARG B C 1
ATOM 5633 O O . ARG B 1 186 ? -24.328 27.109 19.281 1 97 186 ARG B O 1
ATOM 5640 N N . VAL B 1 187 ? -26.531 27.188 19.094 1 97.56 187 VAL B N 1
ATOM 5641 C CA . VAL B 1 187 ? -26.578 28.578 18.688 1 97.56 187 VAL B CA 1
ATOM 5642 C C . VAL B 1 187 ? -26.828 29.469 19.891 1 97.56 187 VAL B C 1
ATOM 5644 O O . VAL B 1 187 ? -27.812 29.297 20.609 1 97.56 187 VAL B O 1
ATOM 5647 N N . GLU B 1 188 ? -25.891 30.391 20.109 1 97.75 188 GLU B N 1
ATOM 5648 C CA . GLU B 1 188 ? -26.125 31.375 21.156 1 97.75 188 GLU B CA 1
ATOM 5649 C C . GLU B 1 188 ? -27.234 32.344 20.766 1 97.75 188 GLU B C 1
ATOM 5651 O O . GLU B 1 188 ? -27.281 32.781 19.609 1 97.75 188 GLU B O 1
ATOM 5656 N N . ARG B 1 189 ? -28.109 32.656 21.703 1 97.38 189 ARG B N 1
ATOM 5657 C CA . ARG B 1 189 ? -29.219 33.562 21.453 1 97.38 189 ARG B CA 1
ATOM 5658 C C . ARG B 1 189 ? -29.25 34.688 22.484 1 97.38 189 ARG B C 1
ATOM 5660 O O . ARG B 1 189 ? -28.859 34.469 23.641 1 97.38 189 ARG B O 1
ATOM 5667 N N . ASP B 1 190 ? -29.719 35.812 22.094 1 96.94 190 ASP B N 1
ATOM 5668 C CA . ASP B 1 190 ? -29.828 36.938 23 1 96.94 190 ASP B CA 1
ATOM 5669 C C . ASP B 1 190 ? -31.141 36.906 23.797 1 96.94 190 ASP B C 1
ATOM 5671 O O . ASP B 1 190 ? -31.859 35.906 23.734 1 96.94 190 ASP B O 1
ATOM 5675 N N . ALA B 1 191 ? -31.328 37.938 24.516 1 96.94 191 ALA B N 1
ATOM 5676 C CA . ALA B 1 191 ? -32.469 38 25.422 1 96.94 191 ALA B CA 1
ATOM 5677 C C . ALA B 1 191 ? -33.781 37.938 24.641 1 96.94 191 ALA B C 1
ATOM 5679 O O . ALA B 1 191 ? -34.812 37.469 25.172 1 96.94 191 ALA B O 1
ATOM 5680 N N . LYS B 1 192 ? -33.812 38.344 23.484 1 96.12 192 LYS B N 1
ATOM 5681 C CA . LYS B 1 192 ? -35 38.375 22.656 1 96.12 192 LYS B CA 1
ATOM 5682 C C . LYS B 1 192 ? -35.156 37.094 21.859 1 96.12 192 LYS B C 1
ATOM 5684 O O . LYS B 1 192 ? -36.125 36.938 21.109 1 96.12 192 LYS B O 1
ATOM 5689 N N . GLY B 1 193 ? -34.188 36.188 21.938 1 95.38 193 GLY B N 1
ATOM 5690 C CA . GLY B 1 193 ? -34.281 34.906 21.266 1 95.38 193 GLY B CA 1
ATOM 5691 C C . GLY B 1 193 ? -33.625 34.906 19.906 1 95.38 193 GLY B C 1
ATOM 5692 O O . GLY B 1 193 ? -33.625 33.875 19.219 1 95.38 193 GLY B O 1
ATOM 5693 N N . SER B 1 194 ? -33.062 35.969 19.547 1 96.62 194 SER B N 1
ATOM 5694 C CA . SER B 1 194 ? -32.406 36.031 18.25 1 96.62 194 SER B CA 1
ATOM 5695 C C . SER B 1 194 ? -30.984 35.5 18.344 1 96.62 194 SER B C 1
ATOM 5697 O O . SER B 1 194 ? -30.312 35.656 19.344 1 96.62 194 SER B O 1
ATOM 5699 N N . ALA B 1 195 ? -30.594 34.875 17.266 1 97.88 195 ALA B N 1
ATOM 5700 C CA . ALA B 1 195 ? -29.219 34.375 17.219 1 97.88 195 ALA B CA 1
ATOM 5701 C C . ALA B 1 195 ? -28.203 35.5 17.312 1 97.88 195 ALA B C 1
ATOM 5703 O O . ALA B 1 195 ? -28.312 36.5 16.641 1 97.88 195 ALA B O 1
ATOM 5704 N N . THR B 1 196 ? -27.156 35.281 18.109 1 98.25 196 THR B N 1
ATOM 5705 C CA . THR B 1 196 ? -26.125 36.312 18.297 1 98.25 196 THR B CA 1
ATOM 5706 C C . THR B 1 196 ? -25.031 36.156 17.25 1 98.25 196 THR B C 1
ATOM 5708 O O . THR B 1 196 ? -24.219 37.094 17.062 1 98.25 196 THR B O 1
ATOM 5711 N N . GLY B 1 197 ? -25.016 34.938 16.625 1 98.19 197 GLY B N 1
ATOM 5712 C CA . GLY B 1 197 ? -23.953 34.625 15.695 1 98.19 197 GLY B CA 1
ATOM 5713 C C . GLY B 1 197 ? -22.859 33.781 16.297 1 98.19 197 GLY B C 1
ATOM 5714 O O . GLY B 1 197 ? -21.969 33.312 15.586 1 98.19 197 GLY B O 1
ATOM 5715 N N . LYS B 1 198 ? -22.828 33.594 17.516 1 98.44 198 LYS B N 1
ATOM 5716 C CA . LYS B 1 198 ? -21.859 32.75 18.188 1 98.44 198 LYS B CA 1
ATOM 5717 C C . LYS B 1 198 ? -22.359 31.297 18.281 1 98.44 198 LYS B C 1
ATOM 5719 O O . LYS B 1 198 ? -23.484 31.047 18.688 1 98.44 198 LYS B O 1
ATOM 5724 N N . LEU B 1 199 ? -21.516 30.406 17.828 1 98.06 199 LEU B N 1
ATOM 5725 C CA . LEU B 1 199 ? -21.844 28.984 17.734 1 98.06 199 LEU B CA 1
ATOM 5726 C C . LEU B 1 199 ? -20.922 28.156 18.609 1 98.06 199 LEU B C 1
ATOM 5728 O O . LEU B 1 199 ? -19.734 28.453 18.734 1 98.06 199 LEU B O 1
ATOM 5732 N N . PHE B 1 200 ? -21.453 27.094 19.219 1 97.56 200 PHE B N 1
ATOM 5733 C CA . PHE B 1 200 ? -20.688 26.156 20.031 1 97.56 200 PHE B CA 1
ATOM 5734 C C . PHE B 1 200 ? -20.891 24.719 19.547 1 97.56 200 PHE B C 1
ATOM 5736 O O . PHE B 1 200 ? -21.938 24.391 19 1 97.56 200 PHE B O 1
ATOM 5743 N N . GLY B 1 201 ? -19.875 23.969 19.703 1 94.81 201 GLY B N 1
ATOM 5744 C CA . GLY B 1 201 ? -19.953 22.562 19.312 1 94.81 201 GLY B CA 1
ATOM 5745 C C . GLY B 1 201 ? -18.656 21.812 19.594 1 94.81 201 GLY B C 1
ATOM 5746 O O . GLY B 1 201 ? -17.641 22.422 19.938 1 94.81 201 GLY B O 1
ATOM 5747 N N . ASP B 1 202 ? -18.734 20.469 19.453 1 90.75 202 ASP B N 1
ATOM 5748 C CA . ASP B 1 202 ? -17.516 19.672 19.562 1 90.75 202 ASP B CA 1
ATOM 5749 C C . ASP B 1 202 ? -16.781 19.609 18.219 1 90.75 202 ASP B C 1
ATOM 5751 O O . ASP B 1 202 ? -17.188 20.266 17.25 1 90.75 202 ASP B O 1
ATOM 5755 N N . ILE B 1 203 ? -15.703 18.922 18.172 1 91.25 203 ILE B N 1
ATOM 5756 C CA . ILE B 1 203 ? -14.836 18.859 17 1 91.25 203 ILE B CA 1
ATOM 5757 C C . ILE B 1 203 ? -15.625 18.344 15.805 1 91.25 203 ILE B C 1
ATOM 5759 O O . ILE B 1 203 ? -15.578 18.922 14.727 1 91.25 203 ILE B O 1
ATOM 5763 N N . ALA B 1 204 ? -16.406 17.281 15.984 1 89.94 204 ALA B N 1
ATOM 5764 C CA . ALA B 1 204 ? -17.156 16.672 14.898 1 89.94 204 ALA B CA 1
ATOM 5765 C C . ALA B 1 204 ? -18.219 17.641 14.352 1 89.94 204 ALA B C 1
ATOM 5767 O O . ALA B 1 204 ? -18.391 17.75 13.141 1 89.94 204 ALA B O 1
ATOM 5768 N N . ALA B 1 205 ? -18.891 18.344 15.227 1 93.69 205 ALA B N 1
ATOM 5769 C CA . ALA B 1 205 ? -19.938 19.281 14.844 1 93.69 205 ALA B CA 1
ATOM 5770 C C . ALA B 1 205 ? -19.359 20.438 14.031 1 93.69 205 ALA B C 1
ATOM 5772 O O . ALA B 1 205 ? -19.906 20.812 12.984 1 93.69 205 ALA B O 1
ATOM 5773 N N . PHE B 1 206 ? -18.281 20.953 14.492 1 95.31 206 PHE B N 1
ATOM 5774 C CA . PHE B 1 206 ? -17.625 22.047 13.781 1 95.31 206 PHE B CA 1
ATOM 5775 C C . PHE B 1 206 ? -17.156 21.594 12.398 1 95.31 206 PHE B C 1
ATOM 5777 O O . PHE B 1 206 ? -17.328 22.312 11.414 1 95.31 206 PHE B O 1
ATOM 5784 N N . ASN B 1 207 ? -16.578 20.406 12.367 1 92.88 207 ASN B N 1
ATOM 5785 C CA . ASN B 1 207 ? -16.109 19.891 11.086 1 92.88 207 ASN B CA 1
ATOM 5786 C C . ASN B 1 207 ? -17.25 19.688 10.102 1 92.88 207 ASN B C 1
ATOM 5788 O O . ASN B 1 207 ? -17.109 19.969 8.906 1 92.88 207 ASN B O 1
ATOM 5792 N N . GLN B 1 208 ? -18.344 19.203 10.586 1 92.62 208 GLN B N 1
ATOM 5793 C CA . GLN B 1 208 ? -19.5 19 9.727 1 92.62 208 GLN B CA 1
ATOM 5794 C C . GLN B 1 208 ? -20.062 20.328 9.219 1 92.62 208 GLN B C 1
ATOM 5796 O O . GLN B 1 208 ? -20.406 20.438 8.047 1 92.62 208 GLN B O 1
ATOM 5801 N N . LEU B 1 209 ? -20.219 21.25 10.086 1 95.62 209 LEU B N 1
ATOM 5802 C CA . LEU B 1 209 ? -20.719 22.562 9.688 1 95.62 209 LEU B CA 1
ATOM 5803 C C . LEU B 1 209 ? -19.797 23.188 8.641 1 95.62 209 LEU B C 1
ATOM 5805 O O . LEU B 1 209 ? -20.266 23.719 7.629 1 95.62 209 LEU B O 1
ATOM 5809 N N . PHE B 1 210 ? -18.531 23.094 8.891 1 95.81 210 PHE B N 1
ATOM 5810 C CA . PHE B 1 210 ? -17.594 23.703 7.957 1 95.81 210 PHE B CA 1
ATOM 5811 C C . PHE B 1 210 ? -17.625 22.984 6.613 1 95.81 210 PHE B C 1
ATOM 5813 O O . PHE B 1 210 ? -17.469 23.609 5.562 1 95.81 210 PHE B O 1
ATOM 5820 N N . ALA B 1 211 ? -17.797 21.703 6.66 1 93.75 211 ALA B N 1
ATOM 5821 C CA . ALA B 1 211 ? -17.922 20.953 5.41 1 93.75 211 ALA B CA 1
ATOM 5822 C C . ALA B 1 211 ? -19.109 21.469 4.594 1 93.75 211 ALA B C 1
ATOM 5824 O O . ALA B 1 211 ? -19.031 21.547 3.363 1 93.75 211 ALA B O 1
ATOM 5825 N N . SER B 1 212 ? -20.156 21.781 5.234 1 93.5 212 SER B N 1
ATOM 5826 C CA . SER B 1 212 ? -21.344 22.312 4.566 1 93.5 212 SER B CA 1
ATOM 5827 C C . SER B 1 212 ? -21.078 23.703 3.992 1 93.5 212 SER B C 1
ATOM 5829 O O . SER B 1 212 ? -21.453 24 2.854 1 93.5 212 SER B O 1
ATOM 5831 N N . ILE B 1 213 ? -20.359 24.516 4.734 1 94.81 213 ILE B N 1
ATOM 5832 C CA . ILE B 1 213 ? -20.094 25.906 4.355 1 94.81 213 ILE B CA 1
ATOM 5833 C C . ILE B 1 213 ? -19.094 25.938 3.207 1 94.81 213 ILE B C 1
ATOM 5835 O O . ILE B 1 213 ? -19.141 26.828 2.354 1 94.81 213 ILE B O 1
ATOM 5839 N N . SER B 1 214 ? -18.219 24.953 3.156 1 95.88 214 SER B N 1
ATOM 5840 C CA . SER B 1 214 ? -17.156 24.953 2.154 1 95.88 214 SER B CA 1
ATOM 5841 C C . SER B 1 214 ? -17.484 23.984 1.017 1 95.88 214 SER B C 1
ATOM 5843 O O . SER B 1 214 ? -16.578 23.484 0.337 1 95.88 214 SER B O 1
ATOM 5845 N N . SER B 1 215 ? -18.703 23.641 0.79 1 93.19 215 SER B N 1
ATOM 5846 C CA . SER B 1 215 ? -19.125 22.609 -0.155 1 93.19 215 SER B CA 1
ATOM 5847 C C . SER B 1 215 ? -18.719 22.969 -1.58 1 93.19 215 SER B C 1
ATOM 5849 O O . SER B 1 215 ? -18.547 22.078 -2.42 1 93.19 215 SER B O 1
ATOM 5851 N N . ASN B 1 216 ? -18.547 24.219 -1.892 1 92.31 216 ASN B N 1
ATOM 5852 C CA . ASN B 1 216 ? -18.203 24.641 -3.246 1 92.31 216 ASN B CA 1
ATOM 5853 C C . ASN B 1 216 ? -16.703 24.844 -3.422 1 92.31 216 ASN B C 1
ATOM 5855 O O . ASN B 1 216 ? -16.25 25.328 -4.457 1 92.31 216 ASN B O 1
ATOM 5859 N N . ALA B 1 217 ? -15.922 24.5 -2.381 1 94.12 217 ALA B N 1
ATOM 5860 C CA . ALA B 1 217 ? -14.469 24.625 -2.49 1 94.12 217 ALA B CA 1
ATOM 5861 C C . ALA B 1 217 ? -13.922 23.688 -3.566 1 94.12 217 ALA B C 1
ATOM 5863 O O . ALA B 1 217 ? -14.391 22.562 -3.707 1 94.12 217 ALA B O 1
ATOM 5864 N N . ASP B 1 218 ? -12.984 24.188 -4.359 1 93.5 218 ASP B N 1
ATOM 5865 C CA . ASP B 1 218 ? -12.234 23.328 -5.27 1 93.5 218 ASP B CA 1
ATOM 5866 C C . ASP B 1 218 ? -11.211 22.484 -4.512 1 93.5 218 ASP B C 1
ATOM 5868 O O . ASP B 1 218 ? -10.062 22.906 -4.332 1 93.5 218 ASP B O 1
ATOM 5872 N N . ARG B 1 219 ? -11.594 21.328 -4.152 1 95.19 219 ARG B N 1
ATOM 5873 C CA . ARG B 1 219 ? -10.844 20.5 -3.223 1 95.19 219 ARG B CA 1
ATOM 5874 C C . ARG B 1 219 ? -9.523 20.047 -3.838 1 95.19 219 ARG B C 1
ATOM 5876 O O . ARG B 1 219 ? -8.484 20.047 -3.17 1 95.19 219 ARG B O 1
ATOM 5883 N N . GLU B 1 220 ? -9.477 19.672 -5.059 1 92.12 220 GLU B N 1
ATOM 5884 C CA . GLU B 1 220 ? -8.258 19.219 -5.715 1 92.12 220 GLU B CA 1
ATOM 5885 C C . GLU B 1 220 ? -7.246 20.344 -5.867 1 92.12 220 GLU B C 1
ATOM 5887 O O . GLU B 1 220 ? -6.062 20.172 -5.578 1 92.12 220 GLU B O 1
ATOM 5892 N N . SER B 1 221 ? -7.762 21.469 -6.254 1 94.88 221 SER B N 1
ATOM 5893 C CA . SER B 1 221 ? -6.875 22.609 -6.402 1 94.88 221 SER B CA 1
ATOM 5894 C C . SER B 1 221 ? -6.336 23.078 -5.055 1 94.88 221 SER B C 1
ATOM 5896 O O . SER B 1 221 ? -5.176 23.484 -4.949 1 94.88 221 SER B O 1
ATOM 5898 N N . GLY B 1 222 ? -7.23 23.047 -4.102 1 96.81 222 GLY B N 1
ATOM 5899 C CA . GLY B 1 222 ? -6.781 23.391 -2.76 1 96.81 222 GLY B CA 1
ATOM 5900 C C . GLY B 1 222 ? -5.668 22.484 -2.258 1 96.81 222 GLY B C 1
ATOM 5901 O O . GLY B 1 222 ? -4.652 22.984 -1.756 1 96.81 222 GLY B O 1
ATOM 5902 N N . LEU B 1 223 ? -5.855 21.25 -2.461 1 97.5 223 LEU B N 1
ATOM 5903 C CA . LEU B 1 223 ? -4.871 20.281 -2 1 97.5 223 LEU B CA 1
ATOM 5904 C C . LEU B 1 223 ? -3.545 20.453 -2.734 1 97.5 223 LEU B C 1
ATOM 5906 O O . LEU B 1 223 ? -2.477 20.406 -2.117 1 97.5 223 LEU B O 1
ATOM 5910 N N . ARG B 1 224 ? -3.535 20.719 -4.039 1 97.38 224 ARG B N 1
ATOM 5911 C CA . ARG B 1 224 ? -2.338 20.953 -4.836 1 97.38 224 ARG B CA 1
ATOM 5912 C C . ARG B 1 224 ? -1.589 22.188 -4.34 1 97.38 224 ARG B C 1
ATOM 5914 O O . ARG B 1 224 ? -0.366 22.156 -4.188 1 97.38 224 ARG B O 1
ATOM 5921 N N . GLN B 1 225 ? -2.334 23.266 -4.113 1 97.5 225 GLN B N 1
ATOM 5922 C CA . GLN B 1 225 ? -1.71 24.484 -3.629 1 97.5 225 GLN B CA 1
ATOM 5923 C C . GLN B 1 225 ? -1.117 24.281 -2.236 1 97.5 225 GLN B C 1
ATOM 5925 O O . GLN B 1 225 ? -0.039 24.797 -1.935 1 97.5 225 GLN B O 1
ATOM 5930 N N . PHE B 1 226 ? -1.85 23.594 -1.462 1 98.12 226 PHE B N 1
ATOM 5931 C CA . PHE B 1 226 ? -1.369 23.312 -0.116 1 98.12 226 PHE B CA 1
ATOM 5932 C C . PHE B 1 226 ? -0.028 22.594 -0.164 1 98.12 226 PHE B C 1
ATOM 5934 O O . PHE B 1 226 ? 0.92 22.984 0.518 1 98.12 226 PHE B O 1
ATOM 5941 N N . PHE B 1 227 ? 0.081 21.547 -0.967 1 98.44 227 PHE B N 1
ATOM 5942 C CA . PHE B 1 227 ? 1.319 20.781 -1.08 1 98.44 227 PHE B CA 1
ATOM 5943 C C . PHE B 1 227 ? 2.436 21.641 -1.654 1 98.44 227 PHE B C 1
ATOM 5945 O O . PHE B 1 227 ? 3.588 21.547 -1.227 1 98.44 227 PHE B O 1
ATOM 5952 N N . ALA B 1 228 ? 2.127 22.5 -2.582 1 98.19 228 ALA B N 1
ATOM 5953 C CA . ALA B 1 228 ? 3.121 23.422 -3.131 1 98.19 228 ALA B CA 1
ATOM 5954 C C . ALA B 1 228 ? 3.668 24.344 -2.049 1 98.19 228 ALA B C 1
ATOM 5956 O O . ALA B 1 228 ? 4.871 24.609 -1.995 1 98.19 228 ALA B O 1
ATOM 5957 N N . ASP B 1 229 ? 2.793 24.797 -1.197 1 97.88 229 ASP B N 1
ATOM 5958 C CA . ASP B 1 229 ? 3.201 25.672 -0.102 1 97.88 229 ASP B CA 1
ATOM 5959 C C . ASP B 1 229 ? 4.094 24.922 0.891 1 97.88 229 ASP B C 1
ATOM 5961 O O . ASP B 1 229 ? 5.027 25.516 1.448 1 97.88 229 ASP B O 1
ATOM 5965 N N . MET B 1 230 ? 3.75 23.672 1.118 1 98.44 230 MET B N 1
ATOM 5966 C CA . MET B 1 230 ? 4.598 22.844 1.974 1 98.44 230 MET B CA 1
ATOM 5967 C C . MET B 1 230 ? 5.984 22.672 1.359 1 98.44 230 MET B C 1
ATOM 5969 O O . MET B 1 230 ? 6.996 22.812 2.049 1 98.44 230 MET B O 1
ATOM 5973 N N . ASN B 1 231 ? 6.039 22.422 0.045 1 98.75 231 ASN B N 1
ATOM 5974 C CA . ASN B 1 231 ? 7.316 22.266 -0.645 1 98.75 231 ASN B CA 1
ATOM 5975 C C . ASN B 1 231 ? 8.148 23.547 -0.564 1 98.75 231 ASN B C 1
ATOM 5977 O O . ASN B 1 231 ? 9.375 23.484 -0.415 1 98.75 231 ASN B O 1
ATOM 5981 N N . ALA B 1 232 ? 7.527 24.641 -0.613 1 98.56 232 ALA B N 1
ATOM 5982 C CA . ALA B 1 232 ? 8.203 25.938 -0.555 1 98.56 232 ALA B CA 1
ATOM 5983 C C . ALA B 1 232 ? 8.812 26.172 0.825 1 98.56 232 ALA B C 1
ATOM 5985 O O . ALA B 1 232 ? 9.625 27.078 1.002 1 98.56 232 ALA B O 1
ATOM 5986 N N . ARG B 1 233 ? 8.453 25.344 1.715 1 98.44 233 ARG B N 1
ATOM 5987 C CA . ARG B 1 233 ? 9 25.453 3.062 1 98.44 233 ARG B CA 1
ATOM 5988 C C . ARG B 1 233 ? 10.008 24.328 3.326 1 98.44 233 ARG B C 1
ATOM 5990 O O . ARG B 1 233 ? 10.5 24.188 4.449 1 98.44 233 ARG B O 1
ATOM 5997 N N . GLY B 1 234 ? 10.266 23.547 2.336 1 98.81 234 GLY B N 1
ATOM 5998 C CA . GLY B 1 234 ? 11.242 22.484 2.469 1 98.81 234 GLY B CA 1
ATOM 5999 C C . GLY B 1 234 ? 10.641 21.172 2.963 1 98.81 234 GLY B C 1
ATOM 6000 O O . GLY B 1 234 ? 11.359 20.266 3.35 1 98.81 234 GLY B O 1
ATOM 6001 N N . VAL B 1 235 ? 9.297 21.094 2.953 1 98.88 235 VAL B N 1
ATOM 6002 C CA . VAL B 1 235 ? 8.617 19.891 3.422 1 98.88 235 VAL B CA 1
ATOM 6003 C C . VAL B 1 235 ? 8.555 18.859 2.299 1 98.88 235 VAL B C 1
ATOM 6005 O O . VAL B 1 235 ? 8.094 19.156 1.194 1 98.88 235 VAL B O 1
ATOM 6008 N N . THR B 1 236 ? 9.047 17.672 2.607 1 98.81 236 THR B N 1
ATOM 6009 C CA . THR B 1 236 ? 9.07 16.594 1.628 1 98.81 236 THR B CA 1
ATOM 6010 C C . THR B 1 236 ? 8.148 15.453 2.057 1 98.81 236 THR B C 1
ATOM 6012 O O . THR B 1 236 ? 7.945 14.492 1.308 1 98.81 236 THR B O 1
ATOM 6015 N N . GLY B 1 237 ? 7.574 15.562 3.248 1 98.56 237 GLY B N 1
ATOM 6016 C CA . GLY B 1 237 ? 6.664 14.531 3.721 1 98.56 237 GLY B CA 1
ATOM 6017 C C . GLY B 1 237 ? 5.699 15.031 4.777 1 98.56 237 GLY B C 1
ATOM 6018 O O . GLY B 1 237 ? 5.973 16.016 5.465 1 98.56 237 GLY B O 1
ATOM 6019 N N . ILE B 1 238 ? 4.605 14.391 4.879 1 98.62 238 ILE B N 1
ATOM 6020 C CA . ILE B 1 238 ? 3.641 14.625 5.945 1 98.62 238 ILE B CA 1
ATOM 6021 C C . ILE B 1 238 ? 3.039 13.297 6.398 1 98.62 238 ILE B C 1
ATOM 6023 O O . ILE B 1 238 ? 3.072 12.312 5.66 1 98.62 238 ILE B O 1
ATOM 6027 N N . ILE B 1 239 ? 2.559 13.234 7.641 1 98.69 239 ILE B N 1
ATOM 6028 C CA . ILE B 1 239 ? 1.719 12.148 8.141 1 98.69 239 ILE B CA 1
ATOM 6029 C C . ILE B 1 239 ? 0.406 12.719 8.672 1 98.69 239 ILE B C 1
ATOM 6031 O O . ILE B 1 239 ? 0.409 13.625 9.508 1 98.69 239 ILE B O 1
ATOM 6035 N N . ASP B 1 240 ? -0.676 12.305 8.094 1 98.69 240 ASP B N 1
ATOM 6036 C CA . ASP B 1 240 ? -2.014 12.68 8.539 1 98.69 240 ASP B CA 1
ATOM 6037 C C . ASP B 1 240 ? -2.604 11.625 9.469 1 98.69 240 ASP B C 1
ATOM 6039 O O . ASP B 1 240 ? -2.881 10.5 9.039 1 98.69 240 ASP B O 1
ATOM 6043 N N . PRO B 1 241 ? -2.812 11.984 10.727 1 97.56 241 PRO B N 1
ATOM 6044 C CA . PRO B 1 241 ? -3.297 10.977 11.672 1 97.56 241 PRO B CA 1
ATOM 6045 C C . PRO B 1 241 ? -4.785 10.68 11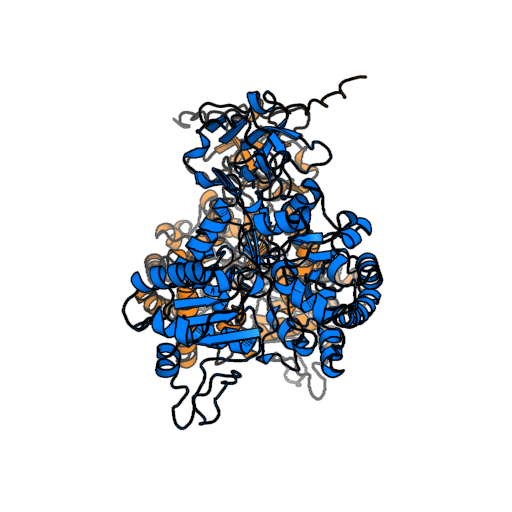.508 1 97.56 241 PRO B C 1
ATOM 6047 O O . PRO B 1 241 ? -5.277 9.672 12.023 1 97.56 241 PRO B O 1
ATOM 6050 N N . SER B 1 242 ? -5.531 11.594 10.867 1 95.56 242 SER B N 1
ATOM 6051 C CA . SER B 1 242 ? -6.973 11.438 10.711 1 95.56 242 SER B CA 1
ATOM 6052 C C . SER B 1 242 ? -7.539 12.469 9.742 1 95.56 242 SER B C 1
ATOM 6054 O O . SER B 1 242 ? -7.586 13.656 10.055 1 95.56 242 SER B O 1
ATOM 6056 N N . ALA B 1 243 ? -8.117 12.008 8.656 1 95 243 ALA B N 1
ATOM 6057 C CA . ALA B 1 243 ? -8.656 12.938 7.668 1 95 243 ALA B CA 1
ATOM 6058 C C . ALA B 1 243 ? -10.18 12.859 7.613 1 95 243 ALA B C 1
ATOM 6060 O O . ALA B 1 243 ? -10.812 13.547 6.809 1 95 243 ALA B O 1
ATOM 6061 N N . GLY B 1 244 ? -10.797 12.07 8.43 1 93.69 244 GLY B N 1
ATOM 6062 C CA . GLY B 1 244 ? -12.242 11.938 8.422 1 93.69 244 GLY B CA 1
ATOM 6063 C C . GLY B 1 244 ? -12.711 10.633 7.805 1 93.69 244 GLY B C 1
ATOM 6064 O O . GLY B 1 244 ? -12.102 9.586 8.008 1 93.69 244 GLY B O 1
ATOM 6065 N N . PRO B 1 245 ? -13.922 10.695 7.211 1 95.06 245 PRO B N 1
ATOM 6066 C CA . PRO B 1 245 ? -14.445 9.484 6.57 1 95.06 245 PRO B CA 1
ATOM 6067 C C . PRO B 1 245 ? -13.695 9.133 5.285 1 95.06 245 PRO B C 1
ATOM 6069 O O . PRO B 1 245 ? -12.867 9.914 4.816 1 95.06 245 PRO B O 1
ATOM 6072 N N . ALA B 1 246 ? -14.008 8 4.762 1 96.75 246 ALA B N 1
ATOM 6073 C CA . ALA B 1 246 ? -13.297 7.473 3.602 1 96.75 246 ALA B CA 1
ATOM 6074 C C . ALA B 1 246 ? -13.305 8.477 2.451 1 96.75 246 ALA B C 1
ATOM 6076 O O . ALA B 1 246 ? -12.305 8.625 1.744 1 96.75 246 ALA B O 1
ATOM 6077 N N . ALA B 1 247 ? -14.406 9.188 2.287 1 94.5 247 ALA B N 1
ATOM 6078 C CA . ALA B 1 247 ? -14.562 10.125 1.18 1 94.5 247 ALA B CA 1
ATOM 6079 C C . ALA B 1 247 ? -13.516 11.242 1.253 1 94.5 247 ALA B C 1
ATOM 6081 O O . ALA B 1 247 ? -13.086 11.766 0.223 1 94.5 247 ALA B O 1
ATOM 6082 N N . ALA B 1 248 ? -13.031 11.562 2.42 1 95.31 248 ALA B N 1
ATOM 6083 C CA . ALA B 1 248 ? -12.07 12.648 2.615 1 95.31 248 ALA B CA 1
ATOM 6084 C C . ALA B 1 248 ? -10.711 12.289 2.035 1 95.31 248 ALA B C 1
ATOM 6086 O O . ALA B 1 248 ? -9.914 13.172 1.711 1 95.31 248 ALA B O 1
ATOM 6087 N N . TYR B 1 249 ? -10.422 11.031 1.849 1 97.44 249 TYR B N 1
ATOM 6088 C CA . TYR B 1 249 ? -9.117 10.57 1.368 1 97.44 249 TYR B CA 1
ATOM 6089 C C . TYR B 1 249 ? -9.078 10.547 -0.155 1 97.44 249 TYR B C 1
ATOM 6091 O O . TYR B 1 249 ? -8.008 10.477 -0.753 1 97.44 249 TYR B O 1
ATOM 6099 N N . GLU B 1 250 ? -10.234 10.586 -0.82 1 96.12 250 GLU B N 1
ATOM 6100 C CA . GLU B 1 250 ? -10.352 10.281 -2.242 1 96.12 250 GLU B CA 1
ATOM 6101 C C . GLU B 1 250 ? -9.594 11.297 -3.092 1 96.12 250 GLU B C 1
ATOM 6103 O O . GLU B 1 250 ? -8.922 10.922 -4.059 1 96.12 250 GLU B O 1
ATOM 6108 N N . PRO B 1 251 ? -9.602 12.625 -2.732 1 96.06 251 PRO B N 1
ATOM 6109 C CA . PRO B 1 251 ? -8.805 13.562 -3.527 1 96.06 251 PRO B CA 1
ATOM 6110 C C . PRO B 1 251 ? -7.312 13.258 -3.48 1 96.06 251 PRO B C 1
ATOM 6112 O O . PRO B 1 251 ? -6.613 13.43 -4.48 1 96.06 251 PRO B O 1
ATOM 6115 N N . LEU B 1 252 ? -6.879 12.797 -2.346 1 97.5 252 LEU B N 1
ATOM 6116 C CA . LEU B 1 252 ? -5.48 12.398 -2.221 1 97.5 252 LEU B CA 1
ATOM 6117 C C . LEU B 1 252 ? -5.176 11.195 -3.105 1 97.5 252 LEU B C 1
ATOM 6119 O O . LEU B 1 252 ? -4.184 11.188 -3.838 1 97.5 252 LEU B O 1
ATOM 6123 N N . PHE B 1 253 ? -6.027 10.18 -3.092 1 96.69 253 PHE B N 1
ATOM 6124 C CA . PHE B 1 253 ? -5.824 8.977 -3.887 1 96.69 253 PHE B CA 1
ATOM 6125 C C . PHE B 1 253 ? -5.879 9.297 -5.375 1 96.69 253 PHE B C 1
ATOM 6127 O O . PHE B 1 253 ? -5.117 8.734 -6.164 1 96.69 253 PHE B O 1
ATOM 6134 N N . THR B 1 254 ? -6.762 10.195 -5.691 1 94.25 254 THR B N 1
ATOM 6135 C CA . THR B 1 254 ? -6.863 10.625 -7.082 1 94.25 254 THR B CA 1
ATOM 6136 C C . THR B 1 254 ? -5.566 11.289 -7.539 1 94.25 254 THR B C 1
ATOM 6138 O O . THR B 1 254 ? -5.043 10.969 -8.609 1 94.25 254 THR B O 1
ATOM 6141 N N . MET B 1 255 ? -5.039 12.141 -6.723 1 94.44 255 MET B N 1
ATOM 6142 C CA . MET B 1 255 ? -3.791 12.828 -7.039 1 94.44 255 MET B CA 1
ATOM 6143 C C . MET B 1 255 ? -2.641 11.828 -7.164 1 94.44 255 MET B C 1
ATOM 6145 O O . MET B 1 255 ? -1.809 11.945 -8.062 1 94.44 255 MET B O 1
ATOM 6149 N N . ARG B 1 256 ? -2.613 10.898 -6.285 1 94.38 256 ARG B N 1
ATOM 6150 C CA . ARG B 1 256 ? -1.593 9.852 -6.328 1 94.38 256 ARG B CA 1
ATOM 6151 C C . ARG B 1 256 ? -1.687 9.047 -7.621 1 94.38 256 ARG B C 1
ATOM 6153 O O . ARG B 1 256 ? -0.667 8.727 -8.234 1 94.38 256 ARG B O 1
ATOM 6160 N N . ASN B 1 257 ? -2.863 8.672 -7.98 1 90.81 257 ASN B N 1
ATOM 6161 C CA . ASN B 1 257 ? -3.094 7.879 -9.18 1 90.81 257 ASN B CA 1
ATOM 6162 C C . ASN B 1 257 ? -2.646 8.617 -10.438 1 90.81 257 ASN B C 1
ATOM 6164 O O . ASN B 1 257 ? -2.219 7.996 -11.414 1 90.81 257 ASN B O 1
ATOM 6168 N N . GLN B 1 258 ? -2.703 9.898 -10.344 1 89.31 258 GLN B N 1
ATOM 6169 C CA . GLN B 1 258 ? -2.326 10.734 -11.484 1 89.31 258 GLN B CA 1
ATOM 6170 C C . GLN B 1 258 ? -0.822 10.992 -11.5 1 89.31 258 GLN B C 1
ATOM 6172 O O . GLN B 1 258 ? -0.298 11.57 -12.453 1 89.31 258 GLN B O 1
ATOM 6177 N N . GLY B 1 259 ? -0.14 10.57 -10.461 1 88 259 GLY B N 1
ATOM 6178 C CA . GLY B 1 259 ? 1.293 10.797 -10.367 1 88 259 GLY B CA 1
ATOM 6179 C C . GLY B 1 259 ? 1.648 12.227 -10 1 88 259 GLY B C 1
ATOM 6180 O O . GLY B 1 259 ? 2.742 12.703 -10.312 1 88 259 GLY B O 1
ATOM 6181 N N . ASP B 1 260 ? 0.807 12.93 -9.242 1 86.62 260 ASP B N 1
ATOM 6182 C CA . ASP B 1 260 ? 0.937 14.367 -9.031 1 86.62 260 ASP B CA 1
ATOM 6183 C C . ASP B 1 260 ? 1.3 14.68 -7.578 1 86.62 260 ASP B C 1
ATOM 6185 O O . ASP B 1 260 ? 1.222 15.828 -7.145 1 86.62 260 ASP B O 1
ATOM 6189 N N . LEU B 1 261 ? 1.675 13.727 -6.836 1 95.5 261 LEU B N 1
ATOM 6190 C CA . LEU B 1 261 ? 2.045 14.039 -5.457 1 95.5 261 LEU B CA 1
ATOM 6191 C C . LEU B 1 261 ? 3.447 14.633 -5.391 1 95.5 261 LEU B C 1
ATOM 6193 O O . LEU B 1 261 ? 4.426 13.969 -5.742 1 95.5 261 LEU B O 1
ATOM 6197 N N . PRO B 1 262 ? 3.59 15.828 -4.961 1 97.44 262 PRO B N 1
ATOM 6198 C CA . PRO B 1 262 ? 4.906 16.469 -4.926 1 97.44 262 PRO B CA 1
ATOM 6199 C C . PRO B 1 262 ? 5.66 16.188 -3.627 1 97.44 262 PRO B C 1
ATOM 6201 O O . PRO B 1 262 ? 6.809 16.625 -3.475 1 97.44 262 PRO B O 1
ATOM 6204 N N . LEU B 1 263 ? 5.047 15.547 -2.707 1 98.06 263 LEU B N 1
ATOM 6205 C CA . LEU B 1 263 ? 5.668 15.133 -1.454 1 98.06 263 LEU B CA 1
ATOM 6206 C C . LEU B 1 263 ? 5.109 13.789 -0.989 1 98.06 263 LEU B C 1
ATOM 6208 O O . LEU B 1 263 ? 4.145 13.281 -1.566 1 98.06 263 LEU B O 1
ATOM 6212 N N . ARG B 1 264 ? 5.773 13.18 -0.022 1 98.12 264 ARG B N 1
ATOM 6213 C CA . ARG B 1 264 ? 5.348 11.891 0.516 1 98.12 264 ARG B CA 1
ATOM 6214 C C . ARG B 1 264 ? 4.238 12.07 1.548 1 98.12 264 ARG B C 1
ATOM 6216 O O . ARG B 1 264 ? 4.316 12.953 2.406 1 98.12 264 ARG B O 1
ATOM 6223 N N . VAL B 1 265 ? 3.195 11.242 1.417 1 98.62 265 VAL B N 1
ATOM 6224 C CA . VAL B 1 265 ? 2.078 11.344 2.352 1 98.62 265 VAL B CA 1
ATOM 6225 C C . VAL B 1 265 ? 1.907 10.016 3.096 1 98.62 265 VAL B C 1
ATOM 6227 O O . VAL B 1 265 ? 1.687 8.977 2.477 1 98.62 265 VAL B O 1
ATOM 6230 N N . GLY B 1 266 ? 2.113 10.047 4.402 1 98.56 266 GLY B N 1
ATOM 6231 C CA . GLY B 1 266 ? 1.632 8.984 5.277 1 98.56 266 GLY B CA 1
ATOM 6232 C C . GLY B 1 266 ? 0.257 9.266 5.852 1 98.56 266 GLY B C 1
ATOM 6233 O O . GLY B 1 266 ? -0.058 10.406 6.195 1 98.56 266 GLY B O 1
ATOM 6234 N N . TYR B 1 267 ? -0.574 8.25 5.906 1 98.69 267 TYR B N 1
ATOM 6235 C CA . TYR B 1 267 ? -1.896 8.461 6.484 1 98.69 267 TYR B CA 1
ATOM 6236 C C . TYR B 1 267 ? -2.277 7.316 7.41 1 98.69 267 TYR B C 1
ATOM 6238 O O . TYR B 1 267 ? -1.782 6.195 7.258 1 98.69 267 TYR B O 1
ATOM 6246 N N . ARG B 1 268 ? -3.025 7.641 8.445 1 98.62 268 ARG B N 1
ATOM 6247 C CA . ARG B 1 268 ? -3.652 6.688 9.352 1 98.62 268 ARG B CA 1
ATOM 6248 C C . ARG B 1 268 ? -5.172 6.727 9.227 1 98.62 268 ARG B C 1
ATOM 6250 O O . ARG B 1 268 ? -5.723 7.617 8.57 1 98.62 268 ARG B O 1
ATOM 6257 N N . ILE B 1 269 ? -5.828 5.719 9.773 1 98.56 269 ILE B N 1
ATOM 6258 C CA . ILE B 1 269 ? -7.281 5.637 9.688 1 98.56 269 ILE B CA 1
ATOM 6259 C C . ILE B 1 269 ? -7.883 5.68 11.094 1 98.56 269 ILE B C 1
ATOM 6261 O O . ILE B 1 269 ? -7.582 4.824 11.93 1 98.56 269 ILE B O 1
ATOM 6265 N N . PRO B 1 270 ? -8.711 6.676 11.359 1 97.75 270 PRO B N 1
ATOM 6266 C CA . PRO B 1 270 ? -9.383 6.766 12.656 1 97.75 270 PRO B CA 1
ATOM 6267 C C . PRO B 1 270 ? -10.641 5.902 12.727 1 97.75 270 PRO B C 1
ATOM 6269 O O . PRO B 1 270 ? -11.195 5.516 11.695 1 97.75 270 PRO B O 1
ATOM 6272 N N . VAL B 1 271 ? -11.078 5.637 13.953 1 97.62 271 VAL B N 1
ATOM 6273 C CA . VAL B 1 271 ? -12.367 4.98 14.141 1 97.62 271 VAL B CA 1
ATOM 6274 C C . VAL B 1 271 ? -13.477 5.848 13.555 1 97.62 271 VAL B C 1
ATOM 6276 O O . VAL B 1 271 ? -13.375 7.074 13.539 1 97.62 271 VAL B O 1
ATOM 6279 N N . GLN B 1 272 ? -14.469 5.219 13 1 96.31 272 GLN B N 1
ATOM 6280 C CA . GLN B 1 272 ? -15.617 5.926 12.453 1 96.31 272 GLN B CA 1
ATOM 6281 C C . GLN B 1 272 ? -16.812 5.863 13.406 1 96.31 272 GLN B C 1
ATOM 6283 O O . GLN B 1 272 ? -16.891 4.953 14.234 1 96.31 272 GLN B O 1
ATOM 6288 N N . PRO B 1 273 ? -17.719 6.781 13.281 1 93.44 273 PRO B N 1
ATOM 6289 C CA . PRO B 1 273 ? -18.844 6.832 14.203 1 93.44 273 PRO B CA 1
ATOM 6290 C C . PRO B 1 273 ? -19.688 5.551 14.18 1 93.44 273 PRO B C 1
ATOM 6292 O O . PRO B 1 273 ? -20.219 5.145 15.219 1 93.44 273 PRO B O 1
ATOM 6295 N N . GLU B 1 274 ? -19.75 4.895 13.094 1 94.06 274 GLU B N 1
ATOM 6296 C CA . GLU B 1 274 ? -20.578 3.699 12.961 1 94.06 274 GLU B CA 1
ATOM 6297 C C . GLU B 1 274 ? -19.969 2.523 13.727 1 94.06 274 GLU B C 1
ATOM 6299 O O . GLU B 1 274 ? -20.641 1.508 13.938 1 94.06 274 GLU B O 1
ATOM 6304 N N . ALA B 1 275 ? -18.75 2.641 14.148 1 96.56 275 ALA B N 1
ATOM 6305 C CA . ALA B 1 275 ? -18.047 1.561 14.836 1 96.56 275 ALA B CA 1
ATOM 6306 C C . ALA B 1 275 ? -18.359 1.571 16.328 1 96.56 275 ALA B C 1
ATOM 6308 O O . ALA B 1 275 ? -17.938 0.671 17.062 1 96.56 275 ALA B O 1
ATOM 6309 N N . LYS B 1 276 ? -19.078 2.553 16.844 1 94.75 276 LYS B N 1
ATOM 6310 C CA . LYS B 1 276 ? -19.312 2.717 18.281 1 94.75 276 LYS B CA 1
ATOM 6311 C C . LYS B 1 276 ? -19.828 1.426 18.906 1 94.75 276 LYS B C 1
ATOM 6313 O O . LYS B 1 276 ? -20.844 0.884 18.469 1 94.75 276 LYS B O 1
ATOM 6318 N N . GLY B 1 277 ? -19.172 0.966 19.859 1 95.19 277 GLY B N 1
ATOM 6319 C CA . GLY B 1 277 ? -19.562 -0.24 20.578 1 95.19 277 GLY B CA 1
ATOM 6320 C C . GLY B 1 277 ? -19.016 -1.507 19.953 1 95.19 277 GLY B C 1
ATOM 6321 O O . GLY B 1 277 ? -19.125 -2.59 20.531 1 95.19 277 GLY B O 1
ATOM 6322 N N . HIS B 1 278 ? -18.406 -1.389 18.75 1 97.19 278 HIS B N 1
ATOM 6323 C CA . HIS B 1 278 ? -17.844 -2.523 18.016 1 97.19 278 HIS B CA 1
ATOM 6324 C C . HIS B 1 278 ? -16.531 -2.145 17.328 1 97.19 278 HIS B C 1
ATOM 6326 O O . HIS B 1 278 ? -16.312 -2.51 16.172 1 97.19 278 HIS B O 1
ATOM 6332 N N . GLU B 1 279 ? -15.75 -1.365 18.031 1 98.31 279 GLU B N 1
ATOM 6333 C CA . GLU B 1 279 ? -14.547 -0.794 17.422 1 98.31 279 GLU B CA 1
ATOM 6334 C C . GLU B 1 279 ? -13.594 -1.887 16.953 1 98.31 279 GLU B C 1
ATOM 6336 O O . GLU B 1 279 ? -13.047 -1.817 15.852 1 98.31 279 GLU B O 1
ATOM 6341 N N . ALA B 1 280 ? -13.398 -2.916 17.734 1 97.94 280 ALA B N 1
ATOM 6342 C CA . ALA B 1 280 ? -12.469 -3.988 17.406 1 97.94 280 ALA B CA 1
ATOM 6343 C C . ALA B 1 280 ? -12.898 -4.711 16.125 1 97.94 280 ALA B C 1
ATOM 6345 O O . ALA B 1 280 ? -12.07 -4.988 15.258 1 97.94 280 ALA B O 1
ATOM 6346 N N . GLN B 1 281 ? -14.172 -4.992 16.078 1 97.5 281 GLN B N 1
ATOM 6347 C CA . GLN B 1 281 ? -14.695 -5.652 14.883 1 97.5 281 GLN B CA 1
ATOM 6348 C C . GLN B 1 281 ? -14.57 -4.754 13.656 1 97.5 281 GLN B C 1
ATOM 6350 O O . GLN B 1 281 ? -14.234 -5.227 12.562 1 97.5 281 GLN B O 1
ATOM 6355 N N . TRP B 1 282 ? -14.891 -3.531 13.828 1 98.06 282 TRP B N 1
ATOM 6356 C CA . TRP B 1 282 ? -14.797 -2.582 12.727 1 98.06 282 TRP B CA 1
ATOM 6357 C C . TRP B 1 282 ? -13.375 -2.51 12.18 1 98.06 282 TRP B C 1
ATOM 6359 O O . TRP B 1 282 ? -13.164 -2.586 10.969 1 98.06 282 TRP B O 1
ATOM 6369 N N . PHE B 1 283 ? -12.375 -2.41 13.094 1 98.31 283 PHE B N 1
ATOM 6370 C CA . PHE B 1 283 ? -10.984 -2.348 12.664 1 98.31 283 PHE B CA 1
ATOM 6371 C C . PHE B 1 283 ? -10.555 -3.668 12.039 1 98.31 283 PHE B C 1
ATOM 6373 O O . PHE B 1 283 ? -9.758 -3.684 11.094 1 98.31 283 PHE B O 1
ATOM 6380 N N . SER B 1 284 ? -11.062 -4.758 12.57 1 97.38 284 SER B N 1
ATOM 6381 C CA . SER B 1 284 ? -10.773 -6.047 11.953 1 97.38 284 SER B CA 1
ATOM 6382 C C . SER B 1 284 ? -11.258 -6.094 10.508 1 97.38 284 SER B C 1
ATOM 6384 O O . SER B 1 284 ? -10.523 -6.539 9.617 1 97.38 284 SER B O 1
ATOM 6386 N N . ASN B 1 285 ? -12.438 -5.613 10.32 1 96.56 285 ASN B N 1
ATOM 6387 C CA . ASN B 1 285 ? -12.992 -5.57 8.969 1 96.56 285 ASN B CA 1
ATOM 6388 C C . ASN B 1 285 ? -12.211 -4.613 8.078 1 96.56 285 ASN B C 1
ATOM 6390 O O . ASN B 1 285 ? -11.945 -4.926 6.914 1 96.56 285 ASN B O 1
ATOM 6394 N N . LEU B 1 286 ? -11.875 -3.488 8.617 1 97.69 286 LEU B N 1
ATOM 6395 C CA . LEU B 1 286 ? -11.109 -2.479 7.891 1 97.69 286 LEU B CA 1
ATOM 6396 C C . LEU B 1 286 ? -9.789 -3.051 7.395 1 97.69 286 LEU B C 1
ATOM 6398 O O . LEU B 1 286 ? -9.352 -2.746 6.281 1 97.69 286 LEU B O 1
ATOM 6402 N N . MET B 1 287 ? -9.195 -3.91 8.211 1 97.75 287 MET B N 1
ATOM 6403 C CA . MET B 1 287 ? -7.848 -4.398 7.934 1 97.75 287 MET B CA 1
ATOM 6404 C C . MET B 1 287 ? -7.891 -5.691 7.129 1 97.75 287 MET B C 1
ATOM 6406 O O . MET B 1 287 ? -6.848 -6.223 6.738 1 97.75 287 MET B O 1
ATOM 6410 N N . ALA B 1 288 ? -9.125 -6.195 6.828 1 97.19 288 ALA B N 1
ATOM 6411 C CA . ALA B 1 288 ? -9.227 -7.371 5.969 1 97.19 288 ALA B CA 1
ATOM 6412 C C . ALA B 1 288 ? -8.562 -7.117 4.617 1 97.19 288 ALA B C 1
ATOM 6414 O O . ALA B 1 288 ? -8.742 -6.055 4.02 1 97.19 288 ALA B O 1
ATOM 6415 N N . PHE B 1 289 ? -7.723 -8.047 4.125 1 97.56 289 PHE B N 1
ATOM 6416 C CA . PHE B 1 289 ? -7.008 -8.039 2.855 1 97.56 289 PHE B CA 1
ATOM 6417 C C . PHE B 1 289 ? -5.996 -6.898 2.812 1 97.56 289 PHE B C 1
ATOM 6419 O O . PHE B 1 289 ? -5.617 -6.441 1.732 1 97.56 289 PHE B O 1
ATOM 6426 N N . ARG B 1 290 ? -5.59 -6.363 4.027 1 96.94 290 ARG B N 1
ATOM 6427 C CA . ARG B 1 290 ? -4.633 -5.27 4.105 1 96.94 290 ARG B CA 1
ATOM 6428 C C . ARG B 1 290 ? -3.404 -5.672 4.918 1 96.94 290 ARG B C 1
ATOM 6430 O O . ARG B 1 290 ? -3.529 -6.312 5.965 1 96.94 290 ARG B O 1
ATOM 6437 N N . PRO B 1 291 ? -2.207 -5.324 4.418 1 96.75 291 PRO B N 1
ATOM 6438 C CA . PRO B 1 291 ? -1.052 -5.457 5.309 1 96.75 291 PRO B CA 1
ATOM 6439 C C . PRO B 1 291 ? -1.076 -4.449 6.457 1 96.75 291 PRO B C 1
ATOM 6441 O O . PRO B 1 291 ? -1.85 -3.49 6.426 1 96.75 291 PRO B O 1
ATOM 6444 N N . ALA B 1 292 ? -0.226 -4.695 7.449 1 97.25 292 ALA B N 1
ATOM 6445 C CA . ALA B 1 292 ? -0.161 -3.84 8.633 1 97.25 292 ALA B CA 1
ATOM 6446 C C . ALA B 1 292 ? 0.271 -2.424 8.266 1 97.25 292 ALA B C 1
ATOM 6448 O O . ALA B 1 292 ? -0.202 -1.45 8.852 1 97.25 292 ALA B O 1
ATOM 6449 N N . ARG B 1 293 ? 1.093 -2.285 7.348 1 96.19 293 ARG B N 1
ATOM 6450 C CA . ARG B 1 293 ? 1.572 -1.034 6.77 1 96.19 293 ARG B CA 1
ATOM 6451 C C . ARG B 1 293 ? 1.936 -1.214 5.301 1 96.19 293 ARG B C 1
ATOM 6453 O O . ARG B 1 293 ? 2.164 -2.336 4.844 1 96.19 293 ARG B O 1
ATOM 6460 N N . ALA B 1 294 ? 1.891 -0.144 4.582 1 95.5 294 ALA B N 1
ATOM 6461 C CA . ALA B 1 294 ? 2.264 -0.129 3.172 1 95.5 294 ALA B CA 1
ATOM 6462 C C . ALA B 1 294 ? 2.846 1.225 2.773 1 95.5 294 ALA B C 1
ATOM 6464 O O . ALA B 1 294 ? 2.332 2.271 3.174 1 95.5 294 ALA B O 1
ATOM 6465 N N . ASP B 1 295 ? 3.949 1.218 2.053 1 95.88 295 ASP B N 1
ATOM 6466 C CA . ASP B 1 295 ? 4.613 2.438 1.602 1 95.88 295 ASP B CA 1
ATOM 6467 C C . ASP B 1 295 ? 5.141 2.279 0.178 1 95.88 295 ASP B C 1
ATOM 6469 O O . ASP B 1 295 ? 6.094 1.533 -0.057 1 95.88 295 ASP B O 1
ATOM 6473 N N . ASP B 1 296 ? 4.508 2.977 -0.756 1 93.12 296 ASP B N 1
ATOM 6474 C CA . ASP B 1 296 ? 4.938 2.838 -2.145 1 93.12 296 ASP B CA 1
ATOM 6475 C C . ASP B 1 296 ? 5.957 3.91 -2.516 1 93.12 296 ASP B C 1
ATOM 6477 O O . ASP B 1 296 ? 6.285 4.082 -3.693 1 93.12 296 ASP B O 1
ATOM 6481 N N . GLY B 1 297 ? 6.418 4.641 -1.529 1 92.38 297 GLY B N 1
ATOM 6482 C CA . GLY B 1 297 ? 7.418 5.672 -1.746 1 92.38 297 GLY B CA 1
ATOM 6483 C C . GLY B 1 297 ? 6.824 7.062 -1.851 1 92.38 297 GLY B C 1
ATOM 6484 O O . GLY B 1 297 ? 7.527 8.062 -1.657 1 92.38 297 GLY B O 1
ATOM 6485 N N . GLN B 1 298 ? 5.574 7.145 -2.188 1 95.12 298 GLN B N 1
ATOM 6486 C CA . GLN B 1 298 ? 4.871 8.422 -2.27 1 95.12 298 GLN B CA 1
ATOM 6487 C C . GLN B 1 298 ? 3.711 8.477 -1.28 1 95.12 298 GLN B C 1
ATOM 6489 O O . GLN B 1 298 ? 3.473 9.508 -0.651 1 95.12 298 GLN B O 1
ATOM 6494 N N . LEU B 1 299 ? 3.031 7.422 -1.226 1 97.62 299 LEU B N 1
ATOM 6495 C CA . LEU B 1 299 ? 1.897 7.254 -0.324 1 97.62 299 LEU B CA 1
ATOM 6496 C C . LEU B 1 299 ? 2.125 6.078 0.62 1 97.62 299 LEU B C 1
ATOM 6498 O O . LEU B 1 299 ? 2.479 4.98 0.179 1 97.62 299 LEU B O 1
ATOM 6502 N N . ALA B 1 300 ? 1.955 6.324 1.94 1 97.94 300 ALA B N 1
ATOM 6503 C CA . ALA B 1 300 ? 2.193 5.281 2.934 1 97.94 300 ALA B CA 1
ATOM 6504 C C . ALA B 1 300 ? 0.993 5.125 3.863 1 97.94 300 ALA B C 1
ATOM 6506 O O . ALA B 1 300 ? 0.525 6.102 4.453 1 97.94 300 ALA B O 1
ATOM 6507 N N . PHE B 1 301 ? 0.43 3.924 3.861 1 98.38 301 PHE B N 1
ATOM 6508 C CA . PHE B 1 301 ? -0.469 3.559 4.949 1 98.38 301 PHE B CA 1
ATOM 6509 C C . PHE B 1 301 ? 0.318 3.219 6.211 1 98.38 301 PHE B C 1
ATOM 6511 O O . PHE B 1 301 ? 1.056 2.232 6.242 1 98.38 301 PHE B O 1
ATOM 6518 N N . LEU B 1 302 ? 0.083 4.047 7.316 1 98.44 302 LEU B N 1
ATOM 6519 C CA . LEU B 1 302 ? 0.896 3.918 8.523 1 98.44 302 LEU B CA 1
ATOM 6520 C C . LEU B 1 302 ? 0.043 3.494 9.711 1 98.44 302 LEU B C 1
ATOM 6522 O O . LEU B 1 302 ? 0.302 3.904 10.844 1 98.44 302 LEU B O 1
ATOM 6526 N N . GLY B 1 303 ? -1.015 2.758 9.461 1 98.31 303 GLY B N 1
ATOM 6527 C CA . GLY B 1 303 ? -1.786 2.123 10.516 1 98.31 303 GLY B CA 1
ATOM 6528 C C . GLY B 1 303 ? -2.988 2.941 10.953 1 98.31 303 GLY B C 1
ATOM 6529 O O . GLY B 1 303 ? -3.68 3.529 10.117 1 98.31 303 GLY B O 1
ATOM 6530 N N . LEU B 1 304 ? -3.309 2.869 12.297 1 98.56 304 LEU B N 1
ATOM 6531 C CA . LEU B 1 304 ? -4.574 3.377 12.812 1 98.56 304 LEU B CA 1
ATOM 6532 C C . LEU B 1 304 ? -4.344 4.578 13.727 1 98.56 304 LEU B C 1
ATOM 6534 O O . LEU B 1 304 ? -3.316 4.66 14.406 1 98.56 304 LEU B O 1
ATOM 6538 N N . GLY B 1 305 ? -5.266 5.516 13.758 1 95.69 305 GLY B N 1
ATOM 6539 C CA . GLY B 1 305 ? -5.18 6.668 14.641 1 95.69 305 GLY B CA 1
ATOM 6540 C C . GLY B 1 305 ? -5.801 7.918 14.047 1 95.69 305 GLY B C 1
ATOM 6541 O O . GLY B 1 305 ? -6.375 7.879 12.953 1 95.69 305 GLY B O 1
ATOM 6542 N N . GLU B 1 306 ? -5.809 8.969 14.797 1 93.94 306 GLU B N 1
ATOM 6543 C CA . GLU B 1 306 ? -5.324 9.062 16.172 1 93.94 306 GLU B CA 1
ATOM 6544 C C . GLU B 1 306 ? -6.418 8.688 17.172 1 93.94 306 GLU B C 1
ATOM 6546 O O . GLU B 1 306 ? -6.184 8.672 18.375 1 93.94 306 GLU B O 1
ATOM 6551 N N . SER B 1 307 ? -7.629 8.422 16.672 1 96.62 307 SER B N 1
ATOM 6552 C CA . SER B 1 307 ? -8.719 7.949 17.516 1 96.62 307 SER B CA 1
ATOM 6553 C C . SER B 1 307 ? -9.016 6.477 17.266 1 96.62 307 SER B C 1
ATOM 6555 O O . SER B 1 307 ? -9.438 6.105 16.156 1 96.62 307 SER B O 1
ATOM 6557 N N . LEU B 1 308 ? -8.898 5.688 18.266 1 98.06 308 LEU B N 1
ATOM 6558 C CA . LEU B 1 308 ? -9.195 4.266 18.172 1 98.06 308 LEU B CA 1
ATOM 6559 C C . LEU B 1 308 ? -10.547 3.943 18.797 1 98.06 308 LEU B C 1
ATOM 6561 O O . LEU B 1 308 ? -11.273 3.08 18.297 1 98.06 308 LEU B O 1
ATOM 6565 N N . VAL B 1 309 ? -10.781 4.547 19.875 1 98.06 309 VAL B N 1
ATOM 6566 C CA . VAL B 1 309 ? -12.047 4.531 20.609 1 98.06 309 VAL B CA 1
ATOM 6567 C C . VAL B 1 309 ? -12.445 5.957 20.984 1 98.06 309 VAL B C 1
ATOM 6569 O O . VAL B 1 309 ? -11.727 6.637 21.703 1 98.06 309 VAL B O 1
ATOM 6572 N N . ALA B 1 310 ? -13.609 6.383 20.484 1 94.75 310 ALA B N 1
ATOM 6573 C CA . ALA B 1 310 ? -14.008 7.781 20.625 1 94.75 310 ALA B CA 1
ATOM 6574 C C . ALA B 1 310 ? -14.016 8.195 22.094 1 94.75 310 ALA B C 1
ATOM 6576 O O . ALA B 1 310 ? -13.547 9.281 22.438 1 94.75 310 ALA B O 1
ATOM 6577 N N . GLY B 1 311 ? -14.461 7.324 22.969 1 95.69 311 GLY B N 1
ATOM 6578 C CA . GLY B 1 311 ? -14.594 7.652 24.375 1 95.69 311 GLY B CA 1
ATOM 6579 C C . GLY B 1 311 ? -13.266 7.688 25.109 1 95.69 311 GLY B C 1
ATOM 6580 O O . GLY B 1 311 ? -13.195 8.102 26.266 1 95.69 311 GLY B O 1
ATOM 6581 N N . MET B 1 312 ? -12.172 7.301 24.453 1 97.06 312 MET B N 1
ATOM 6582 C CA . MET B 1 312 ? -10.836 7.355 25.031 1 97.06 312 MET B CA 1
ATOM 6583 C C . MET B 1 312 ? -10.117 8.641 24.625 1 97.06 312 MET B C 1
ATOM 6585 O O . MET B 1 312 ? -9 8.898 25.078 1 97.06 312 MET B O 1
ATOM 6589 N N . ASN B 1 313 ? -10.703 9.398 23.75 1 95.44 313 ASN B N 1
ATOM 6590 C CA . ASN B 1 313 ? -10.172 10.656 23.234 1 95.44 313 ASN B CA 1
ATOM 6591 C C . ASN B 1 313 ? -10.656 11.852 24.031 1 95.44 313 ASN B C 1
ATOM 6593 O O . ASN B 1 313 ? -11.859 12.133 24.078 1 95.44 313 ASN B O 1
ATOM 6597 N N . ASP B 1 314 ? -9.758 12.586 24.625 1 96 314 ASP B N 1
ATOM 6598 C CA . ASP B 1 314 ? -10.141 13.672 25.531 1 96 314 ASP B CA 1
ATOM 6599 C C . ASP B 1 314 ? -10.297 14.992 24.766 1 96 314 ASP B C 1
ATOM 6601 O O . ASP B 1 314 ? -10.383 16.062 25.391 1 96 314 ASP B O 1
ATOM 6605 N N . GLY B 1 315 ? -10.297 14.945 23.422 1 92.69 315 GLY B N 1
ATOM 6606 C CA . GLY B 1 315 ? -10.508 16.141 22.625 1 92.69 315 GLY B CA 1
ATOM 6607 C C . GLY B 1 315 ? -9.469 17.219 22.875 1 92.69 315 GLY B C 1
ATOM 6608 O O . GLY B 1 315 ? -8.266 16.953 22.828 1 92.69 315 GLY B O 1
ATOM 6609 N N . VAL B 1 316 ? -9.945 18.438 23.156 1 92.44 316 VAL B N 1
ATOM 6610 C CA . VAL B 1 316 ? -9.031 19.547 23.391 1 92.44 316 VAL B CA 1
ATOM 6611 C C . VAL B 1 316 ? -9.133 19.984 24.859 1 92.44 316 VAL B C 1
ATOM 6613 O O . VAL B 1 316 ? -9.141 21.188 25.156 1 92.44 316 VAL B O 1
ATOM 6616 N N . ARG B 1 317 ? -9.156 19.031 25.672 1 92.62 317 ARG B N 1
ATOM 6617 C CA . ARG B 1 317 ? -9.266 19.297 27.094 1 92.62 317 ARG B CA 1
ATOM 6618 C C . ARG B 1 317 ? -8.008 19.969 27.625 1 92.62 317 ARG B C 1
ATOM 6620 O O . ARG B 1 317 ? -6.895 19.531 27.344 1 92.62 317 ARG B O 1
ATOM 6627 N N . MET B 1 318 ? -8.266 21 28.484 1 92.88 318 MET B N 1
ATOM 6628 C CA . MET B 1 318 ? -7.133 21.766 29 1 92.88 318 MET B CA 1
ATOM 6629 C C . MET B 1 318 ? -6.805 21.344 30.422 1 92.88 318 MET B C 1
ATOM 6631 O O . MET B 1 318 ? -5.66 21.469 30.875 1 92.88 318 MET B O 1
ATOM 6635 N N . ALA B 1 319 ? -7.809 20.922 31.125 1 93.25 319 ALA B N 1
ATOM 6636 C CA . ALA B 1 319 ? -7.699 20.656 32.562 1 93.25 319 ALA B CA 1
ATOM 6637 C C . ALA B 1 319 ? -7.715 19.156 32.844 1 93.25 319 ALA B C 1
ATOM 6639 O O . ALA B 1 319 ? -8.242 18.375 32.062 1 93.25 319 ALA B O 1
ATOM 6640 N N . PRO B 1 320 ? -7.113 18.75 34 1 92.75 320 PRO B N 1
ATOM 6641 C CA . PRO B 1 320 ? -7.25 17.344 34.406 1 92.75 320 PRO B CA 1
ATOM 6642 C C . PRO B 1 320 ? -8.695 16.969 34.719 1 92.75 320 PRO B C 1
ATOM 6644 O O . PRO B 1 320 ? -9.555 17.828 34.844 1 92.75 320 PRO B O 1
ATOM 6647 N N . GLY B 1 321 ? -8.984 15.695 34.75 1 93.62 321 GLY B N 1
ATOM 6648 C CA . GLY B 1 321 ? -10.297 15.203 35.125 1 93.62 321 GLY B CA 1
ATOM 6649 C C . GLY B 1 321 ? -10.969 14.367 34.062 1 93.62 321 GLY B C 1
ATOM 6650 O O . GLY B 1 321 ? -12.148 14.023 34.188 1 93.62 321 GLY B O 1
ATOM 6651 N N . PHE B 1 322 ? -10.227 14.094 33.062 1 94.19 322 PHE B N 1
ATOM 6652 C CA . PHE B 1 322 ? -10.773 13.234 32.031 1 94.19 322 PHE B CA 1
ATOM 6653 C C . PHE B 1 322 ? -10.906 11.797 32.531 1 94.19 322 PHE B C 1
ATOM 6655 O O . PHE B 1 322 ? -10 11.281 33.188 1 94.19 322 PHE B O 1
ATOM 6662 N N . SER B 1 323 ? -12.055 11.242 32.281 1 94.31 323 SER B N 1
ATOM 6663 C CA . SER B 1 323 ? -12.273 9.836 32.594 1 94.31 323 SER B CA 1
ATOM 6664 C C . SER B 1 323 ? -13.078 9.141 31.516 1 94.31 323 SER B C 1
ATOM 6666 O O . SER B 1 323 ? -14.102 9.664 31.047 1 94.31 323 SER B O 1
ATOM 6668 N N . SER B 1 324 ? -12.602 8.023 31.094 1 95.81 324 SER B N 1
ATOM 6669 C CA . SER B 1 324 ? -13.312 7.195 30.125 1 95.81 324 SER B CA 1
ATOM 6670 C C . SER B 1 324 ? -14.172 6.145 30.812 1 95.81 324 SER B C 1
ATOM 6672 O O . SER B 1 324 ? -13.836 5.68 31.906 1 95.81 324 SER B O 1
ATOM 6674 N N . SER B 1 325 ? -15.312 5.766 30.188 1 96.75 325 SER B N 1
ATOM 6675 C CA . SER B 1 325 ? -16.172 4.719 30.719 1 96.75 325 SER B CA 1
ATOM 6676 C C . SER B 1 325 ? -15.492 3.357 30.672 1 96.75 325 SER B C 1
ATOM 6678 O O . SER B 1 325 ? -14.516 3.17 29.938 1 96.75 325 SER B O 1
ATOM 6680 N N . GLU B 1 326 ? -15.992 2.49 31.484 1 97.19 326 GLU B N 1
ATOM 6681 C CA . GLU B 1 326 ? -15.469 1.126 31.453 1 97.19 326 GLU B CA 1
ATOM 6682 C C . GLU B 1 326 ? -15.711 0.474 30.094 1 97.19 326 GLU B C 1
ATOM 6684 O O . GLU B 1 326 ? -14.906 -0.338 29.625 1 97.19 326 GLU B O 1
ATOM 6689 N N . GLN B 1 327 ? -16.797 0.813 29.5 1 97.19 327 GLN B N 1
ATOM 6690 C CA . GLN B 1 327 ? -17.094 0.302 28.172 1 97.19 327 GLN B CA 1
ATOM 6691 C C . GLN B 1 327 ? -16.047 0.748 27.156 1 97.19 327 GLN B C 1
ATOM 6693 O O . GLN B 1 327 ? -15.602 -0.048 26.328 1 97.19 327 GLN B O 1
ATOM 6698 N N . ASP B 1 328 ? -15.703 1.993 27.219 1 97.88 328 ASP B N 1
ATOM 6699 C CA . ASP B 1 328 ? -14.695 2.529 26.312 1 97.88 328 ASP B CA 1
ATOM 6700 C C . ASP B 1 328 ? -13.328 1.909 26.578 1 97.88 328 ASP B C 1
ATOM 6702 O O . ASP B 1 328 ? -12.594 1.59 25.641 1 97.88 328 ASP B O 1
ATOM 6706 N N . LYS B 1 329 ? -13 1.741 27.812 1 98.25 329 LYS B N 1
ATOM 6707 C CA . LYS B 1 329 ? -11.75 1.078 28.172 1 98.25 329 LYS B CA 1
ATOM 6708 C C . LYS B 1 329 ? -11.719 -0.359 27.656 1 98.25 329 LYS B C 1
ATOM 6710 O O . LYS B 1 329 ? -10.695 -0.824 27.156 1 98.25 329 LYS B O 1
ATOM 6715 N N . THR B 1 330 ? -12.852 -1.026 27.781 1 98.19 330 THR B N 1
ATOM 6716 C CA . THR B 1 330 ? -12.969 -2.393 27.297 1 98.19 330 THR B CA 1
ATOM 6717 C C . THR B 1 330 ? -12.781 -2.436 25.781 1 98.19 330 THR B C 1
ATOM 6719 O O . THR B 1 330 ? -12.109 -3.33 25.25 1 98.19 330 THR B O 1
ATOM 6722 N N . ALA B 1 331 ? -13.375 -1.486 25.094 1 98.44 331 ALA B N 1
ATOM 6723 C CA . ALA B 1 331 ? -13.203 -1.405 23.641 1 98.44 331 ALA B CA 1
ATOM 6724 C C . ALA B 1 331 ? -11.734 -1.261 23.266 1 98.44 331 ALA B C 1
ATOM 6726 O O . ALA B 1 331 ? -11.25 -1.93 22.344 1 98.44 331 ALA B O 1
ATOM 6727 N N . LEU B 1 332 ? -11 -0.411 23.969 1 98.62 332 LEU B N 1
ATOM 6728 C CA . LEU B 1 332 ? -9.586 -0.237 23.688 1 98.62 332 LEU B CA 1
ATOM 6729 C C . LEU B 1 332 ? -8.805 -1.504 24.016 1 98.62 332 LEU B C 1
ATOM 6731 O O . LEU B 1 332 ? -7.852 -1.855 23.312 1 98.62 332 LEU B O 1
ATOM 6735 N N . ARG B 1 333 ? -9.219 -2.23 25.062 1 98.44 333 ARG B N 1
ATOM 6736 C CA . ARG B 1 333 ? -8.594 -3.494 25.438 1 98.44 333 ARG B CA 1
ATOM 6737 C C . ARG B 1 333 ? -8.773 -4.543 24.344 1 98.44 333 ARG B C 1
ATOM 6739 O O . ARG B 1 333 ? -8.023 -5.52 24.281 1 98.44 333 ARG B O 1
ATOM 6746 N N . GLN B 1 334 ? -9.766 -4.324 23.547 1 98.44 334 GLN B N 1
ATOM 6747 C CA . GLN B 1 334 ? -10.016 -5.25 22.453 1 98.44 334 GLN B CA 1
ATOM 6748 C C . GLN B 1 334 ? -9.281 -4.812 21.188 1 98.44 334 GLN B C 1
ATOM 6750 O O . GLN B 1 334 ? -8.742 -5.648 20.453 1 98.44 334 GLN B O 1
ATOM 6755 N N . VAL B 1 335 ? -9.18 -3.566 20.906 1 98.62 335 VAL B N 1
ATOM 6756 C CA . VAL B 1 335 ? -8.578 -3.025 19.688 1 98.62 335 VAL B CA 1
ATOM 6757 C C . VAL B 1 335 ? -7.062 -3.148 19.766 1 98.62 335 VAL B C 1
ATOM 6759 O O . VAL B 1 335 ? -6.418 -3.545 18.797 1 98.62 335 VAL B O 1
ATOM 6762 N N . ALA B 1 336 ? -6.496 -2.812 20.906 1 98.69 336 ALA B N 1
ATOM 6763 C CA . ALA B 1 336 ? -5.051 -2.691 21.047 1 98.69 336 ALA B CA 1
ATOM 6764 C C . ALA B 1 336 ? -4.363 -4.035 20.844 1 98.69 336 ALA B C 1
ATOM 6766 O O . ALA B 1 336 ? -3.381 -4.133 20.094 1 98.69 336 ALA B O 1
ATOM 6767 N N . PRO B 1 337 ? -4.852 -5.133 21.406 1 98.31 337 PRO B N 1
ATOM 6768 C CA . PRO B 1 337 ? -4.207 -6.422 21.141 1 98.31 337 PRO B CA 1
ATOM 6769 C C . PRO B 1 337 ? -4.316 -6.855 19.688 1 98.31 337 PRO B C 1
ATOM 6771 O O . PRO B 1 337 ? -3.41 -7.512 19.156 1 98.31 337 PRO B O 1
ATOM 6774 N N . LEU B 1 338 ? -5.43 -6.551 19.109 1 97.44 338 LEU B N 1
ATOM 6775 C CA . LEU B 1 338 ? -5.574 -6.84 17.688 1 97.44 338 LEU B CA 1
ATOM 6776 C C . LEU B 1 338 ? -4.469 -6.164 16.875 1 97.44 338 LEU B C 1
ATOM 6778 O O . LEU B 1 338 ? -3.848 -6.797 16.016 1 97.44 338 LEU B O 1
ATOM 6782 N N . ALA B 1 339 ? -4.223 -4.879 17.141 1 98.38 339 ALA B N 1
ATOM 6783 C CA . ALA B 1 339 ? -3.189 -4.121 16.438 1 98.38 339 ALA B CA 1
ATOM 6784 C C . ALA B 1 339 ? -1.802 -4.68 16.75 1 98.38 339 ALA B C 1
ATOM 6786 O O . ALA B 1 339 ? -0.976 -4.824 15.836 1 98.38 339 ALA B O 1
ATOM 6787 N N . ALA B 1 340 ? -1.578 -5.023 18 1 98.38 340 ALA B N 1
ATOM 6788 C CA . ALA B 1 340 ? -0.276 -5.543 18.406 1 98.38 340 ALA B CA 1
ATOM 6789 C C . ALA B 1 340 ? 0.004 -6.891 17.75 1 98.38 340 ALA B C 1
ATOM 6791 O O . ALA B 1 340 ? 1.087 -7.105 17.203 1 98.38 340 ALA B O 1
ATOM 6792 N N . LYS B 1 341 ? -0.952 -7.727 17.75 1 96.25 341 LYS B N 1
ATOM 6793 C CA . LYS B 1 341 ? -0.816 -9.062 17.188 1 96.25 341 LYS B CA 1
ATOM 6794 C C . LYS B 1 341 ? -0.477 -8.984 15.695 1 96.25 341 LYS B C 1
ATOM 6796 O O . LYS B 1 341 ? 0.347 -9.758 15.203 1 96.25 341 LYS B O 1
ATOM 6801 N N . ARG B 1 342 ? -1.016 -8.055 15.016 1 95.75 342 ARG B N 1
ATOM 6802 C CA . ARG B 1 342 ? -0.879 -7.969 13.562 1 95.75 342 ARG B CA 1
ATOM 6803 C C . ARG B 1 342 ? 0.261 -7.035 13.172 1 95.75 342 ARG B C 1
ATOM 6805 O O . ARG B 1 342 ? 0.558 -6.867 11.992 1 95.75 342 ARG B O 1
ATOM 6812 N N . GLY B 1 343 ? 0.84 -6.406 14.172 1 97.12 343 GLY B N 1
ATOM 6813 C CA . GLY B 1 343 ? 1.967 -5.52 13.922 1 97.12 343 GLY B CA 1
ATOM 6814 C C . GLY B 1 343 ? 1.557 -4.184 13.328 1 97.12 343 GLY B C 1
ATOM 6815 O O . GLY B 1 343 ? 2.314 -3.576 12.57 1 97.12 343 GLY B O 1
ATOM 6816 N N . ILE B 1 344 ? 0.356 -3.664 13.633 1 98.19 344 ILE B N 1
ATOM 6817 C CA . ILE B 1 344 ? -0.19 -2.436 13.062 1 98.19 344 ILE B CA 1
ATOM 6818 C C . ILE B 1 344 ? 0.298 -1.235 13.867 1 98.19 344 ILE B C 1
ATOM 6820 O O . ILE B 1 344 ? 0.107 -1.178 15.086 1 98.19 344 ILE B O 1
ATOM 6824 N N . PRO B 1 345 ? 0.939 -0.248 13.242 1 98.38 345 PRO B N 1
ATOM 6825 C CA . PRO B 1 345 ? 1.305 0.975 13.961 1 98.38 345 PRO B CA 1
ATOM 6826 C C . PRO B 1 345 ? 0.089 1.78 14.406 1 98.38 345 PRO B C 1
ATOM 6828 O O . PRO B 1 345 ? -0.948 1.767 13.742 1 98.38 345 PRO B O 1
ATOM 6831 N N . LEU B 1 346 ? 0.286 2.453 15.555 1 98.38 346 LEU B N 1
ATOM 6832 C CA . LEU B 1 346 ? -0.781 3.273 16.109 1 98.38 346 LEU B CA 1
ATOM 6833 C C . LEU B 1 346 ? -0.256 4.648 16.516 1 98.38 346 LEU B C 1
ATOM 6835 O O . LEU B 1 346 ? 0.869 4.77 17 1 98.38 346 LEU B O 1
ATOM 6839 N N . GLU B 1 347 ? -1.01 5.629 16.266 1 98.62 347 GLU B N 1
ATOM 6840 C CA . GLU B 1 347 ? -0.95 6.883 17 1 98.62 347 GLU B CA 1
ATOM 6841 C C . GLU B 1 347 ? -2.244 7.133 17.766 1 98.62 347 GLU B C 1
ATOM 6843 O O . GLU B 1 347 ? -3.338 6.957 17.234 1 98.62 347 GLU B O 1
ATOM 6848 N N . ILE B 1 348 ? -2.146 7.461 19.031 1 98.69 348 ILE B N 1
ATOM 6849 C CA . ILE B 1 348 ? -3.355 7.691 19.812 1 98.69 348 ILE B CA 1
ATOM 6850 C C . ILE B 1 348 ? -3.285 9.062 20.484 1 98.69 348 ILE B C 1
ATOM 6852 O O . ILE B 1 348 ? -2.23 9.461 20.969 1 98.69 348 ILE B O 1
ATOM 6856 N N . HIS B 1 349 ? -4.402 9.703 20.484 1 98.25 349 HIS B N 1
ATOM 6857 C CA . HIS B 1 349 ? -4.559 11.062 21 1 98.25 349 HIS B CA 1
ATOM 6858 C C . HIS B 1 349 ? -4.652 11.062 22.531 1 98.25 349 HIS B C 1
ATOM 6860 O O . HIS B 1 349 ? -5.441 10.312 23.109 1 98.25 349 HIS B O 1
ATOM 6866 N N . ALA B 1 350 ? -3.863 11.93 23.203 1 98.19 350 ALA B N 1
ATOM 6867 C CA . ALA B 1 350 ? -4.023 12.297 24.609 1 98.19 350 ALA B CA 1
ATOM 6868 C C . ALA B 1 350 ? -3.465 13.688 24.875 1 98.19 350 ALA B C 1
ATOM 6870 O O . ALA B 1 350 ? -2.256 13.914 24.766 1 98.19 350 ALA B O 1
ATOM 6871 N N . TYR B 1 351 ? -4.293 14.594 25.297 1 97.19 351 TYR B N 1
ATOM 6872 C CA . TYR B 1 351 ? -3.869 15.945 25.656 1 97.19 351 TYR B CA 1
ATOM 6873 C C . TYR B 1 351 ? -3.334 15.984 27.078 1 97.19 351 TYR B C 1
ATOM 6875 O O . TYR B 1 351 ? -2.309 16.625 27.344 1 97.19 351 TYR B O 1
ATOM 6883 N N . THR B 1 352 ? -4.078 15.273 27.953 1 97.25 352 THR B N 1
ATOM 6884 C CA . THR B 1 352 ? -3.838 15.43 29.391 1 97.25 352 THR B CA 1
ATOM 6885 C C . THR B 1 352 ? -3.186 14.172 29.953 1 97.25 352 THR B C 1
ATOM 6887 O O . THR B 1 352 ? -3.287 13.094 29.375 1 97.25 352 THR B O 1
ATOM 6890 N N . ASP B 1 353 ? -2.609 14.359 31.062 1 97.06 353 ASP B N 1
ATOM 6891 C CA . ASP B 1 353 ? -1.887 13.289 31.734 1 97.06 353 ASP B CA 1
ATOM 6892 C C . ASP B 1 353 ? -2.824 12.141 32.094 1 97.06 353 ASP B C 1
ATOM 6894 O O . ASP B 1 353 ? -2.465 10.969 31.984 1 97.06 353 ASP B O 1
ATOM 6898 N N . ASP B 1 354 ? -3.994 12.438 32.594 1 97.12 354 ASP B N 1
ATOM 6899 C CA . ASP B 1 354 ? -4.945 11.414 33.031 1 97.12 354 ASP B CA 1
ATOM 6900 C C . ASP B 1 354 ? -5.441 10.602 31.828 1 97.12 354 ASP B C 1
ATOM 6902 O O . ASP B 1 354 ? -5.664 9.391 31.953 1 97.12 354 ASP B O 1
ATOM 6906 N N . SER B 1 355 ? -5.656 11.266 30.719 1 97.62 355 SER B N 1
ATOM 6907 C CA . SER B 1 355 ? -6.004 10.539 29.5 1 97.62 355 SER B CA 1
ATOM 6908 C C . SER B 1 355 ? -4.902 9.562 29.109 1 97.62 355 SER B C 1
ATOM 6910 O O . SER B 1 355 ? -5.18 8.391 28.812 1 97.62 355 SER B O 1
ATOM 6912 N N . ALA B 1 356 ? -3.686 10.008 29.141 1 98.44 356 ALA B N 1
ATOM 6913 C CA . ALA B 1 356 ? -2.541 9.156 28.812 1 98.44 356 ALA B CA 1
ATOM 6914 C C . ALA B 1 356 ? -2.432 7.996 29.797 1 98.44 356 ALA B C 1
ATOM 6916 O O . ALA B 1 356 ? -2.096 6.875 29.422 1 98.44 356 ALA B O 1
ATOM 6917 N N . ASP B 1 357 ? -2.705 8.297 31.031 1 98.19 357 ASP B N 1
ATOM 6918 C CA . ASP B 1 357 ? -2.643 7.277 32.094 1 98.19 357 ASP B CA 1
ATOM 6919 C C . ASP B 1 357 ? -3.57 6.109 31.766 1 98.19 357 ASP B C 1
ATOM 6921 O O . ASP B 1 357 ? -3.174 4.945 31.875 1 98.19 357 ASP B O 1
ATOM 6925 N N . ALA B 1 358 ? -4.77 6.414 31.375 1 98 358 ALA B N 1
ATOM 6926 C CA . ALA B 1 358 ? -5.75 5.383 31.047 1 98 358 ALA B CA 1
ATOM 6927 C C . ALA B 1 358 ? -5.297 4.555 29.859 1 98 358 ALA B C 1
ATOM 6929 O O . ALA B 1 358 ? -5.426 3.328 29.859 1 98 358 ALA B O 1
ATOM 6930 N N . ILE B 1 359 ? -4.773 5.176 28.859 1 98.69 359 ILE B N 1
ATOM 6931 C CA . ILE B 1 359 ? -4.301 4.52 27.641 1 98.69 359 ILE B CA 1
ATOM 6932 C C . ILE B 1 359 ? -3.109 3.621 27.969 1 98.69 359 ILE B C 1
ATOM 6934 O O . ILE B 1 359 ? -3.078 2.455 27.578 1 98.69 359 ILE B O 1
ATOM 6938 N N . LEU B 1 360 ? -2.162 4.145 28.75 1 98.88 360 LEU B N 1
ATOM 6939 C CA . LEU B 1 360 ? -0.935 3.426 29.078 1 98.88 360 LEU B CA 1
ATOM 6940 C C . LEU B 1 360 ? -1.234 2.201 29.922 1 98.88 360 LEU B C 1
ATOM 6942 O O . LEU B 1 360 ? -0.578 1.167 29.797 1 98.88 360 LEU B O 1
ATOM 6946 N N . THR B 1 361 ? -2.207 2.332 30.812 1 98.69 361 THR B N 1
ATOM 6947 C CA . THR B 1 361 ? -2.605 1.183 31.609 1 98.69 361 THR B CA 1
ATOM 6948 C C . THR B 1 361 ? -3.027 0.018 30.719 1 98.69 361 THR B C 1
ATOM 6950 O O . THR B 1 361 ? -2.643 -1.128 30.969 1 98.69 361 THR B O 1
ATOM 6953 N N . ILE B 1 362 ? -3.715 0.297 29.734 1 98.75 362 ILE B N 1
ATOM 6954 C CA . ILE B 1 362 ? -4.176 -0.728 28.812 1 98.75 362 ILE B CA 1
ATOM 6955 C C . ILE B 1 362 ? -3.01 -1.217 27.953 1 98.75 362 ILE B C 1
ATOM 6957 O O . ILE B 1 362 ? -2.855 -2.42 27.734 1 98.75 362 ILE B O 1
ATOM 6961 N N . PHE B 1 363 ? -2.17 -0.316 27.453 1 98.88 363 PHE B N 1
ATOM 6962 C CA . PHE B 1 363 ? -1.019 -0.707 26.641 1 98.88 363 PHE B CA 1
ATOM 6963 C C . PHE B 1 363 ? -0.072 -1.591 27.438 1 98.88 363 PHE B C 1
ATOM 6965 O O . PHE B 1 363 ? 0.546 -2.506 26.891 1 98.88 363 PHE B O 1
ATOM 6972 N N . GLU B 1 364 ? 0.057 -1.298 28.734 1 98.88 364 GLU B N 1
ATOM 6973 C CA . GLU B 1 364 ? 0.889 -2.123 29.594 1 98.88 364 GLU B CA 1
ATOM 6974 C C . GLU B 1 364 ? 0.338 -3.543 29.703 1 98.88 364 GLU B C 1
ATOM 6976 O O . GLU B 1 364 ? 1.103 -4.508 29.766 1 98.88 364 GLU B O 1
ATOM 6981 N N . GLN B 1 365 ? -0.966 -3.686 29.719 1 98.75 365 GLN B N 1
ATOM 6982 C CA . GLN B 1 365 ? -1.577 -5.012 29.672 1 98.75 365 GLN B CA 1
ATOM 6983 C C . GLN B 1 365 ? -1.261 -5.727 28.359 1 98.75 365 GLN B C 1
ATOM 6985 O O . GLN B 1 365 ? -0.938 -6.918 28.375 1 98.75 365 GLN B O 1
ATOM 6990 N N . VAL B 1 366 ? -1.354 -5.023 27.297 1 98.69 366 VAL B N 1
ATOM 6991 C CA . VAL B 1 366 ? -1.068 -5.582 25.969 1 98.69 366 VAL B CA 1
ATOM 6992 C C . VAL B 1 366 ? 0.399 -6 25.891 1 98.69 366 VAL B C 1
ATOM 6994 O O . VAL B 1 366 ? 0.728 -7.035 25.312 1 98.69 366 VAL B O 1
ATOM 6997 N N . ALA B 1 367 ? 1.26 -5.246 26.531 1 98.69 367 ALA B N 1
ATOM 6998 C CA . ALA B 1 367 ? 2.705 -5.457 26.484 1 98.69 367 ALA B CA 1
ATOM 6999 C C . ALA B 1 367 ? 3.092 -6.738 27.219 1 98.69 367 ALA B C 1
ATOM 7001 O O . ALA B 1 367 ? 4.211 -7.238 27.062 1 98.69 367 ALA B O 1
ATOM 7002 N N . GLN B 1 368 ? 2.213 -7.262 28.031 1 98.38 368 GLN B N 1
ATOM 7003 C CA . GLN B 1 368 ? 2.451 -8.547 28.688 1 98.38 368 GLN B CA 1
ATOM 7004 C C . GLN B 1 368 ? 2.395 -9.688 27.672 1 98.38 368 GLN B C 1
ATOM 7006 O O . GLN B 1 368 ? 2.982 -10.75 27.906 1 98.38 368 GLN B O 1
ATOM 7011 N N . LEU B 1 369 ? 1.756 -9.422 26.594 1 97.44 369 LEU B N 1
ATOM 7012 C CA . LEU B 1 369 ? 1.539 -10.469 25.594 1 97.44 369 LEU B CA 1
ATOM 7013 C C . LEU B 1 369 ? 2.402 -10.234 24.359 1 97.44 369 LEU B C 1
ATOM 7015 O O . LEU B 1 369 ? 2.791 -11.18 23.672 1 97.44 369 LEU B O 1
ATOM 7019 N N . TYR B 1 370 ? 2.633 -8.969 24.047 1 97.44 370 TYR B N 1
ATOM 7020 C CA . TYR B 1 370 ? 3.332 -8.602 22.828 1 97.44 370 TYR B CA 1
ATOM 7021 C C . TYR B 1 370 ? 4.422 -7.574 23.109 1 97.44 370 TYR B C 1
ATOM 7023 O O . TYR B 1 370 ? 4.234 -6.672 23.922 1 97.44 370 TYR B O 1
ATOM 7031 N N . ASP B 1 371 ? 5.535 -7.672 22.422 1 97.5 371 ASP B N 1
ATOM 7032 C CA . ASP B 1 371 ? 6.543 -6.613 22.453 1 97.5 371 ASP B CA 1
ATOM 7033 C C . ASP B 1 371 ? 6.102 -5.414 21.609 1 97.5 371 ASP B C 1
ATOM 7035 O O . ASP B 1 371 ? 5.934 -5.527 20.406 1 97.5 371 ASP B O 1
ATOM 7039 N N . LEU B 1 372 ? 5.891 -4.32 22.188 1 98.25 372 LEU B N 1
ATOM 7040 C CA . LEU B 1 372 ? 5.355 -3.158 21.5 1 98.25 372 LEU B CA 1
ATOM 7041 C C . LEU B 1 372 ? 6.473 -2.365 20.828 1 98.25 372 LEU B C 1
ATOM 7043 O O . LEU B 1 372 ? 6.207 -1.513 19.969 1 98.25 372 LEU B O 1
ATOM 7047 N N . ARG B 1 373 ? 7.75 -2.637 21.109 1 96.25 373 ARG B N 1
ATOM 7048 C CA . ARG B 1 373 ? 8.898 -1.827 20.703 1 96.25 373 ARG B CA 1
ATOM 7049 C C . ARG B 1 373 ? 9.016 -1.751 19.188 1 96.25 373 ARG B C 1
ATOM 7051 O O . ARG B 1 373 ? 9.188 -0.667 18.625 1 96.25 373 ARG B O 1
ATOM 7058 N N . PRO B 1 374 ? 8.789 -2.838 18.453 1 96.06 374 PRO B N 1
ATOM 7059 C CA . PRO B 1 374 ? 8.938 -2.752 17 1 96.06 374 PRO B CA 1
ATOM 7060 C C . PRO B 1 374 ? 7.754 -2.062 16.328 1 96.06 374 PRO B C 1
ATOM 7062 O O . PRO B 1 374 ? 7.82 -1.738 15.133 1 96.06 374 PRO B O 1
ATOM 7065 N N . LEU B 1 375 ? 6.676 -1.755 17.078 1 97.62 375 LEU B N 1
ATOM 7066 C CA . LEU B 1 375 ? 5.43 -1.29 16.484 1 97.62 375 LEU B CA 1
ATOM 7067 C C . LEU B 1 375 ? 5.418 0.23 16.359 1 97.62 375 LEU B C 1
ATOM 7069 O O . LEU B 1 375 ? 4.586 0.794 15.648 1 97.62 375 LEU B O 1
ATOM 7073 N N . ARG B 1 376 ? 6.293 0.916 17.156 1 98 376 ARG B N 1
ATOM 7074 C CA . ARG B 1 376 ? 6.457 2.367 17.141 1 98 376 ARG B CA 1
ATOM 7075 C C . ARG B 1 376 ? 5.129 3.068 17.422 1 98 376 ARG B C 1
ATOM 7077 O O . ARG B 1 376 ? 4.785 4.039 16.75 1 98 376 ARG B O 1
ATOM 7084 N N . TRP B 1 377 ? 4.328 2.41 18.328 1 98.81 377 TRP B N 1
ATOM 7085 C CA . TRP B 1 377 ? 3.135 3.1 18.812 1 98.81 377 TRP B CA 1
ATOM 7086 C C . TRP B 1 377 ? 3.496 4.445 19.422 1 98.81 377 TRP B C 1
ATOM 7088 O O . TRP B 1 377 ? 4.566 4.59 20.031 1 98.81 377 TRP B O 1
ATOM 7098 N N . SER B 1 378 ? 2.633 5.422 19.219 1 98.88 378 SER B N 1
ATOM 7099 C CA . SER B 1 378 ? 2.941 6.758 19.734 1 98.88 378 SER B CA 1
ATOM 7100 C C . SER B 1 378 ? 1.717 7.398 20.375 1 98.88 378 SER B C 1
ATOM 7102 O O . SER B 1 378 ? 0.582 7.027 20.062 1 98.88 378 SER B O 1
ATOM 7104 N N . ILE B 1 379 ? 1.957 8.25 21.328 1 98.81 379 ILE B N 1
ATOM 7105 C CA . ILE B 1 379 ? 0.942 9.133 21.906 1 98.81 379 ILE B CA 1
ATOM 7106 C C . ILE B 1 379 ? 1.178 10.562 21.422 1 98.81 379 ILE B C 1
ATOM 7108 O O . ILE B 1 379 ? 2.305 11.062 21.469 1 98.81 379 ILE B O 1
ATOM 7112 N N . ALA B 1 380 ? 0.133 11.172 20.969 1 98.56 380 ALA B N 1
ATOM 7113 C CA . ALA B 1 380 ? 0.213 12.523 20.422 1 98.56 380 ALA B CA 1
ATOM 7114 C C . ALA B 1 380 ? -0.07 13.57 21.5 1 98.56 380 ALA B C 1
ATOM 7116 O O . ALA B 1 380 ? -0.811 13.305 22.453 1 98.56 380 ALA B O 1
ATOM 7117 N N . HIS B 1 381 ? 0.508 14.742 21.422 1 98.12 381 HIS B N 1
ATOM 7118 C CA . HIS B 1 381 ? 0.223 15.992 22.125 1 98.12 381 HIS B CA 1
ATOM 7119 C C . HIS B 1 381 ? 0.856 15.992 23.516 1 98.12 381 HIS B C 1
ATOM 7121 O O . HIS B 1 381 ? 1.943 16.547 23.703 1 98.12 381 HIS B O 1
ATOM 7127 N N . LEU B 1 382 ? 0.212 15.312 24.406 1 97.69 382 LEU B N 1
ATOM 7128 C CA . LEU B 1 382 ? 0.636 15.258 25.797 1 97.69 382 LEU B CA 1
ATOM 7129 C C . LEU B 1 382 ? 0.924 16.656 26.328 1 97.69 382 LEU B C 1
ATOM 7131 O O . LEU B 1 382 ? 1.972 16.891 26.938 1 97.69 382 LEU B O 1
ATOM 7135 N N . ASN B 1 383 ? 0.068 17.547 26.172 1 96.88 383 ASN B N 1
ATOM 7136 C CA . ASN B 1 383 ? 0.26 18.938 26.562 1 96.88 383 ASN B CA 1
ATOM 7137 C C . ASN B 1 383 ? 0.593 19.062 28.047 1 96.88 383 ASN B C 1
ATOM 7139 O O . ASN B 1 383 ? 1.336 19.969 28.438 1 96.88 383 ASN B O 1
ATOM 7143 N N . THR B 1 384 ? 0.024 18.172 28.891 1 96.19 384 THR B N 1
ATOM 7144 C CA . THR B 1 384 ? 0.316 18.219 30.312 1 96.19 384 THR B CA 1
ATOM 7145 C C . THR B 1 384 ? 0.85 16.859 30.797 1 96.19 384 THR B C 1
ATOM 7147 O O . THR B 1 384 ? 0.548 16.438 31.906 1 96.19 384 THR B O 1
ATOM 7150 N N . GLY B 1 385 ? 1.564 16.188 30 1 96 385 GLY B N 1
ATOM 7151 C CA . GLY B 1 385 ? 2.146 14.906 30.359 1 96 385 GLY B CA 1
ATOM 7152 C C . GLY B 1 385 ? 3.127 15 31.516 1 96 385 GLY B C 1
ATOM 7153 O O . GLY B 1 385 ? 3.939 15.93 31.562 1 96 385 GLY B O 1
ATOM 7154 N N . SER B 1 386 ? 3.107 14.031 32.406 1 96.12 386 SER B N 1
ATOM 7155 C CA . SER B 1 386 ? 3.969 14.016 33.594 1 96.12 386 SER B CA 1
ATOM 7156 C C . SER B 1 386 ? 5.254 13.234 33.312 1 96.12 386 SER B C 1
ATOM 7158 O O . SER B 1 386 ? 5.332 12.469 32.344 1 96.12 386 SER B O 1
ATOM 7160 N N . PRO B 1 387 ? 6.234 13.5 34.156 1 97.25 387 PRO B N 1
ATOM 7161 C CA . PRO B 1 387 ? 7.438 12.672 34.062 1 97.25 387 PRO B CA 1
ATOM 7162 C C . PRO B 1 387 ? 7.133 11.18 34.156 1 97.25 387 PRO B C 1
ATOM 7164 O O . PRO B 1 387 ? 7.773 10.367 33.5 1 97.25 387 PRO B O 1
ATOM 7167 N N . GLN B 1 388 ? 6.172 10.867 34.969 1 98.06 388 GLN B N 1
ATOM 7168 C CA . GLN B 1 388 ? 5.797 9.461 35.125 1 98.06 388 GLN B CA 1
ATOM 7169 C C . GLN B 1 388 ? 5.215 8.891 33.844 1 98.06 388 GLN B C 1
ATOM 7171 O O . GLN B 1 388 ? 5.531 7.766 33.469 1 98.06 388 GLN B O 1
ATOM 7176 N N . THR B 1 389 ? 4.387 9.641 33.25 1 98.31 389 THR B N 1
ATOM 7177 C CA . THR B 1 389 ? 3.811 9.234 31.984 1 98.31 389 THR B CA 1
ATOM 7178 C C . THR B 1 389 ? 4.906 8.961 30.953 1 98.31 389 THR B C 1
ATOM 7180 O O . THR B 1 389 ? 4.902 7.922 30.297 1 98.31 389 THR B O 1
ATOM 7183 N N . LEU B 1 390 ? 5.848 9.828 30.859 1 98.69 390 LEU B N 1
ATOM 7184 C CA . LEU B 1 390 ? 6.934 9.688 29.891 1 98.69 390 LEU B CA 1
ATOM 7185 C C . LEU B 1 390 ? 7.797 8.477 30.219 1 98.69 390 LEU B C 1
ATOM 7187 O O . LEU B 1 390 ? 8.273 7.785 29.312 1 98.69 390 LEU B O 1
ATOM 7191 N N . GLU B 1 391 ? 7.98 8.227 31.484 1 98.69 391 GLU B N 1
ATOM 7192 C CA . GLU B 1 391 ? 8.742 7.051 31.891 1 98.69 391 GLU B CA 1
ATOM 7193 C C . GLU B 1 391 ? 8.031 5.762 31.5 1 98.69 391 GLU B C 1
ATOM 7195 O O . GLU B 1 391 ? 8.664 4.816 31.031 1 98.69 391 GLU B O 1
ATOM 7200 N N . ARG B 1 392 ? 6.758 5.734 31.734 1 98.69 392 ARG B N 1
ATOM 7201 C CA . ARG B 1 392 ? 5.961 4.578 31.344 1 98.69 392 ARG B CA 1
ATOM 7202 C C . ARG B 1 392 ? 6.016 4.371 29.828 1 98.69 392 ARG B C 1
ATOM 7204 O O . ARG B 1 392 ? 6.137 3.236 29.359 1 98.69 392 ARG B O 1
ATOM 7211 N N . MET B 1 393 ? 5.941 5.402 29.047 1 98.81 393 MET B N 1
ATOM 7212 C CA . MET B 1 393 ? 6.059 5.324 27.594 1 98.81 393 MET B CA 1
ATOM 7213 C C . MET B 1 393 ? 7.414 4.75 27.188 1 98.81 393 MET B C 1
ATOM 7215 O O . MET B 1 393 ? 7.484 3.867 26.328 1 98.81 393 MET B O 1
ATOM 7219 N N . ARG B 1 394 ? 8.453 5.262 27.781 1 98.62 394 ARG B N 1
ATOM 7220 C CA . ARG B 1 394 ? 9.805 4.801 27.484 1 98.62 394 ARG B CA 1
ATOM 7221 C C . ARG B 1 394 ? 9.938 3.303 27.734 1 98.62 394 ARG B C 1
ATOM 7223 O O . ARG B 1 394 ? 10.484 2.576 26.906 1 98.62 394 ARG B O 1
ATOM 7230 N N . LYS B 1 395 ? 9.406 2.832 28.828 1 98.38 395 LYS B N 1
ATOM 7231 C CA . LYS B 1 395 ? 9.492 1.422 29.188 1 98.38 395 LYS B CA 1
ATOM 7232 C C . LYS B 1 395 ? 8.766 0.544 28.188 1 98.38 395 LYS B C 1
ATOM 7234 O O . LYS B 1 395 ? 9.195 -0.576 27.906 1 98.38 395 LYS B O 1
ATOM 7239 N N . LEU B 1 396 ? 7.703 1.048 27.625 1 98.56 396 LEU B N 1
ATOM 7240 C CA . LEU B 1 396 ? 6.898 0.309 26.656 1 98.56 396 LEU B CA 1
ATOM 7241 C C . LEU B 1 396 ? 7.5 0.412 25.25 1 98.56 396 LEU B C 1
ATOM 7243 O O . LEU B 1 396 ? 7.094 -0.315 24.344 1 98.56 396 LEU B O 1
ATOM 7247 N N . GLY B 1 397 ? 8.477 1.312 25.078 1 98.19 397 GLY B N 1
ATOM 7248 C CA . GLY B 1 397 ? 9.055 1.533 23.766 1 98.19 397 GLY B CA 1
ATOM 7249 C C . GLY B 1 397 ? 8.18 2.389 22.859 1 98.19 397 GLY B C 1
ATOM 7250 O O . GLY B 1 397 ? 8.266 2.291 21.641 1 98.19 397 GLY B O 1
ATOM 7251 N N . LEU B 1 398 ? 7.309 3.23 23.438 1 98.75 398 LEU B N 1
ATOM 7252 C CA . LEU B 1 398 ? 6.438 4.102 22.656 1 98.75 398 LEU B CA 1
ATOM 7253 C C . LEU B 1 398 ? 7.18 5.359 22.219 1 98.75 398 LEU B C 1
ATOM 7255 O O . LEU B 1 398 ? 8.148 5.773 22.859 1 98.75 398 LEU B O 1
ATOM 7259 N N . ALA B 1 399 ? 6.723 5.934 21.125 1 98.81 399 ALA B N 1
ATOM 7260 C CA . ALA B 1 399 ? 7.188 7.246 20.672 1 98.81 399 ALA B CA 1
ATOM 7261 C C . ALA B 1 399 ? 6.246 8.352 21.156 1 98.81 399 ALA B C 1
ATOM 7263 O O . ALA B 1 399 ? 5.16 8.07 21.672 1 98.81 399 ALA B O 1
ATOM 7264 N N . TYR B 1 400 ? 6.758 9.547 21.109 1 98.81 400 TYR B N 1
ATOM 7265 C CA . TYR B 1 400 ? 6.008 10.758 21.422 1 98.81 400 TYR B CA 1
ATOM 7266 C C . TYR B 1 400 ? 5.91 11.664 20.203 1 98.81 400 TYR B C 1
ATOM 7268 O O . TYR B 1 400 ? 6.93 12.086 19.641 1 98.81 400 TYR B O 1
ATOM 7276 N N . THR B 1 401 ? 4.688 11.867 19.688 1 98.69 401 THR B N 1
ATOM 7277 C CA . THR B 1 401 ? 4.488 12.867 18.641 1 98.69 401 THR B CA 1
ATOM 7278 C C . THR B 1 401 ? 3.967 14.172 19.234 1 98.69 401 THR B C 1
ATOM 7280 O O . THR B 1 401 ? 2.869 14.211 19.797 1 98.69 401 THR B O 1
ATOM 7283 N N . VAL B 1 402 ? 4.711 15.234 19.031 1 98.5 402 VAL B N 1
ATOM 7284 C CA . VAL B 1 402 ? 4.375 16.516 19.656 1 98.5 402 VAL B CA 1
ATOM 7285 C C . VAL B 1 402 ? 3.895 17.5 18.594 1 98.5 402 VAL B C 1
ATOM 7287 O O . VAL B 1 402 ? 4.359 17.469 17.453 1 98.5 402 VAL B O 1
ATOM 7290 N N . GLN B 1 403 ? 2.99 18.422 19 1 97.38 403 GLN B N 1
ATOM 7291 C CA . GLN B 1 403 ? 2.48 19.484 18.125 1 97.38 403 GLN B CA 1
ATOM 7292 C C . GLN B 1 403 ? 2.521 20.844 18.828 1 97.38 403 GLN B C 1
ATOM 7294 O O . GLN B 1 403 ? 2.986 20.953 19.953 1 97.38 403 GLN B O 1
ATOM 7299 N N . MET B 1 404 ? 2.164 21.859 18.109 1 94.81 404 MET B N 1
ATOM 7300 C CA . MET B 1 404 ? 2.277 23.203 18.641 1 94.81 404 MET B CA 1
ATOM 7301 C C . MET B 1 404 ? 0.943 23.688 19.203 1 94.81 404 MET B C 1
ATOM 7303 O O . MET B 1 404 ? 0.613 24.875 19.109 1 94.81 404 MET B O 1
ATOM 7307 N N . GLY B 1 405 ? 0.164 22.719 19.812 1 93.62 405 GLY B N 1
ATOM 7308 C CA . GLY B 1 405 ? -1.077 23.109 20.469 1 93.62 405 GLY B CA 1
ATOM 7309 C C . GLY B 1 405 ? -0.901 24.234 21.453 1 93.62 405 GLY B C 1
ATOM 7310 O O . GLY B 1 405 ? -1.536 25.281 21.328 1 93.62 405 GLY B O 1
ATOM 7311 N N . PRO B 1 406 ? 0.041 24.094 22.375 1 94.69 406 PRO B N 1
ATOM 7312 C CA . PRO B 1 406 ? 0.272 25.094 23.406 1 94.69 406 PRO B CA 1
ATOM 7313 C C . PRO B 1 406 ? 0.736 26.438 22.828 1 94.69 406 PRO B C 1
ATOM 7315 O O . PRO B 1 406 ? 0.725 27.453 23.531 1 94.69 406 PRO B O 1
ATOM 7318 N N . TYR B 1 407 ? 1.129 26.453 21.578 1 95.19 407 TYR B N 1
ATOM 7319 C CA . TYR B 1 407 ? 1.414 27.734 20.906 1 95.19 407 TYR B CA 1
ATOM 7320 C C . TYR B 1 407 ? 0.188 28.625 20.922 1 95.19 407 TYR B C 1
ATOM 7322 O O . TYR B 1 407 ? 0.308 29.844 21.062 1 95.19 407 TYR B O 1
ATOM 7330 N N . PHE B 1 408 ? -0.944 28.062 20.75 1 95.06 408 PHE B N 1
ATOM 7331 C CA . PHE B 1 408 ? -2.195 28.812 20.797 1 95.06 408 PHE B CA 1
ATOM 7332 C C . PHE B 1 408 ? -2.934 28.578 22.109 1 95.06 408 PHE B C 1
ATOM 7334 O O . PHE B 1 408 ? -3.68 29.438 22.562 1 95.06 408 PHE B O 1
ATOM 7341 N N . GLU B 1 409 ? -2.662 27.484 22.766 1 95.06 409 GLU B N 1
ATOM 7342 C CA . GLU B 1 409 ? -3.498 27.062 23.891 1 95.06 409 GLU B CA 1
ATOM 7343 C C . GLU B 1 409 ? -2.787 27.281 25.219 1 95.06 409 GLU B C 1
ATOM 7345 O O . GLU B 1 409 ? -3.291 26.891 26.266 1 95.06 409 GLU B O 1
ATOM 7350 N N . GLY B 1 410 ? -1.632 27.891 25.172 1 93.31 410 GLY B N 1
ATOM 7351 C CA . GLY B 1 410 ? -0.833 28.094 26.359 1 93.31 410 GLY B CA 1
ATOM 7352 C C . GLY B 1 410 ? -1.585 28.797 27.469 1 93.31 410 GLY B C 1
ATOM 7353 O O . GLY B 1 410 ? -1.534 28.391 28.625 1 93.31 410 GLY B O 1
ATOM 7354 N N . LEU B 1 411 ? -2.279 29.875 27.141 1 93 411 LEU B N 1
ATOM 7355 C CA . LEU B 1 411 ? -3.037 30.625 28.125 1 93 411 LEU B CA 1
ATOM 7356 C C . LEU B 1 411 ? -4.156 29.781 28.719 1 93 411 LEU B C 1
ATOM 7358 O O . LEU B 1 411 ? -4.383 29.812 29.938 1 93 411 LEU B O 1
ATOM 7362 N N . ALA B 1 412 ? -4.816 29.109 27.859 1 93.94 412 ALA B N 1
ATOM 7363 C CA . ALA B 1 412 ? -5.906 28.266 28.328 1 93.94 412 ALA B CA 1
ATOM 7364 C C . ALA B 1 412 ? -5.391 27.172 29.25 1 93.94 412 ALA B C 1
ATOM 7366 O O . ALA B 1 412 ? -6.016 26.844 30.266 1 93.94 412 ALA B O 1
ATOM 7367 N N . ILE B 1 413 ? -4.273 26.547 28.969 1 95.31 413 ILE B N 1
ATOM 7368 C CA . ILE B 1 413 ? -3.654 25.516 29.781 1 95.31 413 ILE B CA 1
ATOM 7369 C C . ILE B 1 413 ? -3.234 26.125 31.125 1 95.31 413 ILE B C 1
ATOM 7371 O O . ILE B 1 413 ? -3.48 25.531 32.188 1 95.31 413 ILE B O 1
ATOM 7375 N N . ARG B 1 414 ? -2.607 27.281 31.062 1 94.12 414 ARG B N 1
ATOM 7376 C CA . ARG B 1 414 ? -2.188 27.969 32.281 1 94.12 414 ARG B CA 1
ATOM 7377 C C . ARG B 1 414 ? -3.371 28.203 33.219 1 94.12 414 ARG B C 1
ATOM 7379 O O . ARG B 1 414 ? -3.287 27.938 34.406 1 94.12 414 ARG B O 1
ATOM 7386 N N . ASP B 1 415 ? -4.465 28.672 32.719 1 94.31 415 ASP B N 1
ATOM 7387 C CA . ASP B 1 415 ? -5.621 29.062 33.5 1 94.31 415 ASP B CA 1
ATOM 7388 C C . ASP B 1 415 ? -6.355 27.844 34.062 1 94.31 415 ASP B C 1
ATOM 7390 O O . ASP B 1 415 ? -7.027 27.938 35.094 1 94.31 415 ASP B O 1
ATOM 7394 N N . ALA B 1 416 ? -6.188 26.734 33.375 1 95.81 416 ALA B N 1
ATOM 7395 C CA . ALA B 1 416 ? -6.953 25.547 33.719 1 95.81 416 ALA B CA 1
ATOM 7396 C C . ALA B 1 416 ? -6.141 24.609 34.625 1 95.81 416 ALA B C 1
ATOM 7398 O O . ALA B 1 416 ? -6.629 23.562 35.062 1 95.81 416 ALA B O 1
ATOM 7399 N N . ASN B 1 417 ? -4.879 24.953 34.906 1 95.19 417 ASN B N 1
ATOM 7400 C CA . ASN B 1 417 ? -3.984 24.078 35.656 1 95.19 417 ASN B CA 1
ATOM 7401 C C . ASN B 1 417 ? -3.289 24.828 36.781 1 95.19 417 ASN B C 1
ATOM 7403 O O . ASN B 1 417 ? -3.326 26.062 36.844 1 95.19 417 ASN B O 1
ATOM 7407 N N . PRO B 1 418 ? -2.666 24.062 37.719 1 91.44 418 PRO B N 1
ATOM 7408 C CA . PRO B 1 418 ? -1.899 24.719 38.781 1 91.44 418 PRO B CA 1
ATOM 7409 C C . PRO B 1 418 ? -0.708 25.516 38.25 1 91.44 418 PRO B C 1
ATOM 7411 O O . PRO B 1 418 ? -0.255 25.25 37.125 1 91.44 418 PRO B O 1
ATOM 7414 N N . PRO B 1 419 ? -0.273 26.422 39.062 1 90.25 419 PRO B N 1
ATOM 7415 C CA . PRO B 1 419 ? 0.883 27.203 38.625 1 90.25 419 PRO B CA 1
ATOM 7416 C C . PRO B 1 419 ? 2.076 26.328 38.219 1 90.25 419 PRO B C 1
ATOM 7418 O O . PRO B 1 419 ? 2.354 25.328 38.875 1 90.25 419 PRO B O 1
ATOM 7421 N N . GLY B 1 420 ? 2.664 26.703 37.094 1 88.94 420 GLY B N 1
ATOM 7422 C CA . GLY B 1 420 ? 3.852 25.984 36.656 1 88.94 420 GLY B CA 1
ATOM 7423 C C . GLY B 1 420 ? 3.564 24.953 35.562 1 88.94 420 GLY B C 1
ATOM 7424 O O . GLY B 1 420 ? 4.484 24.453 34.938 1 88.94 420 GLY B O 1
ATOM 7425 N N . ALA B 1 421 ? 2.316 24.688 35.344 1 87.81 421 ALA B N 1
ATOM 7426 C CA . ALA B 1 421 ? 1.937 23.656 34.406 1 87.81 421 ALA B CA 1
ATOM 7427 C C . ALA B 1 421 ? 2.412 23.984 33 1 87.81 421 ALA B C 1
ATOM 7429 O O . ALA B 1 421 ? 2.734 23.094 32.188 1 87.81 421 ALA B O 1
ATOM 7430 N N . THR B 1 422 ? 2.506 25.234 32.594 1 90.56 422 THR B N 1
ATOM 7431 C CA . THR B 1 422 ? 2.859 25.656 31.25 1 90.56 422 THR B CA 1
ATOM 7432 C C . THR B 1 422 ? 4.375 25.641 31.062 1 90.56 422 THR B C 1
ATOM 7434 O O . THR B 1 422 ? 4.863 25.734 29.922 1 90.56 422 THR B O 1
ATOM 7437 N N . ASP B 1 423 ? 5.125 25.453 32.125 1 90.88 423 ASP B N 1
ATOM 7438 C CA . ASP B 1 423 ? 6.582 25.484 32.062 1 90.88 423 ASP B CA 1
ATOM 7439 C C . ASP B 1 423 ? 7.105 24.312 31.203 1 90.88 423 ASP B C 1
ATOM 7441 O O . ASP B 1 423 ? 8.109 24.453 30.5 1 90.88 423 ASP B O 1
ATOM 7445 N N . ASN B 1 424 ? 6.43 23.25 31.312 1 92.25 424 ASN B N 1
ATOM 7446 C CA . ASN B 1 424 ? 6.828 22.062 30.547 1 92.25 424 ASN B CA 1
ATOM 7447 C C . ASN B 1 424 ? 5.715 21.594 29.625 1 92.25 424 ASN B C 1
ATOM 7449 O O . ASN B 1 424 ? 5.5 20.391 29.453 1 92.25 424 ASN B O 1
ATOM 7453 N N . SER B 1 425 ? 4.949 22.516 29.109 1 94.88 425 SER B N 1
ATOM 7454 C CA . SER B 1 425 ? 3.871 22.188 28.188 1 94.88 425 SER B CA 1
ATOM 7455 C C . SER B 1 425 ? 4.258 22.531 26.75 1 94.88 425 SER B C 1
ATOM 7457 O O . SER B 1 425 ? 4.355 23.703 26.375 1 94.88 425 SER B O 1
ATOM 7459 N N . PRO B 1 426 ? 4.449 21.625 25.859 1 95.5 426 PRO B N 1
ATOM 7460 C CA . PRO B 1 426 ? 4.504 20.188 26.125 1 95.5 426 PRO B CA 1
ATOM 7461 C C . PRO B 1 426 ? 5.871 19.734 26.641 1 95.5 426 PRO B C 1
ATOM 7463 O O . PRO B 1 426 ? 6.859 20.453 26.5 1 95.5 426 PRO B O 1
ATOM 7466 N N . PRO B 1 427 ? 5.949 18.578 27.219 1 97.44 427 PRO B N 1
ATOM 7467 C CA . PRO B 1 427 ? 7.176 18.172 27.906 1 97.44 427 PRO B CA 1
ATOM 7468 C C . PRO B 1 427 ? 8.203 17.547 26.969 1 97.44 427 PRO B C 1
ATOM 7470 O O . PRO B 1 427 ? 8.703 16.453 27.234 1 97.44 427 PRO B O 1
ATOM 7473 N N . VAL B 1 428 ? 8.648 18.297 25.984 1 98.38 428 VAL B N 1
ATOM 7474 C CA . VAL B 1 428 ? 9.508 17.781 24.922 1 98.38 428 VAL B CA 1
ATOM 7475 C C . VAL B 1 428 ? 10.93 17.594 25.453 1 98.38 428 VAL B C 1
ATOM 7477 O O . VAL B 1 428 ? 11.539 16.547 25.234 1 98.38 428 VAL B O 1
ATOM 7480 N N . ARG B 1 429 ? 11.438 18.562 26.125 1 97.94 429 ARG B N 1
ATOM 7481 C CA . ARG B 1 429 ? 12.781 18.469 26.688 1 97.94 429 ARG B CA 1
ATOM 7482 C C . ARG B 1 429 ? 12.906 17.266 27.609 1 97.94 429 ARG B C 1
ATOM 7484 O O . ARG B 1 429 ? 13.852 16.469 27.484 1 97.94 429 ARG B O 1
ATOM 7491 N N . LEU B 1 430 ? 11.953 17.156 28.469 1 97.56 430 LEU B N 1
ATOM 7492 C CA . LEU B 1 430 ? 11.969 16.031 29.406 1 97.56 430 LEU B CA 1
ATOM 7493 C C . LEU B 1 430 ? 11.906 14.703 28.656 1 97.56 430 LEU B C 1
ATOM 7495 O O . LEU B 1 430 ? 12.594 13.742 29.016 1 97.56 430 LEU B O 1
ATOM 7499 N N . ALA B 1 431 ? 11.062 14.609 27.656 1 98.75 431 ALA B N 1
ATOM 7500 C CA . ALA B 1 431 ? 10.93 13.383 26.875 1 98.75 431 ALA B CA 1
ATOM 7501 C C . ALA B 1 431 ? 12.25 13.016 26.203 1 98.75 431 ALA B C 1
ATOM 7503 O O . ALA B 1 431 ? 12.68 11.859 26.25 1 98.75 431 ALA B O 1
ATOM 7504 N N . LEU B 1 432 ? 12.883 13.977 25.562 1 98.56 432 LEU B N 1
ATOM 7505 C CA . LEU B 1 432 ? 14.172 13.758 24.906 1 98.56 432 LEU B CA 1
ATOM 7506 C C . LEU B 1 432 ? 15.219 13.32 25.922 1 98.56 432 LEU B C 1
ATOM 7508 O O . LEU B 1 432 ? 15.984 12.391 25.672 1 98.56 432 LEU B O 1
ATOM 7512 N N . ASP B 1 433 ? 15.227 13.961 27.031 1 98 433 ASP B N 1
ATOM 7513 C CA . ASP B 1 433 ? 16.188 13.641 28.078 1 98 433 ASP B CA 1
ATOM 7514 C C . ASP B 1 433 ? 15.992 12.211 28.594 1 98 433 ASP B C 1
ATOM 7516 O O . ASP B 1 433 ? 16.953 11.547 28.969 1 98 433 ASP B O 1
ATOM 7520 N N . LYS B 1 434 ? 14.773 11.812 28.562 1 97.62 434 LYS B N 1
ATOM 7521 C CA . LYS B 1 434 ? 14.453 10.469 29.047 1 97.62 434 LYS B CA 1
ATOM 7522 C C . LYS B 1 434 ? 14.742 9.422 27.969 1 97.62 434 LYS B C 1
ATOM 7524 O O . LYS B 1 434 ? 14.672 8.219 28.219 1 97.62 434 LYS B O 1
ATOM 7529 N N . GLY B 1 435 ? 14.961 9.828 26.766 1 97.75 435 GLY B N 1
ATOM 7530 C CA . GLY B 1 435 ? 15.391 8.914 25.719 1 97.75 435 GLY B CA 1
ATOM 7531 C C . GLY B 1 435 ? 14.266 8.5 24.781 1 97.75 435 GLY B C 1
ATOM 7532 O O . GLY B 1 435 ? 14.414 7.574 23.984 1 97.75 435 GLY B O 1
ATOM 7533 N N . LEU B 1 436 ? 13.148 9.141 24.859 1 98.56 436 LEU B N 1
ATOM 7534 C CA . LEU B 1 436 ? 12.07 8.852 23.922 1 98.56 436 LEU B CA 1
ATOM 7535 C C . LEU B 1 436 ? 12.398 9.383 22.531 1 98.56 436 LEU B C 1
ATOM 7537 O O . LEU B 1 436 ? 13.07 10.406 22.391 1 98.56 436 LEU B O 1
ATOM 7541 N N . VAL B 1 437 ? 11.953 8.68 21.5 1 98.44 437 VAL B N 1
ATOM 7542 C CA . VAL B 1 437 ? 11.898 9.281 20.172 1 98.44 437 VAL B CA 1
ATOM 7543 C C . VAL B 1 437 ? 10.742 10.273 20.109 1 98.44 437 VAL B C 1
ATOM 7545 O O . VAL B 1 437 ? 9.586 9.898 20.344 1 98.44 437 VAL B O 1
ATOM 7548 N N . VAL B 1 438 ? 11.07 11.516 19.859 1 98.88 438 VAL B N 1
ATOM 7549 C CA . VAL B 1 438 ? 10.062 12.562 19.734 1 98.88 438 VAL B CA 1
ATOM 7550 C C . VAL B 1 438 ? 10.023 13.07 18.297 1 98.88 438 VAL B C 1
ATOM 7552 O O . VAL B 1 438 ? 11.039 13.531 17.766 1 98.88 438 VAL B O 1
ATOM 7555 N N . ALA B 1 439 ? 8.883 12.93 17.688 1 98.81 439 ALA B N 1
ATOM 7556 C CA . ALA B 1 439 ? 8.68 13.469 16.328 1 98.81 439 ALA B CA 1
ATOM 7557 C C . ALA B 1 439 ? 7.719 14.648 16.359 1 98.81 439 ALA B C 1
ATOM 7559 O O . ALA B 1 439 ? 6.758 14.672 17.125 1 98.81 439 ALA B O 1
ATOM 7560 N N . GLY B 1 440 ? 7.973 15.594 15.484 1 98.62 440 GLY B N 1
ATOM 7561 C CA . GLY B 1 440 ? 7.23 16.844 15.531 1 98.62 440 GLY B CA 1
ATOM 7562 C C . GLY B 1 440 ? 6.188 16.953 14.438 1 98.62 440 GLY B C 1
ATOM 7563 O O . GLY B 1 440 ? 6.406 16.5 13.312 1 98.62 440 GLY B O 1
ATOM 7564 N N . GLY B 1 441 ? 5.098 17.5 14.734 1 98.31 441 GLY B N 1
ATOM 7565 C CA . GLY B 1 441 ? 4.031 17.891 13.828 1 98.31 441 GLY B CA 1
ATOM 7566 C C . GLY B 1 441 ? 3.396 19.219 14.195 1 98.31 441 GLY B C 1
ATOM 7567 O O . GLY B 1 441 ? 3.656 19.766 15.273 1 98.31 441 GLY B O 1
ATOM 7568 N N . THR B 1 442 ? 2.619 19.75 13.312 1 98.06 442 THR B N 1
ATOM 7569 C CA . THR B 1 442 ? 2.047 21.062 13.555 1 98.06 442 THR B CA 1
ATOM 7570 C C . THR B 1 442 ? 0.627 20.938 14.102 1 98.06 442 THR B C 1
ATOM 7572 O O . THR B 1 442 ? 0.139 21.844 14.781 1 98.06 442 THR B O 1
ATOM 7575 N N . ASP B 1 443 ? -0.058 19.859 13.844 1 97.19 443 ASP B N 1
ATOM 7576 C CA . ASP B 1 443 ? -1.486 19.672 14.086 1 97.19 443 ASP B CA 1
ATOM 7577 C C . ASP B 1 443 ? -2.307 20.703 13.305 1 97.19 443 ASP B C 1
ATOM 7579 O O . ASP B 1 443 ? -3.369 21.125 13.766 1 97.19 443 ASP B O 1
ATOM 7583 N N . SER B 1 444 ? -1.779 21.25 12.32 1 94.38 444 SER B N 1
ATOM 7584 C CA . SER B 1 444 ? -2.486 22.156 11.414 1 94.38 444 SER B CA 1
ATOM 7585 C C . SER B 1 444 ? -3.57 21.406 10.633 1 94.38 444 SER B C 1
ATOM 7587 O O . SER B 1 444 ? -3.553 20.188 10.547 1 94.38 444 SER B O 1
ATOM 7589 N N . THR B 1 445 ? -4.656 22.234 10.289 1 86.44 445 THR B N 1
ATOM 7590 C CA . THR B 1 445 ? -4.598 23.672 10.016 1 86.44 445 THR B CA 1
ATOM 7591 C C . THR B 1 445 ? -5.414 24.438 11.047 1 86.44 445 THR B C 1
ATOM 7593 O O . THR B 1 445 ? -5.68 25.641 10.859 1 86.44 445 THR B O 1
ATOM 7596 N N . ARG B 1 446 ? -5.902 23.734 12.109 1 87.62 446 ARG B N 1
ATOM 7597 C CA . ARG B 1 446 ? -6.789 24.422 13.039 1 87.62 446 ARG B CA 1
ATOM 7598 C C . ARG B 1 446 ? -6.07 24.75 14.344 1 87.62 446 ARG B C 1
ATOM 7600 O O . ARG B 1 446 ? -5.945 25.922 14.719 1 87.62 446 ARG B O 1
ATOM 7607 N N . ILE B 1 447 ? -5.484 23.797 14.883 1 86.94 447 ILE B N 1
ATOM 7608 C CA . ILE B 1 447 ? -4.816 23.938 16.172 1 86.94 447 ILE B CA 1
ATOM 7609 C C . ILE B 1 447 ? -3.408 24.5 15.961 1 86.94 447 ILE B C 1
ATOM 7611 O O . ILE B 1 447 ? -2.869 25.188 16.828 1 86.94 447 ILE B O 1
ATOM 7615 N N . GLY B 1 448 ? -2.912 24.25 14.812 1 85.62 448 GLY B N 1
ATOM 7616 C CA . GLY B 1 448 ? -1.572 24.719 14.484 1 85.62 448 GLY B CA 1
ATOM 7617 C C . GLY B 1 448 ? -1.508 25.484 13.18 1 85.62 448 GLY B C 1
ATOM 7618 O O . GLY B 1 448 ? -2.527 25.672 12.516 1 85.62 448 GLY B O 1
ATOM 7619 N N . ILE B 1 449 ? -0.314 26.016 12.93 1 87.56 449 ILE B N 1
ATOM 7620 C CA . ILE B 1 449 ? 0.005 26.688 11.664 1 87.56 449 ILE B CA 1
ATOM 7621 C C . ILE B 1 449 ? 0.593 25.672 10.688 1 87.56 449 ILE B C 1
ATOM 7623 O O . ILE B 1 449 ? 1.431 24.844 11.062 1 87.56 449 ILE B O 1
ATOM 7627 N N . ALA B 1 450 ? 0.079 25.688 9.5 1 86.56 450 ALA B N 1
ATOM 7628 C CA . ALA B 1 450 ? 0.717 24.875 8.469 1 86.56 450 ALA B CA 1
ATOM 7629 C C . ALA B 1 450 ? 2.086 25.438 8.094 1 86.56 450 ALA B C 1
ATOM 7631 O O . ALA B 1 450 ? 2.291 25.891 6.965 1 86.56 450 ALA B O 1
ATOM 7632 N N . GLY B 1 451 ? 3.006 25.406 9.008 1 93.5 451 GLY B N 1
ATOM 7633 C CA . GLY B 1 451 ? 4.355 25.938 8.922 1 93.5 451 GLY B CA 1
ATOM 7634 C C . GLY B 1 451 ? 5.312 25.297 9.906 1 93.5 451 GLY B C 1
ATOM 7635 O O . GLY B 1 451 ? 5.449 25.766 11.039 1 93.5 451 GLY B O 1
ATOM 7636 N N . VAL B 1 452 ? 6.059 24.391 9.383 1 97.62 452 VAL B N 1
ATOM 7637 C CA . VAL B 1 452 ? 6.977 23.625 10.211 1 97.62 452 VAL B CA 1
ATOM 7638 C C . VAL B 1 452 ? 8.008 24.547 10.852 1 97.62 452 VAL B C 1
ATOM 7640 O O . VAL B 1 452 ? 8.406 24.344 12 1 97.62 452 VAL B O 1
ATOM 7643 N N . TRP B 1 453 ? 8.375 25.609 10.18 1 98.44 453 TRP B N 1
ATOM 7644 C CA . TRP B 1 453 ? 9.375 26.531 10.711 1 98.44 453 TRP B CA 1
ATOM 7645 C C . TRP B 1 453 ? 8.828 27.297 11.906 1 98.44 453 TRP B C 1
ATOM 7647 O O . TRP B 1 453 ? 9.578 27.641 12.836 1 98.44 453 TRP B O 1
ATOM 7657 N N . HIS B 1 454 ? 7.523 27.578 11.914 1 96.94 454 HIS B N 1
ATOM 7658 C CA . HIS B 1 454 ? 6.91 28.172 13.102 1 96.94 454 HIS B CA 1
ATOM 7659 C C . HIS B 1 454 ? 6.996 27.219 14.289 1 96.94 454 HIS B C 1
ATOM 7661 O O . HIS B 1 454 ? 7.258 27.641 15.414 1 96.94 454 HIS B O 1
ATOM 7667 N N . ALA B 1 455 ? 6.734 26 14.031 1 97.94 455 ALA B N 1
ATOM 7668 C CA . ALA B 1 455 ? 6.809 24.984 15.086 1 97.94 455 ALA B CA 1
ATOM 7669 C C . ALA B 1 455 ? 8.234 24.859 15.609 1 97.94 455 ALA B C 1
ATOM 7671 O O . ALA B 1 455 ? 8.453 24.781 16.828 1 97.94 455 ALA B O 1
ATOM 7672 N N . ILE B 1 456 ? 9.164 24.828 14.711 1 98.62 456 ILE B N 1
ATOM 7673 C CA . ILE B 1 456 ? 10.562 24.734 15.086 1 98.62 456 ILE B CA 1
ATOM 7674 C C . ILE B 1 456 ? 10.953 25.953 15.93 1 98.62 456 ILE B C 1
ATOM 7676 O O . ILE B 1 456 ? 11.602 25.812 16.969 1 98.62 456 ILE B O 1
ATOM 7680 N N . GLU B 1 457 ? 10.578 27.141 15.492 1 98.06 457 GLU B N 1
ATOM 7681 C CA . GLU B 1 457 ? 10.828 28.359 16.266 1 98.06 457 GLU B CA 1
ATOM 7682 C C . GLU B 1 457 ? 10.258 28.25 17.672 1 98.06 457 GLU B C 1
ATOM 7684 O O . GLU B 1 457 ? 10.914 28.609 18.656 1 98.06 457 GLU B O 1
ATOM 7689 N N . TYR B 1 458 ? 9.086 27.734 17.734 1 97.19 458 TYR B N 1
ATOM 7690 C CA . TYR B 1 458 ? 8.414 27.594 19.016 1 97.19 458 TYR B CA 1
ATOM 7691 C C . TYR B 1 458 ? 9.195 26.672 19.953 1 97.19 458 TYR B C 1
ATOM 7693 O O . TYR B 1 458 ? 9.344 26.953 21.141 1 97.19 458 TYR B O 1
ATOM 7701 N N . HIS B 1 459 ? 9.703 25.578 19.438 1 97.88 459 HIS B N 1
ATOM 7702 C CA . HIS B 1 459 ? 10.5 24.656 20.25 1 97.88 459 HIS B CA 1
ATOM 7703 C C . HIS B 1 459 ? 11.766 25.328 20.75 1 97.88 459 HIS B C 1
ATOM 7705 O O . HIS B 1 459 ? 12.242 25.031 21.844 1 97.88 459 HIS B O 1
ATOM 7711 N N . ILE B 1 460 ? 12.297 26.234 19.969 1 98.31 460 ILE B N 1
ATOM 7712 C CA . ILE B 1 460 ? 13.586 26.844 20.25 1 98.31 460 ILE B CA 1
ATOM 7713 C C . ILE B 1 460 ? 13.391 28.031 21.203 1 98.31 460 ILE B C 1
ATOM 7715 O O . ILE B 1 460 ? 14.156 28.203 22.156 1 98.31 460 ILE B O 1
ATOM 7719 N N . THR B 1 461 ? 12.359 28.844 20.984 1 97.44 461 THR B N 1
ATOM 7720 C CA . THR B 1 461 ? 12.188 30.094 21.734 1 97.44 461 THR B CA 1
ATOM 7721 C C . THR B 1 461 ? 11.297 29.875 22.938 1 97.44 461 THR B C 1
ATOM 7723 O O . THR B 1 461 ? 11.414 30.578 23.938 1 97.44 461 THR B O 1
ATOM 7726 N N . GLY B 1 462 ? 10.352 28.969 22.781 1 96.06 462 GLY B N 1
ATOM 7727 C CA . GLY B 1 462 ? 9.367 28.734 23.828 1 96.06 462 GLY B CA 1
ATOM 7728 C C . GLY B 1 462 ? 8.305 29.828 23.906 1 96.06 462 GLY B C 1
ATOM 7729 O O . GLY B 1 462 ? 7.578 29.922 24.891 1 96.06 462 GLY B O 1
ATOM 7730 N N . ILE B 1 463 ? 8.25 30.656 22.891 1 94.62 463 ILE B N 1
ATOM 7731 C CA . ILE B 1 463 ? 7.332 31.797 22.938 1 94.62 463 ILE B CA 1
ATOM 7732 C C . ILE B 1 463 ? 6.047 31.453 22.188 1 94.62 463 ILE B C 1
ATOM 7734 O O . ILE B 1 463 ? 6.078 31.125 21 1 94.62 463 ILE B O 1
ATOM 7738 N N . ALA B 1 464 ? 4.969 31.484 22.891 1 92.81 464 ALA B N 1
ATOM 7739 C CA . ALA B 1 464 ? 3.652 31.219 22.312 1 92.81 464 ALA B CA 1
ATOM 7740 C C . ALA B 1 464 ? 3.139 32.438 21.547 1 92.81 464 ALA B C 1
ATOM 7742 O O . ALA B 1 464 ? 3.752 33.5 21.594 1 92.81 464 ALA B O 1
ATOM 7743 N N . SER B 1 465 ? 2.086 32.25 20.875 1 92.81 465 SER B N 1
ATOM 7744 C CA . SER B 1 465 ? 1.492 33.312 20.062 1 92.81 465 SER B CA 1
ATOM 7745 C C . SER B 1 465 ? 1.224 34.562 20.891 1 92.81 465 SER B C 1
ATOM 7747 O O . SER B 1 465 ? 0.773 34.5 22.031 1 92.81 465 SER B O 1
ATOM 7749 N N . GLY B 1 466 ? 1.614 35.719 20.359 1 88.38 466 GLY B N 1
ATOM 7750 C CA . GLY B 1 466 ? 1.4 37 21.016 1 88.38 466 GLY B CA 1
ATOM 7751 C C . GLY B 1 466 ? 2.271 37.188 22.25 1 88.38 466 GLY B C 1
ATOM 7752 O O . GLY B 1 466 ? 2.121 38.156 22.969 1 88.38 466 GLY B O 1
ATOM 7753 N N . GLY B 1 467 ? 3.172 36.219 22.438 1 89.12 467 GLY B N 1
ATOM 7754 C CA . GLY B 1 467 ? 3.982 36.281 23.641 1 89.12 467 GLY B CA 1
ATOM 7755 C C . GLY B 1 467 ? 3.203 35.938 24.906 1 89.12 467 GLY B C 1
ATOM 7756 O O . GLY B 1 467 ? 3.596 36.344 26 1 89.12 467 GLY B O 1
ATOM 7757 N N . SER B 1 468 ? 2.225 35.219 24.828 1 83.69 468 SER B N 1
ATOM 7758 C CA . SER B 1 468 ? 1.277 34.969 25.906 1 83.69 468 SER B CA 1
ATOM 7759 C C . SER B 1 468 ? 1.922 34.125 27 1 83.69 468 SER B C 1
ATOM 7761 O O . SER B 1 468 ? 1.653 34.344 28.188 1 83.69 468 SER B O 1
ATOM 7763 N N . VAL B 1 469 ? 2.709 33.125 26.578 1 87.56 469 VAL B N 1
ATOM 7764 C CA . VAL B 1 469 ? 3.438 32.25 27.5 1 87.56 469 VAL B CA 1
ATOM 7765 C C . VAL B 1 469 ? 4.859 32.031 26.984 1 87.56 469 VAL B C 1
ATOM 7767 O O . VAL B 1 469 ? 5.086 31.969 25.766 1 87.56 469 VAL B O 1
ATOM 7770 N N . ARG B 1 470 ? 5.766 31.969 27.891 1 91.31 470 ARG B N 1
ATOM 7771 C CA . ARG B 1 470 ? 7.137 31.625 27.516 1 91.31 470 ARG B CA 1
ATOM 7772 C C . ARG B 1 470 ? 7.676 30.5 28.391 1 91.31 470 ARG B C 1
ATOM 7774 O O . ARG B 1 470 ? 7.672 30.609 29.625 1 91.31 470 ARG B O 1
ATOM 7781 N N . LYS B 1 471 ? 8.117 29.562 27.734 1 94.5 471 LYS B N 1
ATOM 7782 C CA . LYS B 1 471 ? 8.75 28.453 28.453 1 94.5 471 LYS B CA 1
ATOM 7783 C C . LYS B 1 471 ? 10.109 28.875 29 1 94.5 471 LYS B C 1
ATOM 7785 O O . LYS B 1 471 ? 10.828 29.656 28.375 1 94.5 471 LYS B O 1
ATOM 7790 N N . PRO B 1 472 ? 10.469 28.297 30.188 1 95.75 472 PRO B N 1
ATOM 7791 C CA . PRO B 1 472 ? 11.82 28.547 30.688 1 95.75 472 PRO B CA 1
ATOM 7792 C C . PRO B 1 472 ? 12.906 28.016 29.75 1 95.75 472 PRO B C 1
ATOM 7794 O O . PRO B 1 472 ? 12.664 27.062 28.984 1 95.75 472 PRO B O 1
ATOM 7797 N N . ALA B 1 473 ? 14.031 28.609 29.828 1 95.88 473 ALA B N 1
ATOM 7798 C CA . ALA B 1 473 ? 15.148 28.266 28.953 1 95.88 473 ALA B CA 1
ATOM 7799 C C . ALA B 1 473 ? 15.508 26.781 29.078 1 95.88 473 ALA B C 1
ATOM 7801 O O . ALA B 1 473 ? 15.898 26.156 28.094 1 95.88 473 ALA B O 1
ATOM 7802 N N . SER B 1 474 ? 15.352 26.25 30.25 1 96.06 474 SER B N 1
ATOM 7803 C CA . SER B 1 474 ? 15.734 24.859 30.531 1 96.06 474 SER B CA 1
ATOM 7804 C C . SER B 1 474 ? 14.828 23.875 29.797 1 96.06 474 SER B C 1
ATOM 7806 O O . SER B 1 474 ? 15.164 22.703 29.641 1 96.06 474 SER B O 1
ATOM 7808 N N . GLU B 1 475 ? 13.688 24.391 29.328 1 96.31 475 GLU B N 1
ATOM 7809 C CA . GLU B 1 475 ? 12.711 23.516 28.688 1 96.31 475 GLU B CA 1
ATOM 7810 C C . GLU B 1 475 ? 12.75 23.656 27.172 1 96.31 475 GLU B C 1
ATOM 7812 O O . GLU B 1 475 ? 12.023 22.969 26.453 1 96.31 475 GLU B O 1
ATOM 7817 N N . ARG B 1 476 ? 13.625 24.469 26.656 1 97.5 476 ARG B N 1
ATOM 7818 C CA . ARG B 1 476 ? 13.703 24.781 25.234 1 97.5 476 ARG B CA 1
ATOM 7819 C C . ARG B 1 476 ? 14.672 23.844 24.531 1 97.5 476 ARG B C 1
ATOM 7821 O O . ARG B 1 476 ? 15.438 23.125 25.172 1 97.5 476 ARG B O 1
ATOM 7828 N N . LEU B 1 477 ? 14.586 23.75 23.25 1 98.44 477 LEU B N 1
ATOM 7829 C CA . LEU B 1 477 ? 15.438 22.875 22.453 1 98.44 477 LEU B CA 1
ATOM 7830 C C . LEU B 1 477 ? 16.5 23.672 21.703 1 98.44 477 LEU B C 1
ATOM 7832 O O . LEU B 1 477 ? 16.312 24.859 21.438 1 98.44 477 LEU B O 1
ATOM 7836 N N . THR B 1 478 ? 17.625 22.969 21.438 1 98.44 478 THR B N 1
ATOM 7837 C CA . THR B 1 478 ? 18.594 23.531 20.516 1 98.44 478 THR B CA 1
ATOM 7838 C C . THR B 1 478 ? 18.078 23.469 19.078 1 98.44 478 THR B C 1
ATOM 7840 O O . THR B 1 478 ? 17.109 22.766 18.781 1 98.44 478 THR B O 1
ATOM 7843 N N . ARG B 1 479 ? 18.688 24.25 18.219 1 98.44 479 ARG B N 1
ATOM 7844 C CA . ARG B 1 479 ? 18.312 24.266 16.797 1 98.44 479 ARG B CA 1
ATOM 7845 C C . ARG B 1 479 ? 18.391 22.859 16.203 1 98.44 479 ARG B C 1
ATOM 7847 O O . ARG B 1 479 ? 17.484 22.422 15.508 1 98.44 479 ARG B O 1
ATOM 7854 N N . LEU B 1 480 ? 19.391 22.078 16.5 1 98.5 480 LEU B N 1
ATOM 7855 C CA . LEU B 1 480 ? 19.578 20.75 15.922 1 98.5 480 LEU B CA 1
ATOM 7856 C C . LEU B 1 480 ? 18.547 19.781 16.484 1 98.5 480 LEU B C 1
ATOM 7858 O O . LEU B 1 480 ? 18.047 18.906 15.758 1 98.5 480 LEU B O 1
ATOM 7862 N N . GLU B 1 481 ? 18.281 19.922 17.797 1 98.38 481 GLU B N 1
ATOM 7863 C CA . GLU B 1 481 ? 17.25 19.062 18.391 1 98.38 481 GLU B CA 1
ATOM 7864 C C . GLU B 1 481 ? 15.891 19.297 17.75 1 98.38 481 GLU B C 1
ATOM 7866 O O . GLU B 1 481 ? 15.172 18.359 17.438 1 98.38 481 GLU B O 1
ATOM 7871 N N . ALA B 1 482 ? 15.547 20.562 17.609 1 98.75 482 ALA B N 1
ATOM 7872 C CA . ALA B 1 482 ? 14.258 20.906 17 1 98.75 482 ALA B CA 1
ATOM 7873 C C . ALA B 1 482 ? 14.18 20.391 15.562 1 98.75 482 ALA B C 1
ATOM 7875 O O . ALA B 1 482 ? 13.164 19.844 15.148 1 98.75 482 ALA B O 1
ATOM 7876 N N . LEU B 1 483 ? 15.266 20.562 14.82 1 98.81 483 LEU B N 1
ATOM 7877 C CA . LEU B 1 483 ? 15.305 20.109 13.43 1 98.81 483 LEU B CA 1
ATOM 7878 C C . LEU B 1 483 ? 15.141 18.594 13.352 1 98.81 483 LEU B C 1
ATOM 7880 O O . LEU B 1 483 ? 14.453 18.094 12.461 1 98.81 483 LEU B O 1
ATOM 7884 N N . ALA B 1 484 ? 15.695 17.875 14.258 1 98.75 484 ALA B N 1
ATOM 7885 C CA . ALA B 1 484 ? 15.648 16.406 14.281 1 98.75 484 ALA B CA 1
ATOM 7886 C C . ALA B 1 484 ? 14.219 15.906 14.438 1 98.75 484 ALA B C 1
ATOM 7888 O O . ALA B 1 484 ? 13.852 14.867 13.891 1 98.75 484 ALA B O 1
ATOM 7889 N N . LEU B 1 485 ? 13.375 16.656 15.156 1 98.88 485 LEU B N 1
ATOM 7890 C CA . LEU B 1 485 ? 11.992 16.25 15.359 1 98.88 485 LEU B CA 1
ATOM 7891 C C . LEU B 1 485 ? 11.266 16.094 14.023 1 98.88 485 LEU B C 1
ATOM 7893 O O . LEU B 1 485 ? 10.352 15.281 13.898 1 98.88 485 LEU B O 1
ATOM 7897 N N . TYR B 1 486 ? 11.75 16.844 13.008 1 98.88 486 TYR B N 1
ATOM 7898 C CA . TYR B 1 486 ? 11.008 16.922 11.758 1 98.88 486 TYR B CA 1
ATOM 7899 C C . TYR B 1 486 ? 11.789 16.281 10.617 1 98.88 486 TYR B C 1
ATOM 7901 O O . TYR B 1 486 ? 11.461 16.469 9.445 1 98.88 486 TYR B O 1
ATOM 7909 N N . THR B 1 487 ? 12.867 15.609 10.93 1 98.75 487 THR B N 1
ATOM 7910 C CA . THR B 1 487 ? 13.68 14.953 9.906 1 98.75 487 THR B CA 1
ATOM 7911 C C . THR B 1 487 ? 13.945 13.5 10.281 1 98.75 487 THR B C 1
ATOM 7913 O O . THR B 1 487 ? 13.117 12.625 10.023 1 98.75 487 THR B O 1
ATOM 7916 N N . ARG B 1 488 ? 15.047 13.266 11.086 1 98.44 488 ARG B N 1
ATOM 7917 C CA . ARG B 1 488 ? 15.422 11.883 11.336 1 98.44 488 ARG B CA 1
ATOM 7918 C C . ARG B 1 488 ? 14.406 11.195 12.242 1 98.44 488 ARG B C 1
ATOM 7920 O O . ARG B 1 488 ? 14.117 10.008 12.07 1 98.44 488 ARG B O 1
ATOM 7927 N N . HIS B 1 489 ? 13.82 11.906 13.242 1 98.75 489 HIS B N 1
ATOM 7928 C CA . HIS B 1 489 ? 12.82 11.281 14.102 1 98.75 489 HIS B CA 1
ATOM 7929 C C . HIS B 1 489 ? 11.516 11.047 13.336 1 98.75 489 HIS B C 1
ATOM 7931 O O . HIS B 1 489 ? 10.836 10.047 13.562 1 98.75 489 HIS B O 1
ATOM 7937 N N . ALA B 1 490 ? 11.219 11.977 12.484 1 98.75 490 ALA B N 1
ATOM 7938 C CA . ALA B 1 490 ? 10.039 11.812 11.641 1 98.75 490 ALA B CA 1
ATOM 7939 C C . ALA B 1 490 ? 10.188 10.609 10.711 1 98.75 490 ALA B C 1
ATOM 7941 O O . ALA B 1 490 ? 9.242 9.844 10.523 1 98.75 490 ALA B O 1
ATOM 7942 N N . ALA B 1 491 ? 11.352 10.469 10.141 1 98.56 491 ALA B N 1
ATOM 7943 C CA . ALA B 1 491 ? 11.617 9.312 9.281 1 98.56 491 ALA B CA 1
ATOM 7944 C C . ALA B 1 491 ? 11.477 8.008 10.062 1 98.56 491 ALA B C 1
ATOM 7946 O O . ALA B 1 491 ? 10.953 7.023 9.539 1 98.56 491 ALA B O 1
ATOM 7947 N N . TRP B 1 492 ? 11.945 8.023 11.312 1 98.5 492 TRP B N 1
ATOM 7948 C CA . TRP B 1 492 ? 11.812 6.844 12.156 1 98.5 492 TRP B CA 1
ATOM 7949 C C . TRP B 1 492 ? 10.344 6.492 12.383 1 98.5 492 TRP B C 1
ATOM 7951 O O . TRP B 1 492 ? 9.953 5.332 12.25 1 98.5 492 TRP B O 1
ATOM 7961 N N . LEU B 1 493 ? 9.57 7.484 12.656 1 98.38 493 LEU B N 1
ATOM 7962 C CA . LEU B 1 493 ? 8.156 7.266 12.906 1 98.38 493 LEU B CA 1
ATOM 7963 C C . LEU B 1 493 ? 7.465 6.699 11.672 1 98.38 493 LEU B C 1
ATOM 7965 O O . LEU B 1 493 ? 6.52 5.914 11.789 1 98.38 493 LEU B O 1
ATOM 7969 N N . ALA B 1 494 ? 7.969 7.031 10.539 1 98 494 ALA B N 1
ATOM 7970 C CA . ALA B 1 494 ? 7.391 6.594 9.266 1 98 494 ALA B CA 1
ATOM 7971 C C . ALA B 1 494 ? 8.008 5.277 8.805 1 98 494 ALA B C 1
ATOM 7973 O O . ALA B 1 494 ? 7.742 4.812 7.695 1 98 494 ALA B O 1
ATOM 7974 N N . PHE B 1 495 ? 8.875 4.676 9.617 1 97.12 495 PHE B N 1
ATOM 7975 C CA . PHE B 1 495 ? 9.57 3.441 9.281 1 97.12 495 PHE B CA 1
ATOM 7976 C C . PHE B 1 495 ? 10.461 3.637 8.062 1 97.12 495 PHE B C 1
ATOM 7978 O O . PHE B 1 495 ? 10.578 2.744 7.223 1 97.12 495 PHE B O 1
ATOM 7985 N N . ALA B 1 496 ? 11.055 4.797 7.945 1 97.31 496 ALA B N 1
ATOM 7986 C CA . ALA B 1 496 ? 11.797 5.133 6.734 1 97.31 496 ALA B CA 1
ATOM 7987 C C . ALA B 1 496 ? 13.203 5.609 7.07 1 97.31 496 ALA B C 1
ATOM 7989 O O . ALA B 1 496 ? 13.891 6.18 6.219 1 97.31 496 ALA B O 1
ATOM 7990 N N . GLU B 1 497 ? 13.656 5.375 8.289 1 97.12 497 GLU B N 1
ATOM 7991 C CA . GLU B 1 497 ? 14.914 5.941 8.766 1 97.12 497 GLU B CA 1
ATOM 7992 C C . GLU B 1 497 ? 16.109 5.383 7.984 1 97.12 497 GLU B C 1
ATOM 7994 O O . GLU B 1 497 ? 17.156 6.016 7.91 1 97.12 497 GLU B O 1
ATOM 7999 N N . GLN B 1 498 ? 15.891 4.23 7.344 1 94.31 498 GLN B N 1
ATOM 8000 C CA . GLN B 1 498 ? 16.969 3.674 6.539 1 94.31 498 GLN B CA 1
ATOM 8001 C C . GLN B 1 498 ? 17.062 4.371 5.184 1 94.31 498 GLN B C 1
ATOM 8003 O O . GLN B 1 498 ? 18.094 4.289 4.508 1 94.31 498 GLN B O 1
ATOM 8008 N N . HIS B 1 499 ? 16.078 5.125 4.879 1 94.94 499 HIS B N 1
ATOM 8009 C CA . HIS B 1 499 ? 16 5.672 3.527 1 94.94 499 HIS B CA 1
ATOM 8010 C C . HIS B 1 499 ? 16.047 7.195 3.549 1 94.94 499 HIS B C 1
ATOM 8012 O O . HIS B 1 499 ? 16.453 7.82 2.568 1 94.94 499 HIS B O 1
ATOM 8018 N N . ARG B 1 500 ? 15.602 7.762 4.582 1 96 500 ARG B N 1
ATOM 8019 C CA . ARG B 1 500 ? 15.5 9.219 4.57 1 96 500 ARG B CA 1
ATOM 8020 C C . ARG B 1 500 ? 15.562 9.789 5.984 1 96 500 ARG B C 1
ATOM 8022 O O . ARG B 1 500 ? 15.789 9.047 6.945 1 96 500 ARG B O 1
ATOM 8029 N N . GLY B 1 501 ? 15.555 11.047 6.121 1 98.06 501 GLY B N 1
ATOM 8030 C CA . GLY B 1 501 ? 15.609 11.742 7.398 1 98.06 501 GLY B CA 1
ATOM 8031 C C . GLY B 1 501 ? 17 12.25 7.742 1 98.06 501 GLY B C 1
ATOM 8032 O O . GLY B 1 501 ? 17.156 13.055 8.664 1 98.06 501 GLY B O 1
ATOM 8033 N N . GLN B 1 502 ? 17.969 11.773 7.039 1 98.56 502 GLN B N 1
ATOM 8034 C CA . GLN B 1 502 ? 19.359 12.211 7.09 1 98.56 502 GLN B CA 1
ATOM 8035 C C . GLN B 1 502 ? 19.969 12.297 5.691 1 98.56 502 GLN B C 1
ATOM 8037 O O . GLN B 1 502 ? 19.422 11.727 4.742 1 98.56 502 GLN B O 1
ATOM 8042 N N . LEU B 1 503 ? 20.984 13.07 5.578 1 98.5 503 LEU B N 1
ATOM 8043 C CA . LEU B 1 503 ? 21.719 13.117 4.324 1 98.5 503 LEU B CA 1
ATOM 8044 C C . LEU B 1 503 ? 23 12.289 4.422 1 98.5 503 LEU B C 1
ATOM 8046 O O . LEU B 1 503 ? 23.969 12.703 5.074 1 98.5 503 LEU B O 1
ATOM 8050 N N . SER B 1 504 ? 22.969 11.195 3.818 1 97.12 504 SER B N 1
ATOM 8051 C CA . SER B 1 504 ? 24.109 10.281 3.77 1 97.12 504 SER B CA 1
ATOM 8052 C C . SER B 1 504 ? 24.109 9.461 2.486 1 97.12 504 SER B C 1
ATOM 8054 O O . SER B 1 504 ? 23.078 9.352 1.82 1 97.12 504 SER B O 1
ATOM 8056 N N . VAL B 1 505 ? 25.234 8.961 2.199 1 93.06 505 VAL B N 1
ATOM 8057 C CA . VAL B 1 505 ? 25.359 8.172 0.979 1 93.06 505 VAL B CA 1
ATOM 8058 C C . VAL B 1 505 ? 24.391 6.984 1.032 1 93.06 505 VAL B C 1
ATOM 8060 O O . VAL B 1 505 ? 24.297 6.309 2.059 1 93.06 505 VAL B O 1
ATOM 8063 N N . GLY B 1 506 ? 23.688 6.781 -0.048 1 91.38 506 GLY B N 1
ATOM 8064 C CA . GLY B 1 506 ? 22.766 5.652 -0.149 1 91.38 506 GLY B CA 1
ATOM 8065 C C . GLY B 1 506 ?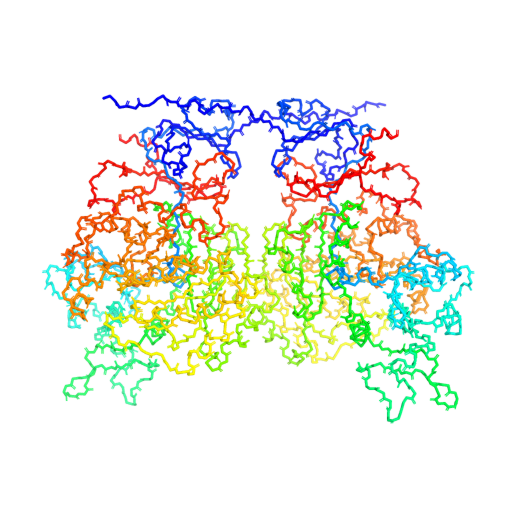 21.328 6.023 0.147 1 91.38 506 GLY B C 1
ATOM 8066 O O . GLY B 1 506 ? 20.406 5.328 -0.278 1 91.38 506 GLY B O 1
ATOM 8067 N N . LYS B 1 507 ? 21.094 7.113 0.816 1 96 507 LYS B N 1
ATOM 8068 C CA . LYS B 1 507 ? 19.734 7.527 1.172 1 96 507 LYS B CA 1
ATOM 8069 C C . LYS B 1 507 ? 19.094 8.32 0.04 1 96 507 LYS B C 1
ATOM 8071 O O . LYS B 1 507 ? 19.781 8.812 -0.854 1 96 507 LYS B O 1
ATOM 8076 N N . GLN B 1 508 ? 17.828 8.289 0.083 1 96.88 508 GLN B N 1
ATOM 8077 C CA . GLN B 1 508 ? 17.062 9.055 -0.891 1 96.88 508 GLN B CA 1
ATOM 8078 C C . GLN B 1 508 ? 17.359 10.547 -0.769 1 96.88 508 GLN B C 1
ATOM 8080 O O . GLN B 1 508 ? 17.547 11.062 0.336 1 96.88 508 GLN B O 1
ATOM 8085 N N . ALA B 1 509 ? 17.344 11.156 -1.917 1 98.06 509 ALA B N 1
ATOM 8086 C CA . ALA B 1 509 ? 17.625 12.586 -1.955 1 98.06 509 ALA B CA 1
ATOM 8087 C C . ALA B 1 509 ? 16.359 13.398 -1.671 1 98.06 509 ALA B C 1
ATOM 8089 O O . ALA B 1 509 ? 15.812 14.047 -2.568 1 98.06 509 ALA B O 1
ATOM 8090 N N . ASP B 1 510 ? 15.906 13.43 -0.521 1 98.69 510 ASP B N 1
ATOM 8091 C CA . ASP B 1 510 ? 14.93 14.344 0.049 1 98.69 510 ASP B CA 1
ATOM 8092 C C . ASP B 1 510 ? 15.609 15.461 0.833 1 98.69 510 ASP B C 1
ATOM 8094 O O . ASP B 1 510 ? 16.094 15.242 1.945 1 98.69 510 ASP B O 1
ATOM 8098 N N . LEU B 1 511 ? 15.609 16.594 0.259 1 98.81 511 LEU B N 1
ATOM 8099 C CA . LEU B 1 511 ? 16.344 17.672 0.919 1 98.81 511 LEU B CA 1
ATOM 8100 C C . LEU B 1 511 ? 15.781 19.031 0.536 1 98.81 511 LEU B C 1
ATOM 8102 O O . LEU B 1 511 ? 14.961 19.141 -0.374 1 98.81 511 LEU B O 1
ATOM 8106 N N . ALA B 1 512 ? 16.172 20.047 1.26 1 98.88 512 ALA B N 1
ATOM 8107 C CA . ALA B 1 512 ? 15.797 21.438 1.007 1 98.88 512 ALA B CA 1
ATOM 8108 C C . ALA B 1 512 ? 17 22.359 1.131 1 98.88 512 ALA B C 1
ATOM 8110 O O . ALA B 1 512 ? 17.828 22.203 2.027 1 98.88 512 ALA B O 1
ATOM 8111 N N . VAL B 1 513 ? 17.125 23.25 0.214 1 98.81 513 VAL B N 1
ATOM 8112 C CA . VAL B 1 513 ? 18.062 24.375 0.3 1 98.81 513 VAL B CA 1
ATOM 8113 C C . VAL B 1 513 ? 17.328 25.609 0.818 1 98.81 513 VAL B C 1
ATOM 8115 O O . VAL B 1 513 ? 16.328 26.031 0.249 1 98.81 513 VAL B O 1
ATOM 8118 N N . LEU B 1 514 ? 17.859 26.219 1.861 1 98.75 514 LEU B N 1
ATOM 8119 C CA . LEU B 1 514 ? 17.141 27.266 2.564 1 98.75 514 LEU B CA 1
ATOM 8120 C C . LEU B 1 514 ? 17.625 28.641 2.117 1 98.75 514 LEU B C 1
ATOM 8122 O O . LEU B 1 514 ? 18.781 28.812 1.748 1 98.75 514 LEU B O 1
ATOM 8126 N N . ASN B 1 515 ? 16.75 29.656 2.275 1 97.62 515 ASN B N 1
ATOM 8127 C CA . ASN B 1 515 ? 17.062 31.016 1.9 1 97.62 515 ASN B CA 1
ATOM 8128 C C . ASN B 1 515 ? 17.703 31.781 3.059 1 97.62 515 ASN B C 1
ATOM 8130 O O . ASN B 1 515 ? 18.047 32.969 2.922 1 97.62 515 ASN B O 1
ATOM 8134 N N . GLN B 1 516 ? 17.812 31.125 4.242 1 97.06 516 GLN B N 1
ATOM 8135 C CA . GLN B 1 516 ? 18.375 31.734 5.441 1 97.06 516 GLN B CA 1
ATOM 8136 C C . GLN B 1 516 ? 19.328 30.797 6.156 1 97.06 516 GLN B C 1
ATOM 8138 O O . GLN B 1 516 ? 19.219 29.578 6.016 1 97.06 516 GLN B O 1
ATOM 8143 N N . PRO B 1 517 ? 20.266 31.359 6.902 1 98 517 PRO B N 1
ATOM 8144 C CA . PRO B 1 517 ? 21.219 30.531 7.637 1 98 517 PRO B CA 1
ATOM 8145 C C . PRO B 1 517 ? 20.672 30.031 8.969 1 98 517 PRO B C 1
ATOM 8147 O O . PRO B 1 517 ? 21.016 30.562 10.023 1 98 517 PRO B O 1
ATOM 8150 N N . PHE B 1 518 ? 20.047 29 9.016 1 98.44 518 PHE B N 1
ATOM 8151 C CA . PHE B 1 518 ? 19.25 28.453 10.109 1 98.44 518 PHE B CA 1
ATOM 8152 C C . PHE B 1 518 ? 20.062 28.438 11.406 1 98.44 518 PHE B C 1
ATOM 8154 O O . PHE B 1 518 ? 19.531 28.797 12.461 1 98.44 518 PHE B O 1
ATOM 8161 N N . MET B 1 519 ? 21.266 28.172 11.312 1 98.19 519 MET B N 1
ATOM 8162 C CA . MET B 1 519 ? 22.047 27.922 12.523 1 98.19 519 MET B CA 1
ATOM 8163 C C . MET B 1 519 ? 22.484 29.234 13.172 1 98.19 519 MET B C 1
ATOM 8165 O O . MET B 1 519 ? 22.812 29.266 14.359 1 98.19 519 MET B O 1
ATOM 8169 N N . THR B 1 520 ? 22.453 30.359 12.344 1 98.06 520 THR B N 1
ATOM 8170 C CA . THR B 1 520 ? 23.078 31.547 12.891 1 98.06 520 THR B CA 1
ATOM 8171 C C . THR B 1 520 ? 22.094 32.719 12.922 1 98.06 520 THR B C 1
ATOM 8173 O O . THR B 1 520 ? 22.344 33.719 13.578 1 98.06 520 THR B O 1
ATOM 8176 N N . MET B 1 521 ? 21.047 32.594 12.336 1 98.38 521 MET B N 1
ATOM 8177 C CA . MET B 1 521 ? 20.062 33.688 12.273 1 98.38 521 MET B CA 1
ATOM 8178 C C . MET B 1 521 ? 19.406 33.906 13.625 1 98.38 521 MET B C 1
ATOM 8180 O O . MET B 1 521 ? 19.453 33.031 14.5 1 98.38 521 MET B O 1
ATOM 8184 N N . PRO B 1 522 ? 18.766 35.125 13.742 1 98.25 522 PRO B N 1
ATOM 8185 C CA . PRO B 1 522 ? 18.016 35.312 14.977 1 98.25 522 PRO B CA 1
ATOM 8186 C C . PRO B 1 522 ? 16.875 34.312 15.156 1 98.25 522 PRO B C 1
ATOM 8188 O O . PRO B 1 522 ? 16.219 33.938 14.18 1 98.25 522 PRO B O 1
ATOM 8191 N N . GLU B 1 523 ? 16.656 33.875 16.406 1 97.5 523 GLU B N 1
ATOM 8192 C CA . GLU B 1 523 ? 15.695 32.812 16.688 1 97.5 523 GLU B CA 1
ATOM 8193 C C . GLU B 1 523 ? 14.273 33.25 16.344 1 97.5 523 GLU B C 1
ATOM 8195 O O . GLU B 1 523 ? 13.445 32.438 15.938 1 97.5 523 GLU B O 1
ATOM 8200 N N . ASP B 1 524 ? 13.938 34.5 16.516 1 94.94 524 ASP B N 1
ATOM 8201 C CA . ASP B 1 524 ? 12.586 35.031 16.328 1 94.94 524 ASP B CA 1
ATOM 8202 C C . ASP B 1 524 ? 12.273 35.25 14.859 1 94.94 524 ASP B C 1
ATOM 8204 O O . ASP B 1 524 ? 11.242 35.844 14.516 1 94.94 524 ASP B O 1
ATOM 8208 N N . ARG B 1 525 ? 13.195 34.781 13.953 1 97.44 525 ARG B N 1
ATOM 8209 C CA . ARG B 1 525 ? 12.977 34.906 12.516 1 97.44 525 ARG B CA 1
ATOM 8210 C C . ARG B 1 525 ? 12.945 33.562 11.836 1 97.44 525 ARG B C 1
ATOM 8212 O O . ARG B 1 525 ? 12.789 33.469 10.617 1 97.44 525 ARG B O 1
ATOM 8219 N N . ILE B 1 526 ? 13.016 32.562 12.594 1 98.44 526 ILE B N 1
ATOM 8220 C CA . ILE B 1 526 ? 13.102 31.219 12.07 1 98.44 526 ILE B CA 1
ATOM 8221 C C . ILE B 1 526 ? 11.836 30.875 11.297 1 98.44 526 ILE B C 1
ATOM 8223 O O . ILE B 1 526 ? 11.883 30.172 10.281 1 98.44 526 ILE B O 1
ATOM 8227 N N . ASP B 1 527 ? 10.695 31.453 11.672 1 97.12 527 ASP B N 1
ATOM 8228 C CA . ASP B 1 527 ? 9.422 31.156 11.023 1 97.12 527 ASP B CA 1
ATOM 8229 C C . ASP B 1 527 ? 9.398 31.703 9.594 1 97.12 527 ASP B C 1
ATOM 8231 O O . ASP B 1 527 ? 8.562 31.312 8.781 1 97.12 527 ASP B O 1
ATOM 8235 N N . THR B 1 528 ? 10.367 32.562 9.195 1 97.25 528 THR B N 1
ATOM 8236 C CA . THR B 1 528 ? 10.375 33.219 7.887 1 97.25 528 THR B CA 1
ATOM 8237 C C . THR B 1 528 ? 11.188 32.375 6.883 1 97.25 528 THR B C 1
ATOM 8239 O O . THR B 1 528 ? 11.219 32.719 5.695 1 97.25 528 THR B O 1
ATOM 8242 N N . ILE B 1 529 ? 11.789 31.328 7.355 1 98.38 529 ILE B N 1
ATOM 8243 C CA . ILE B 1 529 ? 12.602 30.5 6.473 1 98.38 529 ILE B CA 1
ATOM 8244 C C . ILE B 1 529 ? 11.734 29.906 5.367 1 98.38 529 ILE B C 1
ATOM 8246 O O . ILE B 1 529 ? 10.594 29.484 5.613 1 98.38 529 ILE B O 1
ATOM 8250 N N . ARG B 1 530 ? 12.25 29.984 4.141 1 98.31 530 ARG B N 1
ATOM 8251 C CA . ARG B 1 530 ? 11.711 29.312 2.967 1 98.31 530 ARG B CA 1
ATOM 8252 C C . ARG B 1 530 ? 12.789 28.5 2.252 1 98.31 530 ARG B C 1
ATOM 8254 O O . ARG B 1 530 ? 13.977 28.703 2.496 1 98.31 530 ARG B O 1
ATOM 8261 N N . ALA B 1 531 ? 12.305 27.547 1.482 1 98.62 531 ALA B N 1
ATOM 8262 C CA . ALA B 1 531 ? 13.227 26.812 0.633 1 98.62 531 ALA B CA 1
ATOM 8263 C C . ALA B 1 531 ? 13.383 27.484 -0.729 1 98.62 531 ALA B C 1
ATOM 8265 O O . ALA B 1 531 ? 12.406 27.969 -1.306 1 98.62 531 ALA B O 1
ATOM 8266 N N . VAL B 1 532 ? 14.641 27.453 -1.196 1 98.62 532 VAL B N 1
ATOM 8267 C CA . VAL B 1 532 ? 14.859 27.938 -2.559 1 98.62 532 VAL B CA 1
ATOM 8268 C C . VAL B 1 532 ? 14.922 26.75 -3.516 1 98.62 532 VAL B C 1
ATOM 8270 O O . VAL B 1 532 ? 14.781 26.906 -4.73 1 98.62 532 VAL B O 1
ATOM 8273 N N . LEU B 1 533 ? 15.086 25.578 -2.951 1 98.69 533 LEU B N 1
ATOM 8274 C CA . LEU B 1 533 ? 15.023 24.312 -3.666 1 98.69 533 LEU B CA 1
ATOM 8275 C C . LEU B 1 533 ? 14.539 23.188 -2.748 1 98.69 533 LEU B C 1
ATOM 8277 O O . LEU B 1 533 ? 14.969 23.109 -1.593 1 98.69 533 LEU B O 1
ATOM 8281 N N . THR B 1 534 ? 13.594 22.422 -3.182 1 98.88 534 THR B N 1
ATOM 8282 C CA . THR B 1 534 ? 13.172 21.203 -2.496 1 98.88 534 THR B CA 1
ATOM 8283 C C . THR B 1 534 ? 13.203 20 -3.443 1 98.88 534 THR B C 1
ATOM 8285 O O . THR B 1 534 ? 12.633 20.062 -4.539 1 98.88 534 THR B O 1
ATOM 8288 N N . LEU B 1 535 ? 13.922 19.016 -3.08 1 98.75 535 LEU B N 1
ATOM 8289 C CA . LEU B 1 535 ? 13.953 17.766 -3.822 1 98.75 535 LEU B CA 1
ATOM 8290 C C . LEU B 1 535 ? 13.234 16.656 -3.059 1 98.75 535 LEU B C 1
ATOM 8292 O O . LEU B 1 535 ? 13.359 16.562 -1.836 1 98.75 535 LEU B O 1
ATOM 8296 N N . VAL B 1 536 ? 12.422 15.922 -3.764 1 98.44 536 VAL B N 1
ATOM 8297 C CA . VAL B 1 536 ? 11.844 14.672 -3.271 1 98.44 536 VAL B CA 1
ATOM 8298 C C . VAL B 1 536 ? 12.273 13.516 -4.168 1 98.44 536 VAL B C 1
ATOM 8300 O O . VAL B 1 536 ? 11.977 13.508 -5.367 1 98.44 536 VAL B O 1
ATOM 8303 N N . ASP B 1 537 ? 12.984 12.586 -3.602 1 96.31 537 ASP B N 1
ATOM 8304 C CA . ASP B 1 537 ? 13.477 11.453 -4.375 1 96.31 537 ASP B CA 1
ATOM 8305 C C . ASP B 1 537 ? 14.359 11.914 -5.531 1 96.31 537 ASP B C 1
ATOM 8307 O O . ASP B 1 537 ? 14.297 11.367 -6.633 1 96.31 537 ASP B O 1
ATOM 8311 N N . GLY B 1 538 ? 15.109 12.922 -5.328 1 96.44 538 GLY B N 1
ATOM 8312 C CA . GLY B 1 538 ? 16.016 13.453 -6.332 1 96.44 538 GLY B CA 1
ATOM 8313 C C . GLY B 1 538 ? 15.328 14.312 -7.367 1 96.44 538 GLY B C 1
ATOM 8314 O O . GLY B 1 538 ? 15.977 14.883 -8.25 1 96.44 538 GLY B O 1
ATOM 8315 N N . ARG B 1 539 ? 14.102 14.5 -7.27 1 96.5 539 ARG B N 1
ATOM 8316 C CA . ARG B 1 539 ? 13.32 15.281 -8.227 1 96.5 539 ARG B CA 1
ATOM 8317 C C . ARG B 1 539 ? 13.031 16.672 -7.691 1 96.5 539 ARG B C 1
ATOM 8319 O O . ARG B 1 539 ? 12.688 16.844 -6.516 1 96.5 539 ARG B O 1
ATOM 8326 N N . ASN B 1 540 ? 13.164 17.641 -8.57 1 97.88 540 ASN B N 1
ATOM 8327 C CA . ASN B 1 540 ? 12.844 19.031 -8.219 1 97.88 540 ASN B CA 1
ATOM 8328 C C . ASN B 1 540 ? 11.344 19.234 -8.07 1 97.88 540 ASN B C 1
ATOM 8330 O O . ASN B 1 540 ? 10.594 19.125 -9.039 1 97.88 540 ASN B O 1
ATOM 8334 N N . VAL B 1 541 ? 10.906 19.594 -6.867 1 98.38 541 VAL B N 1
ATOM 8335 C CA . VAL B 1 541 ? 9.484 19.812 -6.66 1 98.38 541 VAL B CA 1
ATOM 8336 C C . VAL B 1 541 ? 9.227 21.281 -6.332 1 98.38 541 VAL B C 1
ATOM 8338 O O . VAL B 1 541 ? 8.078 21.734 -6.348 1 98.38 541 VAL B O 1
ATOM 8341 N N . HIS B 1 542 ? 10.219 22.016 -6.02 1 98.62 542 HIS B N 1
ATOM 8342 C CA . HIS B 1 542 ? 10.156 23.453 -5.777 1 98.62 542 HIS B CA 1
ATOM 8343 C C . HIS B 1 542 ? 11.492 24.125 -6.07 1 98.62 542 HIS B C 1
ATOM 8345 O O . HIS B 1 542 ? 12.539 23.656 -5.629 1 98.62 542 HIS B O 1
ATOM 8351 N N . GLU B 1 543 ? 11.445 25.141 -6.812 1 98.06 543 GLU B N 1
ATOM 8352 C CA . GLU B 1 543 ? 12.633 25.922 -7.125 1 98.06 543 GLU B CA 1
ATOM 8353 C C . GLU B 1 543 ? 12.305 27.406 -7.223 1 98.06 543 GLU B C 1
ATOM 8355 O O . GLU B 1 543 ? 11.43 27.812 -7.992 1 98.06 543 GLU B O 1
ATOM 8360 N N . SER B 1 544 ? 12.961 28.156 -6.41 1 96.25 544 SER B N 1
ATOM 8361 C CA . SER B 1 544 ? 12.805 29.609 -6.398 1 96.25 544 SER B CA 1
ATOM 8362 C C . SER B 1 544 ? 13.828 30.281 -7.301 1 96.25 544 SER B C 1
ATOM 8364 O O . SER B 1 544 ? 14.945 29.781 -7.469 1 96.25 544 SER B O 1
ATOM 8366 N N . PRO B 1 545 ? 13.547 31.438 -7.867 1 90.44 545 PRO B N 1
ATOM 8367 C CA . PRO B 1 545 ? 14.539 32.188 -8.625 1 90.44 545 PRO B CA 1
ATOM 8368 C C . PRO B 1 545 ? 15.727 32.625 -7.777 1 90.44 545 PRO B C 1
ATOM 8370 O O . PRO B 1 545 ? 16.797 32.938 -8.312 1 90.44 545 PRO B O 1
ATOM 8373 N N . ASP B 1 546 ? 15.594 32.531 -6.543 1 88.44 546 ASP B N 1
ATOM 8374 C CA . ASP B 1 546 ? 16.625 32.969 -5.609 1 88.44 546 ASP B CA 1
ATOM 8375 C C . ASP B 1 546 ? 17.703 31.906 -5.434 1 88.44 546 ASP B C 1
ATOM 8377 O O . ASP B 1 546 ? 18.703 32.125 -4.742 1 88.44 546 ASP B O 1
ATOM 8381 N N . LEU B 1 547 ? 17.484 30.766 -6.012 1 91.56 547 LEU B N 1
ATOM 8382 C CA . LEU B 1 547 ? 18.484 29.703 -5.895 1 91.56 547 LEU B CA 1
ATOM 8383 C C . LEU B 1 547 ? 19.844 30.172 -6.379 1 91.56 547 LEU B C 1
ATOM 8385 O O . LEU B 1 547 ? 20.859 29.875 -5.746 1 91.56 547 LEU B O 1
ATOM 8389 N N . ASN B 1 548 ? 19.828 30.984 -7.508 1 81.38 548 ASN B N 1
ATOM 8390 C CA . ASN B 1 548 ? 21.078 31.469 -8.086 1 81.38 548 ASN B CA 1
ATOM 8391 C C . ASN B 1 548 ? 21.484 32.812 -7.523 1 81.38 548 ASN B C 1
ATOM 8393 O O . ASN B 1 548 ? 22.531 33.375 -7.883 1 81.38 548 ASN B O 1
ATOM 8397 N N . ALA B 1 549 ? 20.609 33.438 -6.668 1 70.25 549 ALA B N 1
ATOM 8398 C CA . ALA B 1 549 ? 20.922 34.75 -6.121 1 70.25 549 ALA B CA 1
ATOM 8399 C C . ALA B 1 549 ? 21.828 34.656 -4.91 1 70.25 549 ALA B C 1
ATOM 8401 O O . ALA B 1 549 ? 21.781 33.656 -4.164 1 70.25 549 ALA B O 1
ATOM 8402 N N . GLY B 1 550 ? 23.172 35 -4.973 1 51.88 550 GLY B N 1
ATOM 8403 C CA . GLY B 1 550 ? 24.141 34.969 -3.883 1 51.88 550 GLY B CA 1
ATOM 8404 C C . GLY B 1 550 ? 23.547 35.406 -2.557 1 51.88 550 GLY B C 1
ATOM 8405 O O . GLY B 1 550 ? 22.594 36.188 -2.525 1 51.88 550 GLY B O 1
ATOM 8406 N N . GLN B 1 551 ? 23.672 34.562 -1.402 1 48.38 551 GLN B N 1
ATOM 8407 C CA . GLN B 1 551 ? 23.25 34.969 -0.061 1 48.38 551 GLN B CA 1
ATOM 8408 C C . GLN B 1 551 ? 23.891 36.281 0.347 1 48.38 551 GLN B C 1
ATOM 8410 O O . GLN B 1 551 ? 25.031 36.562 -0.022 1 48.38 551 GLN B O 1
#

Secondary structure (DSSP, 8-state):
----------------SEEEES-EEE---TTS-EESEEEEETTEEEEEESGGGGGGG--TT-EEEE-TT-EEEEPEEESS--HHHHHHTTTTB---TT--SHHHHHHHHHHHHHTS-TT--EEEESS--GGGSTT-SPPPHHHHHHH-TTS-EEEEETTTEEEE-HHHHHHHTTTSSSPP--TTPEEEE-TTS-EEEEEE--HHHHHHHHHHHTTTS-HHHHHHHHHHHHHTTTEEEEEES---SHHHHHHHHHHHHTT--SSEEEEEEPPPGGGTT-HHHHHHHHTTT--S-EE-SSEEEEEEEE-SSGGG--TT--SS-----HHHHHHHHHHHHHHHHHT--EEEEE-SHHHHHHHHHHHHHHHTTS--GGGT-EEEE-TT--HHHHHHHHHHT-EEEE-SHHHHHHHHHHHHS-TTGGGGSS-HHHHHHHT--EEE---TTTTS-S-HHHHHHHHHH-BPGGG--B--GGG---HHHHHHHTTHHHHHHTT-TTTSSS--TTSB--EEEESS-TTTS-GGGGGG--EEEEEETTEEEEE-GGGGS--/----------------SEEEES-EEE---TTS-EESEEEEETTEEEEEESGGGGGGG--TT-EEEE-TT-EEEEPEEESS--HHHHHHTTTTB---TT--SHHHHHHHHHHHHHTS-TT--EEEESS--GGGSTT-SPPPHHHHHHH-TTS-EEEEETTTEEEE-HHHHHHHTTTSSSPP--TTPEEEE-TTS-EEEEEE--HHHHHHHHHHHTTTS-HHHHHHHHHHHHHTTTEEEEEES---SHHHHHHHHHHHHTT--SSEEEEEEPPPGGGTT-HHHHHHHHTTT--S-EE-SSEEEEEEEE-SSGGG--TT--SS-----HHHHHHHHHHHHHHHHHT--EEEEE-SHHHHHHHHHHHHHHHTTS--GGGT-EEEE-TT--HHHHHHHHHHT-EEEE-SHHHHHHHHHHHHS-TTGGGGSS-HHHHHHHT--EEE---TTTTS-S-HHHHHHHHHH-BPGGG--B--GGG---HHHHHHHTTHHHHHHTT-TTTSSS--TTSB--EEEESS-TTTS-GGGGGG--EEEEEETTEEEEE-GGGGS--

Radius of gyration: 32.68 Å; Cα contacts (8 Å, |Δi|>4): 2605; chains: 2; bounding box: 80×97×86 Å

InterPro domains:
  IPR011059 Metal-dependent hydrolase, composite domain superfamily [G3DSA:2.30.40.10] (22-516)
  IPR011059 Metal-dependent hydrolase, composite domain superfamily [SSF51338] (9-545)
  IPR013108 Amidohydrolase 3 [PF07969] (63-542)
  IPR032466 Metal-dependent hydrolase [SSF51556] (74-501)
  IPR033932 YtcJ like [cd01300] (37-513)